Protein AF-0000000079111497 (afdb_homodimer)

Sequence (1004 aa):
MAMSVNAKVVIVGCGISGIAAAQRLVNAGFQHVQILEATARSGGRVKTDTLGDNIIEIGANWIHGPSEENPVFCLARQYGLLEPDALTPENQAMDVEGHPPWVPNFFSSSGRKLNAEDIYPAQEMFLELMSEGSKFESQGGEPWACVGDFIRSEAEQQVAEKWKDIDAATRCLRLCVISNMLKVECCVNGAHSMDEVGLGAYGLYKTLPGLDCTFPGGYEGLIKNLMSELPSDLVTYNRPVRCVHWNNTEKEENSVMIECDDEKKIAADHVIVTVPLGYLKKHHSTLFSPPLPLHKLHSVERLGFGTNNKIYVEFDSPWWDADCEVIYLVWEDEDGMLDQVPDVQRSWIKKLFGFTVLKPSERYGHVLCGWIAGHESEYMETLSEQEVTHTMTQLIRRFTGNPTVTPRRVLHSQWFHDPWTCGSYSYPGKGCSAQDLENMMEPLPTKGSLLQPLQVLFAGEATHPCYYSTVHGALLTGWREADRLISHYSAISTSEPPKSKLMAMSVNAKVVIVGCGISGIAAAQRLVNAGFQHVQILEATARSGGRVKTDTLGDNIIEIGANWIHGPSEENPVFCLARQYGLLEPDALTPENQAMDVEGHPPWVPNFFSSSGRKLNAEDIYPAQEMFLELMSEGSKFESQGGEPWACVGDFIRSEAEQQVAEKWKDIDAATRCLRLCVISNMLKVECCVNGAHSMDEVGLGAYGLYKTLPGLDCTFPGGYEGLIKNLMSELPSDLVTYNRPVRCVHWNNTEKEENSVMIECDDEKKIAADHVIVTVPLGYLKKHHSTLFSPPLPLHKLHSVERLGFGTNNKIYVEFDSPWWDADCEVIYLVWEDEDGMLDQVPDVQRSWIKKLFGFTVLKPSERYGHVLCGWIAGHESEYMETLSEQEVTHTMTQLIRRFTGNPTVTPRRVLHSQWFHDPWTCGSYSYPGKGCSAQDLENMMEPLPTKGSLLQPLQVLFAGEATHPCYYSTVHGALLTGWREADRLISHYSAISTSEPPKSKL

Nearest PDB structures (foldseek):
  5mbx-assembly1_A  TM=9.334E-01  e=9.040E-64  Mus musculus
  5lae-assembly1_A  TM=9.359E-01  e=1.033E-61  Mus musculus
  5lgb-assembly1_A  TM=9.284E-01  e=1.999E-59  Mus musculus
  7oy0-assembly1_A-2  TM=8.925E-01  e=4.687E-55  Homo sapiens
  7oxl-assembly1_A-2  TM=9.206E-01  e=3.556E-53  Homo sapiens

Solvent-accessible surface area (backbone atoms only — not comparable to full-atom values): 51033 Å² total; per-residue (Å²): 124,72,55,78,39,87,56,33,35,37,27,40,24,39,20,52,16,28,47,35,20,50,51,50,33,47,74,55,27,38,74,40,60,38,31,33,16,53,46,89,66,71,24,60,64,42,34,54,48,68,59,85,92,25,78,41,60,65,38,55,64,62,45,72,10,32,22,90,84,25,62,54,42,50,50,31,56,74,70,64,48,56,56,71,73,64,69,34,67,69,38,22,63,35,71,47,82,87,54,75,89,63,39,69,45,41,26,26,58,86,20,40,77,53,59,64,78,70,44,45,63,33,52,51,53,51,52,49,47,53,54,56,44,31,44,22,46,82,67,40,50,56,98,36,66,14,41,35,57,41,48,53,55,52,47,54,52,45,44,63,66,75,46,63,87,52,57,67,68,59,49,42,49,27,32,10,44,43,13,31,50,44,28,45,46,12,43,75,45,13,25,49,33,42,66,47,30,8,21,34,31,52,32,47,58,62,77,54,38,11,59,62,41,61,40,82,82,32,60,41,54,56,47,52,56,58,52,68,75,42,68,84,82,32,59,42,60,62,36,40,73,42,27,40,38,49,71,90,58,88,84,60,82,88,52,28,38,36,30,30,72,86,69,50,72,46,80,23,51,25,35,38,42,28,61,40,65,31,30,45,63,75,38,42,80,58,37,29,35,64,42,59,58,60,60,38,47,45,28,55,65,38,42,35,44,16,25,50,32,42,36,36,39,28,33,89,63,74,90,66,63,90,75,43,33,29,37,40,48,31,47,80,85,37,57,78,53,54,53,72,66,94,51,45,90,85,43,29,72,72,40,37,25,32,31,37,45,49,73,56,45,90,75,51,41,42,30,35,41,26,46,23,21,10,68,30,31,52,51,55,57,75,49,52,70,66,56,50,43,50,52,50,34,53,50,50,18,40,26,59,56,37,85,77,59,60,66,72,47,68,51,66,46,67,39,47,81,33,84,73,32,36,18,62,30,33,39,54,6,50,80,37,30,75,60,37,25,51,41,47,38,53,35,30,48,55,89,88,54,93,55,76,67,54,31,37,34,42,24,19,19,64,31,27,77,33,34,40,59,35,69,49,20,10,32,50,25,8,41,50,52,28,48,51,53,53,52,54,55,53,54,53,60,68,67,54,73,80,74,72,91,117,125,73,56,78,40,87,56,33,36,37,26,39,25,39,19,53,15,28,47,35,20,51,51,51,32,47,73,53,26,39,74,39,59,38,31,34,16,54,47,89,65,71,24,60,64,42,34,53,49,66,58,85,92,26,79,42,59,66,38,56,64,62,43,72,11,32,23,92,86,23,61,55,44,50,50,33,56,73,71,64,47,58,56,71,72,64,68,34,68,70,36,23,64,35,70,47,80,87,52,76,89,61,40,70,45,40,26,28,59,85,20,39,76,52,58,63,80,71,46,45,63,34,53,50,52,51,51,50,49,52,54,55,45,32,41,21,47,81,67,41,52,59,99,35,65,16,41,36,56,42,47,52,55,52,47,54,52,46,44,63,66,74,46,62,88,50,57,67,68,59,48,43,49,27,30,10,45,43,12,32,50,42,26,46,46,12,43,75,44,14,24,50,34,41,67,47,31,8,22,34,32,52,32,46,60,60,75,52,38,12,61,62,39,60,39,84,81,33,60,43,53,56,46,52,55,59,52,68,76,43,69,85,80,33,59,41,61,63,37,42,73,43,28,40,36,50,71,89,57,88,82,60,82,87,52,27,38,37,30,28,74,87,68,48,72,46,79,22,50,25,35,38,42,28,61,39,64,33,30,45,63,74,38,42,81,58,36,28,36,62,43,60,57,60,58,37,46,44,29,55,64,37,41,34,45,18,25,48,32,42,37,37,38,28,33,90,64,72,90,67,61,92,74,43,35,30,37,40,48,33,47,81,85,35,57,78,54,54,54,72,65,94,50,44,89,84,44,27,72,72,39,37,25,34,31,38,45,49,74,55,46,91,75,51,42,43,31,34,38,27,46,24,21,9,68,31,31,51,53,54,57,74,50,51,70,65,55,49,43,50,50,50,35,53,50,51,19,39,28,61,56,38,84,76,60,61,67,72,45,69,51,66,47,66,40,46,81,34,84,72,33,35,19,63,31,34,38,54,6,48,81,38,30,74,59,37,25,52,39,48,38,52,37,30,48,55,90,86,52,91,54,75,69,54,30,37,34,41,24,18,19,65,31,28,75,32,33,41,60,36,70,50,19,10,31,50,24,8,41,50,52,29,49,52,52,51,52,55,56,53,55,53,59,68,67,54,70,79,75,72,89,117

Foldseek 3Di:
DQPADAFAEEEEAQALLSLLLQLLQVVSHDDHFAYEHQAPDHHVQFDWDDDVPAIDTFGAWWDFLLAPVFVLNVLCVVLVQFDPVQVDPVQNAAAPFPDDPFDEWEFELQQDTDDVVLAVVLVVLQVVQLVVLLCCQVVPDQPDLFSLVSSLVVVVVCCVVPVVVPDPLSSLQSLLSLLLVQLVVCLVAQHQGRQFFGSNAQNLAGGHHGDIDGGRVGPCSSVVVSVVSDDPRRYDYSWAWFAWEDDDDPPDDQWIWTATPVRDIDTGNFYEYAFALLLCLVRQVGHYVPGDDPLLNVLSVQKDFWAKKKKKFAFPDDPDDQRGFWYFYGYSVNSSSTQDDPDLVVCLCVSFGTWGFDDDCVRRPGMTMIMGIHVSNQVVLVDDLVVVQVVVLVSVCSRNVNNVTHTPDMDMHHQLPPNRHNHHWIHRTRPDHLVSLVSQQAAPPGPPRPGDPNRYGYAYLSNARHRTRHSSSRSVRSSVSSVVVSVVVVVVVVPDPPPPPD/DQDADAFAEEEEAQALLSLLLQLLQVVSHDDHFAYEAQAPDHHVQFDWDDDVPFIDTFGAWWDFLLAPVFVLNVLCVVLVQFDPVQVDPVQNAAAPFPDDPFAEWEFELQQDTDDVVLAVVLVVLQVVQLVVLLCCQVVPDQPDLFSLVSSLVVVVVCCVVPVVVPDPLSSLQSLLSLLLVQLVVCLVAQHQGRQFFGSNAQNLAGGHHGDIDGGRVGPCSSVVVSVVSDDPRRYDYSWAWFAWEDDDDPPDDQWIWTATPVRDIDTGNFYEYAFALLLCLVRQVGHYVPGDDPLLNVLSVQKDFWAKKKKKFAFPDDPDDQSGFWYFYGYSPNSSSTQDDPDLVVCLCVSFGTWGFDDDCVRRPGMTMIMGIHVSNQVVLVDDLVVVQVVVLVSVCSRNVNNVTHTPDMDMHHQLPPNRHNHHWIHRTRPDHLVSLVSQQAAPPGPPRPGDPNRYGYAYLSNARHRTRHSSSRSVRSSVSSVVVSVVVVVVVVPDPPPPPD

pLDDT: mean 94.11, std 9.96, range [21.5, 98.94]

Organism: Champsocephalus gunnari (NCBI:txid52237)

Radius of gyration: 32.91 Å; Cα contacts (8 Å, |Δi|>4): 2204; chains: 2; bounding box: 70×97×98 Å

InterPro domains:
  IPR002937 Amine oxidase [PF01593] (16-486)
  IPR036188 FAD/NAD(P)-binding domain superfamily [G3DSA:3.50.50.60] (9-484)
  IPR036188 FAD/NAD(P)-binding domain superfamily [SSF51905] (6-489)
  IPR050281 Flavin monoamine oxidase and related enzymes [PTHR10742] (7-494)

Structure (mmCIF, N/CA/C/O backbone):
data_AF-0000000079111497-model_v1
#
loop_
_entity.id
_entity.type
_entity.pdbx_description
1 polymer 'Amine oxidase domain-containing protein'
#
loop_
_atom_site.group_PDB
_atom_site.id
_atom_site.type_symbol
_atom_site.label_atom_id
_atom_site.label_alt_id
_atom_site.label_comp_id
_atom_site.label_asym_id
_atom_site.label_entity_id
_atom_site.label_seq_id
_atom_site.pdbx_PDB_ins_code
_atom_site.Cartn_x
_atom_site.Cartn_y
_atom_site.Cartn_z
_atom_site.occupancy
_atom_site.B_iso_or_equiv
_atom_site.auth_seq_id
_atom_site.auth_comp_id
_atom_site.auth_asym_id
_atom_site.auth_atom_id
_atom_site.pdbx_PDB_model_num
ATOM 1 N N . MET A 1 1 ? -16.25 -40 19.891 1 32.06 1 MET A N 1
ATOM 2 C CA . MET A 1 1 ? -17.5 -39.75 19.156 1 32.06 1 MET A CA 1
ATOM 3 C C . MET A 1 1 ? -17.422 -38.438 18.406 1 32.06 1 MET A C 1
ATOM 5 O O . MET A 1 1 ? -17.062 -37.406 18.984 1 32.06 1 MET A O 1
ATOM 9 N N . ALA A 1 2 ? -17.312 -38.531 17.219 1 48.72 2 ALA A N 1
ATOM 10 C CA . ALA A 1 2 ? -17.141 -37.312 16.438 1 48.72 2 ALA A CA 1
ATOM 11 C C . ALA A 1 2 ? -18.188 -36.281 16.828 1 48.72 2 ALA A C 1
ATOM 13 O O . ALA A 1 2 ? -19.391 -36.562 16.875 1 48.72 2 ALA A O 1
ATOM 14 N N . MET A 1 3 ? -17.844 -35.188 17.547 1 62.62 3 MET A N 1
ATOM 15 C CA . MET A 1 3 ? -18.734 -34.094 17.922 1 62.62 3 MET A CA 1
ATOM 16 C C . MET A 1 3 ? -19.656 -33.719 16.766 1 62.62 3 MET A C 1
ATOM 18 O O . MET A 1 3 ? -19.266 -33.781 15.602 1 62.62 3 MET A O 1
ATOM 22 N N . SER A 1 4 ? -20.969 -33.938 16.844 1 73.06 4 SER A N 1
ATOM 23 C CA . SER A 1 4 ? -21.984 -33.469 15.891 1 73.06 4 SER A CA 1
ATOM 24 C C . SER A 1 4 ? -22.203 -31.953 16 1 73.06 4 SER A C 1
ATOM 26 O O . SER A 1 4 ? -22.625 -31.469 17.047 1 73.06 4 SER A O 1
ATOM 28 N N . VAL A 1 5 ? -21.625 -31.219 15.008 1 84.31 5 VAL A N 1
ATOM 29 C CA . VAL A 1 5 ? -21.75 -29.766 14.992 1 84.31 5 VAL A CA 1
ATOM 30 C C . VAL A 1 5 ? -22.859 -29.344 14.023 1 84.31 5 VAL A C 1
ATOM 32 O O . VAL A 1 5 ? -22.812 -29.688 12.836 1 84.31 5 VAL A O 1
ATOM 35 N N . ASN A 1 6 ? -23.906 -28.625 14.445 1 89.94 6 ASN A N 1
ATOM 36 C CA . ASN A 1 6 ? -25.078 -28.266 13.648 1 89.94 6 ASN A CA 1
ATOM 37 C C . ASN A 1 6 ? -24.906 -26.906 12.977 1 89.94 6 ASN A C 1
ATOM 39 O O . ASN A 1 6 ? -25.828 -26.375 12.359 1 89.94 6 ASN A O 1
ATOM 43 N N . ALA A 1 7 ? -23.75 -26.484 12.898 1 93.69 7 ALA A N 1
ATOM 44 C CA . ALA A 1 7 ? -23.484 -25.219 12.219 1 93.69 7 ALA A CA 1
ATOM 45 C C . ALA A 1 7 ? -23.531 -25.391 10.703 1 93.69 7 ALA A C 1
ATOM 47 O O . ALA A 1 7 ? -23.031 -26.375 10.164 1 93.69 7 ALA A O 1
ATOM 48 N N . LYS A 1 8 ? -24.219 -24.484 10.07 1 96.88 8 LYS A N 1
ATOM 49 C CA . LYS A 1 8 ? -24.312 -24.5 8.609 1 96.88 8 LYS A CA 1
ATOM 50 C C . LYS A 1 8 ? -23.141 -23.75 7.98 1 96.88 8 LYS A C 1
ATOM 52 O O . LYS A 1 8 ? -22.969 -22.562 8.203 1 96.88 8 LYS A O 1
ATOM 57 N N . VAL A 1 9 ? -22.359 -24.469 7.211 1 98.25 9 VAL A N 1
ATOM 58 C CA . VAL A 1 9 ? -21.188 -23.891 6.566 1 98.25 9 VAL A CA 1
ATOM 59 C C . VAL A 1 9 ? -21.344 -23.969 5.051 1 98.25 9 VAL A C 1
ATOM 61 O O . VAL A 1 9 ? -21.609 -25.031 4.496 1 98.25 9 VAL A O 1
ATOM 64 N N . VAL A 1 10 ? -21.234 -22.844 4.383 1 98.62 10 VAL A N 1
ATOM 65 C CA . VAL A 1 10 ? -21.219 -22.797 2.926 1 98.62 10 VAL A CA 1
ATOM 66 C C . VAL A 1 10 ? -19.828 -22.438 2.426 1 98.62 10 VAL A C 1
ATOM 68 O O . VAL A 1 10 ? -19.188 -21.531 2.943 1 98.62 10 VAL A O 1
ATOM 71 N N . ILE A 1 11 ? -19.344 -23.219 1.507 1 98.94 11 ILE A N 1
ATOM 72 C CA . ILE A 1 11 ? -18.047 -22.984 0.877 1 98.94 11 ILE A CA 1
ATOM 73 C C . ILE A 1 11 ? -18.25 -22.5 -0.555 1 98.94 11 ILE A C 1
ATOM 75 O O . ILE A 1 11 ? -18.953 -23.141 -1.345 1 98.94 11 ILE A O 1
ATOM 79 N N . VAL A 1 12 ? -17.688 -21.359 -0.882 1 98.88 12 VAL A N 1
ATOM 80 C CA . VAL A 1 12 ? -17.781 -20.797 -2.225 1 98.88 12 VAL A CA 1
ATOM 81 C C . VAL A 1 12 ? -16.578 -21.203 -3.055 1 98.88 12 VAL A C 1
ATOM 83 O O . VAL A 1 12 ? -15.477 -20.672 -2.877 1 98.88 12 VAL A O 1
ATOM 86 N N . GLY A 1 13 ? -16.781 -22.109 -3.992 1 98.75 13 GLY A N 1
ATOM 87 C CA . GLY A 1 13 ? -15.703 -22.609 -4.84 1 98.75 13 GLY A CA 1
ATOM 88 C C . GLY A 1 13 ? -15.344 -24.062 -4.551 1 98.75 13 GLY A C 1
ATOM 89 O O . GLY A 1 13 ? -15.227 -24.453 -3.389 1 98.75 13 GLY A O 1
ATOM 90 N N . CYS A 1 14 ? -15.18 -24.766 -5.59 1 98.75 14 CYS A N 1
ATOM 91 C CA . CYS A 1 14 ? -14.859 -26.188 -5.477 1 98.75 14 CYS A CA 1
ATOM 92 C C . CYS A 1 14 ? -13.461 -26.469 -6.016 1 98.75 14 CYS A C 1
ATOM 94 O O . CYS A 1 14 ? -13.234 -27.516 -6.633 1 98.75 14 CYS A O 1
ATOM 96 N N . GLY A 1 15 ? -12.547 -25.5 -5.91 1 98.62 15 GLY A N 1
ATOM 97 C CA . GLY A 1 15 ? -11.125 -25.797 -6.055 1 98.62 15 GLY A CA 1
ATOM 98 C C . GLY A 1 15 ? -10.57 -26.625 -4.914 1 98.62 15 GLY A C 1
ATOM 99 O O . GLY A 1 15 ? -11.305 -27 -3.994 1 98.62 15 GLY A O 1
ATOM 100 N N . ILE A 1 16 ? -9.305 -26.828 -4.949 1 98.81 16 ILE A N 1
ATOM 101 C CA . ILE A 1 16 ? -8.727 -27.75 -3.977 1 98.81 16 ILE A CA 1
ATOM 102 C C . ILE A 1 16 ? -8.859 -27.172 -2.57 1 98.81 16 ILE A C 1
ATOM 104 O O . ILE A 1 16 ? -9.016 -27.922 -1.599 1 98.81 16 ILE A O 1
ATOM 108 N N . SER A 1 17 ? -8.789 -25.844 -2.391 1 98.88 17 SER A N 1
ATOM 109 C CA . SER A 1 17 ? -8.984 -25.25 -1.078 1 98.88 17 SER A CA 1
ATOM 110 C C . SER A 1 17 ? -10.383 -25.531 -0.54 1 98.88 17 SER A C 1
ATOM 112 O O . SER A 1 17 ? -10.539 -25.875 0.632 1 98.88 17 SER A O 1
ATOM 114 N N . GLY A 1 18 ? -11.383 -25.359 -1.396 1 98.88 18 GLY A N 1
ATOM 115 C CA . GLY A 1 18 ? -12.75 -25.641 -0.987 1 98.88 18 GLY A CA 1
ATOM 116 C C . GLY A 1 18 ? -12.992 -27.094 -0.67 1 98.88 18 GLY A C 1
ATOM 117 O O . GLY A 1 18 ? -13.641 -27.422 0.328 1 98.88 18 GLY A O 1
ATOM 118 N N . ILE A 1 19 ? -12.461 -27.953 -1.497 1 98.88 19 ILE A N 1
ATOM 119 C CA . ILE A 1 19 ? -12.594 -29.391 -1.308 1 98.88 19 ILE A CA 1
ATOM 120 C C . ILE A 1 19 ? -11.945 -29.812 0.011 1 98.88 19 ILE A C 1
ATOM 122 O O . ILE A 1 19 ? -12.531 -30.562 0.791 1 98.88 19 ILE A O 1
ATOM 126 N N . ALA A 1 20 ? -10.758 -29.266 0.2 1 98.81 20 ALA A N 1
ATOM 127 C CA . ALA A 1 20 ? -10.016 -29.594 1.413 1 98.81 20 ALA A CA 1
ATOM 128 C C . ALA A 1 20 ? -10.758 -29.125 2.658 1 98.81 20 ALA A C 1
ATOM 130 O O . ALA A 1 20 ? -10.797 -29.828 3.668 1 98.81 20 ALA A O 1
ATOM 131 N N . ALA A 1 21 ? -11.312 -27.922 2.627 1 98.88 21 ALA A N 1
ATOM 132 C CA . ALA A 1 21 ? -12.094 -27.422 3.748 1 98.88 21 ALA A CA 1
ATOM 133 C C . ALA A 1 21 ? -13.297 -28.312 4.027 1 98.88 21 ALA A C 1
ATOM 135 O O . ALA A 1 21 ? -13.555 -28.688 5.176 1 98.88 21 ALA A O 1
ATOM 136 N N . ALA A 1 22 ? -14.039 -28.688 2.992 1 98.81 22 ALA A N 1
ATOM 137 C CA . ALA A 1 22 ? -15.227 -29.531 3.125 1 98.81 22 ALA A CA 1
ATOM 138 C C . ALA A 1 22 ? -14.867 -30.891 3.73 1 98.81 22 ALA A C 1
ATOM 140 O O . ALA A 1 22 ? -15.531 -31.359 4.656 1 98.81 22 ALA A O 1
ATOM 141 N N . GLN A 1 23 ? -13.836 -31.484 3.174 1 98.38 23 GLN A N 1
ATOM 142 C CA . GLN A 1 23 ? -13.406 -32.812 3.654 1 98.38 23 GLN A CA 1
ATOM 143 C C . GLN A 1 23 ? -13.07 -32.75 5.141 1 98.38 23 GLN A C 1
ATOM 145 O O . GLN A 1 23 ? -13.477 -33.625 5.906 1 98.38 23 GLN A O 1
ATOM 150 N N . ARG A 1 24 ? -12.281 -31.75 5.527 1 98.12 24 ARG A N 1
ATOM 151 C CA . ARG A 1 24 ? -11.859 -31.594 6.914 1 98.12 24 ARG A CA 1
ATOM 152 C C . ARG A 1 24 ? -13.055 -31.359 7.832 1 98.12 24 ARG A C 1
ATOM 154 O O . ARG A 1 24 ? -13.125 -31.922 8.93 1 98.12 24 ARG A O 1
ATOM 161 N N . LEU A 1 25 ? -14.023 -30.578 7.441 1 98.25 25 LEU A N 1
ATOM 162 C CA . LEU A 1 25 ? -15.211 -30.266 8.234 1 98.25 25 LEU A CA 1
ATOM 163 C C . LEU A 1 25 ? -16.109 -31.484 8.375 1 98.25 25 LEU A C 1
ATOM 165 O O . LEU A 1 25 ? -16.562 -31.812 9.477 1 98.25 25 LEU A O 1
ATOM 169 N N . VAL A 1 26 ? -16.344 -32.188 7.285 1 97.31 26 VAL A N 1
ATOM 170 C CA . VAL A 1 26 ? -17.188 -33.406 7.297 1 97.31 26 VAL A CA 1
ATOM 171 C C . VAL A 1 26 ? -16.562 -34.438 8.219 1 97.31 26 VAL A C 1
ATOM 173 O O . VAL A 1 26 ? -17.266 -35.031 9.039 1 97.31 26 VAL A O 1
ATOM 176 N N . ASN A 1 27 ? -15.281 -34.625 8.07 1 96.38 27 ASN A N 1
ATOM 177 C CA . ASN A 1 27 ? -14.578 -35.594 8.906 1 96.38 27 ASN A CA 1
ATOM 178 C C . ASN A 1 27 ? -14.625 -35.188 10.383 1 96.38 27 ASN A C 1
ATOM 180 O O . ASN A 1 27 ? -14.523 -36.062 11.258 1 96.38 27 ASN A O 1
ATOM 184 N N . ALA A 1 28 ? -14.758 -33.875 10.617 1 96.56 28 ALA A N 1
ATOM 185 C CA . ALA A 1 28 ? -14.797 -33.406 11.992 1 96.56 28 ALA A CA 1
ATOM 186 C C . ALA A 1 28 ? -16.219 -33.438 12.562 1 96.56 28 ALA A C 1
ATOM 188 O O . ALA A 1 28 ? -16.438 -33.125 13.727 1 96.56 28 ALA A O 1
ATOM 189 N N . GLY A 1 29 ? -17.219 -33.781 11.734 1 95.25 29 GLY A N 1
ATOM 190 C CA . GLY A 1 29 ? -18.562 -34.031 12.25 1 95.25 29 GLY A CA 1
ATOM 191 C C . GLY A 1 29 ? -19.547 -32.938 11.883 1 95.25 29 GLY A C 1
ATOM 192 O O . GLY A 1 29 ? -20.672 -32.938 12.383 1 95.25 29 GLY A O 1
ATOM 193 N N . PHE A 1 30 ? -19.156 -32 11.07 1 96.44 30 PHE A N 1
ATOM 194 C CA . PHE A 1 30 ? -20.094 -31 10.594 1 96.44 30 PHE A CA 1
ATOM 195 C C . PHE A 1 30 ? -21.141 -31.609 9.664 1 96.44 30 PHE A C 1
ATOM 197 O O . PHE A 1 30 ? -20.781 -32.219 8.656 1 96.44 30 PHE A O 1
ATOM 204 N N . GLN A 1 31 ? -22.406 -31.391 9.938 1 94.75 31 GLN A N 1
ATOM 205 C CA . GLN A 1 31 ? -23.469 -32.094 9.25 1 94.75 31 GLN A CA 1
ATOM 206 C C . GLN A 1 31 ? -24.016 -31.281 8.086 1 94.75 31 GLN A C 1
ATOM 208 O O . GLN A 1 31 ? -24.625 -31.828 7.168 1 94.75 31 GLN A O 1
ATOM 213 N N . HIS A 1 32 ? -23.844 -30 8.188 1 96.25 32 HIS A N 1
ATOM 214 C CA . HIS A 1 32 ? -24.422 -29.109 7.18 1 96.25 32 HIS A CA 1
ATOM 215 C C . HIS A 1 32 ? -23.328 -28.328 6.461 1 96.25 32 HIS A C 1
ATOM 217 O O . HIS A 1 32 ? -23.203 -27.109 6.676 1 96.25 32 HIS A O 1
ATOM 223 N N . VAL A 1 33 ? -22.641 -29 5.582 1 98.19 33 VAL A N 1
ATOM 224 C CA . VAL A 1 33 ? -21.609 -28.391 4.762 1 98.19 33 VAL A CA 1
ATOM 225 C C . VAL A 1 33 ? -22.031 -28.422 3.291 1 98.19 33 VAL A C 1
ATOM 227 O O . VAL A 1 33 ? -22.453 -29.469 2.787 1 98.19 33 VAL A O 1
ATOM 230 N N . GLN A 1 34 ? -21.953 -27.297 2.631 1 98.25 34 GLN A N 1
ATOM 231 C CA . GLN A 1 34 ? -22.312 -27.219 1.22 1 98.25 34 GLN A CA 1
ATOM 232 C C . GLN A 1 34 ? -21.281 -26.422 0.434 1 98.25 34 GLN A C 1
ATOM 234 O O . GLN A 1 34 ? -20.797 -25.375 0.899 1 98.25 34 GLN A O 1
ATOM 239 N N . ILE A 1 35 ? -20.891 -26.938 -0.745 1 98.75 35 ILE A N 1
ATOM 240 C CA . ILE A 1 35 ? -20.016 -26.203 -1.66 1 98.75 35 ILE A CA 1
ATOM 241 C C . ILE A 1 35 ? -20.844 -25.656 -2.818 1 98.75 35 ILE A C 1
ATOM 243 O O . ILE A 1 35 ? -21.641 -26.375 -3.426 1 98.75 35 ILE A O 1
ATOM 247 N N . LEU A 1 36 ? -20.75 -24.391 -3.047 1 98.69 36 LEU A N 1
ATOM 248 C CA . LEU A 1 36 ? -21.297 -23.781 -4.246 1 98.69 36 LEU A CA 1
ATOM 249 C C . LEU A 1 36 ? -20.203 -23.516 -5.277 1 98.69 36 LEU A C 1
ATOM 251 O O . LEU A 1 36 ? -19.234 -22.812 -4.988 1 98.69 36 LEU A O 1
ATOM 255 N N . GLU A 1 37 ? -20.344 -24.094 -6.445 1 98.62 37 GLU A N 1
ATOM 256 C CA . GLU A 1 37 ? -19.359 -23.984 -7.508 1 98.62 37 GLU A CA 1
ATOM 257 C C . GLU A 1 37 ? -19.953 -23.344 -8.758 1 98.62 37 GLU A C 1
ATOM 259 O O . GLU A 1 37 ? -21 -23.766 -9.242 1 98.62 37 GLU A O 1
ATOM 264 N N . ALA A 1 38 ? -19.25 -22.281 -9.258 1 98.31 38 ALA A N 1
ATOM 265 C CA . ALA A 1 38 ? -19.75 -21.5 -10.383 1 98.31 38 ALA A CA 1
ATOM 266 C C . ALA A 1 38 ? -19.703 -22.312 -11.68 1 98.31 38 ALA A C 1
ATOM 268 O O . ALA A 1 38 ? -20.562 -22.141 -12.555 1 98.31 38 ALA A O 1
ATOM 269 N N . THR A 1 39 ? -18.734 -23.219 -11.797 1 98 39 THR A N 1
ATOM 270 C CA . THR A 1 39 ? -18.531 -23.969 -13.031 1 98 39 THR A CA 1
ATOM 271 C C . THR A 1 39 ? -19.188 -25.344 -12.93 1 98 39 THR A C 1
ATOM 273 O O . THR A 1 39 ? -19.812 -25.672 -11.914 1 98 39 THR A O 1
ATOM 276 N N . ALA A 1 40 ? -19.016 -26.188 -13.953 1 97.81 40 ALA A N 1
ATOM 277 C CA . ALA A 1 40 ? -19.609 -27.516 -14.016 1 97.81 40 ALA A CA 1
ATOM 278 C C . ALA A 1 40 ? -18.625 -28.594 -13.57 1 97.81 40 ALA A C 1
ATOM 280 O O . ALA A 1 40 ? -18.891 -29.781 -13.719 1 97.81 40 ALA A O 1
ATOM 281 N N . ARG A 1 41 ? -17.516 -28.172 -13.039 1 97 41 ARG A N 1
ATOM 282 C CA . ARG A 1 41 ? -16.5 -29.156 -12.672 1 97 41 ARG A CA 1
ATOM 283 C C . ARG A 1 41 ? -15.828 -28.781 -11.352 1 97 41 ARG A C 1
ATOM 285 O O . ARG A 1 41 ? -15.852 -27.625 -10.938 1 97 41 ARG A O 1
ATOM 292 N N . SER A 1 42 ? -15.227 -29.75 -10.68 1 97.88 42 SER A N 1
ATOM 293 C CA . SER A 1 42 ? -14.414 -29.547 -9.492 1 97.88 42 SER A CA 1
ATOM 294 C C . SER A 1 42 ? -12.938 -29.391 -9.852 1 97.88 42 SER A C 1
ATOM 296 O O . SER A 1 42 ? -12.508 -29.797 -10.938 1 97.88 42 SER A O 1
ATOM 298 N N . GLY A 1 43 ? -12.25 -28.75 -9.016 1 98.06 43 GLY A N 1
ATOM 299 C CA . GLY A 1 43 ? -10.805 -28.766 -9.148 1 98.06 43 GLY A CA 1
ATOM 300 C C . GLY A 1 43 ? -10.211 -27.375 -9.367 1 98.06 43 GLY A C 1
ATOM 301 O O . GLY A 1 43 ? -9.016 -27.172 -9.156 1 98.06 43 GLY A O 1
ATOM 302 N N . GLY A 1 44 ? -11.031 -26.375 -9.789 1 97.31 44 GLY A N 1
ATOM 303 C CA . GLY A 1 44 ? -10.523 -25.016 -10 1 97.31 44 GLY A CA 1
ATOM 304 C C . GLY A 1 44 ? -9.422 -24.953 -11.039 1 97.31 44 GLY A C 1
ATOM 305 O O . GLY A 1 44 ? -9.594 -25.422 -12.172 1 97.31 44 GLY A O 1
ATOM 306 N N . ARG A 1 45 ? -8.234 -24.5 -10.656 1 98 45 ARG A N 1
ATOM 307 C CA . ARG A 1 45 ? -7.141 -24.312 -11.602 1 98 45 ARG A CA 1
ATOM 308 C C . ARG A 1 45 ? -6.32 -25.594 -11.758 1 98 45 ARG A C 1
ATOM 310 O O . ARG A 1 45 ? -5.277 -25.594 -12.422 1 98 45 ARG A O 1
ATOM 317 N N . VAL A 1 46 ? -6.727 -26.641 -11.102 1 98.38 46 VAL A N 1
ATOM 318 C CA . VAL A 1 46 ? -6.258 -27.969 -11.453 1 98.38 46 VAL A CA 1
ATOM 319 C C . VAL A 1 46 ? -7.082 -28.516 -12.617 1 98.38 46 VAL A C 1
ATOM 321 O O . VAL A 1 46 ? -8.25 -28.875 -12.445 1 98.38 46 VAL A O 1
ATOM 324 N N . LYS A 1 47 ? -6.465 -28.562 -13.734 1 97.75 47 LYS A N 1
ATOM 325 C CA . LYS A 1 47 ? -7.164 -28.969 -14.945 1 97.75 47 LYS A CA 1
ATOM 326 C C . LYS A 1 47 ? -6.246 -29.766 -15.875 1 97.75 47 LYS A C 1
ATOM 328 O O . LYS A 1 47 ? -5.168 -29.297 -16.234 1 97.75 47 LYS A O 1
ATOM 333 N N . THR A 1 48 ? -6.629 -30.969 -16.156 1 97.69 48 THR A N 1
ATOM 334 C CA . THR A 1 48 ? -5.918 -31.859 -17.062 1 97.69 48 THR A CA 1
ATOM 335 C C . THR A 1 48 ? -6.656 -31.984 -18.391 1 97.69 48 THR A C 1
ATOM 337 O O . THR A 1 48 ? -7.887 -31.922 -18.438 1 97.69 48 THR A O 1
ATOM 340 N N . ASP A 1 49 ? -5.977 -32.062 -19.438 1 96.5 49 ASP A N 1
ATOM 341 C CA . ASP A 1 49 ? -6.527 -32.281 -20.766 1 96.5 49 ASP A CA 1
ATOM 342 C C . ASP A 1 49 ? -5.684 -33.25 -21.578 1 96.5 49 ASP A C 1
ATOM 344 O O . ASP A 1 49 ? -4.871 -34 -21.016 1 96.5 49 ASP A O 1
ATOM 348 N N . THR A 1 50 ? -5.992 -33.312 -22.891 1 95.94 50 THR A N 1
ATOM 349 C CA . THR A 1 50 ? -5.227 -34.219 -23.766 1 95.94 50 THR A CA 1
ATOM 350 C C . THR A 1 50 ? -4.77 -33.469 -25.016 1 95.94 50 THR A C 1
ATOM 352 O O . THR A 1 50 ? -5.438 -32.531 -25.484 1 95.94 50 THR A O 1
ATOM 355 N N . LEU A 1 51 ? -3.676 -33.812 -25.484 1 95.62 51 LEU A N 1
ATOM 356 C CA . LEU A 1 51 ? -3.125 -33.469 -26.781 1 95.62 51 LEU A CA 1
ATOM 357 C C . LEU A 1 51 ? -2.863 -34.719 -27.609 1 95.62 51 LEU A C 1
ATOM 359 O O . LEU A 1 51 ? -1.822 -35.375 -27.453 1 95.62 51 LEU A O 1
ATOM 363 N N . GLY A 1 52 ? -3.799 -35 -28.5 1 92.5 52 GLY A N 1
ATOM 364 C CA . GLY A 1 52 ? -3.766 -36.312 -29.078 1 92.5 52 GLY A CA 1
ATOM 365 C C . GLY A 1 52 ? -3.939 -37.406 -28.031 1 92.5 52 GLY A C 1
ATOM 366 O O . GLY A 1 52 ? -4.918 -37.406 -27.281 1 92.5 52 GLY A O 1
ATOM 367 N N . ASP A 1 53 ? -2.938 -38.281 -27.953 1 89 53 ASP A N 1
ATOM 368 C CA . ASP A 1 53 ? -3.002 -39.375 -27 1 89 53 ASP A CA 1
ATOM 369 C C . ASP A 1 53 ? -2.266 -39.031 -25.703 1 89 53 ASP A C 1
ATOM 371 O O . ASP A 1 53 ? -2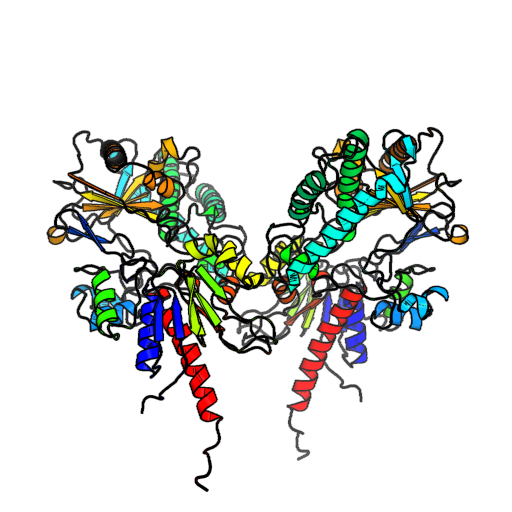.27 -39.812 -24.75 1 89 53 ASP A O 1
ATOM 375 N N . ASN A 1 54 ? -1.757 -37.844 -25.641 1 92.81 54 ASN A N 1
ATOM 376 C CA . ASN A 1 54 ? -0.945 -37.438 -24.5 1 92.81 54 ASN A CA 1
ATOM 377 C C . ASN A 1 54 ? -1.778 -36.719 -23.453 1 92.81 54 ASN A C 1
ATOM 379 O O . ASN A 1 54 ? -2.635 -35.875 -23.797 1 92.81 54 ASN A O 1
ATOM 383 N N . ILE A 1 55 ? -1.521 -37.094 -22.188 1 94.94 55 ILE A N 1
ATOM 384 C CA . ILE A 1 55 ? -2.082 -36.344 -21.078 1 94.94 55 ILE A CA 1
ATOM 385 C C . ILE A 1 55 ? -1.248 -35.094 -20.844 1 94.94 55 ILE A C 1
ATOM 387 O O . ILE A 1 55 ? -0.023 -35.156 -20.719 1 94.94 55 ILE A O 1
ATOM 391 N N . ILE A 1 56 ? -1.887 -33.906 -20.844 1 96.38 56 ILE A N 1
ATOM 392 C CA . ILE A 1 56 ? -1.19 -32.656 -20.594 1 96.38 56 ILE A CA 1
ATOM 393 C C . ILE A 1 56 ? -1.907 -31.875 -19.484 1 96.38 56 ILE A C 1
ATOM 395 O O . ILE A 1 56 ? -3.105 -32.062 -19.266 1 96.38 56 ILE A O 1
ATOM 399 N N . GLU A 1 57 ? -1.181 -31.125 -18.797 1 97.5 57 GLU A N 1
ATOM 400 C CA . GLU A 1 57 ? -1.735 -30.297 -17.734 1 97.5 57 GLU A CA 1
ATOM 401 C C . GLU A 1 57 ? -2.004 -28.875 -18.219 1 97.5 57 GLU A C 1
ATOM 403 O O . GLU A 1 57 ? -1.077 -28.172 -18.625 1 97.5 57 GLU A O 1
ATOM 408 N N . ILE A 1 58 ? -3.229 -28.453 -18.141 1 96.75 58 ILE A N 1
ATOM 409 C CA . ILE A 1 58 ? -3.605 -27.094 -18.5 1 96.75 58 ILE A CA 1
ATOM 410 C C . ILE A 1 58 ? -3.334 -26.156 -17.312 1 96.75 58 ILE A C 1
ATOM 412 O O . ILE A 1 58 ? -2.842 -25.047 -17.5 1 96.75 58 ILE A O 1
ATOM 416 N N . GLY A 1 59 ? -3.67 -26.531 -16.125 1 97.12 59 GLY A N 1
ATOM 417 C CA . GLY A 1 59 ? -3.439 -25.781 -14.898 1 97.12 59 GLY A CA 1
ATOM 418 C C . GLY A 1 59 ? -2.234 -26.266 -14.125 1 97.12 59 GLY A C 1
ATOM 419 O O . GLY A 1 59 ? -1.142 -26.406 -14.68 1 97.12 59 GLY A O 1
ATOM 420 N N . ALA A 1 60 ? -2.439 -26.609 -12.875 1 97.62 60 ALA A N 1
ATOM 421 C CA . ALA A 1 60 ? -1.377 -27.125 -12.016 1 97.62 60 ALA A CA 1
ATOM 422 C C . ALA A 1 60 ? -0.572 -28.203 -12.719 1 97.62 60 ALA A C 1
ATOM 424 O O . ALA A 1 60 ? -1.138 -29.047 -13.414 1 97.62 60 ALA A O 1
ATOM 425 N N . ASN A 1 61 ? 0.72 -28.109 -12.516 1 95.75 61 ASN A N 1
ATOM 426 C CA . ASN A 1 61 ? 1.589 -28.953 -13.328 1 95.75 61 ASN A CA 1
ATOM 427 C C . ASN A 1 61 ? 2.412 -29.906 -12.461 1 95.75 61 ASN A C 1
ATOM 429 O O . ASN A 1 61 ? 2.572 -31.078 -12.805 1 95.75 61 ASN A O 1
ATOM 433 N N . TRP A 1 62 ? 2.953 -29.422 -11.398 1 95.62 62 TRP A N 1
ATOM 434 C CA . TRP A 1 62 ? 3.918 -30.188 -10.617 1 95.62 62 TRP A CA 1
ATOM 435 C C . TRP A 1 62 ? 3.486 -30.281 -9.156 1 95.62 62 TRP A C 1
ATOM 437 O O . TRP A 1 62 ? 2.746 -29.422 -8.664 1 95.62 62 TRP A O 1
ATOM 447 N N . ILE A 1 63 ? 3.83 -31.375 -8.523 1 96.75 63 ILE A N 1
ATOM 448 C CA . ILE A 1 63 ? 3.982 -31.344 -7.074 1 96.75 63 ILE A CA 1
ATOM 449 C C . ILE A 1 63 ? 5.328 -30.719 -6.711 1 96.75 63 ILE A C 1
ATOM 451 O O . ILE A 1 63 ? 6.383 -31.297 -6.984 1 96.75 63 ILE A O 1
ATOM 455 N N . HIS A 1 64 ? 5.254 -29.562 -6.133 1 95.19 64 HIS A N 1
ATOM 456 C CA . HIS A 1 64 ? 6.48 -28.875 -5.746 1 95.19 64 HIS A CA 1
ATOM 457 C C . HIS A 1 64 ? 7.043 -29.438 -4.445 1 95.19 64 HIS A C 1
ATOM 459 O O . HIS A 1 64 ? 6.363 -29.406 -3.414 1 95.19 64 HIS A O 1
ATOM 465 N N . GLY A 1 65 ? 8.266 -29.922 -4.48 1 93.69 65 GLY A N 1
ATOM 466 C CA . GLY A 1 65 ? 8.898 -30.469 -3.293 1 93.69 65 GLY A CA 1
ATOM 467 C C . GLY A 1 65 ? 8.18 -31.672 -2.736 1 93.69 65 GLY A C 1
ATOM 468 O O . GLY A 1 65 ? 7.746 -31.672 -1.584 1 93.69 65 GLY A O 1
ATOM 469 N N . PRO A 1 66 ? 8.078 -32.688 -3.594 1 95.06 66 PRO A N 1
ATOM 470 C CA . PRO A 1 66 ? 7.387 -33.906 -3.146 1 95.06 66 PRO A CA 1
ATOM 471 C C . PRO A 1 66 ? 8.109 -34.625 -1.995 1 95.06 66 PRO A C 1
ATOM 473 O O . PRO A 1 66 ? 8.961 -35.469 -2.227 1 95.06 66 PRO A O 1
ATOM 476 N N . SER A 1 67 ? 7.723 -34.25 -0.804 1 94.94 67 SER A N 1
ATOM 477 C CA . SER A 1 67 ? 8.211 -34.781 0.459 1 94.94 67 SER A CA 1
ATOM 478 C C . SER A 1 67 ? 7.086 -34.906 1.477 1 94.94 67 SER A C 1
ATOM 480 O O . SER A 1 67 ? 5.934 -34.625 1.179 1 94.94 67 SER A O 1
ATOM 482 N N . GLU A 1 68 ? 7.453 -35.406 2.643 1 95.44 68 GLU A N 1
ATOM 483 C CA . GLU A 1 68 ? 6.457 -35.594 3.689 1 95.44 68 GLU A CA 1
ATOM 484 C C . GLU A 1 68 ? 5.871 -34.281 4.156 1 95.44 68 GLU A C 1
ATOM 486 O O . GLU A 1 68 ? 4.801 -34.25 4.77 1 95.44 68 GLU A O 1
ATOM 491 N N . GLU A 1 69 ? 6.531 -33.25 3.855 1 95.75 69 GLU A N 1
ATOM 492 C CA . GLU A 1 69 ? 6.082 -31.922 4.281 1 95.75 69 GLU A CA 1
ATOM 493 C C . GLU A 1 69 ? 5.031 -31.375 3.324 1 95.75 69 GLU A C 1
ATOM 495 O O . GLU A 1 69 ? 4.34 -30.406 3.65 1 95.75 69 GLU A O 1
ATOM 500 N N . ASN A 1 70 ? 4.891 -31.922 2.16 1 97.81 70 ASN A N 1
ATOM 501 C CA . ASN A 1 70 ? 3.898 -31.5 1.181 1 97.81 70 ASN A CA 1
ATOM 502 C C . ASN A 1 70 ? 2.645 -32.375 1.237 1 97.81 70 ASN A C 1
ATOM 504 O O . ASN A 1 70 ? 2.662 -33.531 0.81 1 97.81 70 ASN A O 1
ATOM 508 N N . PRO A 1 71 ? 1.587 -31.781 1.692 1 98.5 71 PRO A N 1
ATOM 509 C CA . PRO A 1 71 ? 0.381 -32.594 1.87 1 98.5 71 PRO A CA 1
ATOM 510 C C . PRO A 1 71 ? -0.175 -33.125 0.549 1 98.5 71 PRO A C 1
ATOM 512 O O . PRO A 1 71 ? -0.853 -34.156 0.527 1 98.5 71 PRO A O 1
ATOM 515 N N . VAL A 1 72 ? 0.065 -32.469 -0.561 1 98.62 72 VAL A N 1
ATOM 516 C CA . VAL A 1 72 ? -0.382 -32.938 -1.865 1 98.62 72 VAL A CA 1
ATOM 517 C C . VAL A 1 72 ? 0.365 -34.219 -2.232 1 98.62 72 VAL A C 1
ATOM 519 O O . VAL A 1 72 ? -0.227 -35.156 -2.768 1 98.62 72 VAL A O 1
ATOM 522 N N . PHE A 1 73 ? 1.665 -34.25 -1.943 1 98 73 PHE A N 1
ATOM 523 C CA . PHE A 1 73 ? 2.463 -35.438 -2.156 1 98 73 PHE A CA 1
ATOM 524 C C . PHE A 1 73 ? 1.938 -36.594 -1.312 1 98 73 PHE A C 1
ATOM 526 O O . PHE A 1 73 ? 1.784 -37.719 -1.808 1 98 73 PHE A O 1
ATOM 533 N N . CYS A 1 74 ? 1.589 -36.312 -0.051 1 98.19 74 CYS A N 1
ATOM 534 C CA . CYS A 1 74 ? 1.1 -37.344 0.868 1 98.19 74 CYS A CA 1
ATOM 535 C C . CYS A 1 74 ? -0.224 -37.906 0.384 1 98.19 74 CYS A C 1
ATOM 537 O O . CYS A 1 74 ? -0.405 -39.125 0.374 1 98.19 74 CYS A O 1
ATOM 539 N N . LEU A 1 75 ? -1.074 -37.094 -0.063 1 98.44 75 LEU A N 1
ATOM 540 C CA . LEU A 1 75 ? -2.367 -37.531 -0.569 1 98.44 75 LEU A CA 1
ATOM 541 C C . LEU A 1 75 ? -2.199 -38.312 -1.857 1 98.44 75 LEU A C 1
ATOM 543 O O . LEU A 1 75 ? -2.84 -39.375 -2.037 1 98.44 75 LEU A O 1
ATOM 547 N N . ALA A 1 76 ? -1.339 -37.844 -2.752 1 98.38 76 ALA A N 1
ATOM 548 C CA . ALA A 1 76 ? -1.09 -38.531 -4.02 1 98.38 76 ALA A CA 1
ATOM 549 C C . ALA A 1 76 ? -0.548 -39.938 -3.783 1 98.38 76 ALA A C 1
ATOM 551 O O . ALA A 1 76 ? -0.92 -40.875 -4.488 1 98.38 76 ALA A O 1
ATOM 552 N N . ARG A 1 77 ? 0.369 -40 -2.826 1 97.44 77 ARG A N 1
ATOM 553 C CA . ARG A 1 77 ? 0.907 -41.312 -2.459 1 97.44 77 ARG A CA 1
ATOM 554 C C . ARG A 1 77 ? -0.189 -42.219 -1.912 1 97.44 77 ARG A C 1
ATOM 556 O O . ARG A 1 77 ? -0.294 -43.375 -2.311 1 97.44 77 ARG A O 1
ATOM 563 N N . GLN A 1 78 ? -0.987 -41.688 -1.041 1 97.56 78 GLN A N 1
ATOM 564 C CA . GLN A 1 78 ? -2.08 -42.438 -0.435 1 97.56 78 GLN A CA 1
ATOM 565 C C . GLN A 1 78 ? -3.029 -43 -1.499 1 97.56 78 GLN A C 1
ATOM 567 O O . GLN A 1 78 ? -3.502 -44.125 -1.395 1 97.56 78 GLN A O 1
ATOM 572 N N . TYR A 1 79 ? -3.301 -42.219 -2.527 1 98.06 79 TYR A N 1
ATOM 573 C CA . TYR A 1 79 ? -4.27 -42.594 -3.557 1 98.06 79 TYR A CA 1
ATOM 574 C C . TYR A 1 79 ? -3.605 -43.375 -4.672 1 98.06 79 TYR A C 1
ATOM 576 O O . TYR A 1 79 ? -4.266 -43.781 -5.633 1 98.06 79 TYR A O 1
ATOM 584 N N . GLY A 1 80 ? -2.312 -43.562 -4.621 1 97.44 80 GLY A N 1
ATOM 585 C CA . GLY A 1 80 ? -1.598 -44.344 -5.621 1 97.44 80 GLY A CA 1
ATOM 586 C C . GLY A 1 80 ? -1.504 -43.625 -6.961 1 97.44 80 GLY A C 1
ATOM 587 O O . GLY A 1 80 ? -1.648 -44.25 -8.016 1 97.44 80 GLY A O 1
ATOM 588 N N . LEU A 1 81 ? -1.199 -42.375 -6.922 1 97.94 81 LEU A N 1
ATOM 589 C CA . LEU A 1 81 ? -1.288 -41.594 -8.148 1 97.94 81 LEU A CA 1
ATOM 590 C C . LEU A 1 81 ? 0.099 -41.312 -8.711 1 97.94 81 LEU A C 1
ATOM 592 O O . LEU A 1 81 ? 0.228 -40.688 -9.766 1 97.94 81 LEU A O 1
ATOM 596 N N . LEU A 1 82 ? 1.193 -41.719 -8.039 1 97 82 LEU A N 1
ATOM 597 C CA . LEU A 1 82 ? 2.547 -41.344 -8.438 1 97 82 LEU A CA 1
ATOM 598 C C . LEU A 1 82 ? 3.336 -42.562 -8.891 1 97 82 LEU A C 1
ATOM 600 O O . LEU A 1 82 ? 3.004 -43.688 -8.531 1 97 82 LEU A O 1
ATOM 604 N N . GLU A 1 83 ? 4.359 -42.312 -9.672 1 93.5 83 GLU A N 1
ATOM 605 C CA . GLU A 1 83 ? 5.277 -43.375 -10.086 1 93.5 83 GLU A CA 1
ATOM 606 C C . GLU A 1 83 ? 6.273 -43.688 -8.977 1 93.5 83 GLU A C 1
ATOM 608 O O . GLU A 1 83 ? 6.57 -42.844 -8.133 1 93.5 83 GLU A O 1
ATOM 613 N N . PRO A 1 84 ? 6.824 -44.844 -9.039 1 92.44 84 PRO A N 1
ATOM 614 C CA . PRO A 1 84 ? 7.742 -45.281 -7.988 1 92.44 84 PRO A CA 1
ATOM 615 C C . PRO A 1 84 ? 8.938 -44.344 -7.816 1 92.44 84 PRO A C 1
ATOM 617 O O . PRO A 1 84 ? 9.398 -44.125 -6.691 1 92.44 84 PRO A O 1
ATOM 620 N N . ASP A 1 85 ? 9.445 -43.781 -8.844 1 89.12 85 ASP A N 1
ATOM 621 C CA . ASP A 1 85 ? 10.625 -42.938 -8.781 1 89.12 85 ASP A CA 1
ATOM 622 C C . ASP A 1 85 ? 10.367 -41.719 -7.922 1 89.12 85 ASP A C 1
ATOM 624 O O . ASP A 1 85 ? 11.273 -41.219 -7.25 1 89.12 85 ASP A O 1
ATOM 628 N N . ALA A 1 86 ? 9.156 -41.219 -7.992 1 90.31 86 ALA A N 1
ATOM 629 C CA . ALA A 1 86 ? 8.789 -40.031 -7.234 1 90.31 86 ALA A CA 1
ATOM 630 C C . ALA A 1 86 ? 8.688 -40.344 -5.742 1 90.31 86 ALA A C 1
ATOM 632 O O . ALA A 1 86 ? 8.742 -39.438 -4.91 1 90.31 86 ALA A O 1
ATOM 633 N N . LEU A 1 87 ? 8.617 -41.594 -5.371 1 93.88 87 LEU A N 1
ATOM 634 C CA . LEU A 1 87 ? 8.336 -42 -4 1 93.88 87 LEU A CA 1
ATOM 635 C C . LEU A 1 87 ? 9.617 -42.312 -3.254 1 93.88 87 LEU A C 1
ATOM 637 O O . LEU A 1 87 ? 9.594 -42.562 -2.045 1 93.88 87 LEU A O 1
ATOM 641 N N . THR A 1 88 ? 10.742 -42.25 -3.965 1 93.75 88 THR A N 1
ATOM 642 C CA . THR A 1 88 ? 11.992 -42.656 -3.344 1 93.75 88 THR A CA 1
ATOM 643 C C . THR A 1 88 ? 12.453 -41.625 -2.303 1 93.75 88 THR A C 1
ATOM 645 O O . THR A 1 88 ? 12.25 -40.438 -2.479 1 93.75 88 THR A O 1
ATOM 648 N N . PRO A 1 89 ? 13.047 -42.125 -1.247 1 92.69 89 PRO A N 1
ATOM 649 C CA . PRO A 1 89 ? 13.594 -41.219 -0.242 1 92.69 89 PRO A CA 1
ATOM 650 C C . PRO A 1 89 ? 14.648 -40.25 -0.816 1 92.69 89 PRO A C 1
ATOM 652 O O . PRO A 1 89 ? 14.773 -39.125 -0.356 1 92.69 89 PRO A O 1
ATOM 655 N N . GLU A 1 90 ? 15.391 -40.75 -1.735 1 90.75 90 GLU A N 1
ATOM 656 C CA . GLU A 1 90 ? 16.422 -39.938 -2.369 1 90.75 90 GLU A CA 1
ATOM 657 C C . GLU A 1 90 ? 15.812 -38.719 -3.041 1 90.75 90 GLU A C 1
ATOM 659 O O . GLU A 1 90 ? 16.328 -37.594 -2.902 1 90.75 90 GLU A O 1
ATOM 664 N N . ASN A 1 91 ? 14.781 -38.938 -3.746 1 89.69 91 ASN A N 1
ATOM 665 C CA . ASN A 1 91 ? 14.102 -37.844 -4.395 1 89.69 91 ASN A CA 1
ATOM 666 C C . ASN A 1 91 ? 13.516 -36.844 -3.373 1 89.69 91 ASN A C 1
ATOM 668 O O . ASN A 1 91 ? 13.586 -35.625 -3.561 1 89.69 91 ASN A O 1
ATOM 672 N N . GLN A 1 92 ? 12.977 -37.344 -2.322 1 90.5 92 GLN A N 1
ATOM 673 C CA . GLN A 1 92 ? 12.32 -36.531 -1.297 1 90.5 92 GLN A CA 1
ATOM 674 C C . GLN A 1 92 ? 13.336 -35.656 -0.542 1 90.5 92 GLN A C 1
ATOM 676 O O . GLN A 1 92 ? 12.992 -34.594 -0.044 1 90.5 92 GLN A O 1
ATOM 681 N N . ALA A 1 93 ? 14.523 -36.094 -0.488 1 89.81 93 ALA A N 1
ATOM 682 C CA . ALA A 1 93 ? 15.539 -35.438 0.319 1 89.81 93 ALA A CA 1
ATOM 683 C C . ALA A 1 93 ? 16.281 -34.375 -0.499 1 89.81 93 ALA A C 1
ATOM 685 O O . ALA A 1 93 ? 16.969 -33.531 0.061 1 89.81 93 ALA A O 1
ATOM 686 N N . MET A 1 94 ? 16.109 -34.438 -1.768 1 86.88 94 MET A N 1
ATOM 687 C CA . MET A 1 94 ? 16.844 -33.5 -2.627 1 86.88 94 MET A CA 1
ATOM 688 C C . MET A 1 94 ? 16.328 -32.094 -2.443 1 86.88 94 MET A C 1
ATOM 690 O O . MET A 1 94 ? 15.148 -31.812 -2.658 1 86.88 94 MET A O 1
ATOM 694 N N . ASP A 1 95 ? 17.188 -31.234 -1.962 1 86.19 95 ASP A N 1
ATOM 695 C CA . ASP A 1 95 ? 16.828 -29.828 -1.833 1 86.19 95 ASP A CA 1
ATOM 696 C C . ASP A 1 95 ? 17.359 -29.016 -3.008 1 86.19 95 ASP A C 1
ATOM 698 O O . ASP A 1 95 ? 18.531 -28.656 -3.037 1 86.19 95 ASP A O 1
ATOM 702 N N . VAL A 1 96 ? 16.516 -28.766 -3.9 1 82.94 96 VAL A N 1
ATOM 703 C CA . VAL A 1 96 ? 16.938 -28.047 -5.098 1 82.94 96 VAL A CA 1
ATOM 704 C C . VAL A 1 96 ? 16.516 -26.594 -5.008 1 82.94 96 VAL A C 1
ATOM 706 O O . VAL A 1 96 ? 16.719 -25.812 -5.949 1 82.94 96 VAL A O 1
ATOM 709 N N . GLU A 1 97 ? 15.961 -26.141 -4.004 1 74.81 97 GLU A N 1
ATOM 710 C CA . GLU A 1 97 ? 15.57 -24.766 -3.715 1 74.81 97 GLU A CA 1
ATOM 711 C C . GLU A 1 97 ? 14.828 -24.141 -4.891 1 74.81 97 GLU A C 1
ATOM 713 O O . GLU A 1 97 ? 15.125 -23.031 -5.301 1 74.81 97 GLU A O 1
ATOM 718 N N . GLY A 1 98 ? 14 -24.953 -5.57 1 72.06 98 GLY A N 1
ATOM 719 C CA . GLY A 1 98 ? 13.156 -24.438 -6.637 1 72.06 98 GLY A CA 1
ATOM 720 C C . GLY A 1 98 ? 13.859 -24.391 -7.98 1 72.06 98 GLY A C 1
ATOM 721 O O . GLY A 1 98 ? 13.273 -23.953 -8.977 1 72.06 98 GLY A O 1
ATOM 722 N N . HIS A 1 99 ? 15.086 -24.812 -8.047 1 79.94 99 HIS A N 1
ATOM 723 C CA . HIS A 1 99 ? 15.844 -24.781 -9.297 1 79.94 99 HIS A CA 1
ATOM 724 C C . HIS A 1 99 ? 16.234 -26.203 -9.727 1 79.94 99 HIS A C 1
ATOM 726 O O . HIS A 1 99 ? 17.344 -26.656 -9.438 1 79.94 99 HIS A O 1
ATOM 732 N N . PRO A 1 100 ? 15.375 -26.766 -10.508 1 81.69 100 PRO A N 1
ATOM 733 C CA . PRO A 1 100 ? 15.688 -28.125 -10.938 1 81.69 100 PRO A CA 1
ATOM 734 C C . PRO A 1 100 ? 16.906 -28.203 -11.844 1 81.69 100 PRO A C 1
ATOM 736 O O . PRO A 1 100 ? 17.141 -27.297 -12.656 1 81.69 100 PRO A O 1
ATOM 739 N N . PRO A 1 101 ? 17.656 -29.203 -11.672 1 86.19 101 PRO A N 1
ATOM 740 C CA . PRO A 1 101 ? 18.859 -29.375 -12.5 1 86.19 101 PRO A CA 1
ATOM 741 C C . PRO A 1 101 ? 18.531 -29.922 -13.891 1 86.19 101 PRO A C 1
ATOM 743 O O . PRO A 1 101 ? 19.094 -30.953 -14.297 1 86.19 101 PRO A O 1
ATOM 746 N N . TRP A 1 102 ? 17.828 -29.203 -14.633 1 92.38 102 TRP A N 1
ATOM 747 C CA . TRP A 1 102 ? 17.438 -29.625 -15.977 1 92.38 102 TRP A CA 1
ATOM 748 C C . TRP A 1 102 ? 18.594 -29.484 -16.953 1 92.38 102 TRP A C 1
ATOM 750 O O . TRP A 1 102 ? 19.391 -28.547 -16.859 1 92.38 102 TRP A O 1
ATOM 760 N N . VAL A 1 103 ? 18.672 -30.438 -17.875 1 95.75 103 VAL A N 1
ATOM 761 C CA . VAL A 1 103 ? 19.656 -30.359 -18.953 1 95.75 103 VAL A CA 1
ATOM 762 C C . VAL A 1 103 ? 19.141 -29.406 -20.031 1 95.75 103 VAL A C 1
ATOM 764 O O . VAL A 1 103 ? 18.141 -29.688 -20.703 1 95.75 103 VAL A O 1
ATOM 767 N N . PRO A 1 104 ? 19.891 -28.391 -20.266 1 97.38 104 PRO A N 1
ATOM 768 C CA . PRO A 1 104 ? 19.344 -27.359 -21.141 1 97.38 104 PRO A CA 1
ATOM 769 C C . PRO A 1 104 ? 19.875 -27.469 -22.578 1 97.38 104 PRO A C 1
ATOM 771 O O . PRO A 1 104 ? 20.938 -28.047 -22.812 1 97.38 104 PRO A O 1
ATOM 774 N N . ASN A 1 105 ? 19.094 -27.062 -23.562 1 98.31 105 ASN A N 1
ATOM 775 C CA . ASN A 1 105 ? 19.516 -26.562 -24.859 1 98.31 105 ASN A CA 1
ATOM 776 C C . ASN A 1 105 ? 19.297 -25.062 -24.984 1 98.31 105 ASN A C 1
ATOM 778 O O . ASN A 1 105 ? 18.312 -24.516 -24.469 1 98.31 105 ASN A O 1
ATOM 782 N N . PHE A 1 106 ? 20.25 -24.391 -25.609 1 98.38 106 PHE A N 1
ATOM 783 C CA . PHE A 1 106 ? 20.141 -22.953 -25.844 1 98.38 106 PHE A CA 1
ATOM 784 C C . PHE A 1 106 ? 20.141 -22.656 -27.344 1 98.38 106 PHE A C 1
ATOM 786 O O . PHE A 1 106 ? 20.984 -23.172 -28.078 1 98.38 106 PHE A O 1
ATOM 793 N N . PHE A 1 107 ? 19.156 -21.859 -27.781 1 98.56 107 PHE A N 1
ATOM 794 C CA . PHE A 1 107 ? 19.109 -21.438 -29.172 1 98.56 107 PHE A CA 1
ATOM 795 C C . PHE A 1 107 ? 19.031 -19.922 -29.266 1 98.56 107 PHE A C 1
ATOM 797 O O . PHE A 1 107 ? 18.406 -19.266 -28.422 1 98.56 107 PHE A O 1
ATOM 804 N N . SER A 1 108 ? 19.625 -19.312 -30.266 1 97.88 108 SER A N 1
ATOM 805 C CA . SER A 1 108 ? 19.609 -17.875 -30.484 1 97.88 108 SER A CA 1
ATOM 806 C C . SER A 1 108 ? 18.672 -17.516 -31.641 1 97.88 108 SER A C 1
ATOM 808 O O . SER A 1 108 ? 18.391 -18.344 -32.5 1 97.88 108 SER A O 1
ATOM 810 N N . SER A 1 109 ? 18.281 -16.281 -31.641 1 97.75 109 SER A N 1
ATOM 811 C CA . SER A 1 109 ? 17.344 -15.812 -32.656 1 97.75 109 SER A CA 1
ATOM 812 C C . SER A 1 109 ? 18.016 -15.742 -34.031 1 97.75 109 SER A C 1
ATOM 814 O O . SER A 1 109 ? 17.344 -15.555 -35.062 1 97.75 109 SER A O 1
ATOM 816 N N . SER A 1 110 ? 19.25 -16 -34.125 1 96.69 110 SER A N 1
ATOM 817 C CA . SER A 1 110 ? 19.953 -16.047 -35.375 1 96.69 110 SER A CA 1
ATOM 818 C C . SER A 1 110 ? 19.938 -17.469 -35.969 1 96.69 110 SER A C 1
ATOM 820 O O . SER A 1 110 ? 20.484 -17.703 -37.031 1 96.69 110 SER A O 1
ATOM 822 N N . GLY A 1 111 ? 19.391 -18.391 -35.219 1 97.31 111 GLY A N 1
ATOM 823 C CA . GLY A 1 111 ? 19.188 -19.75 -35.75 1 97.31 111 GLY A CA 1
ATOM 824 C C . GLY A 1 111 ? 20.328 -20.688 -35.375 1 97.31 111 GLY A C 1
ATOM 825 O O . GLY A 1 111 ? 20.578 -21.656 -36.094 1 97.31 111 GLY A O 1
ATOM 826 N N . ARG A 1 112 ? 21.016 -20.391 -34.312 1 95.81 112 ARG A N 1
ATOM 827 C CA . ARG A 1 112 ? 22.141 -21.203 -33.906 1 95.81 112 ARG A CA 1
ATOM 828 C C . ARG A 1 112 ? 21.922 -21.812 -32.531 1 95.81 112 ARG A C 1
ATOM 830 O O . ARG A 1 112 ? 21.328 -21.188 -31.641 1 95.81 112 ARG A O 1
ATOM 837 N N . LYS A 1 113 ? 22.422 -23.016 -32.344 1 97.38 113 LYS A N 1
ATOM 838 C CA . LYS A 1 113 ? 22.516 -23.594 -31.016 1 97.38 113 LYS A CA 1
ATOM 839 C C . LYS A 1 113 ? 23.719 -23.016 -30.25 1 97.38 113 LYS A C 1
ATOM 841 O O . LYS A 1 113 ? 24.828 -22.953 -30.797 1 97.38 113 LYS A O 1
ATOM 846 N N . LEU A 1 114 ? 23.531 -22.578 -29.109 1 97.44 114 LEU A N 1
ATOM 847 C CA . LEU A 1 114 ? 24.562 -21.922 -28.328 1 97.44 114 LEU A CA 1
ATOM 848 C C . LEU A 1 114 ? 25.266 -22.922 -27.391 1 97.44 114 LEU A C 1
ATOM 850 O O . LEU A 1 114 ? 24.656 -23.922 -27 1 97.44 114 LEU A O 1
ATOM 854 N N . ASN A 1 115 ? 26.484 -22.625 -27.078 1 95.12 115 ASN A N 1
ATOM 855 C CA . ASN A 1 115 ? 27.234 -23.406 -26.109 1 95.12 115 ASN A CA 1
ATOM 856 C C . ASN A 1 115 ? 26.859 -23.031 -24.688 1 95.12 115 ASN A C 1
ATOM 858 O O . ASN A 1 115 ? 26.906 -21.859 -24.312 1 95.12 115 ASN A O 1
ATOM 862 N N . ALA A 1 116 ? 26.578 -24.047 -23.906 1 94.5 116 ALA A N 1
ATOM 863 C CA . ALA A 1 116 ? 26.141 -23.828 -22.531 1 94.5 116 ALA A CA 1
ATOM 864 C C . ALA A 1 116 ? 27.203 -23.047 -21.75 1 94.5 116 ALA A C 1
ATOM 866 O O . ALA A 1 116 ? 26.859 -22.25 -20.875 1 94.5 116 ALA A O 1
ATOM 867 N N . GLU A 1 117 ? 28.438 -23.266 -22.062 1 93.38 117 GLU A N 1
ATOM 868 C CA . GLU A 1 117 ? 29.547 -22.625 -21.344 1 93.38 117 GLU A CA 1
ATOM 869 C C . GLU A 1 117 ? 29.531 -21.109 -21.516 1 93.38 117 GLU A C 1
ATOM 871 O O . GLU A 1 117 ? 29.969 -20.391 -20.625 1 93.38 117 GLU A O 1
ATOM 876 N N . ASP A 1 118 ? 29 -20.703 -22.625 1 94.69 118 ASP A N 1
ATOM 877 C CA . ASP A 1 118 ? 28.922 -19.266 -22.891 1 94.69 118 ASP A CA 1
ATOM 878 C C . ASP A 1 118 ? 27.734 -18.625 -22.156 1 94.69 118 ASP A C 1
ATOM 880 O O . ASP A 1 118 ? 27.688 -17.406 -21.984 1 94.69 118 ASP A O 1
ATOM 884 N N . ILE A 1 119 ? 26.797 -19.438 -21.734 1 96.81 119 ILE A N 1
ATOM 885 C CA . ILE A 1 119 ? 25.531 -18.969 -21.172 1 96.81 119 ILE A CA 1
ATOM 886 C C . ILE A 1 119 ? 25.578 -19.031 -19.656 1 96.81 119 ILE A C 1
ATOM 888 O O . ILE A 1 119 ? 25.016 -18.172 -18.969 1 96.81 119 ILE A O 1
ATOM 892 N N . TYR A 1 120 ? 26.281 -19.906 -19.062 1 96.5 120 TYR A N 1
ATOM 893 C CA . TYR A 1 120 ? 26.25 -20.281 -17.641 1 96.5 120 TYR A CA 1
ATOM 894 C C . TYR A 1 120 ? 26.641 -19.094 -16.766 1 96.5 120 TYR A C 1
ATOM 896 O O . TYR A 1 120 ? 26.016 -18.859 -15.727 1 96.5 120 TYR A O 1
ATOM 904 N N . PRO A 1 121 ? 27.656 -18.312 -17.203 1 96.94 121 PRO A N 1
ATOM 905 C CA . PRO A 1 121 ? 28.031 -17.203 -16.328 1 96.94 121 PRO A CA 1
ATOM 906 C C . PRO A 1 121 ? 26.891 -16.219 -16.094 1 96.94 121 PRO A C 1
ATOM 908 O O . PRO A 1 121 ? 26.703 -15.719 -14.984 1 96.94 121 PRO A O 1
ATOM 911 N N . ALA A 1 122 ? 26.125 -15.945 -17.109 1 97.56 122 ALA A N 1
ATOM 912 C CA . ALA A 1 122 ? 24.984 -15.039 -16.984 1 97.56 122 ALA A CA 1
ATOM 913 C C . ALA A 1 122 ? 23.906 -15.648 -16.109 1 97.56 122 ALA A C 1
ATOM 915 O O . ALA A 1 122 ? 23.312 -14.961 -15.266 1 97.56 122 ALA A O 1
ATOM 916 N N . GLN A 1 123 ? 23.609 -16.906 -16.25 1 96.94 123 GLN A N 1
ATOM 917 C CA . GLN A 1 123 ? 22.609 -17.594 -15.438 1 96.94 123 GLN A CA 1
ATOM 918 C C . GLN A 1 123 ? 23.031 -17.625 -13.969 1 96.94 123 GLN A C 1
ATOM 920 O O . GLN A 1 123 ? 22.203 -17.438 -13.078 1 96.94 123 GLN A O 1
ATOM 925 N N . GLU A 1 124 ? 24.281 -17.938 -13.797 1 96.38 124 GLU A N 1
ATOM 926 C CA . GLU A 1 124 ? 24.812 -17.984 -12.43 1 96.38 124 GLU A CA 1
ATOM 927 C C . GLU A 1 124 ? 24.703 -16.641 -11.742 1 96.38 124 GLU A C 1
ATOM 929 O O . GLU A 1 124 ? 24.297 -16.547 -10.578 1 96.38 124 GLU A O 1
ATOM 934 N N . MET A 1 125 ? 25.109 -15.617 -12.484 1 97.31 125 MET A N 1
ATOM 935 C CA . MET A 1 125 ? 24.984 -14.273 -11.93 1 97.31 125 MET A CA 1
ATOM 936 C C . MET A 1 125 ? 23.531 -13.977 -11.57 1 97.31 125 MET A C 1
ATOM 938 O O . MET A 1 125 ? 23.25 -13.453 -10.484 1 97.31 125 MET A O 1
ATOM 942 N N . PHE A 1 126 ? 22.656 -14.258 -12.477 1 97.25 126 PHE A N 1
ATOM 943 C CA . PHE A 1 126 ? 21.234 -14.008 -12.273 1 97.25 126 PHE A CA 1
ATOM 944 C C . PHE A 1 126 ? 20.734 -14.734 -11.039 1 97.25 126 PHE A C 1
ATOM 946 O O . PHE A 1 126 ? 20.031 -14.148 -10.211 1 97.25 126 PHE A O 1
ATOM 953 N N . LEU A 1 127 ? 21.047 -16 -10.867 1 96.06 127 LEU A N 1
ATOM 954 C CA . LEU A 1 127 ? 20.594 -16.812 -9.742 1 96.06 127 LEU A CA 1
ATOM 955 C C . LEU A 1 127 ? 21.156 -16.281 -8.43 1 96.06 127 LEU A C 1
ATOM 957 O O . LEU A 1 127 ? 20.484 -16.312 -7.402 1 96.06 127 LEU A O 1
ATOM 961 N N . GLU A 1 128 ? 22.344 -15.844 -8.477 1 96.75 128 GLU A N 1
ATOM 962 C CA . GLU A 1 128 ? 22.938 -15.227 -7.301 1 96.75 128 GLU A CA 1
ATOM 963 C C . GLU A 1 128 ? 22.172 -13.977 -6.879 1 96.75 128 GLU A C 1
ATOM 965 O O . GLU A 1 128 ? 21.938 -13.766 -5.688 1 96.75 128 GLU A O 1
ATOM 970 N N . LEU A 1 129 ? 21.875 -13.188 -7.859 1 97.88 129 LEU A N 1
ATOM 971 C CA . LEU A 1 129 ? 21.141 -11.961 -7.574 1 97.88 129 LEU A CA 1
ATOM 972 C C . LEU A 1 129 ? 19.75 -12.273 -7.031 1 97.88 129 LEU A C 1
ATOM 974 O O . LEU A 1 129 ? 19.266 -11.586 -6.129 1 97.88 129 LEU A O 1
ATOM 978 N N . MET A 1 130 ? 19.109 -13.312 -7.621 1 96.69 130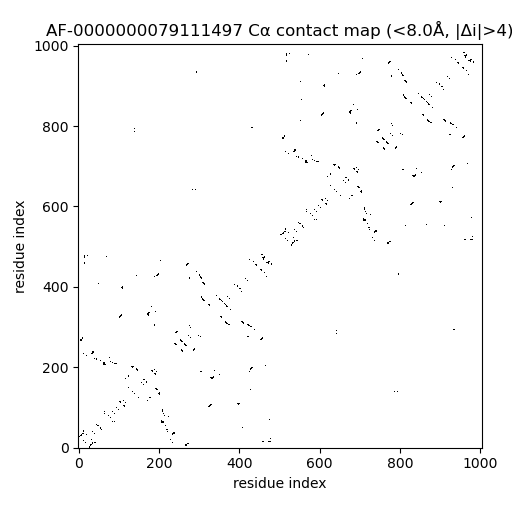 MET A N 1
ATOM 979 C CA . MET A 1 130 ? 17.812 -13.742 -7.105 1 96.69 130 MET A CA 1
ATOM 980 C C . MET A 1 130 ? 17.922 -14.172 -5.648 1 96.69 130 MET A C 1
ATOM 982 O O . MET A 1 130 ? 17.062 -13.844 -4.824 1 96.69 130 MET A O 1
ATOM 986 N N . SER A 1 131 ? 18.938 -14.922 -5.375 1 96.31 131 SER A N 1
ATOM 987 C CA . SER A 1 131 ? 19.188 -15.383 -4.016 1 96.31 131 SER A CA 1
ATOM 988 C C . SER A 1 131 ? 19.406 -14.211 -3.066 1 96.31 131 SER A C 1
ATOM 990 O O . SER A 1 131 ? 18.875 -14.188 -1.958 1 96.31 131 SER A O 1
ATOM 992 N N . GLU A 1 132 ? 20.188 -13.25 -3.5 1 97.12 132 GLU A N 1
ATOM 993 C CA . GLU A 1 132 ? 20.422 -12.047 -2.705 1 97.12 132 GLU A CA 1
ATOM 994 C C . GLU A 1 132 ? 19.125 -11.289 -2.451 1 97.12 132 GLU A C 1
ATOM 996 O O . GLU A 1 132 ? 18.875 -10.836 -1.331 1 97.12 132 GLU A O 1
ATOM 1001 N N . GLY A 1 133 ? 18.344 -11.133 -3.482 1 97.44 133 GLY A N 1
ATOM 1002 C CA . GLY A 1 133 ? 17.078 -10.43 -3.355 1 97.44 133 GLY A CA 1
ATOM 1003 C C . GLY A 1 133 ? 16.125 -11.086 -2.365 1 97.44 133 GLY A C 1
ATOM 1004 O O . GLY A 1 133 ? 15.367 -10.398 -1.687 1 97.44 133 GLY A O 1
ATOM 1005 N N . SER A 1 134 ? 16.219 -12.398 -2.227 1 96.5 134 SER A N 1
ATOM 1006 C CA . SER A 1 134 ? 15.305 -13.141 -1.354 1 96.5 134 SER A CA 1
ATOM 1007 C C . SER A 1 134 ? 15.664 -12.938 0.115 1 96.5 134 SER A C 1
ATOM 1009 O O . SER A 1 134 ? 14.859 -13.219 1.002 1 96.5 134 SER A O 1
ATOM 1011 N N . LYS A 1 135 ? 16.812 -12.406 0.393 1 96 135 LYS A N 1
ATOM 1012 C CA . LYS A 1 135 ? 17.312 -12.289 1.763 1 96 135 LYS A CA 1
ATOM 1013 C C . LYS A 1 135 ? 16.766 -11.031 2.432 1 96 135 LYS A C 1
ATOM 1015 O O . LYS A 1 135 ? 16.828 -10.891 3.656 1 96 135 LYS A O 1
ATOM 1020 N N . PHE A 1 136 ? 16.266 -10.102 1.655 1 95.75 136 PHE A N 1
ATOM 1021 C CA . PHE A 1 136 ? 15.789 -8.836 2.219 1 95.75 136 PHE A CA 1
ATOM 1022 C C . PHE A 1 136 ? 14.625 -9.07 3.174 1 95.75 136 PHE A C 1
ATOM 1024 O O . PHE A 1 136 ? 14.461 -8.344 4.152 1 95.75 136 PHE A O 1
ATOM 1031 N N . GLU A 1 137 ? 13.859 -10.094 2.928 1 93.62 137 GLU A N 1
ATOM 1032 C CA . GLU A 1 137 ? 12.719 -10.398 3.779 1 93.62 137 GLU A CA 1
ATOM 1033 C C . GLU A 1 137 ? 13.156 -10.68 5.215 1 93.62 137 GLU A C 1
ATOM 1035 O O . GLU A 1 137 ? 12.516 -10.227 6.164 1 93.62 137 GLU A O 1
ATOM 1040 N N . SER A 1 138 ? 14.195 -11.406 5.383 1 89.12 138 SER A N 1
ATOM 1041 C CA . SER A 1 138 ? 14.664 -11.797 6.707 1 89.12 138 SER A CA 1
ATOM 1042 C C . SER A 1 138 ? 15.648 -10.773 7.27 1 89.12 138 SER A C 1
ATOM 1044 O O . SER A 1 138 ? 15.648 -10.508 8.477 1 89.12 138 SER A O 1
ATOM 1046 N N . GLN A 1 139 ? 16.422 -10.188 6.41 1 88.38 139 GLN A N 1
ATOM 1047 C CA . GLN A 1 139 ? 17.484 -9.289 6.855 1 88.38 139 GLN A CA 1
ATOM 1048 C C . GLN A 1 139 ? 16.984 -7.852 6.945 1 88.38 139 GLN A C 1
ATOM 1050 O O . GLN A 1 139 ? 17.594 -7.023 7.625 1 88.38 139 GLN A O 1
ATOM 1055 N N . GLY A 1 140 ? 15.93 -7.641 6.305 1 88.38 140 GLY A N 1
ATOM 1056 C CA . GLY A 1 140 ? 15.414 -6.285 6.289 1 88.38 140 GLY A CA 1
ATOM 1057 C C . GLY A 1 140 ? 15.945 -5.449 5.141 1 88.38 140 GLY A C 1
ATOM 1058 O O . GLY A 1 140 ? 16.969 -5.793 4.547 1 88.38 140 GLY A O 1
ATOM 1059 N N . GLY A 1 141 ? 15.188 -4.375 4.816 1 90.69 141 GLY A N 1
ATOM 1060 C CA . GLY A 1 141 ? 15.602 -3.467 3.76 1 90.69 141 GLY A CA 1
ATOM 1061 C C . GLY A 1 141 ? 14.867 -3.691 2.453 1 90.69 141 GLY A C 1
ATOM 1062 O O . GLY A 1 141 ? 14.406 -4.801 2.178 1 90.69 141 GLY A O 1
ATOM 1063 N N . GLU A 1 142 ? 14.727 -2.725 1.72 1 96 142 GLU A N 1
ATOM 1064 C CA . GLU A 1 142 ? 14.141 -2.711 0.383 1 96 142 GLU A CA 1
ATOM 1065 C C . GLU A 1 142 ? 14.789 -1.638 -0.49 1 96 142 GLU A C 1
ATOM 1067 O O . GLU A 1 142 ? 14.148 -0.636 -0.823 1 96 142 GLU A O 1
ATOM 1072 N N . PRO A 1 143 ? 16.078 -1.876 -0.88 1 95.81 143 PRO A N 1
ATOM 1073 C CA . PRO A 1 143 ? 16.828 -0.853 -1.614 1 95.81 143 PRO A CA 1
ATOM 1074 C C . PRO A 1 143 ? 16.156 -0.46 -2.928 1 95.81 143 PRO A C 1
ATOM 1076 O O . PRO A 1 143 ? 16.406 0.622 -3.461 1 95.81 143 PRO A O 1
ATOM 1079 N N . TRP A 1 144 ? 15.352 -1.378 -3.482 1 97.25 144 TRP A N 1
ATOM 1080 C CA . TRP A 1 144 ? 14.523 -1.113 -4.652 1 97.25 144 TRP A CA 1
ATOM 1081 C C . TRP A 1 144 ? 13.078 -1.541 -4.406 1 97.25 144 TRP A C 1
ATOM 1083 O O . TRP A 1 144 ? 12.82 -2.43 -3.59 1 97.25 144 TRP A O 1
ATOM 1093 N N . ALA A 1 145 ? 12.18 -0.942 -5.113 1 97.19 145 ALA A N 1
ATOM 1094 C CA . ALA A 1 145 ? 10.758 -1.234 -4.914 1 97.19 145 ALA A CA 1
ATOM 1095 C C . ALA A 1 145 ? 10.398 -2.615 -5.457 1 97.19 145 ALA A C 1
ATOM 1097 O O . ALA A 1 145 ? 9.477 -3.264 -4.957 1 97.19 145 ALA A O 1
ATOM 1098 N N . CYS A 1 146 ? 11.156 -3.018 -6.488 1 98.38 146 CYS A N 1
ATOM 1099 C CA . CYS A 1 146 ? 10.773 -4.258 -7.156 1 98.38 146 CYS A CA 1
ATOM 1100 C C . CYS A 1 146 ? 12 -5.086 -7.512 1 98.38 146 CYS A C 1
ATOM 1102 O O . CYS A 1 146 ? 13.117 -4.562 -7.566 1 98.38 146 CYS A O 1
ATOM 1104 N N . VAL A 1 147 ? 11.781 -6.359 -7.758 1 98.62 147 VAL A N 1
ATOM 1105 C CA . VAL A 1 147 ? 12.844 -7.312 -8.047 1 98.62 147 VAL A CA 1
ATOM 1106 C C . VAL A 1 147 ? 13.508 -6.957 -9.383 1 98.62 147 VAL A C 1
ATOM 1108 O O . VAL A 1 147 ? 14.727 -7.055 -9.523 1 98.62 147 VAL A O 1
ATOM 1111 N N . GLY A 1 148 ? 12.727 -6.508 -10.367 1 98.56 148 GLY A N 1
ATOM 1112 C CA . GLY A 1 148 ? 13.273 -6.148 -11.664 1 98.56 148 GLY A CA 1
ATOM 1113 C C . GLY A 1 148 ? 14.328 -5.066 -11.594 1 98.56 148 GLY A C 1
ATOM 1114 O O . GLY A 1 148 ? 15.422 -5.219 -12.141 1 98.56 148 GLY A O 1
ATOM 1115 N N . ASP A 1 149 ? 14.062 -4.035 -10.867 1 98.31 149 ASP A N 1
ATOM 1116 C CA . ASP A 1 149 ? 15 -2.93 -10.719 1 98.31 149 ASP A CA 1
ATOM 1117 C C . ASP A 1 149 ? 16.25 -3.373 -9.961 1 98.31 149 ASP A C 1
ATOM 1119 O O . ASP A 1 149 ? 17.359 -2.959 -10.297 1 98.31 149 ASP A O 1
ATOM 1123 N N . PHE A 1 150 ? 16.047 -4.148 -8.984 1 98.56 150 PHE A N 1
ATOM 1124 C CA . PHE A 1 150 ? 17.172 -4.652 -8.203 1 98.56 150 PHE A CA 1
ATOM 1125 C C . PHE A 1 150 ? 18.125 -5.461 -9.086 1 98.56 150 PHE A C 1
ATOM 1127 O O . PHE A 1 150 ? 19.328 -5.227 -9.086 1 98.56 150 PHE A O 1
ATOM 1134 N N . ILE A 1 151 ? 17.547 -6.383 -9.883 1 98.38 151 ILE A N 1
ATOM 1135 C CA . ILE A 1 151 ? 18.344 -7.242 -10.75 1 98.38 151 ILE A CA 1
ATOM 1136 C C . ILE A 1 151 ? 19.094 -6.391 -11.773 1 98.38 151 ILE A C 1
ATOM 1138 O O . ILE A 1 151 ? 20.297 -6.559 -11.977 1 98.38 151 ILE A O 1
ATOM 1142 N N . ARG A 1 152 ? 18.406 -5.5 -12.422 1 97.81 152 ARG A N 1
ATOM 1143 C CA . ARG A 1 152 ? 19.031 -4.676 -13.453 1 97.81 152 ARG A CA 1
ATOM 1144 C C . ARG A 1 152 ? 20.141 -3.824 -12.867 1 97.81 152 ARG A C 1
ATOM 1146 O O . ARG A 1 152 ? 21.234 -3.734 -13.445 1 97.81 152 ARG A O 1
ATOM 1153 N N . SER A 1 153 ? 19.906 -3.232 -11.672 1 97.81 153 SER A N 1
ATOM 1154 C CA . SER A 1 153 ? 20.906 -2.385 -11.031 1 97.81 153 SER A CA 1
ATOM 1155 C C . SER A 1 153 ? 22.141 -3.188 -10.633 1 97.81 153 SER A C 1
ATOM 1157 O O . SER A 1 153 ? 23.266 -2.805 -10.953 1 97.81 153 SER A O 1
ATOM 1159 N N . GLU A 1 154 ? 21.922 -4.301 -9.977 1 98 154 GLU A N 1
ATOM 1160 C CA . GLU A 1 154 ? 23.031 -5.121 -9.5 1 98 154 GLU A CA 1
ATOM 1161 C C . GLU A 1 154 ? 23.766 -5.785 -10.656 1 98 154 GLU A C 1
ATOM 1163 O O . GLU A 1 154 ? 24.984 -5.941 -10.617 1 98 154 GLU A O 1
ATOM 1168 N N . ALA A 1 155 ? 23.031 -6.25 -11.688 1 97.62 155 ALA A N 1
ATOM 1169 C CA . ALA A 1 155 ? 23.656 -6.859 -12.859 1 97.62 155 ALA A CA 1
ATOM 1170 C C . ALA A 1 155 ? 24.578 -5.867 -13.562 1 97.62 155 ALA A C 1
ATOM 1172 O O . ALA A 1 155 ? 25.672 -6.219 -13.977 1 97.62 155 ALA A O 1
ATOM 1173 N N . GLU A 1 156 ? 24.062 -4.637 -13.734 1 96.44 156 GLU A N 1
ATOM 1174 C CA . GLU A 1 156 ? 24.891 -3.609 -14.367 1 96.44 156 GLU A CA 1
ATOM 1175 C C . GLU A 1 156 ? 26.203 -3.424 -13.633 1 96.44 156 GLU A C 1
ATOM 1177 O O . GLU A 1 156 ? 27.266 -3.318 -14.258 1 96.44 156 GLU A O 1
ATOM 1182 N N . GLN A 1 157 ? 26.141 -3.402 -12.367 1 96.56 157 GLN A N 1
ATOM 1183 C CA . GLN A 1 157 ? 27.344 -3.238 -11.555 1 96.56 157 GLN A CA 1
ATOM 1184 C C . GLN A 1 157 ? 28.266 -4.441 -11.695 1 96.56 157 GLN A C 1
ATOM 1186 O O . GLN A 1 157 ? 29.484 -4.277 -11.867 1 96.56 157 GLN A O 1
ATOM 1191 N N . GLN A 1 158 ? 27.75 -5.629 -11.625 1 96.31 158 GLN A N 1
ATOM 1192 C CA . GLN A 1 158 ? 28.547 -6.844 -11.711 1 96.31 158 GLN A CA 1
ATOM 1193 C C . GLN A 1 158 ? 29.156 -7.004 -13.102 1 96.31 158 GLN A C 1
ATOM 1195 O O . GLN A 1 158 ? 30.281 -7.484 -13.234 1 96.31 158 GLN A O 1
ATOM 1200 N N . VAL A 1 159 ? 28.406 -6.652 -14.125 1 95.31 159 VAL A N 1
ATOM 1201 C CA . VAL A 1 159 ? 28.891 -6.707 -15.492 1 95.31 159 VAL A CA 1
ATOM 1202 C C . VAL A 1 159 ? 30.109 -5.797 -15.641 1 95.31 159 VAL A C 1
ATOM 1204 O O . VAL A 1 159 ? 31.125 -6.188 -16.234 1 95.31 159 VAL A O 1
ATOM 1207 N N . ALA A 1 160 ? 30 -4.648 -15.078 1 94.56 160 ALA A N 1
ATOM 1208 C CA . ALA A 1 160 ? 31.094 -3.686 -15.156 1 94.56 160 ALA A CA 1
ATOM 1209 C C . ALA A 1 160 ? 32.312 -4.195 -14.406 1 94.56 160 ALA A C 1
ATOM 1211 O O . ALA A 1 160 ? 33.438 -3.943 -14.82 1 94.56 160 ALA A O 1
ATOM 1212 N N . GLU A 1 161 ? 32.094 -4.977 -13.398 1 95.19 161 GLU A N 1
ATOM 1213 C CA . GLU A 1 161 ? 33.188 -5.426 -12.547 1 95.19 161 GLU A CA 1
ATOM 1214 C C . GLU A 1 161 ? 33.75 -6.762 -13.031 1 95.19 161 GLU A C 1
ATOM 1216 O O . GLU A 1 161 ? 34.969 -6.926 -13.156 1 95.19 161 GLU A O 1
ATOM 1221 N N . LYS A 1 162 ? 32.906 -7.695 -13.367 1 94 162 LYS A N 1
ATOM 1222 C CA . LYS A 1 162 ? 33.312 -9.078 -13.586 1 94 162 LYS A CA 1
ATOM 1223 C C . LYS A 1 162 ? 33.531 -9.352 -15.078 1 94 162 LYS A C 1
ATOM 1225 O O . LYS A 1 162 ? 34.281 -10.266 -15.438 1 94 162 LYS A O 1
ATOM 1230 N N . TRP A 1 163 ? 32.844 -8.617 -15.953 1 94.06 163 TRP A N 1
ATOM 1231 C CA . TRP A 1 163 ? 32.906 -8.922 -17.375 1 94.06 163 TRP A CA 1
ATOM 1232 C C . TRP A 1 163 ? 33.688 -7.852 -18.125 1 94.06 163 TRP A C 1
ATOM 1234 O O . TRP A 1 163 ? 33.438 -7.621 -19.312 1 94.06 163 TRP A O 1
ATOM 1244 N N . LYS A 1 164 ? 34.5 -7.199 -17.469 1 91.62 164 LYS A N 1
ATOM 1245 C CA . LYS A 1 164 ? 35.281 -6.113 -18.078 1 91.62 164 LYS A CA 1
ATOM 1246 C C . LYS A 1 164 ? 36.219 -6.637 -19.172 1 91.62 164 LYS A C 1
ATOM 1248 O O . LYS A 1 164 ? 36.469 -5.945 -20.156 1 91.62 164 LYS A O 1
ATOM 1253 N N . ASP A 1 165 ? 36.75 -7.828 -19.047 1 93 165 ASP A N 1
ATOM 1254 C CA . ASP A 1 165 ? 37.719 -8.359 -19.984 1 93 165 ASP A CA 1
ATOM 1255 C C . ASP A 1 165 ? 37.094 -9.305 -20.984 1 93 165 ASP A C 1
ATOM 1257 O O . ASP A 1 165 ? 37.781 -9.969 -21.766 1 93 165 ASP A O 1
ATOM 1261 N N . ILE A 1 166 ? 35.75 -9.359 -20.969 1 92.88 166 ILE A N 1
ATOM 1262 C CA . ILE A 1 166 ? 35 -10.211 -21.891 1 92.88 166 ILE A CA 1
ATOM 1263 C C . ILE A 1 166 ? 34.75 -9.461 -23.203 1 92.88 166 ILE A C 1
ATOM 1265 O O . ILE A 1 166 ? 34.5 -8.258 -23.188 1 92.88 166 ILE A O 1
ATOM 1269 N N . ASP A 1 167 ? 34.906 -10.156 -24.312 1 94.19 167 ASP A N 1
ATOM 1270 C CA . ASP A 1 167 ? 34.688 -9.508 -25.609 1 94.19 167 ASP A CA 1
ATOM 1271 C C . ASP A 1 167 ? 33.25 -9.008 -25.734 1 94.19 167 ASP A C 1
ATOM 1273 O O . ASP A 1 167 ? 32.344 -9.562 -25.109 1 94.19 167 ASP A O 1
ATOM 1277 N N . ALA A 1 168 ? 33 -8.078 -26.562 1 93.69 168 ALA A N 1
ATOM 1278 C CA . ALA A 1 168 ? 31.734 -7.348 -26.672 1 93.69 168 ALA A CA 1
ATOM 1279 C C . ALA A 1 168 ? 30.594 -8.273 -27.094 1 93.69 168 ALA A C 1
ATOM 1281 O O . ALA A 1 168 ? 29.469 -8.141 -26.625 1 93.69 168 ALA A O 1
ATOM 1282 N N . ALA A 1 169 ? 30.875 -9.117 -27.984 1 94 169 ALA A N 1
ATOM 1283 C CA . ALA A 1 169 ? 29.844 -10.023 -28.5 1 94 169 ALA A CA 1
ATOM 1284 C C . ALA A 1 169 ? 29.359 -10.969 -27.406 1 94 169 ALA A C 1
ATOM 1286 O O . ALA A 1 169 ? 28.156 -11.195 -27.266 1 94 169 ALA A O 1
ATOM 1287 N N . THR A 1 170 ? 30.312 -11.492 -26.688 1 95.19 170 THR A N 1
ATOM 1288 C CA . THR A 1 170 ? 29.969 -12.398 -25.594 1 95.19 170 THR A CA 1
ATOM 1289 C C . THR A 1 170 ? 29.219 -11.656 -24.484 1 95.19 170 THR A C 1
ATOM 1291 O O . THR A 1 170 ? 28.266 -12.18 -23.906 1 95.19 170 THR A O 1
ATOM 1294 N N . ARG A 1 171 ? 29.703 -10.516 -24.234 1 95.44 171 ARG A N 1
ATOM 1295 C CA . ARG A 1 171 ? 29.047 -9.68 -23.234 1 95.44 171 ARG A CA 1
ATOM 1296 C C . ARG A 1 171 ? 27.594 -9.406 -23.625 1 95.44 171 ARG A C 1
ATOM 1298 O O . ARG A 1 171 ? 26.688 -9.539 -22.797 1 95.44 171 ARG A O 1
ATOM 1305 N N . CYS A 1 172 ? 27.406 -9.039 -24.828 1 96.06 172 CYS A N 1
ATOM 1306 C CA . CYS A 1 172 ? 26.062 -8.773 -25.328 1 96.06 172 CYS A CA 1
ATOM 1307 C C . CYS A 1 172 ? 25.172 -10.008 -25.219 1 96.06 172 CYS A C 1
ATOM 1309 O O . CYS A 1 172 ? 24.031 -9.914 -24.781 1 96.06 172 CYS A O 1
ATOM 1311 N N . LEU A 1 173 ? 25.688 -11.117 -25.609 1 96.62 173 LEU A N 1
ATOM 1312 C CA . LEU A 1 173 ? 24.953 -12.367 -25.531 1 96.62 173 LEU A CA 1
ATOM 1313 C C . LEU A 1 173 ? 24.531 -12.648 -24.094 1 96.62 173 LEU A C 1
ATOM 1315 O O . LEU A 1 173 ? 23.375 -13.016 -23.844 1 96.62 173 LEU A O 1
ATOM 1319 N N . ARG A 1 174 ? 25.438 -12.438 -23.188 1 97.19 174 ARG A N 1
ATOM 1320 C CA . ARG A 1 174 ? 25.172 -12.727 -21.781 1 97.19 174 ARG A CA 1
ATOM 1321 C C . ARG A 1 174 ? 24.109 -11.781 -21.234 1 97.19 174 ARG A C 1
ATOM 1323 O O . ARG A 1 174 ? 23.266 -12.188 -20.422 1 97.19 174 ARG A O 1
ATOM 1330 N N . LEU A 1 175 ? 24.094 -10.562 -21.703 1 97.69 175 LEU A N 1
ATOM 1331 C CA . LEU A 1 175 ? 23.047 -9.625 -21.312 1 97.69 175 LEU A CA 1
ATOM 1332 C C . LEU A 1 175 ? 21.688 -10.086 -21.859 1 97.69 175 LEU A C 1
ATOM 1334 O O . LEU A 1 175 ? 20.672 -9.961 -21.172 1 97.69 175 LEU A O 1
ATOM 1338 N N . CYS A 1 176 ? 21.688 -10.609 -23.047 1 98.06 176 CYS A N 1
ATOM 1339 C CA . CYS A 1 176 ? 20.469 -11.156 -23.625 1 98.06 176 CYS A CA 1
ATOM 1340 C C . CYS A 1 176 ? 19.969 -12.352 -22.812 1 98.06 176 CYS A C 1
ATOM 1342 O O . CYS A 1 176 ? 18.766 -12.562 -22.688 1 98.06 176 CYS A O 1
ATOM 1344 N N . VAL A 1 177 ? 20.906 -13.133 -22.266 1 98.12 177 VAL A N 1
ATOM 1345 C CA . VAL A 1 177 ? 20.547 -14.273 -21.422 1 98.12 177 VAL A CA 1
ATOM 1346 C C . VAL A 1 177 ? 19.859 -13.781 -20.156 1 98.12 177 VAL A C 1
ATOM 1348 O O . VAL A 1 177 ? 18.891 -14.375 -19.688 1 98.12 177 VAL A O 1
ATOM 1351 N N . ILE A 1 178 ? 20.312 -12.68 -19.594 1 98.12 178 ILE A N 1
ATOM 1352 C CA . ILE A 1 178 ? 19.703 -12.102 -18.406 1 98.12 178 ILE A CA 1
ATOM 1353 C C . ILE A 1 178 ? 18.266 -11.703 -18.719 1 98.12 178 ILE A C 1
ATOM 1355 O O . ILE A 1 178 ? 17.359 -11.93 -17.906 1 98.12 178 ILE A O 1
ATOM 1359 N N . SER A 1 179 ? 18.062 -11.141 -19.891 1 98.06 179 SER A N 1
ATOM 1360 C CA . SER A 1 179 ? 16.719 -10.812 -20.328 1 98.06 179 SER A CA 1
ATOM 1361 C C . SER A 1 179 ? 15.844 -12.062 -20.391 1 98.06 179 SER A C 1
ATOM 1363 O O . SER A 1 179 ? 14.68 -12.031 -19.984 1 98.06 179 SER A O 1
ATOM 1365 N N . ASN A 1 180 ? 16.406 -13.086 -20.891 1 98.12 180 ASN A N 1
ATOM 1366 C CA . ASN A 1 180 ? 15.664 -14.352 -20.953 1 98.12 180 ASN A CA 1
ATOM 1367 C C . ASN A 1 180 ? 15.32 -14.867 -19.562 1 98.12 180 ASN A C 1
ATOM 1369 O O . ASN A 1 180 ? 14.211 -15.344 -19.328 1 98.12 180 ASN A O 1
ATOM 1373 N N . MET A 1 181 ? 16.281 -14.758 -18.641 1 97.88 181 MET A N 1
ATOM 1374 C CA . MET A 1 181 ? 16.047 -15.227 -17.266 1 97.88 181 MET A CA 1
ATOM 1375 C C . MET A 1 181 ? 14.961 -14.414 -16.578 1 97.88 181 MET A C 1
ATOM 1377 O O . MET A 1 181 ? 14.203 -14.938 -15.766 1 97.88 181 MET A O 1
ATOM 1381 N N . LEU A 1 182 ? 14.883 -13.164 -16.891 1 98.5 182 LEU A N 1
ATOM 1382 C CA . LEU A 1 182 ? 13.797 -12.344 -16.375 1 98.5 182 LEU A CA 1
ATOM 1383 C C . LEU A 1 182 ? 12.445 -12.867 -16.844 1 98.5 182 LEU A C 1
ATOM 1385 O O . LEU A 1 182 ? 11.477 -12.891 -16.078 1 98.5 182 LEU A O 1
ATOM 1389 N N . LYS A 1 183 ? 12.414 -13.266 -18.094 1 98.19 183 LYS A N 1
ATOM 1390 C CA . LYS A 1 183 ? 11.18 -13.844 -18.625 1 98.19 183 LYS A CA 1
ATOM 1391 C C . LYS A 1 183 ? 10.844 -15.156 -17.922 1 98.19 183 LYS A C 1
ATOM 1393 O O . LYS A 1 183 ? 9.672 -15.43 -17.625 1 98.19 183 LYS A O 1
ATOM 1398 N N . VAL A 1 184 ? 11.844 -15.977 -17.625 1 97.44 184 VAL A N 1
ATOM 1399 C CA . VAL A 1 184 ? 11.648 -17.219 -16.859 1 97.44 184 VAL A CA 1
ATOM 1400 C C . VAL A 1 184 ? 11 -16.891 -15.516 1 97.44 184 VAL A C 1
ATOM 1402 O O . VAL A 1 184 ? 10.008 -17.516 -15.141 1 97.44 184 VAL A O 1
ATOM 1405 N N . GLU A 1 185 ? 11.523 -15.875 -14.891 1 97.25 185 GLU A N 1
ATOM 1406 C CA . GLU A 1 185 ? 11.047 -15.555 -13.555 1 97.25 185 GLU A CA 1
ATOM 1407 C C . GLU A 1 185 ? 9.641 -14.969 -13.586 1 97.25 185 GLU A C 1
ATOM 1409 O O . GLU A 1 185 ? 8.859 -15.148 -12.648 1 97.25 185 GLU A O 1
ATOM 1414 N N . CYS A 1 186 ? 9.312 -14.297 -14.656 1 98.12 186 CYS A N 1
ATOM 1415 C CA . CYS A 1 186 ? 7.918 -13.883 -14.805 1 98.12 186 CYS A CA 1
ATOM 1416 C C . CYS A 1 186 ? 6.98 -15.078 -14.781 1 98.12 186 CYS A C 1
ATOM 1418 O O . CYS A 1 186 ? 5.918 -15.031 -14.164 1 98.12 186 CYS A O 1
ATOM 1420 N N . CYS A 1 187 ? 7.398 -16.141 -15.422 1 97.31 187 CYS A N 1
ATOM 1421 C CA . CYS A 1 187 ? 6.598 -17.359 -15.438 1 97.31 187 CYS A CA 1
ATOM 1422 C C . CYS A 1 187 ? 6.566 -18.016 -14.062 1 97.31 187 CYS A C 1
ATOM 1424 O O . CYS A 1 187 ? 5.508 -18.438 -13.594 1 97.31 187 CYS A O 1
ATOM 1426 N N . VAL A 1 188 ? 7.684 -18.047 -13.43 1 96.38 188 VAL A N 1
ATOM 1427 C CA . VAL A 1 188 ? 7.801 -18.688 -12.125 1 96.38 188 VAL A CA 1
ATOM 1428 C C . VAL A 1 188 ? 6.93 -17.953 -11.109 1 96.38 188 VAL A C 1
ATOM 1430 O O . VAL A 1 188 ? 6.23 -18.578 -10.305 1 96.38 188 VAL A O 1
ATOM 1433 N N . ASN A 1 189 ? 6.852 -16.641 -11.195 1 96.88 189 ASN A N 1
ATOM 1434 C CA . ASN A 1 189 ? 6.141 -15.828 -10.219 1 96.88 189 ASN A CA 1
ATOM 1435 C C . ASN A 1 189 ? 4.715 -15.531 -10.664 1 96.88 189 ASN A C 1
ATOM 1437 O O . ASN A 1 189 ? 3.896 -15.055 -9.867 1 96.88 189 ASN A O 1
ATOM 1441 N N . GLY A 1 190 ? 4.414 -15.828 -11.883 1 96.31 190 GLY A N 1
ATOM 1442 C CA . GLY A 1 190 ? 3.113 -15.453 -12.414 1 96.31 190 GLY A CA 1
ATOM 1443 C C . GLY A 1 190 ? 2.924 -13.953 -12.523 1 96.31 190 GLY A C 1
ATOM 1444 O O . GLY A 1 190 ? 1.84 -13.438 -12.25 1 96.31 190 GLY A O 1
ATOM 1445 N N . ALA A 1 191 ? 3.988 -13.227 -12.852 1 98.19 191 ALA A N 1
ATOM 1446 C CA . ALA A 1 191 ? 3.947 -11.766 -12.93 1 98.19 191 ALA A CA 1
ATOM 1447 C C . ALA A 1 191 ? 4.004 -11.297 -14.383 1 98.19 191 ALA A C 1
ATOM 1449 O O . ALA A 1 191 ? 4.574 -11.969 -15.242 1 98.19 191 ALA A O 1
ATOM 1450 N N . HIS A 1 192 ? 3.439 -10.125 -14.672 1 97.88 192 HIS A N 1
ATOM 1451 C CA . HIS A 1 192 ? 3.564 -9.539 -16 1 97.88 192 HIS A CA 1
ATOM 1452 C C . HIS A 1 192 ? 4.996 -9.086 -16.266 1 97.88 192 HIS A C 1
ATOM 1454 O O . HIS A 1 192 ? 5.477 -9.18 -17.406 1 97.88 192 HIS A O 1
ATOM 1460 N N . SER A 1 193 ? 5.621 -8.625 -15.297 1 98.19 193 SER A N 1
ATOM 1461 C CA . SER A 1 193 ? 7.012 -8.18 -15.273 1 98.19 193 SER A CA 1
ATOM 1462 C C . SER A 1 193 ? 7.613 -8.312 -13.883 1 98.19 193 SER A C 1
ATOM 1464 O O . SER A 1 193 ? 6.891 -8.266 -12.883 1 98.19 193 SER A O 1
ATOM 1466 N N . MET A 1 194 ? 8.891 -8.508 -13.82 1 98.38 194 MET A N 1
ATOM 1467 C CA . MET A 1 194 ? 9.539 -8.578 -12.516 1 98.38 194 MET A CA 1
ATOM 1468 C C . MET A 1 194 ? 9.555 -7.203 -11.844 1 98.38 194 MET A C 1
ATOM 1470 O O . MET A 1 194 ? 9.867 -7.094 -10.656 1 98.38 194 MET A O 1
ATOM 1474 N N . ASP A 1 195 ? 9.148 -6.18 -12.625 1 98.38 195 ASP A N 1
ATOM 1475 C CA . ASP A 1 195 ? 8.992 -4.836 -12.078 1 98.38 195 ASP A CA 1
ATOM 1476 C C . ASP A 1 195 ? 7.742 -4.738 -11.203 1 98.38 195 ASP A C 1
ATOM 1478 O O . ASP A 1 195 ? 7.539 -3.742 -10.508 1 98.38 195 ASP A O 1
ATOM 1482 N N . GLU A 1 196 ? 6.965 -5.789 -11.203 1 98.12 196 GLU A N 1
ATOM 1483 C CA . GLU A 1 196 ? 5.742 -5.781 -10.406 1 98.12 196 GLU A CA 1
ATOM 1484 C C . GLU A 1 196 ? 5.914 -6.598 -9.125 1 98.12 196 GLU A C 1
ATOM 1486 O O . GLU A 1 196 ? 5.074 -6.531 -8.227 1 98.12 196 GLU A O 1
ATOM 1491 N N . VAL A 1 197 ? 6.961 -7.34 -9 1 98.62 197 VAL A N 1
ATOM 1492 C CA . VAL A 1 197 ? 7.219 -8.195 -7.848 1 98.62 197 VAL A CA 1
ATOM 1493 C C . VAL A 1 197 ? 7.969 -7.41 -6.777 1 98.62 197 VAL A C 1
ATOM 1495 O O . VAL A 1 197 ? 9.047 -6.875 -7.031 1 98.62 197 VAL A O 1
ATOM 1498 N N . GLY A 1 198 ? 7.395 -7.371 -5.637 1 98.56 198 GLY A N 1
ATOM 1499 C CA . GLY A 1 198 ? 8.016 -6.609 -4.566 1 98.56 198 GLY A CA 1
ATOM 1500 C C . GLY A 1 198 ? 9.289 -7.238 -4.047 1 98.56 198 GLY A C 1
ATOM 1501 O O . GLY A 1 198 ? 9.328 -8.438 -3.76 1 98.56 198 GLY A O 1
ATOM 1502 N N . LEU A 1 199 ? 10.32 -6.426 -3.91 1 98.56 199 LEU A N 1
ATOM 1503 C CA . LEU A 1 199 ? 11.625 -6.934 -3.521 1 98.56 199 LEU A CA 1
ATOM 1504 C C . LEU A 1 199 ? 11.641 -7.336 -2.051 1 98.56 199 LEU A C 1
ATOM 1506 O O . LEU A 1 199 ? 12.102 -8.43 -1.704 1 98.56 199 LEU A O 1
ATOM 1510 N N . GLY A 1 200 ? 11.07 -6.492 -1.22 1 97.62 200 GLY A N 1
ATOM 1511 C CA . GLY A 1 200 ? 11.141 -6.723 0.215 1 97.62 200 GLY A CA 1
ATOM 1512 C C . GLY A 1 200 ? 10.445 -7.996 0.652 1 97.62 200 GLY A C 1
ATOM 1513 O O . GLY A 1 200 ? 10.859 -8.633 1.626 1 97.62 200 GLY A O 1
ATOM 1514 N N . ALA A 1 201 ? 9.43 -8.336 -0.073 1 97.75 201 ALA A N 1
ATOM 1515 C CA . ALA A 1 201 ? 8.609 -9.484 0.314 1 97.75 201 ALA A CA 1
ATOM 1516 C C . ALA A 1 201 ? 8.938 -10.703 -0.544 1 97.75 201 ALA A C 1
ATOM 1518 O O . ALA A 1 201 ? 8.312 -11.75 -0.4 1 97.75 201 ALA A O 1
ATOM 1519 N N . TYR A 1 202 ? 9.906 -10.562 -1.447 1 98.06 202 TYR A N 1
ATOM 1520 C CA . TYR A 1 202 ? 10.195 -11.617 -2.412 1 98.06 202 TYR A CA 1
ATOM 1521 C C . TYR A 1 202 ? 10.57 -12.914 -1.706 1 98.06 202 TYR A C 1
ATOM 1523 O O . TYR A 1 202 ? 10.172 -14 -2.141 1 98.06 202 TYR A O 1
ATOM 1531 N N . GLY A 1 203 ? 11.195 -12.773 -0.57 1 97.62 203 GLY A N 1
ATOM 1532 C CA . GLY A 1 203 ? 11.719 -13.922 0.157 1 97.62 203 GLY A CA 1
ATOM 1533 C C . GLY A 1 203 ? 10.672 -14.602 1.02 1 97.62 203 GLY A C 1
ATOM 1534 O O . GLY A 1 203 ? 10.984 -15.562 1.734 1 97.62 203 GLY A O 1
ATOM 1535 N N . LEU A 1 204 ? 9.445 -14.172 0.967 1 97.88 204 LEU A N 1
ATOM 1536 C CA . LEU A 1 204 ? 8.383 -14.805 1.749 1 97.88 204 LEU A CA 1
ATOM 1537 C C . LEU A 1 204 ? 8.125 -16.219 1.261 1 97.88 204 LEU A C 1
ATOM 1539 O O . LEU A 1 204 ? 7.77 -17.109 2.051 1 97.88 204 LEU A O 1
ATOM 1543 N N . TYR A 1 205 ? 8.312 -16.406 -0.01 1 97.44 205 TYR A N 1
ATOM 1544 C CA . TYR A 1 205 ? 8.062 -17.719 -0.595 1 97.44 205 TYR A CA 1
ATOM 1545 C C . TYR A 1 205 ? 9.047 -18.75 -0.052 1 97.44 205 TYR A C 1
ATOM 1547 O O . TYR A 1 205 ? 10.25 -18.484 0.033 1 97.44 205 TYR A O 1
ATOM 1555 N N . LYS A 1 206 ? 8.508 -19.906 0.316 1 96.25 206 LYS A N 1
ATOM 1556 C CA . LYS A 1 206 ? 9.344 -21 0.786 1 96.25 206 LYS A CA 1
ATOM 1557 C C . LYS A 1 206 ? 9.188 -22.234 -0.109 1 96.25 206 LYS A C 1
ATOM 1559 O O . LYS A 1 206 ? 8.148 -22.422 -0.732 1 96.25 206 LYS A O 1
ATOM 1564 N N . THR A 1 207 ? 10.25 -22.969 -0.164 1 95.19 207 THR A N 1
ATOM 1565 C CA . THR A 1 207 ? 10.25 -24.203 -0.931 1 95.19 207 THR A CA 1
ATOM 1566 C C . THR A 1 207 ? 10.297 -25.422 -0.002 1 95.19 207 THR A C 1
ATOM 1568 O O . THR A 1 207 ? 10.648 -25.297 1.174 1 95.19 207 THR A O 1
ATOM 1571 N N . LEU A 1 208 ? 9.852 -26.5 -0.502 1 95.62 208 LEU A N 1
ATOM 1572 C CA . LEU A 1 208 ? 9.938 -27.797 0.173 1 95.62 208 LEU A CA 1
ATOM 1573 C C . LEU A 1 208 ? 10.945 -28.703 -0.523 1 95.62 208 LEU A C 1
ATOM 1575 O O . LEU A 1 208 ? 11.195 -28.562 -1.722 1 95.62 208 LEU A O 1
ATOM 1579 N N . PRO A 1 209 ? 11.523 -29.578 0.21 1 94.44 209 PRO A N 1
ATOM 1580 C CA . PRO A 1 209 ? 12.492 -30.484 -0.411 1 94.44 209 PRO A CA 1
ATOM 1581 C C . PRO A 1 209 ? 11.836 -31.5 -1.33 1 94.44 209 PRO A C 1
ATOM 1583 O O . PRO A 1 209 ? 10.688 -31.891 -1.108 1 94.44 209 PRO A O 1
ATOM 1586 N N . GLY A 1 210 ? 12.695 -31.984 -2.275 1 93.75 210 GLY A N 1
ATOM 1587 C CA . GLY A 1 210 ? 12.25 -32.969 -3.256 1 93.75 210 GLY A CA 1
ATOM 1588 C C . GLY A 1 210 ? 12.297 -32.438 -4.68 1 93.75 210 GLY A C 1
ATOM 1589 O O . GLY A 1 210 ? 12.094 -31.25 -4.922 1 93.75 210 GLY A O 1
ATOM 1590 N N . LEU A 1 211 ? 12.5 -33.344 -5.637 1 92.69 211 LEU A N 1
ATOM 1591 C CA . LEU A 1 211 ? 12.453 -33 -7.051 1 92.69 211 LEU A CA 1
ATOM 1592 C C . LEU A 1 211 ? 11.023 -33.031 -7.57 1 92.69 211 LEU A C 1
ATOM 1594 O O . LEU A 1 211 ? 10.344 -34.062 -7.484 1 92.69 211 LEU A O 1
ATOM 1598 N N . ASP A 1 212 ? 10.617 -31.906 -8.07 1 93.62 212 ASP A N 1
ATOM 1599 C CA . ASP A 1 212 ? 9.234 -31.766 -8.539 1 93.62 212 ASP A CA 1
ATOM 1600 C C . ASP A 1 212 ? 8.836 -32.969 -9.398 1 93.62 212 ASP A C 1
ATOM 1602 O O . ASP A 1 212 ? 9.641 -33.469 -10.188 1 93.62 212 ASP A O 1
ATOM 1606 N N . CYS A 1 213 ? 7.656 -33.438 -9.195 1 93.06 213 CYS A N 1
ATOM 1607 C CA . CYS A 1 213 ? 7.172 -34.562 -9.992 1 93.06 213 CYS A CA 1
ATOM 1608 C C . CYS A 1 213 ? 5.773 -34.281 -10.531 1 93.06 213 CYS A C 1
ATOM 1610 O O . CYS A 1 213 ? 5.152 -33.281 -10.164 1 93.06 213 CYS A O 1
ATOM 1612 N N . THR A 1 214 ? 5.352 -35.031 -11.492 1 94.38 214 THR A N 1
ATOM 1613 C CA . THR A 1 214 ? 4.059 -34.906 -12.148 1 94.38 214 THR A CA 1
ATOM 1614 C C . THR A 1 214 ? 3.168 -36.094 -11.867 1 94.38 214 THR A C 1
ATOM 1616 O O . THR A 1 214 ? 3.611 -37.094 -11.258 1 94.38 214 THR A O 1
ATOM 1619 N N . PHE A 1 215 ? 1.912 -36 -12.18 1 95.62 215 PHE A N 1
ATOM 1620 C CA . PHE A 1 215 ? 0.942 -37.094 -12.125 1 95.62 215 PHE A CA 1
ATOM 1621 C C . PHE A 1 215 ? 0.866 -37.812 -13.469 1 95.62 215 PHE A C 1
ATOM 1623 O O . PHE A 1 215 ? 0.324 -37.25 -14.438 1 95.62 215 PHE A O 1
ATOM 1630 N N . PRO A 1 216 ? 1.318 -39.062 -13.492 1 93.44 216 PRO A N 1
ATOM 1631 C CA . PRO A 1 216 ? 1.288 -39.75 -14.773 1 93.44 216 PRO A CA 1
ATOM 1632 C C . PRO A 1 216 ? -0.111 -39.812 -15.383 1 93.44 216 PRO A C 1
ATOM 1634 O O . PRO A 1 216 ? -0.257 -39.75 -16.609 1 93.44 216 PRO A O 1
ATOM 1637 N N . GLY A 1 217 ? -1.065 -39.969 -14.523 1 94.31 217 GLY A N 1
ATOM 1638 C CA . GLY A 1 217 ? -2.438 -40 -15 1 94.31 217 GLY A CA 1
ATOM 1639 C C . GLY A 1 217 ? -3.121 -38.656 -15.016 1 94.31 217 GLY A C 1
ATOM 1640 O O . GLY A 1 217 ? -4.32 -38.562 -15.289 1 94.31 217 GLY A O 1
ATOM 1641 N N . GLY A 1 218 ? -2.4 -37.656 -14.703 1 96.88 218 GLY A N 1
ATOM 1642 C CA . GLY A 1 218 ? -2.965 -36.312 -14.664 1 96.88 218 GLY A CA 1
ATOM 1643 C C . GLY A 1 218 ? -3.27 -35.844 -13.25 1 96.88 218 GLY A C 1
ATOM 1644 O O . GLY A 1 218 ? -3.67 -36.625 -12.398 1 96.88 218 GLY A O 1
ATOM 1645 N N . TYR A 1 219 ? -3.191 -34.562 -13.086 1 98 219 TYR A N 1
ATOM 1646 C CA . TYR A 1 219 ? -3.365 -33.938 -11.781 1 98 219 TYR A CA 1
ATOM 1647 C C . TYR A 1 219 ? -4.805 -34.094 -11.297 1 98 219 TYR A C 1
ATOM 1649 O O . TYR A 1 219 ? -5.062 -34.156 -10.094 1 98 219 TYR A O 1
ATOM 1657 N N . GLU A 1 220 ? -5.773 -34.125 -12.188 1 98.19 220 GLU A N 1
ATOM 1658 C CA . GLU A 1 220 ? -7.191 -34.188 -11.852 1 98.19 220 GLU A CA 1
ATOM 1659 C C . GLU A 1 220 ? -7.504 -35.469 -11.086 1 98.19 220 GLU A C 1
ATOM 1661 O O . GLU A 1 220 ? -8.547 -35.594 -10.445 1 98.19 220 GLU A O 1
ATOM 1666 N N . GLY A 1 221 ? -6.59 -36.469 -11.234 1 98.12 221 GLY A N 1
ATOM 1667 C CA . GLY A 1 221 ? -6.754 -37.656 -10.438 1 98.12 221 GLY A CA 1
ATOM 1668 C C . GLY A 1 221 ? -6.832 -37.375 -8.945 1 98.12 221 GLY A C 1
ATOM 1669 O O . GLY A 1 221 ? -7.578 -38.062 -8.219 1 98.12 221 GLY A O 1
ATOM 1670 N N . LEU A 1 222 ? -6.035 -36.438 -8.484 1 98.5 222 LEU A N 1
ATOM 1671 C CA . LEU A 1 222 ? -6.066 -36.031 -7.082 1 98.5 222 LEU A CA 1
ATOM 1672 C C . LEU A 1 222 ? -7.441 -35.469 -6.703 1 98.5 222 LEU A C 1
ATOM 1674 O O . LEU A 1 222 ? -7.996 -35.844 -5.668 1 98.5 222 LEU A O 1
ATOM 1678 N N . ILE A 1 223 ? -8.023 -34.625 -7.551 1 98.62 223 ILE A N 1
ATOM 1679 C CA . ILE A 1 223 ? -9.32 -34 -7.316 1 98.62 223 ILE A CA 1
ATOM 1680 C C . ILE A 1 223 ? -10.406 -35.094 -7.262 1 98.62 223 ILE A C 1
ATOM 1682 O O . ILE A 1 223 ? -11.242 -35.094 -6.359 1 98.62 223 ILE A O 1
ATOM 1686 N N . LYS A 1 224 ? -10.344 -36 -8.195 1 98.06 224 LYS A N 1
ATOM 1687 C CA . LYS A 1 224 ? -11.328 -37.062 -8.273 1 98.06 224 LYS A CA 1
ATOM 1688 C C . LYS A 1 224 ? -11.328 -37.906 -6.996 1 98.06 224 LYS A C 1
ATOM 1690 O O . LYS A 1 224 ? -12.391 -38.25 -6.469 1 98.06 224 LYS A O 1
ATOM 1695 N N . ASN A 1 225 ? -10.188 -38.25 -6.574 1 98.25 225 ASN A N 1
ATOM 1696 C CA . ASN A 1 225 ? -10.086 -39.062 -5.367 1 98.25 225 ASN A CA 1
ATOM 1697 C C . ASN A 1 225 ? -10.578 -38.281 -4.141 1 98.25 225 ASN A C 1
ATOM 1699 O O . ASN A 1 225 ? -11.305 -38.844 -3.312 1 98.25 225 ASN A O 1
ATOM 1703 N N . LEU A 1 226 ? -10.227 -37.031 -3.979 1 98.12 226 LEU A N 1
ATOM 1704 C CA . LEU A 1 226 ? -10.688 -36.219 -2.863 1 98.12 226 LEU A CA 1
ATOM 1705 C C . LEU A 1 226 ? -12.211 -36.094 -2.869 1 98.12 226 LEU A C 1
ATOM 1707 O O . LEU A 1 226 ? -12.852 -36.25 -1.827 1 98.12 226 LEU A O 1
ATOM 1711 N N . MET A 1 227 ? -12.758 -35.906 -4.039 1 97.94 227 MET A N 1
ATOM 1712 C CA . MET A 1 227 ? -14.203 -35.75 -4.18 1 97.94 227 MET A CA 1
ATOM 1713 C C . MET A 1 227 ? -14.922 -37.062 -3.809 1 97.94 227 MET A C 1
ATOM 1715 O O . MET A 1 227 ? -16.031 -37 -3.266 1 97.94 227 MET A O 1
ATOM 1719 N N . SER A 1 228 ? -14.312 -38.125 -4.078 1 97.19 228 SER A N 1
ATOM 1720 C CA . SER A 1 228 ? -14.93 -39.438 -3.807 1 97.19 228 SER A CA 1
ATOM 1721 C C . SER A 1 228 ? -15.102 -39.656 -2.309 1 97.19 228 SER A C 1
ATOM 1723 O O . SER A 1 228 ? -15.898 -40.5 -1.889 1 97.19 228 SER A O 1
ATOM 1725 N N . GLU A 1 229 ? -14.375 -38.906 -1.526 1 95.94 229 GLU A N 1
ATOM 1726 C CA . GLU A 1 229 ? -14.461 -39.031 -0.075 1 95.94 229 GLU A CA 1
ATOM 1727 C C . GLU A 1 229 ? -15.594 -38.156 0.487 1 95.94 229 GLU A C 1
ATOM 1729 O O . GLU A 1 229 ? -15.938 -38.281 1.665 1 95.94 229 GLU A O 1
ATOM 1734 N N . LEU A 1 230 ? -16.188 -37.344 -0.323 1 96.94 230 LEU A N 1
ATOM 1735 C CA . LEU A 1 230 ? -17.234 -36.438 0.115 1 96.94 230 LEU A CA 1
ATOM 1736 C C . LEU A 1 230 ? -18.609 -36.969 -0.269 1 96.94 230 LEU A C 1
ATOM 1738 O O . LEU A 1 230 ? -18.75 -37.688 -1.258 1 96.94 230 LEU A O 1
ATOM 1742 N N . PRO A 1 231 ? -19.641 -36.594 0.54 1 94.81 231 PRO A N 1
ATOM 1743 C CA . PRO A 1 231 ? -21 -36.938 0.126 1 94.81 231 PRO A CA 1
ATOM 1744 C C . PRO A 1 231 ? -21.344 -36.406 -1.261 1 94.81 231 PRO A C 1
ATOM 1746 O O . PRO A 1 231 ? -20.953 -35.312 -1.619 1 94.81 231 PRO A O 1
ATOM 1749 N N . SER A 1 232 ? -22.094 -37.125 -2.016 1 90.56 232 SER A N 1
ATOM 1750 C CA . SER A 1 232 ? -22.359 -36.844 -3.418 1 90.56 232 SER A CA 1
ATOM 1751 C C . SER A 1 232 ? -23.188 -35.562 -3.566 1 90.56 232 SER A C 1
ATOM 1753 O O . SER A 1 232 ? -23.094 -34.875 -4.59 1 90.56 232 SER A O 1
ATOM 1755 N N . ASP A 1 233 ? -23.984 -35.219 -2.596 1 93.31 233 ASP A N 1
ATOM 1756 C CA . ASP A 1 233 ? -24.875 -34.062 -2.734 1 93.31 233 ASP A CA 1
ATOM 1757 C C . ASP A 1 233 ? -24.266 -32.844 -2.074 1 93.31 233 ASP A C 1
ATOM 1759 O O . ASP A 1 233 ? -24.938 -31.812 -1.931 1 93.31 233 ASP A O 1
ATOM 1763 N N . LEU A 1 234 ? -23.031 -32.938 -1.774 1 96.56 234 LEU A N 1
ATOM 1764 C CA . LEU A 1 234 ? -22.375 -31.844 -1.033 1 96.56 234 LEU A CA 1
ATOM 1765 C C . LEU A 1 234 ? -22.109 -30.656 -1.939 1 96.56 234 LEU A C 1
ATOM 1767 O O . LEU A 1 234 ? -22.094 -29.516 -1.479 1 96.56 234 LEU A O 1
ATOM 1771 N N . VAL A 1 235 ? -21.875 -30.844 -3.242 1 98.12 235 VAL A N 1
ATOM 1772 C CA . VAL A 1 235 ? -21.484 -29.781 -4.172 1 98.12 235 VAL A CA 1
ATOM 1773 C C . VAL A 1 235 ? -22.672 -29.422 -5.07 1 98.12 235 VAL A C 1
ATOM 1775 O O . VAL A 1 235 ? -23.344 -30.312 -5.605 1 98.12 235 VAL A O 1
ATOM 1778 N N . THR A 1 236 ? -23.016 -28.203 -5.141 1 97.69 236 THR A N 1
ATOM 1779 C CA . THR A 1 236 ? -23.938 -27.688 -6.156 1 97.69 236 THR A CA 1
ATOM 1780 C C . THR A 1 236 ? -23.156 -26.969 -7.258 1 97.69 236 THR A C 1
ATOM 1782 O O . THR A 1 236 ? -22.594 -25.891 -7.031 1 97.69 236 THR A O 1
ATOM 1785 N N . TYR A 1 237 ? -23.125 -27.578 -8.43 1 97.69 237 TYR A N 1
ATOM 1786 C CA . TYR A 1 237 ? -22.422 -27.016 -9.578 1 97.69 237 TYR A CA 1
ATOM 1787 C C . TYR A 1 237 ? -23.266 -25.984 -10.305 1 97.69 237 TYR A C 1
ATOM 1789 O O . TYR A 1 237 ? -24.469 -25.875 -10.047 1 97.69 237 TYR A O 1
ATOM 1797 N N . ASN A 1 238 ? -22.609 -25.188 -11.188 1 97.75 238 ASN A N 1
ATOM 1798 C CA . ASN A 1 238 ? -23.266 -24.156 -11.984 1 97.75 238 ASN A CA 1
ATOM 1799 C C . ASN A 1 238 ? -24.062 -23.203 -11.117 1 97.75 238 ASN A C 1
ATOM 1801 O O . ASN A 1 238 ? -25.219 -22.875 -11.445 1 97.75 238 ASN A O 1
ATOM 1805 N N . ARG A 1 239 ? -23.469 -22.859 -10 1 97.31 239 ARG A N 1
ATOM 1806 C CA . ARG A 1 239 ? -24.109 -21.969 -9.047 1 97.31 239 ARG A CA 1
ATOM 1807 C C . ARG A 1 239 ? -23.156 -20.844 -8.633 1 97.31 239 ARG A C 1
ATOM 1809 O O . ARG A 1 239 ? -22.625 -20.859 -7.523 1 97.31 239 ARG A O 1
ATOM 1816 N N . PRO A 1 240 ? -23.047 -19.828 -9.516 1 97.75 240 PRO A N 1
ATOM 1817 C CA . PRO A 1 240 ? -22.203 -18.703 -9.148 1 97.75 240 PRO A CA 1
ATOM 1818 C C . PRO A 1 240 ? -22.781 -17.859 -8.008 1 97.75 240 PRO A C 1
ATOM 1820 O O . PRO A 1 240 ? -24 -17.641 -7.961 1 97.75 240 PRO A O 1
ATOM 1823 N N . VAL A 1 241 ? -21.969 -17.578 -7.062 1 98.44 241 VAL A N 1
ATOM 1824 C CA . VAL A 1 241 ? -22.359 -16.688 -5.961 1 98.44 241 VAL A CA 1
ATOM 1825 C C . VAL A 1 241 ? -22.188 -15.234 -6.383 1 98.44 241 VAL A C 1
ATOM 1827 O O . VAL A 1 241 ? -21.109 -14.836 -6.848 1 98.44 241 VAL A O 1
ATOM 1830 N N . ARG A 1 242 ? -23.188 -14.469 -6.172 1 97.5 242 ARG A N 1
ATOM 1831 C CA . ARG A 1 242 ? -23.188 -13.062 -6.559 1 97.5 242 ARG A CA 1
ATOM 1832 C C . ARG A 1 242 ? -22.734 -12.172 -5.406 1 97.5 242 ARG A C 1
ATOM 1834 O O . ARG A 1 242 ? -21.984 -11.219 -5.613 1 97.5 242 ARG A O 1
ATOM 1841 N N . CYS A 1 243 ? -23.219 -12.5 -4.238 1 97.94 243 CYS A N 1
ATOM 1842 C CA . CYS A 1 243 ? -22.922 -11.609 -3.115 1 97.94 243 CYS A CA 1
ATOM 1843 C C . CYS A 1 243 ? -23 -12.359 -1.792 1 97.94 243 CYS A C 1
ATOM 1845 O O . CYS A 1 243 ? -23.906 -13.18 -1.595 1 97.94 243 CYS A O 1
ATOM 1847 N N . VAL A 1 244 ? -22.078 -12.188 -0.984 1 97.88 244 VAL A N 1
ATOM 1848 C CA . VAL A 1 244 ? -22.094 -12.641 0.403 1 97.88 244 VAL A CA 1
ATOM 1849 C C . VAL A 1 244 ? -22.484 -11.477 1.318 1 97.88 244 VAL A C 1
ATOM 1851 O O . VAL A 1 244 ? -21.719 -10.539 1.506 1 97.88 244 VAL A O 1
ATOM 1854 N N . HIS A 1 245 ? -23.672 -11.508 1.912 1 95.88 245 HIS A N 1
ATOM 1855 C CA . HIS A 1 245 ? -24.156 -10.5 2.842 1 95.88 245 HIS A CA 1
ATOM 1856 C C . HIS A 1 245 ? -23.797 -10.852 4.281 1 95.88 245 HIS A C 1
ATOM 1858 O O . HIS A 1 245 ? -24.406 -11.734 4.883 1 95.88 245 HIS A O 1
ATOM 1864 N N . TRP A 1 246 ? -22.719 -10.195 4.766 1 93.88 246 TRP A N 1
ATOM 1865 C CA . TRP A 1 246 ? -22.297 -10.422 6.148 1 93.88 246 TRP A CA 1
ATOM 1866 C C . TRP A 1 246 ? -22.641 -9.211 7.02 1 93.88 246 TRP A C 1
ATOM 1868 O O . TRP A 1 246 ? -23.094 -8.18 6.512 1 93.88 246 TRP A O 1
ATOM 1878 N N . ASN A 1 247 ? -22.609 -9.414 8.344 1 85.62 247 ASN A N 1
ATOM 1879 C CA . ASN A 1 247 ? -23.031 -8.367 9.258 1 85.62 247 ASN A CA 1
ATOM 1880 C C . ASN A 1 247 ? -21.828 -7.648 9.875 1 85.62 247 ASN A C 1
ATOM 1882 O O . ASN A 1 247 ? -20.969 -8.281 10.5 1 85.62 247 ASN A O 1
ATOM 1886 N N . ASN A 1 248 ? -21.906 -6.312 9.648 1 75.56 248 ASN A N 1
ATOM 1887 C CA . ASN A 1 248 ? -20.859 -5.527 10.281 1 75.56 248 ASN A CA 1
ATOM 1888 C C . ASN A 1 248 ? -21.422 -4.617 11.375 1 75.56 248 ASN A C 1
ATOM 1890 O O . ASN A 1 248 ? -20.688 -3.789 11.93 1 75.56 248 ASN A O 1
ATOM 1894 N N . THR A 1 249 ? -22.75 -4.645 11.523 1 70.25 249 THR A N 1
ATOM 1895 C CA . THR A 1 249 ? -23.375 -3.84 12.57 1 70.25 249 THR A CA 1
ATOM 1896 C C . THR A 1 249 ? -24.188 -4.715 13.508 1 70.25 249 THR A C 1
ATOM 1898 O O . THR A 1 249 ? -24.609 -5.816 13.141 1 70.25 249 THR A O 1
ATOM 1901 N N . GLU A 1 250 ? -24.297 -4.359 14.773 1 62.75 250 GLU A N 1
ATOM 1902 C CA . GLU A 1 250 ? -24.922 -5.102 15.867 1 62.75 250 GLU A CA 1
ATOM 1903 C C . GLU A 1 250 ? -26.406 -5.348 15.594 1 62.75 250 GLU A C 1
ATOM 1905 O O . GLU A 1 250 ? -27.016 -6.207 16.219 1 62.75 250 GLU A O 1
ATOM 1910 N N . LYS A 1 251 ? -27.031 -4.684 14.664 1 54.75 251 LYS A N 1
ATOM 1911 C CA . LYS A 1 251 ? -28.5 -4.645 14.648 1 54.75 251 LYS A CA 1
ATOM 1912 C C . LYS A 1 251 ? -29.078 -5.941 14.086 1 54.75 251 LYS A C 1
ATOM 1914 O O . LYS A 1 251 ? -30.266 -6.227 14.273 1 54.75 251 LYS A O 1
ATOM 1919 N N . GLU A 1 252 ? -28.469 -6.543 13.148 1 56.47 252 GLU A N 1
ATOM 1920 C CA . GLU A 1 252 ? -29.219 -7.508 12.352 1 56.47 252 GLU A CA 1
ATOM 1921 C C . GLU A 1 252 ? -28.953 -8.938 12.812 1 56.47 252 GLU A C 1
ATOM 1923 O O . GLU A 1 252 ? -27.938 -9.211 13.445 1 56.47 252 GLU A O 1
ATOM 1928 N N . GLU A 1 253 ? -29.984 -9.742 12.625 1 57.66 253 GLU A N 1
ATOM 1929 C CA . GLU A 1 253 ? -30.016 -11.18 12.844 1 57.66 253 GLU A CA 1
ATOM 1930 C C . GLU A 1 253 ? -28.766 -11.852 12.289 1 57.66 253 GLU A C 1
ATOM 1932 O O . GLU A 1 253 ? -28.156 -11.352 11.336 1 57.66 253 GLU A O 1
ATOM 1937 N N . ASN A 1 254 ? -28.094 -12.914 12.992 1 61.84 254 ASN A N 1
ATOM 1938 C CA . ASN A 1 254 ? -26.812 -13.586 13.211 1 61.84 254 ASN A CA 1
ATOM 1939 C C . ASN A 1 254 ? -26.375 -14.367 11.984 1 61.84 254 ASN A C 1
ATOM 1941 O O . ASN A 1 254 ? -25.312 -15.008 12 1 61.84 254 ASN A O 1
ATOM 1945 N N . SER A 1 255 ? -27.156 -14.344 10.781 1 80.94 255 SER A N 1
ATOM 1946 C CA . SER A 1 255 ? -26.641 -15.289 9.797 1 80.94 255 SER A CA 1
ATOM 1947 C C . SER A 1 255 ? -26.094 -14.562 8.57 1 80.94 255 SER A C 1
ATOM 1949 O O . SER A 1 255 ? -26.469 -13.422 8.297 1 80.94 255 SER A O 1
ATOM 1951 N N . VAL A 1 256 ? -25.078 -15.117 7.953 1 94.25 256 VAL A N 1
ATOM 1952 C CA . VAL A 1 256 ? -24.547 -14.695 6.664 1 94.25 256 VAL A CA 1
ATOM 1953 C C . VAL A 1 256 ? -25.484 -15.141 5.547 1 94.25 256 VAL A C 1
ATOM 1955 O O . VAL A 1 256 ? -25.984 -16.281 5.559 1 94.25 256 VAL A O 1
ATOM 1958 N N . MET A 1 257 ? -25.906 -14.297 4.684 1 95.94 257 MET A N 1
ATOM 1959 C CA . MET A 1 257 ? -26.781 -14.633 3.559 1 95.94 257 MET A CA 1
ATOM 1960 C C . MET A 1 257 ? -25.984 -14.68 2.256 1 95.94 257 MET A C 1
ATOM 1962 O O . MET A 1 257 ? -25.359 -13.688 1.875 1 95.94 257 MET A O 1
ATOM 1966 N N . ILE A 1 258 ? -25.984 -15.82 1.573 1 97.69 258 ILE A N 1
ATOM 1967 C CA . ILE A 1 258 ? -25.312 -15.984 0.293 1 97.69 258 ILE A CA 1
ATOM 1968 C C . ILE A 1 258 ? -26.312 -15.844 -0.847 1 97.69 258 ILE A C 1
ATOM 1970 O O . ILE A 1 258 ? -27.266 -16.625 -0.941 1 97.69 258 ILE A O 1
ATOM 1974 N N . GLU A 1 259 ? -26.078 -14.867 -1.636 1 97.62 259 GLU A N 1
ATOM 1975 C CA . GLU A 1 259 ? -26.938 -14.625 -2.799 1 97.62 259 GLU A CA 1
ATOM 1976 C C . GLU A 1 259 ? -26.281 -15.164 -4.074 1 97.62 259 GLU A C 1
ATOM 1978 O O . GLU A 1 259 ? -25.172 -14.781 -4.41 1 97.62 259 GLU A O 1
ATOM 1983 N N . CYS A 1 260 ? -27 -16.016 -4.777 1 97.31 260 CYS A N 1
ATOM 1984 C CA . CYS A 1 260 ? -26.5 -16.578 -6.027 1 97.31 260 CYS A CA 1
ATOM 1985 C C . CYS A 1 260 ? -27 -15.773 -7.227 1 97.31 260 CYS A C 1
ATOM 1987 O O . CYS A 1 260 ? -27.859 -14.898 -7.078 1 97.31 260 CYS A O 1
ATOM 1989 N N . ASP A 1 261 ? -26.438 -15.977 -8.375 1 93.31 261 ASP A N 1
ATOM 1990 C CA . ASP A 1 261 ? -26.766 -15.234 -9.594 1 93.31 261 ASP A CA 1
ATOM 1991 C C . ASP A 1 261 ? -28.234 -15.453 -9.977 1 93.31 261 ASP A C 1
ATOM 1993 O O . ASP A 1 261 ? -28.859 -14.578 -10.586 1 93.31 261 ASP A O 1
ATOM 1997 N N . ASP A 1 262 ? -28.859 -16.641 -9.641 1 91.44 262 ASP A N 1
ATOM 1998 C CA . ASP A 1 262 ? -30.25 -16.891 -9.953 1 91.44 262 ASP A CA 1
ATOM 1999 C C . ASP A 1 262 ? -31.172 -16.312 -8.875 1 91.44 262 ASP A C 1
ATOM 2001 O O . ASP A 1 262 ? -32.344 -16.656 -8.82 1 91.44 262 ASP A O 1
ATOM 2005 N N . GLU A 1 263 ? -30.703 -15.648 -7.945 1 89.88 263 GLU A N 1
ATOM 2006 C CA . GLU A 1 263 ? -31.406 -14.891 -6.918 1 89.88 263 GLU A CA 1
ATOM 2007 C C . GLU A 1 263 ? -31.797 -15.789 -5.742 1 89.88 263 GLU A C 1
ATOM 2009 O O . GLU A 1 263 ? -32.469 -15.336 -4.809 1 89.88 263 GLU A O 1
ATOM 2014 N N . LYS A 1 264 ? -31.344 -16.938 -5.914 1 92.88 264 LYS A N 1
ATOM 2015 C CA . LYS A 1 264 ? -31.531 -17.797 -4.742 1 92.88 264 LYS A CA 1
ATOM 2016 C C . LYS A 1 264 ? -30.641 -17.344 -3.586 1 92.88 264 LYS A C 1
ATOM 2018 O O . LYS A 1 264 ? -29.5 -16.953 -3.791 1 92.88 264 LYS A O 1
ATOM 2023 N N . LYS A 1 265 ? -31.203 -17.438 -2.365 1 95 265 LYS A N 1
ATOM 2024 C CA . LYS A 1 265 ? -30.484 -17.047 -1.159 1 95 265 LYS A CA 1
ATOM 2025 C C . LYS A 1 265 ? -30.328 -18.234 -0.208 1 95 265 LYS A C 1
ATOM 2027 O O . LYS A 1 265 ? -31.25 -19.031 -0.033 1 95 265 LYS A O 1
ATOM 2032 N N . ILE A 1 266 ? -29.156 -18.359 0.289 1 95.94 266 ILE A N 1
ATOM 2033 C CA . ILE A 1 266 ? -28.828 -19.438 1.227 1 95.94 266 ILE A CA 1
ATOM 2034 C C . ILE A 1 266 ? -28.328 -18.828 2.537 1 95.94 266 ILE A C 1
ATOM 2036 O O . ILE A 1 266 ? -27.375 -18.047 2.545 1 95.94 266 ILE A O 1
ATOM 2040 N N . ALA A 1 267 ? -28.969 -19.188 3.641 1 95.06 267 ALA A N 1
ATOM 2041 C CA . ALA A 1 267 ? -28.531 -18.75 4.961 1 95.06 267 ALA A CA 1
ATOM 2042 C C . ALA A 1 267 ? -27.484 -19.703 5.531 1 95.06 267 ALA A C 1
ATOM 2044 O O . ALA A 1 267 ? -27.594 -20.922 5.383 1 95.06 267 ALA A O 1
ATOM 2045 N N . ALA A 1 268 ? -26.438 -19.141 6.129 1 96.25 268 ALA A N 1
ATOM 2046 C CA . ALA A 1 268 ? -25.391 -19.938 6.754 1 96.25 268 ALA A CA 1
ATOM 2047 C C . ALA A 1 268 ? -24.844 -19.25 7.996 1 96.25 268 ALA A C 1
ATOM 2049 O O . ALA A 1 268 ? -25.016 -18.047 8.172 1 96.25 268 ALA A O 1
ATOM 2050 N N . ASP A 1 269 ? -24.297 -20.062 8.906 1 95.56 269 ASP A N 1
ATOM 2051 C CA . ASP A 1 269 ? -23.594 -19.516 10.055 1 95.56 269 ASP A CA 1
ATOM 2052 C C . ASP A 1 269 ? -22.219 -18.984 9.648 1 95.56 269 ASP A C 1
ATOM 2054 O O . ASP A 1 269 ? -21.75 -17.984 10.195 1 95.56 269 ASP A O 1
ATOM 2058 N N . HIS A 1 270 ? -21.594 -19.734 8.742 1 97.25 270 HIS A N 1
ATOM 2059 C CA . HIS A 1 270 ? -20.266 -19.391 8.258 1 97.25 270 HIS A CA 1
ATOM 2060 C C . HIS A 1 270 ? -20.156 -19.594 6.746 1 97.25 270 HIS A C 1
ATOM 2062 O O . HIS A 1 270 ? -20.797 -20.484 6.188 1 97.25 270 HIS A O 1
ATOM 2068 N N . VAL A 1 271 ? -19.359 -18.766 6.137 1 98.62 271 VAL A N 1
ATOM 2069 C CA . VAL A 1 271 ? -19.031 -18.922 4.727 1 98.62 271 VAL A CA 1
ATOM 2070 C C . VAL A 1 271 ? -17.516 -18.938 4.539 1 98.62 271 VAL A C 1
ATOM 2072 O O . VAL A 1 271 ? -16.812 -18.109 5.117 1 98.62 271 VAL A O 1
ATOM 2075 N N . ILE A 1 272 ? -16.984 -19.922 3.828 1 98.94 272 ILE A N 1
ATOM 2076 C CA . ILE A 1 272 ? -15.586 -19.938 3.432 1 98.94 272 ILE A CA 1
ATOM 2077 C C . ILE A 1 272 ? -15.461 -19.578 1.953 1 98.94 272 ILE A C 1
ATOM 2079 O O . ILE A 1 272 ? -15.914 -20.328 1.084 1 98.94 272 ILE A O 1
ATOM 2083 N N . VAL A 1 273 ? -14.867 -18.484 1.672 1 98.94 273 VAL A N 1
ATOM 2084 C CA . VAL A 1 273 ? -14.688 -18.016 0.304 1 98.94 273 VAL A CA 1
ATOM 2085 C C . VAL A 1 273 ? -13.352 -18.484 -0.244 1 98.94 273 VAL A C 1
ATOM 2087 O O . VAL A 1 273 ? -12.289 -18.141 0.297 1 98.94 273 VAL A O 1
ATOM 2090 N N . THR A 1 274 ? -13.359 -19.25 -1.312 1 98.88 274 THR A N 1
ATOM 2091 C CA . THR A 1 274 ? -12.133 -19.812 -1.848 1 98.88 274 THR A CA 1
ATOM 2092 C C . THR A 1 274 ? -11.938 -19.422 -3.307 1 98.88 274 THR A C 1
ATOM 2094 O O . THR A 1 274 ? -11.336 -20.156 -4.086 1 98.88 274 THR A O 1
ATOM 2097 N N . VAL A 1 275 ? -12.422 -18.281 -3.766 1 98.62 275 VAL A N 1
ATOM 2098 C CA . VAL A 1 275 ? -12.289 -17.812 -5.141 1 98.62 275 VAL A CA 1
ATOM 2099 C C . VAL A 1 275 ? -10.852 -17.375 -5.406 1 98.62 275 VAL A C 1
ATOM 2101 O O . VAL A 1 275 ? -10.148 -16.969 -4.484 1 98.62 275 VAL A O 1
ATOM 2104 N N . PRO A 1 276 ? -10.414 -17.453 -6.68 1 98.5 276 PRO A N 1
ATOM 2105 C CA . PRO A 1 276 ? -9.07 -16.969 -7.012 1 98.5 276 PRO A CA 1
ATOM 2106 C C . PRO A 1 276 ? -8.914 -15.469 -6.77 1 98.5 276 PRO A C 1
ATOM 2108 O O . PRO A 1 276 ? -9.883 -14.719 -6.855 1 98.5 276 PRO A O 1
ATOM 2111 N N . LEU A 1 277 ? -7.695 -15.047 -6.523 1 98.81 277 LEU A N 1
ATOM 2112 C CA . LEU A 1 277 ? -7.402 -13.633 -6.293 1 98.81 277 LEU A CA 1
ATOM 2113 C C . LEU A 1 277 ? -7.816 -12.789 -7.496 1 98.81 277 LEU A C 1
ATOM 2115 O O . LEU A 1 277 ? -8.281 -11.664 -7.34 1 98.81 277 LEU A O 1
ATOM 2119 N N . GLY A 1 278 ? -7.562 -13.32 -8.742 1 98.62 278 GLY A N 1
ATOM 2120 C CA . GLY A 1 278 ? -7.957 -12.578 -9.93 1 98.62 278 GLY A CA 1
ATOM 2121 C C . GLY A 1 278 ? -9.438 -12.242 -9.961 1 98.62 278 GLY A C 1
ATOM 2122 O O . GLY A 1 278 ? -9.812 -11.117 -10.305 1 98.62 278 GLY A O 1
ATOM 2123 N N . TYR A 1 279 ? -10.25 -13.227 -9.602 1 98.5 279 TYR A N 1
ATOM 2124 C CA . TYR A 1 279 ? -11.695 -13 -9.523 1 98.5 279 TYR A CA 1
ATOM 2125 C C . TYR A 1 279 ? -12.031 -12 -8.414 1 98.5 279 TYR A C 1
ATOM 2127 O O . TYR A 1 279 ? -12.867 -11.117 -8.602 1 98.5 279 TYR A O 1
ATOM 2135 N N . LEU A 1 280 ? -11.43 -12.211 -7.281 1 98.44 280 LEU A N 1
ATOM 2136 C CA . LEU A 1 280 ? -11.656 -11.328 -6.141 1 98.44 280 LEU A CA 1
ATOM 2137 C C . LEU A 1 280 ? -11.328 -9.883 -6.504 1 98.44 280 LEU A C 1
ATOM 2139 O O . LEU A 1 280 ? -12.078 -8.969 -6.156 1 98.44 280 LEU A O 1
ATOM 2143 N N . LYS A 1 281 ? -10.219 -9.633 -7.148 1 98.19 281 LYS A N 1
ATOM 2144 C CA . LYS A 1 281 ? -9.797 -8.297 -7.57 1 98.19 281 LYS A CA 1
ATOM 2145 C C . LYS A 1 281 ? -10.852 -7.645 -8.461 1 98.19 281 LYS A C 1
ATOM 2147 O O . LYS A 1 281 ? -11.133 -6.449 -8.328 1 98.19 281 LYS A O 1
ATOM 2152 N N . LYS A 1 282 ? -11.398 -8.375 -9.281 1 97.44 282 LYS A N 1
ATOM 2153 C CA . LYS A 1 282 ? -12.336 -7.852 -10.273 1 97.44 282 LYS A CA 1
ATOM 2154 C C . LYS A 1 282 ? -13.711 -7.625 -9.656 1 97.44 282 LYS A C 1
ATOM 2156 O O . LYS A 1 282 ? -14.422 -6.695 -10.039 1 97.44 282 LYS A O 1
ATOM 2161 N N . HIS A 1 283 ? -14.109 -8.445 -8.609 1 97.38 283 HIS A N 1
ATOM 2162 C CA . HIS A 1 283 ? -15.516 -8.492 -8.25 1 97.38 283 HIS A CA 1
ATOM 2163 C C . HIS A 1 283 ? -15.719 -8.156 -6.773 1 97.38 283 HIS A C 1
ATOM 2165 O O . HIS A 1 283 ? -16.844 -8.195 -6.27 1 97.38 283 HIS A O 1
ATOM 2171 N N . HIS A 1 284 ? -14.695 -7.789 -6.039 1 96.12 284 HIS A N 1
ATOM 2172 C CA . HIS A 1 284 ? -14.82 -7.605 -4.594 1 96.12 284 HIS A CA 1
ATOM 2173 C C . HIS A 1 284 ? -15.906 -6.59 -4.258 1 96.12 284 HIS A C 1
ATOM 2175 O O . HIS A 1 284 ? -16.578 -6.719 -3.238 1 96.12 284 HIS A O 1
ATOM 2181 N N . SER A 1 285 ? -16.156 -5.574 -5.09 1 93.88 285 SER A N 1
ATOM 2182 C CA . SER A 1 285 ? -17.094 -4.5 -4.797 1 93.88 285 SER A CA 1
ATOM 2183 C C . SER A 1 285 ? -18.531 -5.012 -4.793 1 93.88 285 SER A C 1
ATOM 2185 O O . SER A 1 285 ? -19.391 -4.453 -4.113 1 93.88 285 SER A O 1
ATOM 2187 N N . THR A 1 286 ? -18.812 -6.094 -5.52 1 95.19 286 THR A N 1
ATOM 2188 C CA . THR A 1 286 ? -20.156 -6.641 -5.602 1 95.19 286 THR A CA 1
ATOM 2189 C C . THR A 1 286 ? -20.266 -7.949 -4.824 1 95.19 286 THR A C 1
ATOM 2191 O O . THR A 1 286 ? -21.359 -8.336 -4.387 1 95.19 286 THR A O 1
ATOM 2194 N N . LEU A 1 287 ? -19.188 -8.609 -4.594 1 97.75 287 LEU A N 1
ATOM 2195 C CA . LEU A 1 287 ? -19.172 -9.945 -4.004 1 97.75 287 LEU A CA 1
ATOM 2196 C C . LEU A 1 287 ? -19.469 -9.875 -2.508 1 97.75 287 LEU A C 1
ATOM 2198 O O . LEU A 1 287 ? -19.953 -10.852 -1.924 1 97.75 287 LEU A O 1
ATOM 2202 N N . PHE A 1 288 ? -19.203 -8.742 -1.872 1 97.12 288 PHE A N 1
ATOM 2203 C CA . PHE A 1 288 ? -19.406 -8.633 -0.43 1 97.12 288 PHE A CA 1
ATOM 2204 C C . PHE A 1 288 ? -20.281 -7.438 -0.088 1 97.12 288 PHE A C 1
ATOM 2206 O O . PHE A 1 288 ? -20.141 -6.363 -0.678 1 97.12 288 PHE A O 1
ATOM 2213 N N . SER A 1 289 ? -21.156 -7.602 0.854 1 94.69 289 SER A N 1
ATOM 2214 C CA . SER A 1 289 ? -21.969 -6.551 1.446 1 94.69 289 SER A CA 1
ATOM 2215 C C . SER A 1 289 ? -22.094 -6.723 2.957 1 94.69 289 SER A C 1
ATOM 2217 O O . SER A 1 289 ? -22.641 -7.711 3.434 1 94.69 289 SER A O 1
ATOM 2219 N N . PRO A 1 290 ? -21.609 -5.781 3.666 1 93.06 290 PRO A N 1
ATOM 2220 C CA . PRO A 1 290 ? -20.859 -4.582 3.264 1 93.06 290 PRO A CA 1
ATOM 2221 C C . PRO A 1 290 ? -19.531 -4.906 2.605 1 93.06 290 PRO A C 1
ATOM 2223 O O . PRO A 1 290 ? -19.125 -6.07 2.557 1 93.06 290 PRO A O 1
ATOM 2226 N N . PRO A 1 291 ? -18.859 -3.854 2.023 1 95.19 291 PRO A N 1
ATOM 2227 C CA . PRO A 1 291 ? -17.562 -4.082 1.375 1 95.19 291 PRO A CA 1
ATOM 2228 C C . PRO A 1 291 ? -16.484 -4.559 2.352 1 95.19 291 PRO A C 1
ATOM 2230 O O . PRO A 1 291 ? -16.656 -4.422 3.566 1 95.19 291 PRO A O 1
ATOM 2233 N N . LEU A 1 292 ? -15.445 -5.145 1.751 1 96.62 292 LEU A N 1
ATOM 2234 C CA . LEU A 1 292 ? -14.305 -5.566 2.557 1 96.62 292 LEU A CA 1
ATOM 2235 C C . LEU A 1 292 ? -13.711 -4.383 3.32 1 96.62 292 LEU A C 1
ATOM 2237 O O . LEU A 1 292 ? -13.703 -3.258 2.818 1 96.62 292 LEU A O 1
ATOM 2241 N N . PRO A 1 293 ? -13.266 -4.664 4.574 1 95.25 293 PRO A N 1
ATOM 2242 C CA . PRO A 1 293 ? -12.523 -3.605 5.266 1 95.25 293 PRO A CA 1
ATOM 2243 C C . PRO A 1 293 ? -11.367 -3.061 4.434 1 95.25 293 PRO A C 1
ATOM 2245 O O . PRO A 1 293 ? -10.742 -3.803 3.67 1 95.25 293 PRO A O 1
ATOM 2248 N N . LEU A 1 294 ? -11.031 -1.852 4.605 1 96.25 294 LEU A N 1
ATOM 2249 C CA . LEU A 1 294 ? -10.117 -1.113 3.74 1 96.25 294 LEU A CA 1
ATOM 2250 C C . LEU A 1 294 ? -8.742 -1.768 3.719 1 96.25 294 LEU A C 1
ATOM 2252 O O . LEU A 1 294 ? -8.117 -1.874 2.66 1 96.25 294 LEU A O 1
ATOM 2256 N N . HIS A 1 295 ? -8.219 -2.148 4.914 1 97.19 295 HIS A N 1
ATOM 2257 C CA . HIS A 1 295 ? -6.891 -2.758 4.949 1 97.19 295 HIS A CA 1
ATOM 2258 C C . HIS A 1 295 ? -6.859 -4.047 4.137 1 97.19 295 HIS A C 1
ATOM 2260 O O . HIS A 1 295 ? -5.875 -4.324 3.445 1 97.19 295 HIS A O 1
ATOM 2266 N N . LYS A 1 296 ? -7.891 -4.844 4.191 1 97.56 296 LYS A N 1
ATOM 2267 C CA . LYS A 1 296 ? -7.992 -6.07 3.406 1 97.56 296 LYS A CA 1
ATOM 2268 C C . LYS A 1 296 ? -8.156 -5.762 1.922 1 97.56 296 LYS A C 1
ATOM 2270 O O . LYS A 1 296 ? -7.508 -6.383 1.078 1 97.56 296 LYS A O 1
ATOM 2275 N N . LEU A 1 297 ? -9.031 -4.832 1.616 1 97.56 297 LEU A N 1
ATOM 2276 C CA . LEU A 1 297 ? -9.25 -4.406 0.237 1 97.56 297 LEU A CA 1
ATOM 2277 C C . LEU A 1 297 ? -7.934 -3.967 -0.404 1 97.56 297 LEU A C 1
ATOM 2279 O O . LEU A 1 297 ? -7.629 -4.359 -1.532 1 97.56 297 LEU A O 1
ATOM 2283 N N . HIS A 1 298 ? -7.164 -3.174 0.291 1 97.94 298 HIS A N 1
ATOM 2284 C CA . HIS A 1 298 ? -5.895 -2.688 -0.233 1 97.94 298 HIS A CA 1
ATOM 2285 C C . HIS A 1 298 ? -4.91 -3.832 -0.444 1 97.94 298 HIS A C 1
ATOM 2287 O O . HIS A 1 298 ? -4.117 -3.807 -1.387 1 97.94 298 HIS A O 1
ATOM 2293 N N . SER A 1 299 ? -4.914 -4.82 0.436 1 98.5 299 SER A N 1
ATOM 2294 C CA . SER A 1 299 ? -4.062 -5.988 0.25 1 98.5 299 SER A CA 1
ATOM 2295 C C . SER A 1 299 ? -4.465 -6.777 -0.993 1 98.5 299 SER A C 1
ATOM 2297 O O . SER A 1 299 ? -3.604 -7.254 -1.735 1 98.5 299 SER A O 1
ATOM 2299 N N . VAL A 1 300 ? -5.801 -6.926 -1.234 1 98.31 300 VAL A N 1
ATOM 2300 C CA . VAL A 1 300 ? -6.301 -7.566 -2.445 1 98.31 300 VAL A CA 1
ATOM 2301 C C . VAL A 1 300 ? -5.754 -6.844 -3.676 1 98.31 300 VAL A C 1
ATOM 2303 O O . VAL A 1 300 ? -5.336 -7.484 -4.641 1 98.31 300 VAL A O 1
ATOM 2306 N N . GLU A 1 301 ? -5.633 -5.57 -3.555 1 97.12 301 GLU A N 1
ATOM 2307 C CA . GLU A 1 301 ? -5.195 -4.762 -4.691 1 97.12 301 GLU A CA 1
ATOM 2308 C C . GLU A 1 301 ? -3.682 -4.828 -4.867 1 97.12 301 GLU A C 1
ATOM 2310 O O . GLU A 1 301 ? -3.182 -4.836 -5.992 1 97.12 301 GLU A O 1
ATOM 2315 N N . ARG A 1 302 ? -2.947 -4.895 -3.793 1 97.69 302 ARG A N 1
ATOM 2316 C CA . ARG A 1 302 ? -1.49 -4.836 -3.848 1 97.69 302 ARG A CA 1
ATOM 2317 C C . ARG A 1 302 ? -0.904 -6.176 -4.285 1 97.69 302 ARG A C 1
ATOM 2319 O O . ARG A 1 302 ? 0.124 -6.215 -4.965 1 97.69 302 ARG A O 1
ATOM 2326 N N . LEU A 1 303 ? -1.548 -7.246 -3.902 1 98.62 303 LEU A N 1
ATOM 2327 C CA . LEU A 1 303 ? -1.065 -8.555 -4.32 1 98.62 303 LEU A CA 1
ATOM 2328 C C . LEU A 1 303 ? -1.175 -8.719 -5.832 1 98.62 303 LEU A C 1
ATOM 2330 O O . LEU A 1 303 ? -2.137 -8.25 -6.441 1 98.62 303 LEU A O 1
ATOM 2334 N N . GLY A 1 304 ? -0.152 -9.383 -6.402 1 98.62 304 GLY A N 1
ATOM 2335 C CA . GLY A 1 304 ? -0.164 -9.609 -7.84 1 98.62 304 GLY A CA 1
ATOM 2336 C C . GLY A 1 304 ? -0.83 -10.914 -8.227 1 98.62 304 GLY A C 1
ATOM 2337 O O . GLY A 1 304 ? -0.816 -11.883 -7.461 1 98.62 304 GLY A O 1
ATOM 2338 N N . PHE A 1 305 ? -1.367 -10.875 -9.367 1 98.56 305 PHE A N 1
ATOM 2339 C CA . PHE A 1 305 ? -2.016 -12.031 -9.977 1 98.56 305 PHE A CA 1
ATOM 2340 C C . PHE A 1 305 ? -1.895 -11.992 -11.492 1 98.56 305 PHE A C 1
ATOM 2342 O O . PHE A 1 305 ? -2.871 -11.703 -12.188 1 98.56 305 PHE A O 1
ATOM 2349 N N . GLY A 1 306 ? -0.752 -12.352 -12.008 1 97.88 306 GLY A N 1
ATOM 2350 C CA . GLY A 1 306 ? -0.521 -12.273 -13.445 1 97.88 306 GLY A CA 1
ATOM 2351 C C . GLY A 1 306 ? -1.036 -13.484 -14.195 1 97.88 306 GLY A C 1
ATOM 2352 O O . GLY A 1 306 ? -1.744 -14.32 -13.633 1 97.88 306 GLY A O 1
ATOM 2353 N N . THR A 1 307 ? -0.746 -13.469 -15.445 1 98.44 307 THR A N 1
ATOM 2354 C CA . THR A 1 307 ? -1.209 -14.539 -16.328 1 98.44 307 THR A CA 1
ATOM 2355 C C . THR A 1 307 ? -0.03 -15.328 -16.875 1 98.44 307 THR A C 1
ATOM 2357 O O . THR A 1 307 ? 0.885 -14.75 -17.469 1 98.44 307 THR A O 1
ATOM 2360 N N . ASN A 1 308 ? 0 -16.516 -16.594 1 98.12 308 ASN A N 1
ATOM 2361 C CA . ASN A 1 308 ? 0.955 -17.484 -17.125 1 98.12 308 ASN A CA 1
ATOM 2362 C C . ASN A 1 308 ? 0.251 -18.594 -17.891 1 98.12 308 ASN A C 1
ATOM 2364 O O . ASN A 1 308 ? -0.497 -19.375 -17.297 1 98.12 308 ASN A O 1
ATOM 2368 N N . ASN A 1 309 ? 0.497 -18.656 -19.172 1 98.44 309 ASN A N 1
ATOM 2369 C CA . ASN A 1 309 ? -0.126 -19.672 -20 1 98.44 309 ASN A CA 1
ATOM 2370 C C . ASN A 1 309 ? 0.907 -20.656 -20.562 1 98.44 309 ASN A C 1
ATOM 2372 O O . ASN A 1 309 ? 2.1 -20.359 -20.594 1 98.44 309 ASN A O 1
ATOM 2376 N N . LYS A 1 310 ? 0.409 -21.797 -20.922 1 98.38 310 LYS A N 1
ATOM 2377 C CA . LYS A 1 310 ? 1.195 -22.844 -21.547 1 98.38 310 LYS A CA 1
ATOM 2378 C C . LYS A 1 310 ? 0.876 -22.969 -23.031 1 98.38 310 LYS A C 1
ATOM 2380 O O . LYS A 1 310 ? -0.251 -22.688 -23.453 1 98.38 310 LYS A O 1
ATOM 2385 N N . ILE A 1 311 ? 1.849 -23.312 -23.812 1 98.56 311 ILE A N 1
ATOM 2386 C CA . ILE A 1 311 ? 1.691 -23.688 -25.203 1 98.56 311 ILE A CA 1
ATOM 2387 C C . ILE A 1 311 ? 2.299 -25.062 -25.453 1 98.56 311 ILE A C 1
ATOM 2389 O O . ILE A 1 311 ? 3.521 -25.203 -25.484 1 98.56 311 ILE A O 1
ATOM 2393 N N . TYR A 1 312 ? 1.504 -26.031 -25.688 1 98.44 312 TYR A N 1
ATOM 2394 C CA . TYR A 1 312 ? 1.987 -27.359 -26 1 98.44 312 TYR A CA 1
ATOM 2395 C C . TYR A 1 312 ? 2.203 -27.531 -27.5 1 98.44 312 TYR A C 1
ATOM 2397 O O . TYR A 1 312 ? 1.346 -27.141 -28.297 1 98.44 312 TYR A O 1
ATOM 2405 N N . VAL A 1 313 ? 3.334 -28.062 -27.812 1 98.38 313 VAL A N 1
ATOM 2406 C CA . VAL A 1 313 ? 3.693 -28.266 -29.219 1 98.38 313 VAL A CA 1
ATOM 2407 C C . VAL A 1 313 ? 4.199 -29.688 -29.422 1 98.38 313 VAL A C 1
ATOM 2409 O O . VAL A 1 313 ? 5.16 -30.109 -28.781 1 98.38 313 VAL A O 1
ATOM 2412 N N . GLU A 1 314 ? 3.602 -30.391 -30.312 1 98.06 314 GLU A N 1
ATOM 2413 C CA . GLU A 1 314 ? 3.975 -31.766 -30.609 1 98.06 314 GLU A CA 1
ATOM 2414 C C . GLU A 1 314 ? 4.691 -31.859 -31.953 1 98.06 314 GLU A C 1
ATOM 2416 O O . GLU A 1 314 ? 4.301 -31.203 -32.938 1 98.06 314 GLU A O 1
ATOM 2421 N N . PHE A 1 315 ? 5.691 -32.688 -31.984 1 97.62 315 PHE A N 1
ATOM 2422 C CA . PHE A 1 315 ? 6.457 -32.906 -33.219 1 97.62 315 PHE A CA 1
ATOM 2423 C C . PHE A 1 315 ? 6.52 -34.406 -33.562 1 97.62 315 PHE A C 1
ATOM 2425 O O . PHE A 1 315 ? 6.387 -35.25 -32.656 1 97.62 315 PHE A O 1
ATOM 2432 N N . ASP A 1 316 ? 6.793 -34.625 -34.812 1 95.88 316 ASP A N 1
ATOM 2433 C CA . ASP A 1 316 ? 7 -36 -35.25 1 95.88 316 ASP A CA 1
ATOM 2434 C C . ASP A 1 316 ? 8.383 -36.5 -34.844 1 95.88 316 ASP A C 1
ATOM 2436 O O . ASP A 1 316 ? 8.562 -37.688 -34.594 1 95.88 316 ASP A O 1
ATOM 2440 N N . SER A 1 317 ? 9.32 -35.656 -34.844 1 95.88 317 SER A N 1
ATOM 2441 C CA . SER A 1 317 ? 10.688 -35.938 -34.438 1 95.88 317 SER A CA 1
ATOM 2442 C C . SER A 1 317 ? 11.281 -34.781 -33.625 1 95.88 317 SER A C 1
ATOM 2444 O O . SER A 1 317 ? 10.977 -33.594 -33.906 1 95.88 317 SER A O 1
ATOM 2446 N N . PRO A 1 318 ? 12.133 -35.156 -32.719 1 96.44 318 PRO A N 1
ATOM 2447 C CA . PRO A 1 318 ? 12.727 -34.062 -31.906 1 96.44 318 PRO A CA 1
ATOM 2448 C C . PRO A 1 318 ? 13.836 -33.344 -32.656 1 96.44 318 PRO A C 1
ATOM 2450 O O . PRO A 1 318 ? 14.578 -33.938 -33.438 1 96.44 318 PRO A O 1
ATOM 2453 N N . TRP A 1 319 ? 13.945 -32.094 -32.5 1 96.75 319 TRP A N 1
ATOM 2454 C CA . TRP A 1 319 ? 15.055 -31.281 -33 1 96.75 319 TRP A CA 1
ATOM 2455 C C . TRP A 1 319 ? 15.984 -30.859 -31.875 1 96.75 319 TRP A C 1
ATOM 2457 O O . TRP A 1 319 ? 16.953 -30.125 -32.094 1 96.75 319 TRP A O 1
ATOM 2467 N N . TRP A 1 320 ? 15.703 -31.234 -30.672 1 97.44 320 TRP A N 1
ATOM 2468 C CA . TRP A 1 320 ? 16.531 -31 -29.484 1 97.44 320 TRP A CA 1
ATOM 2469 C C . TRP A 1 320 ? 17.281 -32.25 -29.094 1 97.44 320 TRP A C 1
ATOM 2471 O O . TRP A 1 320 ? 17 -33.344 -29.609 1 97.44 320 TRP A O 1
ATOM 2481 N N . ASP A 1 321 ? 18.266 -32.094 -28.172 1 96.94 321 ASP A N 1
ATOM 2482 C CA . ASP A 1 321 ? 19.094 -33.219 -27.734 1 96.94 321 ASP A CA 1
ATOM 2483 C C . ASP A 1 321 ? 18.266 -34.219 -26.922 1 96.94 321 ASP A C 1
ATOM 2485 O O . ASP A 1 321 ? 17.312 -33.844 -26.234 1 96.94 321 ASP A O 1
ATOM 2489 N N . ALA A 1 322 ? 18.625 -35.438 -26.938 1 95 322 ALA A N 1
ATOM 2490 C CA . ALA A 1 322 ? 17.875 -36.531 -26.312 1 95 322 ALA A CA 1
ATOM 2491 C C . ALA A 1 322 ? 17.734 -36.344 -24.812 1 95 322 ALA A C 1
ATOM 2493 O O . ALA A 1 322 ? 16.703 -36.688 -24.219 1 95 322 ALA A O 1
ATOM 2494 N N . ASP A 1 323 ? 18.719 -35.781 -24.203 1 95.25 323 ASP A N 1
ATOM 2495 C CA . ASP A 1 323 ? 18.703 -35.625 -22.75 1 95.25 323 ASP A CA 1
ATOM 2496 C C . ASP A 1 323 ? 18.172 -34.25 -22.344 1 95.25 323 ASP A C 1
ATOM 2498 O O . ASP A 1 323 ? 18.125 -33.906 -21.156 1 95.25 323 ASP A O 1
ATOM 2502 N N . CYS A 1 324 ? 17.781 -33.469 -23.344 1 97.25 324 CYS A N 1
ATOM 2503 C CA . CYS A 1 324 ? 17.312 -32.125 -23.094 1 97.25 324 CYS A CA 1
ATOM 2504 C C . CYS A 1 324 ? 16.047 -32.094 -22.266 1 97.25 324 CYS A C 1
ATOM 2506 O O . CYS A 1 324 ? 15.117 -32.875 -22.531 1 97.25 324 CYS A O 1
ATOM 2508 N N . GLU A 1 325 ? 16 -31.25 -21.234 1 96.62 325 GLU A N 1
ATOM 2509 C CA . GLU A 1 325 ? 14.82 -31.141 -20.391 1 96.62 325 GLU A CA 1
ATOM 2510 C C . GLU A 1 325 ? 14.211 -29.734 -20.453 1 96.62 325 GLU A C 1
ATOM 2512 O O . GLU A 1 325 ? 13.055 -29.547 -20.094 1 96.62 325 GLU A O 1
ATOM 2517 N N . VAL A 1 326 ? 15.016 -28.781 -20.844 1 97.5 326 VAL A N 1
ATOM 2518 C CA . VAL A 1 326 ? 14.547 -27.406 -20.953 1 97.5 326 VAL A CA 1
ATOM 2519 C C . VAL A 1 326 ? 15.25 -26.719 -22.125 1 97.5 326 VAL A C 1
ATOM 2521 O O . VAL A 1 326 ? 16.422 -26.984 -22.391 1 97.5 326 VAL A O 1
ATOM 2524 N N . ILE A 1 327 ? 14.555 -25.922 -22.922 1 98.56 327 ILE A N 1
ATOM 2525 C CA . ILE A 1 327 ? 15.078 -25.156 -24.047 1 98.56 327 ILE A CA 1
ATOM 2526 C C . ILE A 1 327 ? 14.914 -23.656 -23.781 1 98.56 327 ILE A C 1
ATOM 2528 O O . ILE A 1 327 ? 13.812 -23.188 -23.469 1 98.56 327 ILE A O 1
ATOM 2532 N N . TYR A 1 328 ? 15.992 -22.938 -23.844 1 98.5 328 TYR A N 1
ATOM 2533 C CA . TYR A 1 328 ? 15.961 -21.484 -23.719 1 98.5 328 TYR A CA 1
ATOM 2534 C C . TYR A 1 328 ? 16.125 -20.812 -25.094 1 98.5 328 TYR A C 1
ATOM 2536 O O . TYR A 1 328 ? 16.984 -21.203 -25.875 1 98.5 328 TYR A O 1
ATOM 2544 N N . LEU A 1 329 ? 15.266 -19.875 -25.391 1 98.5 329 LEU A N 1
ATOM 2545 C CA . LEU A 1 329 ? 15.344 -19.094 -26.625 1 98.5 329 LEU A CA 1
ATOM 2546 C C . LEU A 1 329 ? 15.891 -17.688 -26.344 1 98.5 329 LEU A C 1
ATOM 2548 O O . LEU A 1 329 ? 15.195 -16.859 -25.75 1 98.5 329 LEU A O 1
ATOM 2552 N N . VAL A 1 330 ? 17.078 -17.406 -26.812 1 98.38 330 VAL A N 1
ATOM 2553 C CA . VAL A 1 330 ? 17.75 -16.156 -26.5 1 98.38 330 VAL A CA 1
ATOM 2554 C C . VAL A 1 330 ? 17.625 -15.203 -27.688 1 98.38 330 VAL A C 1
ATOM 2556 O O . VAL A 1 330 ? 18.188 -15.477 -28.766 1 98.38 330 VAL A O 1
ATOM 2559 N N . TRP A 1 331 ? 16.891 -14.141 -27.516 1 97.81 331 TRP A N 1
ATOM 2560 C CA . TRP A 1 331 ? 16.844 -13.094 -28.531 1 97.81 331 TRP A CA 1
ATOM 2561 C C . TRP A 1 331 ? 18.094 -12.234 -28.516 1 97.81 331 TRP A C 1
ATOM 2563 O O . TRP A 1 331 ? 18.391 -11.586 -27.5 1 97.81 331 TRP A O 1
ATOM 2573 N N . GLU A 1 332 ? 18.781 -12.117 -29.594 1 96.12 332 GLU A N 1
ATOM 2574 C CA . GLU A 1 332 ? 20.094 -11.484 -29.625 1 96.12 332 GLU A CA 1
ATOM 2575 C C . GLU A 1 332 ? 19.969 -9.961 -29.656 1 96.12 332 GLU A C 1
ATOM 2577 O O . GLU A 1 332 ? 20.969 -9.25 -29.484 1 96.12 332 GLU A O 1
ATOM 2582 N N . ASP A 1 333 ? 18.812 -9.445 -29.75 1 94.75 333 ASP A N 1
ATOM 2583 C CA . ASP A 1 333 ? 18.625 -8 -29.781 1 94.75 333 ASP A CA 1
ATOM 2584 C C . ASP A 1 333 ? 18.078 -7.496 -28.438 1 94.75 333 ASP A C 1
ATOM 2586 O O . ASP A 1 333 ? 17.578 -6.375 -28.359 1 94.75 333 ASP A O 1
ATOM 2590 N N . GLU A 1 334 ? 18.109 -8.281 -27.406 1 94.62 334 GLU A N 1
ATOM 2591 C CA . GLU A 1 334 ? 17.562 -7.91 -26.109 1 94.62 334 GLU A CA 1
ATOM 2592 C C . GLU A 1 334 ? 18.656 -7.781 -25.062 1 94.62 334 GLU A C 1
ATOM 2594 O O . GLU A 1 334 ? 18.609 -8.422 -24.016 1 94.62 334 GLU A O 1
ATOM 2599 N N . ASP A 1 335 ? 19.609 -6.852 -25.297 1 91.62 335 ASP A N 1
ATOM 2600 C CA . ASP A 1 335 ? 20.719 -6.68 -24.359 1 91.62 335 ASP A CA 1
ATOM 2601 C C . ASP A 1 335 ? 20.391 -5.602 -23.328 1 91.62 335 ASP A C 1
ATOM 2603 O O . ASP A 1 335 ? 21.266 -5.211 -22.531 1 91.62 335 ASP A O 1
ATOM 2607 N N . GLY A 1 336 ? 19.141 -5.133 -23.234 1 91.62 336 GLY A N 1
ATOM 2608 C CA . GLY A 1 336 ? 18.703 -4.105 -22.297 1 91.62 336 GLY A CA 1
ATOM 2609 C C . GLY A 1 336 ? 18.172 -4.672 -21 1 91.62 336 GLY A C 1
ATOM 2610 O O . GLY A 1 336 ? 17.719 -3.92 -20.125 1 91.62 336 GLY A O 1
ATOM 2611 N N . MET A 1 337 ? 18.125 -5.953 -20.859 1 90.62 337 MET A N 1
ATOM 2612 C CA . MET A 1 337 ? 17.656 -6.668 -19.672 1 90.62 337 MET A CA 1
ATOM 2613 C C . MET A 1 337 ? 16.203 -6.324 -19.359 1 90.62 337 MET A C 1
ATOM 2615 O O . MET A 1 337 ? 15.875 -6.031 -18.203 1 90.62 337 MET A O 1
ATOM 2619 N N . LEU A 1 338 ? 15.391 -6.297 -20.406 1 84.75 338 LEU A N 1
ATOM 2620 C CA . LEU A 1 338 ? 13.961 -6.039 -20.266 1 84.75 338 LEU A CA 1
ATOM 2621 C C . LEU A 1 338 ? 13.156 -7.32 -20.469 1 84.75 338 LEU A C 1
ATOM 2623 O O . LEU A 1 338 ? 13.586 -8.227 -21.172 1 84.75 338 LEU A O 1
ATOM 2627 N N . ASP A 1 339 ? 12.031 -7.371 -19.703 1 89.94 339 ASP A N 1
ATOM 2628 C CA . ASP A 1 339 ? 11.203 -8.57 -19.781 1 89.94 339 ASP A CA 1
ATOM 2629 C C . ASP A 1 339 ? 9.812 -8.25 -20.328 1 89.94 339 ASP A C 1
ATOM 2631 O O . ASP A 1 339 ? 8.859 -8.992 -20.094 1 89.94 339 ASP A O 1
ATOM 2635 N N . GLN A 1 340 ? 9.672 -7.031 -20.859 1 85.56 340 GLN A N 1
ATOM 2636 C CA . GLN A 1 340 ? 8.43 -6.625 -21.5 1 85.56 340 GLN A CA 1
ATOM 2637 C C . GLN A 1 340 ? 8.703 -6.027 -22.891 1 85.56 340 GLN A C 1
ATOM 2639 O O . GLN A 1 340 ? 9.805 -5.543 -23.156 1 85.56 340 GLN A O 1
ATOM 2644 N N . VAL A 1 341 ? 7.711 -6.219 -23.688 1 84.62 341 VAL A N 1
ATOM 2645 C CA . VAL A 1 341 ? 7.832 -5.652 -25.031 1 84.62 341 VAL A CA 1
ATOM 2646 C C . VAL A 1 341 ? 6.973 -4.395 -25.141 1 84.62 341 VAL A C 1
ATOM 2648 O O . VAL A 1 341 ? 5.871 -4.34 -24.578 1 84.62 341 VAL A O 1
ATOM 2651 N N . PRO A 1 342 ? 7.418 -3.41 -25.844 1 83.25 342 PRO A N 1
ATOM 2652 C CA . PRO A 1 342 ? 6.637 -2.18 -26 1 83.25 342 PRO A CA 1
ATOM 2653 C C . PRO A 1 342 ? 5.398 -2.373 -26.859 1 83.25 342 PRO A C 1
ATOM 2655 O O . PRO A 1 342 ? 4.344 -1.793 -26.594 1 83.25 342 PRO A O 1
ATOM 2658 N N . ASP A 1 343 ? 5.523 -3.197 -27.844 1 92.62 343 ASP A N 1
ATOM 2659 C CA . ASP A 1 343 ? 4.414 -3.504 -28.75 1 92.62 343 ASP A CA 1
ATOM 2660 C C . ASP A 1 343 ? 3.984 -4.961 -28.609 1 92.62 343 ASP A C 1
ATOM 2662 O O . ASP A 1 343 ? 4.477 -5.832 -29.328 1 92.62 343 ASP A O 1
ATOM 2666 N N . VAL A 1 344 ? 3.01 -5.211 -27.844 1 94.69 344 VAL A N 1
ATOM 2667 C CA . VAL A 1 344 ? 2.572 -6.555 -27.469 1 94.69 344 VAL A CA 1
ATOM 2668 C C . VAL A 1 344 ? 2.01 -7.266 -28.703 1 94.69 344 VAL A C 1
ATOM 2670 O O . VAL A 1 344 ? 2.334 -8.43 -28.969 1 94.69 344 VAL A O 1
ATOM 2673 N N . GLN A 1 345 ? 1.257 -6.656 -29.531 1 94 345 GLN A N 1
ATOM 2674 C CA . GLN A 1 345 ? 0.609 -7.289 -30.688 1 94 345 GLN A CA 1
ATOM 2675 C C . GLN A 1 345 ? 1.64 -7.812 -31.672 1 94 345 GLN A C 1
ATOM 2677 O O . GLN A 1 345 ? 1.494 -8.914 -32.219 1 94 345 GLN A O 1
ATOM 2682 N N . ARG A 1 346 ? 2.689 -7.012 -31.828 1 93.19 346 ARG A N 1
ATOM 2683 C CA . ARG A 1 346 ? 3.674 -7.352 -32.844 1 93.19 346 ARG A CA 1
ATOM 2684 C C . ARG A 1 346 ? 4.715 -8.32 -32.312 1 93.19 346 ARG A C 1
ATOM 2686 O O . ARG A 1 346 ? 5.301 -9.102 -33.062 1 93.19 346 ARG A O 1
ATOM 2693 N N . SER A 1 347 ? 4.844 -8.328 -30.953 1 96.06 347 SER A N 1
ATOM 2694 C CA . SER A 1 347 ? 6.043 -8.992 -30.469 1 96.06 347 SER A CA 1
ATOM 2695 C C . SER A 1 347 ? 5.727 -9.898 -29.281 1 96.06 347 SER A C 1
ATOM 2697 O O . SER A 1 347 ? 6.625 -10.25 -28.5 1 96.06 347 SER A O 1
ATOM 2699 N N . TRP A 1 348 ? 4.461 -10.297 -29.109 1 97.62 348 TRP A N 1
ATOM 2700 C CA . TRP A 1 348 ? 4.059 -11.055 -27.922 1 97.62 348 TRP A CA 1
ATOM 2701 C C . TRP A 1 348 ? 4.887 -12.32 -27.781 1 97.62 348 TRP A C 1
ATOM 2703 O O . TRP A 1 348 ? 5.203 -12.742 -26.656 1 97.62 348 TRP A O 1
ATOM 2713 N N . ILE A 1 349 ? 5.328 -12.914 -28.875 1 97.69 349 ILE A N 1
ATOM 2714 C CA . ILE A 1 349 ? 5.969 -14.227 -28.859 1 97.69 349 ILE A CA 1
ATOM 2715 C C . ILE A 1 349 ? 7.355 -14.117 -28.234 1 97.69 349 ILE A C 1
ATOM 2717 O O . ILE A 1 349 ? 7.914 -15.117 -27.766 1 97.69 349 ILE A O 1
ATOM 2721 N N . LYS A 1 350 ? 7.891 -12.891 -28.156 1 97.56 350 LYS A N 1
ATOM 2722 C CA . LYS A 1 350 ? 9.211 -12.68 -27.562 1 97.56 350 LYS A CA 1
ATOM 2723 C C . LYS A 1 350 ? 9.195 -12.93 -26.062 1 97.56 350 LYS A C 1
ATOM 2725 O O . LYS A 1 350 ? 10.242 -13.109 -25.438 1 97.56 350 LYS A O 1
ATOM 2730 N N . LYS A 1 351 ? 8 -12.953 -25.469 1 98.38 351 LYS A N 1
ATOM 2731 C CA . LYS A 1 351 ? 7.887 -13.164 -24.016 1 98.38 351 LYS A CA 1
ATOM 2732 C C . LYS A 1 351 ? 8.008 -14.641 -23.672 1 98.38 351 LYS A C 1
ATOM 2734 O O . LYS A 1 351 ? 8.195 -15 -22.5 1 98.38 351 LYS A O 1
ATOM 2739 N N . LEU A 1 352 ? 7.832 -15.508 -24.656 1 98.31 352 LEU A N 1
ATOM 2740 C CA . LEU A 1 352 ? 8.078 -16.938 -24.453 1 98.31 352 LEU A CA 1
ATOM 2741 C C . LEU A 1 352 ? 9.547 -17.188 -24.125 1 98.31 352 LEU A C 1
ATOM 2743 O O . LEU A 1 352 ? 10.422 -16.922 -24.953 1 98.31 352 LEU A O 1
ATOM 2747 N N . PHE A 1 353 ? 9.812 -17.656 -22.891 1 97.5 353 PHE A N 1
ATOM 2748 C CA . PHE A 1 353 ? 11.227 -17.828 -22.562 1 97.5 353 PHE A CA 1
ATOM 2749 C C . PHE A 1 353 ? 11.805 -19.047 -23.25 1 97.5 353 PHE A C 1
ATOM 2751 O O . PHE A 1 353 ? 13 -19.109 -23.531 1 97.5 353 PHE A O 1
ATOM 2758 N N . GLY A 1 354 ? 11 -20.047 -23.453 1 98.44 354 GLY A N 1
ATOM 2759 C CA . GLY A 1 354 ? 11.406 -21.328 -24.016 1 98.44 354 GLY A CA 1
ATOM 2760 C C . GLY A 1 354 ? 10.43 -22.453 -23.703 1 98.44 354 GLY A C 1
ATOM 2761 O O . GLY A 1 354 ? 9.219 -22.234 -23.656 1 98.44 354 GLY A O 1
ATOM 2762 N N . PHE A 1 355 ? 11.023 -23.672 -23.625 1 98.56 355 PHE A N 1
ATOM 2763 C CA . PHE A 1 355 ? 10.18 -24.844 -23.5 1 98.56 355 PHE A CA 1
ATOM 2764 C C . PHE A 1 355 ? 10.742 -25.797 -22.438 1 98.56 355 PHE A C 1
ATOM 2766 O 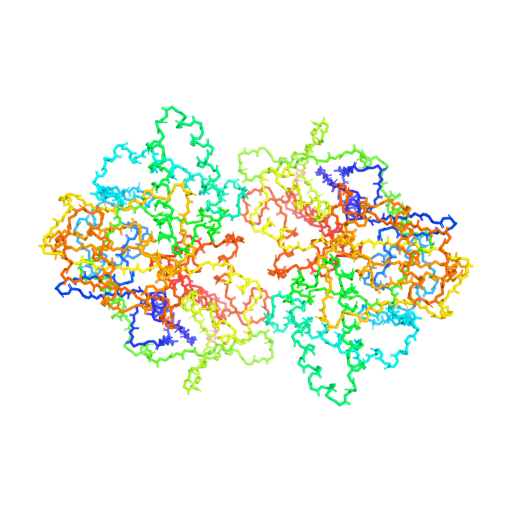O . PHE A 1 355 ? 11.953 -25.906 -22.281 1 98.56 355 PHE A O 1
ATOM 2773 N N . THR A 1 356 ? 9.836 -26.422 -21.719 1 97.75 356 THR A N 1
ATOM 2774 C CA . THR A 1 356 ? 10.203 -27.672 -21.047 1 97.75 356 THR A CA 1
ATOM 2775 C C . THR A 1 356 ? 9.844 -28.875 -21.906 1 97.75 356 THR A C 1
ATOM 2777 O O . THR A 1 356 ? 8.883 -28.828 -22.672 1 97.75 356 THR A O 1
ATOM 2780 N N . VAL A 1 357 ? 10.656 -29.875 -21.781 1 97.56 357 VAL A N 1
ATOM 2781 C CA . VAL A 1 357 ? 10.422 -31.078 -22.562 1 97.56 357 VAL A CA 1
ATOM 2782 C C . VAL A 1 357 ? 9.617 -32.094 -21.734 1 97.56 357 VAL A C 1
ATOM 2784 O O . VAL A 1 357 ? 9.969 -32.375 -20.594 1 97.56 357 VAL A O 1
ATOM 2787 N N . LEU A 1 358 ? 8.469 -32.5 -22.312 1 95.56 358 LEU A N 1
ATOM 2788 C CA . LEU A 1 358 ? 7.73 -33.562 -21.609 1 95.56 358 LEU A CA 1
ATOM 2789 C C . LEU A 1 358 ? 8.477 -34.875 -21.688 1 95.56 358 LEU A C 1
ATOM 2791 O O . LEU A 1 358 ? 8.812 -35.344 -22.781 1 95.56 358 LEU A O 1
ATOM 2795 N N . LYS A 1 359 ? 8.688 -35.406 -20.578 1 91.44 359 LYS A N 1
ATOM 2796 C CA . LYS A 1 359 ? 9.414 -36.688 -20.469 1 91.44 359 LYS A CA 1
ATOM 2797 C C . LYS A 1 359 ? 8.641 -37.688 -19.625 1 91.44 359 LYS A C 1
ATOM 2799 O O . LYS A 1 359 ? 7.879 -37.312 -18.734 1 91.44 359 LYS A O 1
ATOM 2804 N N . PRO A 1 360 ? 8.836 -39 -19.844 1 90.81 360 PRO A N 1
ATOM 2805 C CA . PRO A 1 360 ? 9.727 -39.594 -20.844 1 90.81 360 PRO A CA 1
ATOM 2806 C C . PRO A 1 360 ? 9.109 -39.625 -22.25 1 90.81 360 PRO A C 1
ATOM 2808 O O . PRO A 1 360 ? 7.883 -39.688 -22.375 1 90.81 360 PRO A O 1
ATOM 2811 N N . SER A 1 361 ? 9.992 -39.625 -23.203 1 91.38 361 SER A N 1
ATOM 2812 C CA . SER A 1 361 ? 9.531 -39.594 -24.578 1 91.38 361 SER A CA 1
ATOM 2813 C C . SER A 1 361 ? 8.703 -40.844 -24.922 1 91.38 361 SER A C 1
ATOM 2815 O O . SER A 1 361 ? 7.797 -40.75 -25.766 1 91.38 361 SER A O 1
ATOM 2817 N N . GLU A 1 362 ? 8.977 -41.906 -24.266 1 89.69 362 GLU A N 1
ATOM 2818 C CA . GLU A 1 362 ? 8.227 -43.125 -24.5 1 89.69 362 GLU A CA 1
ATOM 2819 C C . GLU A 1 362 ? 6.75 -42.969 -24.172 1 89.69 362 GLU A C 1
ATOM 2821 O O . GLU A 1 362 ? 5.883 -43.562 -24.812 1 89.69 362 GLU A O 1
ATOM 2826 N N . ARG A 1 363 ? 6.523 -42.125 -23.25 1 89.38 363 ARG A N 1
ATOM 2827 C CA . ARG A 1 363 ? 5.156 -41.906 -22.797 1 89.38 363 ARG A CA 1
ATOM 2828 C C . ARG A 1 363 ? 4.516 -40.75 -23.547 1 89.38 363 ARG A C 1
ATOM 2830 O O . ARG A 1 363 ? 3.363 -40.844 -23.969 1 89.38 363 ARG A O 1
ATOM 2837 N N . TYR A 1 364 ? 5.281 -39.688 -23.781 1 93.06 364 TYR A N 1
ATOM 2838 C CA . TYR A 1 364 ? 4.668 -38.438 -24.219 1 93.06 364 TYR A CA 1
ATOM 2839 C C . TYR A 1 364 ? 4.988 -38.156 -25.688 1 93.06 364 TYR A C 1
ATOM 2841 O O . TYR A 1 364 ? 4.387 -37.281 -26.297 1 93.06 364 TYR A O 1
ATOM 2849 N N . GLY A 1 365 ? 5.875 -38.969 -26.219 1 94 365 GLY A N 1
ATOM 2850 C CA . GLY A 1 365 ? 6.371 -38.594 -27.531 1 94 365 GLY A CA 1
ATOM 2851 C C . GLY A 1 365 ? 7.254 -37.375 -27.516 1 94 365 GLY A C 1
ATOM 2852 O O . GLY A 1 365 ? 8.07 -37.188 -26.609 1 94 365 GLY A O 1
ATOM 2853 N N . HIS A 1 366 ? 7.188 -36.625 -28.625 1 96.88 366 HIS A N 1
ATOM 2854 C CA . HIS A 1 366 ? 8.008 -35.406 -28.75 1 96.88 366 HIS A CA 1
ATOM 2855 C C . HIS A 1 366 ? 7.172 -34.156 -28.547 1 96.88 366 HIS A C 1
ATOM 2857 O O . HIS A 1 366 ? 6.801 -33.5 -29.531 1 96.88 366 HIS A O 1
ATOM 2863 N N . VAL A 1 367 ? 6.926 -33.875 -27.281 1 97.75 367 VAL A N 1
ATOM 2864 C CA . VAL A 1 367 ? 6.051 -32.75 -26.922 1 97.75 367 VAL A CA 1
ATOM 2865 C C . VAL A 1 367 ? 6.82 -31.75 -26.094 1 97.75 367 VAL A C 1
ATOM 2867 O O . VAL A 1 367 ? 7.539 -32.125 -25.156 1 97.75 367 VAL A O 1
ATOM 2870 N N . LEU A 1 368 ? 6.711 -30.5 -26.484 1 98.25 368 LEU A N 1
ATOM 2871 C CA . LEU A 1 368 ? 7.25 -29.375 -25.719 1 98.25 368 LEU A CA 1
ATOM 2872 C C . LEU A 1 368 ? 6.133 -28.594 -25.031 1 98.25 368 LEU A C 1
ATOM 2874 O O . LEU A 1 368 ? 5.02 -28.516 -25.562 1 98.25 368 LEU A O 1
ATOM 2878 N N . CYS A 1 369 ? 6.43 -28.141 -23.875 1 98.38 369 CYS A N 1
ATOM 2879 C CA . CYS A 1 369 ? 5.543 -27.203 -23.188 1 98.38 369 CYS A CA 1
ATOM 2880 C C . CYS A 1 369 ? 6.18 -25.812 -23.078 1 98.38 369 CYS A C 1
ATOM 2882 O O . CYS A 1 369 ? 7.125 -25.609 -22.312 1 98.38 369 CYS A O 1
ATOM 2884 N N . GLY A 1 370 ? 5.652 -24.859 -23.844 1 98.62 370 GLY A N 1
ATOM 2885 C CA . GLY A 1 370 ? 6.086 -23.484 -23.75 1 98.62 370 GLY A CA 1
ATOM 2886 C C . GLY A 1 370 ? 5.422 -22.734 -22.609 1 98.62 370 GLY A C 1
ATOM 2887 O O . GLY A 1 370 ? 4.27 -23 -22.266 1 98.62 370 GLY A O 1
ATOM 2888 N N . TRP A 1 371 ? 6.145 -21.797 -22.047 1 98.06 371 TRP A N 1
ATOM 2889 C CA . TRP A 1 371 ? 5.652 -20.969 -20.953 1 98.06 371 TRP A CA 1
ATOM 2890 C C . TRP A 1 371 ? 5.711 -19.484 -21.312 1 98.06 371 TRP A C 1
ATOM 2892 O O . TRP A 1 371 ? 6.766 -18.984 -21.688 1 98.06 371 TRP A O 1
ATOM 2902 N N . ILE A 1 372 ? 4.594 -18.812 -21.172 1 98.44 372 ILE A N 1
ATOM 2903 C CA . ILE A 1 372 ? 4.531 -17.391 -21.531 1 98.44 372 ILE A CA 1
ATOM 2904 C C . ILE A 1 372 ? 3.699 -16.641 -20.5 1 98.44 372 ILE A C 1
ATOM 2906 O O . ILE A 1 372 ? 2.562 -17.016 -20.203 1 98.44 372 ILE A O 1
ATOM 2910 N N . ALA A 1 373 ? 4.273 -15.625 -19.922 1 98.06 373 ALA A N 1
ATOM 2911 C CA . ALA A 1 373 ? 3.615 -14.82 -18.891 1 98.06 373 ALA A CA 1
ATOM 2912 C C . ALA A 1 373 ? 3.361 -13.398 -19.391 1 98.06 373 ALA A C 1
ATOM 2914 O O . ALA A 1 373 ? 3.85 -13.008 -20.453 1 98.06 373 ALA A O 1
ATOM 2915 N N . GLY A 1 374 ? 2.553 -12.656 -18.703 1 97.62 374 GLY A N 1
ATOM 2916 C CA . GLY A 1 374 ? 2.441 -11.219 -18.906 1 97.62 374 GLY A CA 1
ATOM 2917 C C . GLY A 1 374 ? 1.286 -10.828 -19.812 1 97.62 374 GLY A C 1
ATOM 2918 O O . GLY A 1 374 ? 0.407 -11.648 -20.094 1 97.62 374 GLY A O 1
ATOM 2919 N N . HIS A 1 375 ? 1.351 -9.523 -20.141 1 97.94 375 HIS A N 1
ATOM 2920 C CA . HIS A 1 375 ? 0.351 -9.016 -21.078 1 97.94 375 HIS A CA 1
ATOM 2921 C C . HIS A 1 375 ? 0.442 -9.727 -22.422 1 97.94 375 HIS A C 1
ATOM 2923 O O . HIS A 1 375 ? -0.565 -9.883 -23.125 1 97.94 375 HIS A O 1
ATOM 2929 N N . GLU A 1 376 ? 1.628 -10.164 -22.734 1 98.12 376 GLU A N 1
ATOM 2930 C CA . GLU A 1 376 ? 1.849 -10.961 -23.938 1 98.12 376 GLU A CA 1
ATOM 2931 C C . GLU A 1 376 ? 1.044 -12.258 -23.891 1 98.12 376 GLU A C 1
ATOM 2933 O O . GLU A 1 376 ? 0.431 -12.648 -24.891 1 98.12 376 GLU A O 1
ATOM 2938 N N . SER A 1 377 ? 1.067 -12.867 -22.75 1 98.12 377 SER A N 1
ATOM 2939 C CA . SER A 1 377 ? 0.278 -14.078 -22.531 1 98.12 377 SER A CA 1
ATOM 2940 C C . SER A 1 377 ? -1.214 -13.797 -22.672 1 98.12 377 SER A C 1
ATOM 2942 O O . SER A 1 377 ? -1.945 -14.586 -23.266 1 98.12 377 SER A O 1
ATOM 2944 N N . GLU A 1 378 ? -1.672 -12.703 -22.078 1 98.44 378 GLU A N 1
ATOM 2945 C CA . GLU A 1 378 ? -3.072 -12.305 -22.188 1 98.44 378 GLU A CA 1
ATOM 2946 C C . GLU A 1 378 ? -3.475 -12.07 -23.641 1 98.44 378 GLU A C 1
ATOM 2948 O O . GLU A 1 378 ? -4.562 -12.469 -24.062 1 98.44 378 GLU A O 1
ATOM 2953 N N . TYR A 1 379 ? -2.627 -11.43 -24.375 1 98.38 379 TYR A N 1
ATOM 2954 C CA . TYR A 1 379 ? -2.898 -11.164 -25.781 1 98.38 379 TYR A CA 1
ATOM 2955 C C . TYR A 1 379 ? -2.994 -12.469 -26.562 1 98.38 379 TYR A C 1
ATOM 2957 O O . TYR A 1 379 ? -3.869 -12.625 -27.422 1 98.38 379 TYR A O 1
ATOM 2965 N N . MET A 1 380 ? -2.076 -13.398 -26.344 1 98.44 380 MET A N 1
ATOM 2966 C CA . MET A 1 380 ? -2.086 -14.688 -27.031 1 98.44 380 MET A CA 1
ATOM 2967 C C . MET A 1 380 ? -3.459 -15.344 -26.938 1 98.44 380 MET A C 1
ATOM 2969 O O . MET A 1 380 ? -3.906 -15.992 -27.875 1 98.44 380 MET A O 1
ATOM 2973 N N . GLU A 1 381 ? -4.121 -15.164 -25.797 1 98.38 381 GLU A N 1
ATOM 2974 C CA . GLU A 1 381 ? -5.43 -15.773 -25.578 1 98.38 381 GLU A CA 1
ATOM 2975 C C . GLU A 1 381 ? -6.457 -15.25 -26.578 1 98.38 381 GLU A C 1
ATOM 2977 O O . GLU A 1 381 ? -7.5 -15.867 -26.781 1 98.38 381 GLU A O 1
ATOM 2982 N N . THR A 1 382 ? -6.191 -14.094 -27.109 1 98.25 382 THR A N 1
ATOM 2983 C CA . THR A 1 382 ? -7.141 -13.492 -28.047 1 98.25 382 THR A CA 1
ATOM 2984 C C . THR A 1 382 ? -6.918 -14.023 -29.453 1 98.25 382 THR A C 1
ATOM 2986 O O . THR A 1 382 ? -7.746 -13.812 -30.344 1 98.25 382 THR A O 1
ATOM 2989 N N . LEU A 1 383 ? -5.863 -14.727 -29.688 1 98.19 383 LEU A N 1
ATOM 2990 C CA . LEU A 1 383 ? -5.52 -15.242 -31.016 1 98.19 383 LEU A CA 1
ATOM 2991 C C . LEU A 1 383 ? -6.145 -16.609 -31.234 1 98.19 383 LEU A C 1
ATOM 2993 O O . LEU A 1 383 ? -6.375 -17.359 -30.281 1 98.19 383 LEU A O 1
ATOM 2997 N N . SER A 1 384 ? -6.367 -16.938 -32.531 1 97.06 384 SER A N 1
ATOM 2998 C CA . SER A 1 384 ? -6.852 -18.266 -32.875 1 97.06 384 SER A CA 1
ATOM 2999 C C . SER A 1 384 ? -5.75 -19.312 -32.75 1 97.06 384 SER A C 1
ATOM 3001 O O . SER A 1 384 ? -4.562 -18.984 -32.719 1 97.06 384 SER A O 1
ATOM 3003 N N . GLU A 1 385 ? -6.164 -20.578 -32.625 1 95.5 385 GLU A N 1
ATOM 3004 C CA . GLU A 1 385 ? -5.195 -21.672 -32.562 1 95.5 385 GLU A CA 1
ATOM 3005 C C . GLU A 1 385 ? -4.305 -21.656 -33.812 1 95.5 385 GLU A C 1
ATOM 3007 O O . GLU A 1 385 ? -3.111 -21.953 -33.719 1 95.5 385 GLU A O 1
ATOM 3012 N N . GLN A 1 386 ? -4.871 -21.297 -34.969 1 97.19 386 GLN A N 1
ATOM 3013 C CA . GLN A 1 386 ? -4.121 -21.234 -36.219 1 97.19 386 GLN A CA 1
ATOM 3014 C C . GLN A 1 386 ? -3.051 -20.156 -36.188 1 97.19 386 GLN A C 1
ATOM 3016 O O . GLN A 1 386 ? -1.923 -20.359 -36.625 1 97.19 386 GLN A O 1
ATOM 3021 N N . GLU A 1 387 ? -3.463 -19.016 -35.656 1 98 387 GLU A N 1
ATOM 3022 C CA . GLU A 1 387 ? -2.516 -17.906 -35.531 1 98 387 GLU A CA 1
ATOM 3023 C C . GLU A 1 387 ? -1.365 -18.266 -34.594 1 98 387 GLU A C 1
ATOM 3025 O O . GLU A 1 387 ? -0.204 -17.969 -34.875 1 98 387 GLU A O 1
ATOM 3030 N N . VAL A 1 388 ? -1.701 -18.875 -33.469 1 98.38 388 VAL A N 1
ATOM 3031 C CA . VAL A 1 388 ? -0.674 -19.281 -32.531 1 98.38 388 VAL A CA 1
ATOM 3032 C C . VAL A 1 388 ? 0.228 -20.344 -33.156 1 98.38 388 VAL A C 1
ATOM 3034 O O . VAL A 1 388 ? 1.453 -20.281 -33 1 98.38 388 VAL A O 1
ATOM 3037 N N . THR A 1 389 ? -0.36 -21.281 -33.844 1 98.19 389 THR A N 1
ATOM 3038 C CA . THR A 1 389 ? 0.403 -22.328 -34.5 1 98.19 389 THR A CA 1
ATOM 3039 C C . THR A 1 389 ? 1.366 -21.734 -35.531 1 98.19 389 THR A C 1
ATOM 3041 O O . THR A 1 389 ? 2.531 -22.141 -35.594 1 98.19 389 THR A O 1
ATOM 3044 N N . HIS A 1 390 ? 0.871 -20.812 -36.312 1 98.06 390 HIS A N 1
ATOM 3045 C CA . HIS A 1 390 ? 1.702 -20.172 -37.312 1 98.06 390 HIS A CA 1
ATOM 3046 C C . HIS A 1 390 ? 2.877 -19.438 -36.688 1 98.06 390 HIS A C 1
ATOM 3048 O O . HIS A 1 390 ? 4.02 -19.578 -37.125 1 98.06 390 HIS A O 1
ATOM 3054 N N . THR A 1 391 ? 2.559 -18.656 -35.656 1 98.19 391 THR A N 1
ATOM 3055 C CA . THR A 1 391 ? 3.596 -17.891 -34.969 1 98.19 391 THR A CA 1
ATOM 3056 C C . THR A 1 391 ? 4.617 -18.828 -34.312 1 98.19 391 THR A C 1
ATOM 3058 O O . THR A 1 391 ? 5.82 -18.578 -34.375 1 98.19 391 THR A O 1
ATOM 3061 N N . MET A 1 392 ? 4.141 -19.906 -33.719 1 98 392 MET A N 1
ATOM 3062 C CA . MET A 1 392 ? 5.012 -20.891 -33.094 1 98 392 MET A CA 1
ATOM 3063 C C . MET A 1 392 ? 5.91 -21.547 -34.125 1 98 392 MET A C 1
ATOM 3065 O O . MET A 1 392 ? 7.098 -21.781 -33.875 1 98 392 MET A O 1
ATOM 3069 N N . THR A 1 393 ? 5.375 -21.828 -35.25 1 98.38 393 THR A N 1
ATOM 3070 C CA . THR A 1 393 ? 6.137 -22.438 -36.312 1 98.38 393 THR A CA 1
ATOM 3071 C C . THR A 1 393 ? 7.266 -21.516 -36.781 1 98.38 393 THR A C 1
ATOM 3073 O O . THR A 1 393 ? 8.414 -21.953 -36.906 1 98.38 393 THR A O 1
ATOM 3076 N N . GLN A 1 394 ? 6.895 -20.297 -37 1 98.12 394 GLN A N 1
ATOM 3077 C CA . GLN A 1 394 ? 7.891 -19.328 -37.438 1 98.12 394 GLN A CA 1
ATOM 3078 C C . GLN A 1 394 ? 8.984 -19.156 -36.375 1 98.12 394 GLN A C 1
ATOM 3080 O O . GLN A 1 394 ? 10.164 -19.047 -36.719 1 98.12 394 GLN A O 1
ATOM 3085 N N . LEU A 1 395 ? 8.586 -19.109 -35.125 1 98.12 395 LEU A N 1
ATOM 3086 C CA . LEU A 1 395 ? 9.539 -18.969 -34.031 1 98.12 395 LEU A CA 1
ATOM 3087 C C . LEU A 1 395 ? 10.531 -20.125 -34.031 1 98.12 395 LEU A C 1
ATOM 3089 O O . LEU A 1 395 ? 11.742 -19.906 -33.969 1 98.12 395 LEU A O 1
ATOM 3093 N N . ILE A 1 396 ? 10.008 -21.328 -34.094 1 98.06 396 ILE A N 1
ATOM 3094 C CA . ILE A 1 396 ? 10.844 -22.516 -33.969 1 98.06 396 ILE A CA 1
ATOM 3095 C C . ILE A 1 396 ? 11.781 -22.594 -35.188 1 98.06 396 ILE A C 1
ATOM 3097 O O . ILE A 1 396 ? 12.969 -22.906 -35.031 1 98.06 396 ILE A O 1
ATOM 3101 N N . ARG A 1 397 ? 11.289 -22.297 -36.375 1 98.38 397 ARG A N 1
ATOM 3102 C CA . ARG A 1 397 ? 12.133 -22.297 -37.562 1 98.38 397 ARG A CA 1
ATOM 3103 C C . ARG A 1 397 ? 13.25 -21.266 -37.469 1 98.38 397 ARG A C 1
ATOM 3105 O O . ARG A 1 397 ? 14.391 -21.531 -37.812 1 98.38 397 ARG A O 1
ATOM 3112 N N . ARG A 1 398 ? 12.93 -20.156 -36.938 1 98.25 398 ARG A N 1
ATOM 3113 C CA . ARG A 1 398 ? 13.914 -19.094 -36.75 1 98.25 398 ARG A CA 1
ATOM 3114 C C . ARG A 1 398 ? 15.023 -19.516 -35.812 1 98.25 398 ARG A C 1
ATOM 3116 O O . ARG A 1 398 ? 16.203 -19.359 -36.094 1 98.25 398 ARG A O 1
ATOM 3123 N N . PHE A 1 399 ? 14.656 -20.094 -34.719 1 98.44 399 PHE A N 1
ATOM 3124 C CA . PHE A 1 399 ? 15.625 -20.375 -33.656 1 98.44 399 PHE A CA 1
ATOM 3125 C C . PHE A 1 399 ? 16.391 -21.656 -33.969 1 98.44 399 PHE A C 1
ATOM 3127 O O . PHE A 1 399 ? 17.5 -21.844 -33.469 1 98.44 399 PHE A O 1
ATOM 3134 N N . THR A 1 400 ? 15.852 -22.562 -34.75 1 97.38 400 THR A N 1
ATOM 3135 C CA . THR A 1 400 ? 16.547 -23.797 -35.125 1 97.38 400 THR A CA 1
ATOM 3136 C C . THR A 1 400 ? 17.344 -23.594 -36.406 1 97.38 400 THR A C 1
ATOM 3138 O O . THR A 1 400 ? 18.203 -24.422 -36.75 1 97.38 400 THR A O 1
ATOM 3141 N N . GLY A 1 401 ? 17 -22.578 -37.125 1 97.25 401 GLY A N 1
ATOM 3142 C CA . GLY A 1 401 ? 17.594 -22.391 -38.438 1 97.25 401 GLY A CA 1
ATOM 3143 C C . GLY A 1 401 ? 17.156 -23.438 -39.438 1 97.25 401 GLY A C 1
ATOM 3144 O O . GLY A 1 401 ? 17.797 -23.609 -40.5 1 97.25 401 GLY A O 1
ATOM 3145 N N . ASN A 1 402 ? 16.219 -24.172 -39.125 1 96.62 402 ASN A N 1
ATOM 3146 C CA . ASN A 1 402 ? 15.688 -25.234 -39.969 1 96.62 402 ASN A CA 1
ATOM 3147 C C . ASN A 1 402 ? 14.273 -24.906 -40.469 1 96.62 402 ASN A C 1
ATOM 3149 O O . ASN A 1 402 ? 13.305 -25.109 -39.75 1 96.62 402 ASN A O 1
ATOM 3153 N N . PRO A 1 403 ? 14.102 -24.531 -41.688 1 95.56 403 PRO A N 1
ATOM 3154 C CA . PRO A 1 403 ? 12.805 -24.094 -42.188 1 95.56 403 PRO A CA 1
ATOM 3155 C C . PRO A 1 403 ? 11.812 -25.234 -42.375 1 95.56 403 PRO A C 1
ATOM 3157 O O . PRO A 1 403 ? 10.625 -25 -42.594 1 95.56 403 PRO A O 1
ATOM 3160 N N . THR A 1 404 ? 12.227 -26.438 -42.125 1 95.69 404 THR A N 1
ATOM 3161 C CA . THR A 1 404 ? 11.359 -27.578 -42.406 1 95.69 404 THR A CA 1
ATOM 3162 C C . THR A 1 404 ? 10.664 -28.062 -41.156 1 95.69 404 THR A C 1
ATOM 3164 O O . THR A 1 404 ? 9.727 -28.859 -41.219 1 95.69 404 THR A O 1
ATOM 3167 N N . VAL A 1 405 ? 11.133 -27.625 -40.031 1 96.31 405 VAL A N 1
ATOM 3168 C CA . VAL A 1 405 ? 10.531 -28.062 -38.781 1 96.31 405 VAL A CA 1
ATOM 3169 C C . VAL A 1 405 ? 9.078 -27.609 -38.719 1 96.31 405 VAL A C 1
ATOM 3171 O O . VAL A 1 405 ? 8.789 -26.406 -38.875 1 96.31 405 VAL A O 1
ATOM 3174 N N . THR A 1 406 ? 8.156 -28.516 -38.438 1 95.81 406 THR A N 1
ATOM 3175 C CA . THR A 1 406 ? 6.727 -28.203 -38.406 1 95.81 406 THR A CA 1
ATOM 3176 C C . THR A 1 406 ? 6.066 -28.922 -37.219 1 95.81 406 THR A C 1
ATOM 3178 O O . THR A 1 406 ? 6.18 -30.141 -37.062 1 95.81 406 THR A O 1
ATOM 3181 N N . PRO A 1 407 ? 5.359 -28.172 -36.469 1 96.88 407 PRO A N 1
ATOM 3182 C CA . PRO A 1 407 ? 4.609 -28.828 -35.375 1 96.88 407 PRO A CA 1
ATOM 3183 C C . PRO A 1 407 ? 3.449 -29.672 -35.906 1 96.88 407 PRO A C 1
ATOM 3185 O O . PRO A 1 407 ? 2.775 -29.281 -36.844 1 96.88 407 PRO A O 1
ATOM 3188 N N . ARG A 1 408 ? 3.27 -30.75 -35.25 1 96.56 408 ARG A N 1
ATOM 3189 C CA . ARG A 1 408 ? 2.145 -31.625 -35.594 1 96.56 408 ARG A CA 1
ATOM 3190 C C . ARG A 1 408 ? 0.85 -31.094 -34.969 1 96.56 408 ARG A C 1
ATOM 3192 O O . ARG A 1 408 ? -0.194 -31.094 -35.625 1 96.56 408 ARG A O 1
ATOM 3199 N N . ARG A 1 409 ? 0.891 -30.734 -33.719 1 96.62 409 ARG A N 1
ATOM 3200 C CA . ARG A 1 409 ? -0.237 -30.203 -32.969 1 96.62 409 ARG A CA 1
ATOM 3201 C C . ARG A 1 409 ? 0.217 -29.094 -32.031 1 96.62 409 ARG A C 1
ATOM 3203 O O . ARG A 1 409 ? 1.322 -29.156 -31.469 1 96.62 409 ARG A O 1
ATOM 3210 N N . VAL A 1 410 ? -0.647 -28.078 -31.891 1 97.44 410 VAL A N 1
ATOM 3211 C CA . VAL A 1 410 ? -0.403 -27 -30.953 1 97.44 410 VAL A CA 1
ATOM 3212 C C . VAL A 1 410 ? -1.662 -26.734 -30.125 1 97.44 410 VAL A C 1
ATOM 3214 O O . VAL A 1 410 ? -2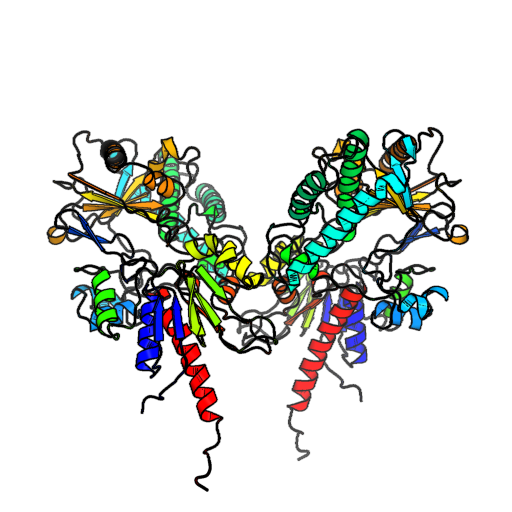.773 -26.766 -30.656 1 97.44 410 VAL A O 1
ATOM 3217 N N . LEU A 1 411 ? -1.495 -26.625 -28.844 1 97.38 411 LEU A N 1
ATOM 3218 C CA . LEU A 1 411 ? -2.578 -26.297 -27.938 1 97.38 411 LEU A CA 1
ATOM 3219 C C . LEU A 1 411 ? -2.104 -25.312 -26.859 1 97.38 411 LEU A C 1
ATOM 3221 O O . LEU A 1 411 ? -1.014 -25.469 -26.312 1 97.38 411 LEU A O 1
ATOM 3225 N N . HIS A 1 412 ? -2.844 -24.219 -26.688 1 97.75 412 HIS A N 1
ATOM 3226 C CA . HIS A 1 412 ? -2.434 -23.281 -25.656 1 97.75 412 HIS A CA 1
ATOM 3227 C C . HIS A 1 412 ? -3.543 -23.062 -24.641 1 97.75 412 HIS A C 1
ATOM 3229 O O . HIS A 1 412 ? -4.727 -23.188 -24.953 1 97.75 412 HIS A O 1
ATOM 3235 N N . SER A 1 413 ? -3.207 -22.812 -23.375 1 97.44 413 SER A N 1
ATOM 3236 C CA . SER A 1 413 ? -4.156 -22.578 -22.281 1 97.44 413 SER A CA 1
ATOM 3237 C C . SER A 1 413 ? -4.652 -21.125 -22.297 1 97.44 413 SER A C 1
ATOM 3239 O O . SER A 1 413 ? -4.082 -20.281 -22.984 1 97.44 413 SER A O 1
ATOM 3241 N N . GLN A 1 414 ? -5.805 -20.844 -21.672 1 97.19 414 GLN A N 1
ATOM 3242 C CA . GLN A 1 414 ? -6.43 -19.547 -21.516 1 97.19 414 GLN A CA 1
ATOM 3243 C C . GLN A 1 414 ? -6.918 -19.328 -20.094 1 97.19 414 GLN A C 1
ATOM 3245 O O . GLN A 1 414 ? -7.992 -19.797 -19.719 1 97.19 414 GLN A O 1
ATOM 3250 N N . TRP A 1 415 ? -6.195 -18.5 -19.375 1 97.31 415 TRP A N 1
ATOM 3251 C CA . TRP A 1 415 ? -6.547 -18.328 -17.969 1 97.31 415 TRP A CA 1
ATOM 3252 C C . TRP A 1 415 ? -7.055 -16.922 -17.703 1 97.31 415 TRP A C 1
ATOM 3254 O O . TRP A 1 415 ? -7.871 -16.703 -16.797 1 97.31 415 TRP A O 1
ATOM 3264 N N . PHE A 1 416 ? -6.633 -15.914 -18.422 1 98.12 416 PHE A N 1
ATOM 3265 C CA . PHE A 1 416 ? -7.02 -14.531 -18.172 1 98.12 416 PHE A CA 1
ATOM 3266 C C . PHE A 1 416 ? -8.484 -14.305 -18.547 1 98.12 416 PHE A C 1
ATOM 3268 O O . PHE A 1 416 ? -9.219 -13.648 -17.812 1 98.12 416 PHE A O 1
ATOM 3275 N N . HIS A 1 417 ? -8.883 -14.859 -19.625 1 97.56 417 HIS A N 1
ATOM 3276 C CA . HIS A 1 417 ? -10.234 -14.609 -20.109 1 97.56 417 HIS A CA 1
ATOM 3277 C C . HIS A 1 417 ? -11.234 -15.594 -19.5 1 97.56 417 HIS A C 1
ATOM 3279 O O . HIS A 1 417 ? -12.43 -15.523 -19.781 1 97.56 417 HIS A O 1
ATOM 3285 N N . ASP A 1 418 ? -10.719 -16.625 -18.734 1 97 418 ASP A N 1
ATOM 3286 C CA . ASP A 1 418 ? -11.641 -17.375 -17.891 1 97 418 ASP A CA 1
ATOM 3287 C C . ASP A 1 418 ? -12.305 -16.484 -16.859 1 97 418 ASP A C 1
ATOM 3289 O O . ASP A 1 418 ? -11.625 -15.906 -16 1 97 418 ASP A O 1
ATOM 3293 N N . PRO A 1 419 ? -13.594 -16.328 -16.922 1 97.06 419 PRO A N 1
ATOM 3294 C CA . PRO A 1 419 ? -14.25 -15.328 -16.094 1 97.06 419 PRO A CA 1
ATOM 3295 C C . PRO A 1 419 ? -14.211 -15.672 -14.602 1 97.06 419 PRO A C 1
ATOM 3297 O O . PRO A 1 419 ? -14.508 -14.82 -13.758 1 97.06 419 PRO A O 1
ATOM 3300 N N . TRP A 1 420 ? -13.836 -16.891 -14.219 1 97.56 420 TRP A N 1
ATOM 3301 C CA . TRP A 1 420 ? -13.883 -17.312 -12.82 1 97.56 420 TRP A CA 1
ATOM 3302 C C . TRP A 1 420 ? -12.477 -17.359 -12.227 1 97.56 420 TRP A C 1
ATOM 3304 O O . TRP A 1 420 ? -12.312 -17.625 -11.031 1 97.56 420 TRP A O 1
ATOM 3314 N N . THR A 1 421 ? -11.438 -17.125 -13.031 1 97.56 421 THR A N 1
ATOM 3315 C CA . THR A 1 421 ? -10.062 -17.094 -12.531 1 97.56 421 THR A CA 1
ATOM 3316 C C . THR A 1 421 ? -9.445 -15.719 -12.734 1 97.56 421 THR A C 1
ATOM 3318 O O . THR A 1 421 ? -8.914 -15.125 -11.797 1 97.56 421 THR A O 1
ATOM 3321 N N . CYS A 1 422 ? -9.43 -15.148 -13.977 1 98.06 422 CYS A N 1
ATOM 3322 C CA . CYS A 1 422 ? -8.93 -13.836 -14.367 1 98.06 422 CYS A CA 1
ATOM 3323 C C . CYS A 1 422 ? -7.422 -13.75 -14.172 1 98.06 422 CYS A C 1
ATOM 3325 O O . CYS A 1 422 ? -6.91 -12.719 -13.719 1 98.06 422 CYS A O 1
ATOM 3327 N N . GLY A 1 423 ? -6.746 -14.844 -14.484 1 98.19 423 GLY A N 1
ATOM 3328 C CA . GLY A 1 423 ? -5.301 -14.922 -14.344 1 98.19 423 GLY A CA 1
ATOM 3329 C C . GLY A 1 423 ? -4.812 -16.281 -13.906 1 98.19 423 GLY A C 1
ATOM 3330 O O . GLY A 1 423 ? -5.441 -17.297 -14.211 1 98.19 423 GLY A O 1
ATOM 3331 N N . SER A 1 424 ? -3.59 -16.328 -13.188 1 97.88 424 SER A N 1
ATOM 3332 C CA . SER A 1 424 ? -3.037 -17.656 -12.945 1 97.88 424 SER A CA 1
ATOM 3333 C C . SER A 1 424 ? -2.709 -17.844 -11.469 1 97.88 424 SER A C 1
ATOM 3335 O O . SER A 1 424 ? -3.387 -18.609 -10.773 1 97.88 424 SER A O 1
ATOM 3337 N N . TYR A 1 425 ? -1.774 -17.109 -10.875 1 97.19 425 TYR A N 1
ATOM 3338 C CA . TYR A 1 425 ? -1.47 -17.312 -9.469 1 97.19 425 TYR A CA 1
ATOM 3339 C C . TYR A 1 425 ? -0.793 -16.094 -8.867 1 97.19 425 TYR A C 1
ATOM 3341 O O . TYR A 1 425 ? -0.38 -15.188 -9.594 1 97.19 425 TYR A O 1
ATOM 3349 N N . SER A 1 426 ? -0.763 -16.109 -7.562 1 98.5 426 SER A N 1
ATOM 3350 C CA . SER A 1 426 ? -0.497 -14.898 -6.797 1 98.5 426 SER A CA 1
ATOM 3351 C C . SER A 1 426 ? 0.995 -14.734 -6.531 1 98.5 426 SER A C 1
ATOM 3353 O O . SER A 1 426 ? 1.75 -15.703 -6.559 1 98.5 426 SER A O 1
ATOM 3355 N N . TYR A 1 427 ? 1.428 -13.516 -6.316 1 98.5 427 TYR A N 1
ATOM 3356 C CA . TYR A 1 427 ? 2.746 -13.117 -5.832 1 98.5 427 TYR A CA 1
ATOM 3357 C C . TYR A 1 427 ? 2.67 -11.805 -5.062 1 98.5 427 TYR A C 1
ATOM 3359 O O . TYR A 1 427 ? 1.729 -11.023 -5.238 1 98.5 427 TYR A O 1
ATOM 3367 N N . PRO A 1 428 ? 3.611 -11.602 -4.156 1 98.56 428 PRO A N 1
ATOM 3368 C CA . PRO A 1 428 ? 3.631 -10.297 -3.492 1 98.56 428 PRO A CA 1
ATOM 3369 C C . PRO A 1 428 ? 4.062 -9.164 -4.426 1 98.56 428 PRO A C 1
ATOM 3371 O O . PRO A 1 428 ? 5.191 -9.164 -4.922 1 98.56 428 PRO A O 1
ATOM 3374 N N . GLY A 1 429 ? 3.182 -8.25 -4.68 1 98.5 429 GLY A N 1
ATOM 3375 C CA . GLY A 1 429 ? 3.506 -7.113 -5.523 1 98.5 429 GLY A CA 1
ATOM 3376 C C . GLY A 1 429 ? 4.301 -6.039 -4.797 1 98.5 429 GLY A C 1
ATOM 3377 O O . GLY A 1 429 ? 4.746 -6.25 -3.668 1 98.5 429 GLY A O 1
ATOM 3378 N N . LYS A 1 430 ? 4.582 -4.914 -5.473 1 97.75 430 LYS A N 1
ATOM 3379 C CA . LYS A 1 430 ? 5.238 -3.768 -4.852 1 97.75 430 LYS A CA 1
ATOM 3380 C C . LYS A 1 430 ? 4.457 -3.275 -3.639 1 97.75 430 LYS A C 1
ATOM 3382 O O . LYS A 1 430 ? 3.227 -3.184 -3.68 1 97.75 430 LYS A O 1
ATOM 3387 N N . GLY A 1 431 ? 5.172 -3.043 -2.582 1 97.12 431 GLY A N 1
ATOM 3388 C CA . GLY A 1 431 ? 4.535 -2.498 -1.395 1 97.12 431 GLY A CA 1
ATOM 3389 C C . GLY A 1 431 ? 3.914 -3.564 -0.51 1 97.12 431 GLY A C 1
ATOM 3390 O O . GLY A 1 431 ? 3.307 -3.25 0.516 1 97.12 431 GLY A O 1
ATOM 3391 N N . CYS A 1 432 ? 4.062 -4.809 -0.865 1 97.88 432 CYS A N 1
ATOM 3392 C CA . CYS A 1 432 ? 3.521 -5.891 -0.047 1 97.88 432 CYS A CA 1
ATOM 3393 C C . CYS A 1 432 ? 4.504 -6.289 1.048 1 97.88 432 CYS A C 1
ATOM 3395 O O . CYS A 1 432 ? 5.715 -6.137 0.885 1 97.88 432 CYS A O 1
ATOM 3397 N N . SER A 1 433 ? 4.035 -6.719 2.117 1 97.31 433 SER A N 1
ATOM 3398 C CA . SER A 1 433 ? 4.742 -7.363 3.219 1 97.31 433 SER A CA 1
ATOM 3399 C C . SER A 1 433 ? 3.982 -8.586 3.727 1 97.31 433 SER A C 1
ATOM 3401 O O . SER A 1 433 ? 2.916 -8.922 3.205 1 97.31 433 SER A O 1
ATOM 3403 N N . ALA A 1 434 ? 4.547 -9.281 4.703 1 97.12 434 ALA A N 1
ATOM 3404 C CA . ALA A 1 434 ? 3.861 -10.406 5.324 1 97.12 434 ALA A CA 1
ATOM 3405 C C . ALA A 1 434 ? 2.488 -10 5.844 1 97.12 434 ALA A C 1
ATOM 3407 O O . ALA A 1 434 ? 1.558 -10.812 5.863 1 97.12 434 ALA A O 1
ATOM 3408 N N . GLN A 1 435 ? 2.326 -8.75 6.207 1 97.19 435 GLN A N 1
ATOM 3409 C CA . GLN A 1 435 ? 1.079 -8.234 6.754 1 97.19 435 GLN A CA 1
ATOM 3410 C C . GLN A 1 435 ? -0.05 -8.312 5.73 1 97.19 435 GLN A C 1
ATOM 3412 O O . GLN A 1 435 ? -1.209 -8.531 6.094 1 97.19 435 GLN A O 1
ATOM 3417 N N . ASP A 1 436 ? 0.247 -8.141 4.457 1 98.31 436 ASP A N 1
ATOM 3418 C CA . ASP A 1 436 ? -0.775 -8.234 3.422 1 98.31 436 ASP A CA 1
ATOM 3419 C C . ASP A 1 436 ? -1.376 -9.633 3.367 1 98.31 436 ASP A C 1
ATOM 3421 O O . ASP A 1 436 ? -2.58 -9.789 3.162 1 98.31 436 ASP A O 1
ATOM 3425 N N . LEU A 1 437 ? -0.524 -10.609 3.553 1 98.06 437 LEU A N 1
ATOM 3426 C CA . LEU A 1 437 ? -1.03 -11.984 3.574 1 98.06 437 LEU A CA 1
ATOM 3427 C C . LEU A 1 437 ? -1.846 -12.242 4.836 1 98.06 437 LEU A C 1
ATOM 3429 O O . LEU A 1 437 ? -2.844 -12.961 4.801 1 98.06 437 LEU A O 1
ATOM 3433 N N . GLU A 1 438 ? -1.44 -11.641 5.922 1 97.5 438 GLU A N 1
ATOM 3434 C CA . GLU A 1 438 ? -2.234 -11.719 7.145 1 97.5 438 GLU A CA 1
ATOM 3435 C C . GLU A 1 438 ? -3.619 -11.109 6.941 1 97.5 438 GLU A C 1
ATOM 3437 O O . GLU A 1 438 ? -4.621 -11.656 7.406 1 97.5 438 GLU A O 1
ATOM 3442 N N . ASN A 1 439 ? -3.623 -9.961 6.27 1 98.19 439 ASN A N 1
ATOM 3443 C CA . ASN A 1 439 ? -4.895 -9.305 5.961 1 98.19 439 ASN A CA 1
ATOM 3444 C C . ASN A 1 439 ? -5.781 -10.195 5.094 1 98.19 439 ASN A C 1
ATOM 3446 O O . ASN A 1 439 ? -7 -10.219 5.266 1 98.19 439 ASN A O 1
ATOM 3450 N N . MET A 1 440 ? -5.172 -10.945 4.188 1 98.44 440 MET A N 1
ATOM 3451 C CA . MET A 1 440 ? -5.914 -11.797 3.262 1 98.44 440 MET A CA 1
ATOM 3452 C C . MET A 1 440 ? -6.586 -12.953 4 1 98.44 440 MET A C 1
ATOM 3454 O O . MET A 1 440 ? -7.691 -13.359 3.646 1 98.44 440 MET A O 1
ATOM 3458 N N . MET A 1 441 ? -5.934 -13.508 5.027 1 98 441 MET A N 1
ATOM 3459 C CA . MET A 1 441 ? -6.48 -14.695 5.684 1 98 441 MET A CA 1
ATOM 3460 C C . MET A 1 441 ? -7.398 -14.305 6.832 1 98 441 MET A C 1
ATOM 3462 O O . MET A 1 441 ? -8.109 -15.148 7.379 1 98 441 MET A O 1
ATOM 3466 N N . GLU A 1 442 ? -7.445 -13.016 7.238 1 97.69 442 GLU A N 1
ATOM 3467 C CA . GLU A 1 442 ? -8.25 -12.555 8.359 1 97.69 442 GLU A CA 1
ATOM 3468 C C . GLU A 1 442 ? -9.742 -12.734 8.086 1 97.69 442 GLU A C 1
ATOM 3470 O O . GLU A 1 442 ? -10.25 -12.258 7.07 1 97.69 442 GLU A O 1
ATOM 3475 N N . PRO A 1 443 ? -10.469 -13.406 8.953 1 97.62 443 PRO A N 1
ATOM 3476 C CA . PRO A 1 443 ? -11.914 -13.562 8.758 1 97.62 443 PRO A CA 1
ATOM 3477 C C . PRO A 1 443 ? -12.695 -12.289 9.055 1 97.62 443 PRO A C 1
ATOM 3479 O O . PRO A 1 443 ? -12.125 -11.312 9.547 1 97.62 443 PRO A O 1
ATOM 3482 N N . LEU A 1 444 ? -13.906 -12.273 8.656 1 96.19 444 LEU A N 1
ATOM 3483 C CA . LEU A 1 444 ? -14.812 -11.164 8.938 1 96.19 444 LEU A CA 1
ATOM 3484 C C . LEU A 1 444 ? -15.898 -11.594 9.914 1 96.19 444 LEU A C 1
ATOM 3486 O O . LEU A 1 444 ? -16.375 -12.734 9.867 1 96.19 444 LEU A O 1
ATOM 3490 N N . PRO A 1 445 ? -16.406 -10.734 10.68 1 93.81 445 PRO A N 1
ATOM 3491 C CA . PRO A 1 445 ? -15.836 -9.414 10.938 1 93.81 445 PRO A CA 1
ATOM 3492 C C . PRO A 1 445 ? -14.445 -9.477 11.555 1 93.81 445 PRO A C 1
ATOM 3494 O O . PRO A 1 445 ? -14.008 -10.531 12.008 1 93.81 445 PRO A O 1
ATOM 3497 N N . THR A 1 446 ? -13.742 -8.336 11.414 1 89.5 446 THR A N 1
ATOM 3498 C CA . THR A 1 446 ? -12.367 -8.273 11.906 1 89.5 446 THR A CA 1
ATOM 3499 C C . THR A 1 446 ? -12.32 -8.484 13.414 1 89.5 446 THR A C 1
ATOM 3501 O O . THR A 1 446 ? -13.336 -8.352 14.102 1 89.5 446 THR A O 1
ATOM 3504 N N . LYS A 1 447 ? -11.125 -8.781 13.891 1 78.38 447 LYS A N 1
ATOM 3505 C CA . LYS A 1 447 ? -10.922 -9.062 15.312 1 78.38 447 LYS A CA 1
ATOM 3506 C C . LYS A 1 447 ? -11.297 -7.852 16.172 1 78.38 447 LYS A C 1
ATOM 3508 O O . LYS A 1 447 ? -11.031 -6.711 15.789 1 78.38 447 LYS A O 1
ATOM 3513 N N . GLY A 1 448 ? -11.898 -8.109 17.281 1 70.38 448 GLY A N 1
ATOM 3514 C CA . GLY A 1 448 ? -12.25 -7.059 18.219 1 70.38 448 GLY A CA 1
ATOM 3515 C C . GLY A 1 448 ? -13.68 -6.59 18.078 1 70.38 448 GLY A C 1
ATOM 3516 O O . GLY A 1 448 ? -14.18 -5.848 18.938 1 70.38 448 GLY A O 1
ATOM 3517 N N . SER A 1 449 ? -14.273 -7.098 17.016 1 72.88 449 SER A N 1
ATOM 3518 C CA . SER A 1 449 ? -15.68 -6.754 16.828 1 72.88 449 SER A CA 1
ATOM 3519 C C . SER A 1 449 ? -16.562 -7.445 17.859 1 72.88 449 SER A C 1
ATOM 3521 O O . SER A 1 449 ? -16.281 -8.562 18.281 1 72.88 449 SER A O 1
ATOM 3523 N N . LEU A 1 450 ? -17.516 -6.805 18.328 1 75.12 450 LEU A N 1
ATOM 3524 C CA . LEU A 1 450 ? -18.484 -7.371 19.266 1 75.12 450 LEU A CA 1
ATOM 3525 C C . LEU A 1 450 ? -19.5 -8.258 18.547 1 75.12 450 LEU A C 1
ATOM 3527 O O . LEU A 1 450 ? -20.297 -8.938 19.188 1 75.12 450 LEU A O 1
ATOM 3531 N N . LEU A 1 451 ? -19.25 -8.445 17.312 1 80.5 451 LEU A N 1
ATOM 3532 C CA . LEU A 1 451 ? -20.156 -9.219 16.469 1 80.5 451 LEU A CA 1
ATOM 3533 C C . LEU A 1 451 ? -19.766 -10.688 16.453 1 80.5 451 LEU A C 1
ATOM 3535 O O . LEU A 1 451 ? -18.688 -11.055 16.938 1 80.5 451 LEU A O 1
ATOM 3539 N N . GLN A 1 452 ? -20.75 -11.523 15.953 1 85.12 452 GLN A N 1
ATOM 3540 C CA . GLN A 1 452 ? -20.438 -12.945 15.781 1 85.12 452 GLN A CA 1
ATOM 3541 C C . GLN A 1 452 ? -19.156 -13.133 14.969 1 85.12 452 GLN A C 1
ATOM 3543 O O . GLN A 1 452 ? -19.047 -12.625 13.852 1 85.12 452 GLN A O 1
ATOM 3548 N N . PRO A 1 453 ? -18.297 -13.859 15.508 1 91 453 PRO A N 1
ATOM 3549 C CA . PRO A 1 453 ? -17.031 -14.023 14.812 1 91 453 PRO A CA 1
ATOM 3550 C C . PRO A 1 453 ? -17.109 -15.016 13.656 1 91 453 PRO A C 1
ATOM 3552 O O . PRO A 1 453 ? -18.047 -15.812 13.586 1 91 453 PRO A O 1
ATOM 3555 N N . LEU A 1 454 ? -16.266 -15 12.781 1 95.69 454 LEU A N 1
ATOM 3556 C CA . LEU A 1 454 ? -16.016 -15.977 11.734 1 95.69 454 LEU A CA 1
ATOM 3557 C C . LEU A 1 454 ? -17.234 -16.109 10.812 1 95.69 454 LEU A C 1
ATOM 3559 O O . LEU A 1 454 ? -17.641 -17.219 10.477 1 95.69 454 LEU A O 1
ATOM 3563 N N . GLN A 1 455 ? -17.828 -15.031 10.516 1 96.12 455 GLN A N 1
ATOM 3564 C CA . GLN A 1 455 ? -18.906 -15.055 9.539 1 96.12 455 GLN A CA 1
ATOM 3565 C C . GLN A 1 455 ? -18.406 -15.406 8.148 1 96.12 455 GLN A C 1
ATOM 3567 O O . GLN A 1 455 ? -18.969 -16.281 7.48 1 96.12 455 GLN A O 1
ATOM 3572 N N . VAL A 1 456 ? -17.344 -14.727 7.758 1 98.06 456 VAL A N 1
ATOM 3573 C CA . VAL A 1 456 ? -16.734 -14.961 6.453 1 98.06 456 VAL A CA 1
ATOM 3574 C C . VAL A 1 456 ? -15.266 -15.336 6.625 1 98.06 456 VAL A C 1
ATOM 3576 O O . VAL A 1 456 ? -14.5 -14.594 7.254 1 98.06 456 VAL A O 1
ATOM 3579 N N . LEU A 1 457 ? -14.93 -16.5 6.141 1 98.75 457 LEU A N 1
ATOM 3580 C CA . LEU A 1 457 ? -13.547 -16.969 6.152 1 98.75 457 LEU A CA 1
ATOM 3581 C C . LEU A 1 457 ? -12.977 -17 4.738 1 98.75 457 LEU A C 1
ATOM 3583 O O . LEU A 1 457 ? -13.734 -17.062 3.762 1 98.75 457 LEU A O 1
ATOM 3587 N N . PHE A 1 458 ? -11.641 -16.984 4.625 1 98.88 458 PHE A N 1
ATOM 3588 C CA . PHE A 1 458 ? -10.984 -16.875 3.326 1 98.88 458 PHE A CA 1
ATOM 3589 C C . PHE A 1 458 ? -9.922 -17.953 3.17 1 98.88 458 PHE A C 1
ATOM 3591 O O . PHE A 1 458 ? -9.016 -18.062 3.998 1 98.88 458 PHE A O 1
ATOM 3598 N N . ALA A 1 459 ? -10.031 -18.688 2.104 1 98.88 459 ALA A N 1
ATOM 3599 C CA . ALA A 1 459 ? -9.039 -19.703 1.748 1 98.88 459 ALA A CA 1
ATOM 3600 C C . ALA A 1 459 ? -8.68 -19.609 0.267 1 98.88 459 ALA A C 1
ATOM 3602 O O . ALA A 1 459 ? -9.477 -19.141 -0.546 1 98.88 459 ALA A O 1
ATOM 3603 N N . GLY A 1 460 ? -7.566 -20.047 -0.15 1 98.75 460 GLY A N 1
ATOM 3604 C CA . GLY A 1 460 ? -6.922 -20 -1.452 1 98.75 460 GLY A CA 1
ATOM 3605 C C . GLY A 1 460 ? -5.43 -19.734 -1.37 1 98.75 460 GLY A C 1
ATOM 3606 O O . GLY A 1 460 ? -4.957 -19.094 -0.428 1 98.75 460 GLY A O 1
ATOM 3607 N N . GLU A 1 461 ? -4.754 -20.188 -2.359 1 98.62 461 GLU A N 1
ATOM 3608 C CA . GLU A 1 461 ? -3.299 -20.078 -2.285 1 98.62 461 GLU A CA 1
ATOM 3609 C C . GLU A 1 461 ? -2.869 -18.641 -2 1 98.62 461 GLU A C 1
ATOM 3611 O O . GLU A 1 461 ? -1.874 -18.406 -1.311 1 98.62 461 GLU A O 1
ATOM 3616 N N . ALA A 1 462 ? -3.65 -17.609 -2.393 1 98.62 462 ALA A N 1
ATOM 3617 C CA . ALA A 1 462 ? -3.324 -16.188 -2.223 1 98.62 462 ALA A CA 1
ATOM 3618 C C . ALA A 1 462 ? -3.342 -15.797 -0.75 1 98.62 462 ALA A C 1
ATOM 3620 O O . ALA A 1 462 ? -2.869 -14.719 -0.384 1 98.62 462 ALA A O 1
ATOM 3621 N N . THR A 1 463 ? -3.955 -16.672 0.102 1 98.75 463 THR A N 1
ATOM 3622 C CA . THR A 1 463 ? -4.062 -16.344 1.52 1 98.75 463 THR A CA 1
ATOM 3623 C C . THR A 1 463 ? -2.98 -17.062 2.322 1 98.75 463 THR A C 1
ATOM 3625 O O . THR A 1 463 ? -2.898 -16.906 3.543 1 98.75 463 THR A O 1
ATOM 3628 N N . HIS A 1 464 ? -2.188 -17.922 1.683 1 98.81 464 HIS A N 1
ATOM 3629 C CA . HIS A 1 464 ? -1.123 -18.594 2.406 1 98.81 464 HIS A CA 1
ATOM 3630 C C . HIS A 1 464 ? 0.086 -17.688 2.6 1 98.81 464 HIS A C 1
ATOM 3632 O O . HIS A 1 464 ? 0.473 -16.969 1.685 1 98.81 464 HIS A O 1
ATOM 3638 N N . PRO A 1 465 ? 0.755 -17.75 3.691 1 97.94 465 PRO A N 1
ATOM 3639 C CA . PRO A 1 465 ? 1.822 -16.797 3.992 1 97.94 465 PRO A CA 1
ATOM 3640 C C . PRO A 1 465 ? 3.098 -17.062 3.197 1 97.94 465 PRO A C 1
ATOM 3642 O O . PRO A 1 465 ? 3.898 -16.141 2.98 1 97.94 465 PRO A O 1
ATOM 3645 N N . CYS A 1 466 ? 3.324 -18.344 2.783 1 97.88 466 CYS A N 1
ATOM 3646 C CA . CYS A 1 466 ? 4.617 -18.562 2.146 1 97.88 466 CYS A CA 1
ATOM 3647 C C . CYS A 1 466 ? 4.504 -19.594 1.022 1 97.88 466 CYS A C 1
ATOM 3649 O O . CYS A 1 466 ? 5.484 -19.859 0.326 1 97.88 466 CYS A O 1
ATOM 3651 N N . TYR A 1 467 ? 3.365 -20.25 0.847 1 98.25 467 TYR A N 1
ATOM 3652 C CA . TYR A 1 467 ? 3.186 -21.203 -0.235 1 98.25 467 TYR A CA 1
ATOM 3653 C C . TYR A 1 467 ? 2.127 -20.734 -1.221 1 98.25 467 TYR A C 1
ATOM 3655 O O . TYR A 1 467 ? 1.377 -21.531 -1.777 1 98.25 467 TYR A O 1
ATOM 3663 N N . TYR A 1 468 ? 1.984 -19.422 -1.277 1 98.25 468 TYR A N 1
ATOM 3664 C CA . TYR A 1 468 ? 1.152 -18.906 -2.361 1 98.25 468 TYR A CA 1
ATOM 3665 C C . TYR A 1 468 ? 1.647 -19.422 -3.713 1 98.25 468 TYR A C 1
ATOM 3667 O O . TYR A 1 468 ? 2.801 -19.828 -3.842 1 98.25 468 TYR A O 1
ATOM 3675 N N . SER A 1 469 ? 0.743 -19.5 -4.738 1 97.62 469 SER A N 1
ATOM 3676 C CA . SER A 1 469 ? 1.032 -19.906 -6.109 1 97.62 469 SER A CA 1
ATOM 3677 C C . SER A 1 469 ? 1.123 -21.422 -6.23 1 97.62 469 SER A C 1
ATOM 3679 O O . SER A 1 469 ? 1.439 -21.938 -7.297 1 97.62 469 SER A O 1
ATOM 3681 N N . THR A 1 470 ? 0.813 -22.203 -5.105 1 98.12 470 THR A N 1
ATOM 3682 C CA . THR A 1 470 ? 0.979 -23.656 -5.172 1 98.12 470 THR A CA 1
ATOM 3683 C C . THR A 1 470 ? -0.325 -24.359 -4.816 1 98.12 470 THR A C 1
ATOM 3685 O O . THR A 1 470 ? -1.188 -23.797 -4.148 1 98.12 470 THR A O 1
ATOM 3688 N N . VAL A 1 471 ? -0.419 -25.609 -5.25 1 98.69 471 VAL A N 1
ATOM 3689 C CA . VAL A 1 471 ? -1.577 -26.422 -4.918 1 98.69 471 VAL A CA 1
ATOM 3690 C C . VAL A 1 471 ? -1.552 -26.781 -3.434 1 98.69 471 VAL A C 1
ATOM 3692 O O . VAL A 1 471 ? -2.586 -26.75 -2.764 1 98.69 471 VAL A O 1
ATOM 3695 N N . HIS A 1 472 ? -0.35 -27.156 -2.9 1 98.75 472 HIS A N 1
ATOM 3696 C CA . HIS A 1 472 ? -0.291 -27.484 -1.481 1 98.75 472 HIS A CA 1
ATOM 3697 C C . HIS A 1 472 ? -0.598 -26.266 -0.619 1 98.75 472 HIS A C 1
ATOM 3699 O O . HIS A 1 472 ? -1.188 -26.391 0.457 1 98.75 472 HIS A O 1
ATOM 3705 N N . GLY A 1 473 ? -0.187 -25.078 -1.062 1 98.75 473 GLY A N 1
ATOM 3706 C CA . GLY A 1 473 ? -0.615 -23.875 -0.363 1 98.75 473 GLY A CA 1
ATOM 3707 C C . GLY A 1 473 ? -2.123 -23.719 -0.305 1 98.75 473 GLY A C 1
ATOM 3708 O O . GLY A 1 473 ? -2.682 -23.422 0.751 1 98.75 473 GLY A O 1
ATOM 3709 N N . ALA A 1 474 ? -2.754 -23.906 -1.44 1 98.88 474 ALA A N 1
ATOM 3710 C CA . ALA A 1 474 ? -4.211 -23.844 -1.501 1 98.88 474 ALA A CA 1
ATOM 3711 C C . ALA A 1 474 ? -4.852 -24.859 -0.565 1 98.88 474 ALA A C 1
ATOM 3713 O O . ALA A 1 474 ? -5.766 -24.531 0.193 1 98.88 474 ALA A O 1
ATOM 3714 N N . LEU A 1 475 ? -4.363 -26.078 -0.622 1 98.88 475 LEU A N 1
ATOM 3715 C CA . LEU A 1 475 ? -4.883 -27.156 0.224 1 98.88 475 LEU A CA 1
ATOM 3716 C C . LEU A 1 475 ? -4.754 -26.797 1.699 1 98.88 475 LEU A C 1
ATOM 3718 O O . LEU A 1 475 ? -5.715 -26.922 2.461 1 98.88 475 LEU A O 1
ATOM 3722 N N . LEU A 1 476 ? -3.623 -26.297 2.07 1 98.88 476 LEU A N 1
ATOM 3723 C CA . LEU A 1 476 ? -3.324 -25.953 3.455 1 98.88 476 LEU A CA 1
ATOM 3724 C C . LEU A 1 476 ? -4.25 -24.844 3.949 1 98.88 476 LEU A C 1
ATOM 3726 O O . LEU A 1 476 ? -4.637 -24.828 5.117 1 98.88 476 LEU A O 1
ATOM 3730 N N . THR A 1 477 ? -4.57 -23.906 3.125 1 98.88 477 THR A N 1
ATOM 3731 C CA . THR A 1 477 ? -5.461 -22.828 3.52 1 98.88 477 THR A CA 1
ATOM 3732 C C . THR A 1 477 ? -6.875 -23.344 3.754 1 98.88 477 THR A C 1
ATOM 3734 O O . THR A 1 477 ? -7.59 -22.844 4.625 1 98.88 477 THR A O 1
ATOM 3737 N N . GLY A 1 478 ? -7.328 -24.328 2.922 1 98.94 478 GLY A N 1
ATOM 3738 C CA . GLY A 1 478 ? -8.594 -24.984 3.199 1 98.94 478 GLY A CA 1
ATOM 3739 C C . GLY A 1 478 ? -8.641 -25.641 4.57 1 98.94 478 GLY A C 1
ATOM 3740 O O . GLY A 1 478 ? -9.609 -25.453 5.316 1 98.94 478 GLY A O 1
ATOM 3741 N N . TRP A 1 479 ? -7.59 -26.344 4.895 1 98.88 479 TRP A N 1
ATOM 3742 C CA . TRP A 1 479 ? -7.48 -26.969 6.207 1 98.88 479 TRP A CA 1
ATOM 3743 C C . TRP A 1 479 ? -7.473 -25.922 7.312 1 98.88 479 TRP A C 1
ATOM 3745 O O . TRP A 1 479 ? -8.109 -26.109 8.352 1 98.88 479 TRP A O 1
ATOM 3755 N N . ARG A 1 480 ? -6.75 -24.812 7.098 1 98.81 480 ARG A N 1
ATOM 3756 C CA . ARG A 1 480 ? -6.629 -23.75 8.086 1 98.81 480 ARG A CA 1
ATOM 3757 C C . ARG A 1 480 ? -8 -23.219 8.477 1 98.81 480 ARG A C 1
ATOM 3759 O O . ARG A 1 480 ? -8.312 -23.094 9.664 1 98.81 480 ARG A O 1
ATOM 3766 N N . GLU A 1 481 ? -8.828 -22.891 7.48 1 98.81 481 GLU A N 1
ATOM 3767 C CA . GLU A 1 481 ? -10.125 -22.297 7.77 1 98.81 481 GLU A CA 1
ATOM 3768 C C . GLU A 1 481 ? -11.078 -23.312 8.391 1 98.81 481 GLU A C 1
ATOM 3770 O O . GLU A 1 481 ? -11.883 -22.953 9.258 1 98.81 481 GLU A O 1
ATOM 3775 N N . ALA A 1 482 ? -11.016 -24.594 7.926 1 98.81 482 ALA A N 1
ATOM 3776 C CA . ALA A 1 482 ? -11.789 -25.656 8.578 1 98.81 482 ALA A CA 1
ATOM 3777 C C . ALA A 1 482 ? -11.398 -25.797 10.047 1 98.81 482 ALA A C 1
ATOM 3779 O O . ALA A 1 482 ? -12.258 -25.875 10.922 1 98.81 482 ALA A O 1
ATOM 3780 N N . ASP A 1 483 ? -10.109 -25.828 10.297 1 98.62 483 ASP A N 1
ATOM 3781 C CA . ASP A 1 483 ? -9.609 -25.969 11.656 1 98.62 483 ASP A CA 1
ATOM 3782 C C . ASP A 1 483 ? -10.039 -24.797 12.531 1 98.62 483 ASP A C 1
ATOM 3784 O O . ASP A 1 483 ? -10.297 -24.953 13.727 1 98.62 483 ASP A O 1
ATOM 3788 N N . ARG A 1 484 ? -10.047 -23.594 11.953 1 97.75 484 ARG A N 1
ATOM 3789 C CA . ARG A 1 484 ? -10.523 -22.422 12.68 1 97.75 484 ARG A CA 1
ATOM 3790 C C . ARG A 1 484 ? -11.953 -22.625 13.172 1 97.75 484 ARG A C 1
ATOM 3792 O O . ARG A 1 484 ? -12.266 -22.312 14.32 1 97.75 484 ARG A O 1
ATOM 3799 N N . LEU A 1 485 ? -12.844 -23.141 12.344 1 97.81 485 LEU A N 1
ATOM 3800 C CA . LEU A 1 485 ? -14.234 -23.406 12.711 1 97.81 485 LEU A CA 1
ATOM 3801 C C . LEU A 1 485 ? -14.328 -24.531 13.727 1 97.81 485 LEU A C 1
ATOM 3803 O O . LEU A 1 485 ? -15.102 -24.453 14.68 1 97.81 485 LEU A O 1
ATOM 3807 N N . ILE A 1 486 ? -13.57 -25.594 13.523 1 97.75 486 ILE A N 1
ATOM 3808 C CA . ILE A 1 486 ? -13.57 -26.719 14.438 1 97.75 486 ILE A CA 1
ATOM 3809 C C . ILE A 1 486 ? -13.18 -26.266 15.844 1 97.75 486 ILE A C 1
ATOM 3811 O O . ILE A 1 486 ? -13.844 -26.609 16.828 1 97.75 486 ILE A O 1
ATOM 3815 N N . SER A 1 487 ? -12.109 -25.438 15.891 1 96.62 487 SER A N 1
ATOM 3816 C CA . SER A 1 487 ? -11.656 -24.906 17.172 1 96.62 487 SER A CA 1
ATOM 3817 C C . SER A 1 487 ? -12.727 -24.031 17.812 1 96.62 487 SER A C 1
ATOM 3819 O O . SER A 1 487 ? -12.922 -24.062 19.031 1 96.62 487 SER A O 1
ATOM 3821 N N . HIS A 1 488 ? -13.352 -23.234 16.984 1 94.19 488 HIS A N 1
ATOM 3822 C CA . HIS A 1 488 ? -14.398 -22.344 17.453 1 94.19 488 HIS A CA 1
ATOM 3823 C C . HIS A 1 488 ? -15.531 -23.125 18.109 1 94.19 488 HIS A C 1
ATOM 3825 O O . HIS A 1 488 ? -16 -22.75 19.188 1 94.19 488 HIS A O 1
ATOM 3831 N N . TYR A 1 489 ? -15.961 -24.203 17.578 1 93.75 489 TYR A N 1
ATOM 3832 C CA . TYR A 1 489 ? -17.109 -24.953 18.094 1 93.75 489 TYR A CA 1
ATOM 3833 C C . TYR A 1 489 ? -16.672 -25.969 19.156 1 93.75 489 TYR A C 1
ATOM 3835 O O . TYR A 1 489 ? -17.5 -26.453 19.922 1 93.75 489 TYR A O 1
ATOM 3843 N N . SER A 1 490 ? -15.398 -26.312 19.203 1 89.62 490 SER A N 1
ATOM 3844 C CA . SER A 1 490 ? -14.891 -27.141 20.297 1 89.62 490 SER A CA 1
ATOM 3845 C C . SER A 1 490 ? -14.805 -26.344 21.594 1 89.62 490 SER A C 1
ATOM 3847 O O . SER A 1 490 ? -15.016 -26.891 22.688 1 89.62 490 SER A O 1
ATOM 3849 N N . ALA A 1 491 ? -14.438 -25.078 21.531 1 78.06 491 ALA A N 1
ATOM 3850 C CA . ALA A 1 491 ? -14.344 -24.188 22.703 1 78.06 491 ALA A CA 1
ATOM 3851 C C . ALA A 1 491 ? -15.719 -23.906 23.281 1 78.06 491 ALA A C 1
ATOM 3853 O O . ALA A 1 491 ? -15.867 -23.781 24.5 1 78.06 491 ALA A O 1
ATOM 3854 N N . ILE A 1 492 ? -16.688 -23.766 22.453 1 71.5 492 ILE A N 1
ATOM 3855 C CA . ILE A 1 492 ? -18.047 -23.484 22.891 1 71.5 492 ILE A CA 1
ATOM 3856 C C . ILE A 1 492 ? -18.625 -24.719 23.609 1 71.5 492 ILE A C 1
ATOM 3858 O O . ILE A 1 492 ? -19.312 -24.578 24.625 1 71.5 492 ILE A O 1
ATOM 3862 N N . SER A 1 493 ? -18.359 -25.922 23.078 1 66.19 493 SER A N 1
ATOM 3863 C CA . SER A 1 493 ? -18.875 -27.141 23.672 1 66.19 493 SER A CA 1
ATOM 3864 C C . SER A 1 493 ? -18.281 -27.359 25.062 1 66.19 493 SER A C 1
ATOM 3866 O O . SER A 1 493 ? -18.984 -27.844 25.969 1 66.19 493 SER A O 1
ATOM 3868 N N . THR A 1 494 ? -17.094 -26.938 25.281 1 60.56 494 THR A N 1
ATOM 3869 C CA . THR A 1 494 ? -16.484 -27.125 26.594 1 60.56 494 THR A CA 1
ATOM 3870 C C . THR A 1 494 ? -17.031 -26.094 27.578 1 60.56 494 THR A C 1
ATOM 3872 O O . THR A 1 494 ? -17.031 -26.328 28.797 1 60.56 494 THR A O 1
ATOM 3875 N N . SER A 1 495 ? -17.469 -24.984 27.172 1 54.72 495 SER A N 1
ATOM 3876 C CA . SER A 1 495 ? -17.969 -23.953 28.094 1 54.72 495 SER A CA 1
ATOM 3877 C C . SER A 1 495 ? -19.422 -24.203 28.469 1 54.72 495 SER A C 1
ATOM 3879 O O . SER A 1 495 ? -19.953 -23.547 29.359 1 54.72 495 SER A O 1
ATOM 3881 N N . GLU A 1 496 ? -20.203 -25.062 27.875 1 53.59 496 GLU A N 1
ATOM 3882 C CA . GLU A 1 496 ? -21.547 -25.359 28.328 1 53.59 496 GLU A CA 1
ATOM 3883 C C . GLU A 1 496 ? -21.547 -26.312 29.531 1 53.59 496 GLU A C 1
ATOM 3885 O O . GLU A 1 496 ? -20.906 -27.359 29.469 1 53.59 496 GLU A O 1
ATOM 3890 N N . PRO A 1 497 ? -21.922 -25.812 30.75 1 50.41 497 PRO A N 1
ATOM 3891 C CA . PRO A 1 497 ? -22.031 -26.656 31.938 1 50.41 497 PRO A CA 1
ATOM 3892 C C . PRO A 1 497 ? -22.875 -27.906 31.703 1 50.41 497 PRO A C 1
ATOM 3894 O O . PRO A 1 497 ? -23.781 -27.891 30.844 1 50.41 497 PRO A O 1
ATOM 3897 N N . PRO A 1 498 ? -22.406 -29.094 32.25 1 37.5 498 PRO A N 1
ATOM 3898 C CA . PRO A 1 498 ? -23.297 -30.25 32.156 1 37.5 498 PRO A CA 1
ATOM 3899 C C . PRO A 1 498 ? -24.703 -29.953 32.719 1 37.5 498 PRO A C 1
ATOM 3901 O O . PRO A 1 498 ? -24.828 -29.344 33.781 1 37.5 498 PRO A O 1
ATOM 3904 N N . LYS A 1 499 ? -25.547 -29.797 31.844 1 43.53 499 LYS A N 1
ATOM 3905 C CA . LYS A 1 499 ? -26.906 -29.734 32.344 1 43.53 499 LYS A CA 1
ATOM 3906 C C . LYS A 1 499 ? -27.156 -30.812 33.406 1 43.53 499 LYS A C 1
ATOM 3908 O O . LYS A 1 499 ? -26.891 -31.984 33.156 1 43.53 499 LYS A O 1
ATOM 3913 N N . SER A 1 500 ? -27.266 -30.438 34.688 1 33.94 500 SER A N 1
ATOM 3914 C CA . SER A 1 500 ? -27.672 -31.312 35.781 1 33.94 500 SER A CA 1
ATOM 3915 C C . SER A 1 500 ? -28.922 -32.094 35.438 1 33.94 500 SER A C 1
ATOM 3917 O O . SER A 1 500 ? -29.906 -31.531 34.938 1 33.94 500 SER A O 1
ATOM 3919 N N . LYS A 1 501 ? -28.734 -33.406 35.125 1 36.12 501 LYS A N 1
ATOM 3920 C CA . LYS A 1 501 ? -29.875 -34.312 35.281 1 36.12 501 LYS A CA 1
ATOM 3921 C C . LYS A 1 501 ? -30.562 -34.094 36.625 1 36.12 501 LYS A C 1
ATOM 3923 O O . LYS A 1 501 ? -30.109 -34.594 37.656 1 36.12 501 LYS A O 1
ATOM 3928 N N . LEU A 1 502 ? -31.047 -32.781 36.844 1 21.5 502 LEU A N 1
ATOM 3929 C CA . LEU A 1 502 ? -32.094 -32.781 37.875 1 21.5 502 LEU A CA 1
ATOM 3930 C C . LEU A 1 502 ? -33.406 -33.312 37.312 1 21.5 502 LEU A C 1
ATOM 3932 O O . LEU A 1 502 ? -33.781 -32.969 36.188 1 21.5 502 LEU A O 1
ATOM 3936 N N . MET B 1 1 ? 3.998 6.793 46.875 1 32.25 1 MET B N 1
ATOM 3937 C CA . MET B 1 1 ? 5.422 7.027 46.656 1 32.25 1 MET B CA 1
ATOM 3938 C C . MET B 1 1 ? 5.781 6.812 45.188 1 32.25 1 MET B C 1
ATOM 3940 O O . MET B 1 1 ? 5.43 5.789 44.594 1 32.25 1 MET B O 1
ATOM 3944 N N . ALA B 1 2 ? 6.023 7.801 44.562 1 48.66 2 ALA B N 1
ATOM 3945 C CA . ALA B 1 2 ? 6.281 7.676 43.125 1 48.66 2 ALA B CA 1
ATOM 3946 C C . ALA B 1 2 ? 7.316 6.59 42.844 1 48.66 2 ALA B C 1
ATOM 3948 O O . ALA B 1 2 ? 8.383 6.57 43.469 1 48.66 2 ALA B O 1
ATOM 3949 N N . MET B 1 3 ? 6.922 5.41 42.312 1 62.88 3 MET B N 1
ATOM 3950 C CA . MET B 1 3 ? 7.809 4.309 41.938 1 62.88 3 MET B CA 1
ATOM 3951 C C . MET B 1 3 ? 9.078 4.832 41.281 1 62.88 3 MET B C 1
ATOM 3953 O O . MET B 1 3 ? 9.039 5.832 40.562 1 62.88 3 MET B O 1
ATOM 3957 N N . SER B 1 4 ? 10.266 4.703 41.875 1 72.81 4 SER B N 1
ATOM 3958 C CA . SER B 1 4 ? 11.562 5.004 41.25 1 72.81 4 SER B CA 1
ATOM 3959 C C . SER B 1 4 ? 11.953 3.955 40.219 1 72.81 4 SER B C 1
ATOM 3961 O O . SER B 1 4 ? 12.125 2.781 40.562 1 72.81 4 SER B O 1
ATOM 3963 N N . VAL B 1 5 ? 11.82 4.336 38.938 1 83.94 5 VAL B N 1
ATOM 3964 C CA . VAL B 1 5 ? 12.148 3.43 37.844 1 83.94 5 VAL B CA 1
ATOM 3965 C C . VAL B 1 5 ? 13.539 3.76 37.281 1 83.94 5 VAL B C 1
ATOM 3967 O O . VAL B 1 5 ? 13.797 4.887 36.875 1 83.94 5 VAL B O 1
ATOM 3970 N N . ASN B 1 6 ? 14.5 2.832 37.281 1 89.38 6 ASN B N 1
ATOM 3971 C CA . ASN B 1 6 ? 15.891 3.047 36.875 1 89.38 6 ASN B CA 1
ATOM 3972 C C . ASN B 1 6 ? 16.109 2.742 35.406 1 89.38 6 ASN B C 1
ATOM 3974 O O . ASN B 1 6 ? 17.25 2.725 34.938 1 89.38 6 ASN B O 1
ATOM 3978 N N . ALA B 1 7 ? 15.109 2.768 34.688 1 93.5 7 ALA B N 1
ATOM 3979 C CA . ALA B 1 7 ? 15.234 2.551 33.25 1 93.5 7 ALA B CA 1
ATOM 3980 C C . ALA B 1 7 ? 15.711 3.818 32.562 1 93.5 7 ALA B C 1
ATOM 3982 O O . ALA B 1 7 ? 15.25 4.918 32.875 1 93.5 7 ALA B O 1
ATOM 3983 N N . LYS B 1 8 ? 16.672 3.658 31.703 1 96.81 8 LYS B N 1
ATOM 3984 C CA . LYS B 1 8 ? 17.188 4.785 30.922 1 96.81 8 LYS B CA 1
ATOM 3985 C C . LYS B 1 8 ? 16.375 4.984 29.656 1 96.81 8 LYS B C 1
ATOM 3987 O O . LYS B 1 8 ? 16.312 4.102 28.797 1 96.81 8 LYS B O 1
ATOM 3992 N N . VAL B 1 9 ? 15.758 6.129 29.547 1 98.19 9 VAL B N 1
ATOM 3993 C CA . VAL B 1 9 ? 14.922 6.441 28.391 1 98.19 9 VAL B CA 1
ATOM 3994 C C . VAL B 1 9 ? 15.5 7.637 27.641 1 98.19 9 VAL B C 1
ATOM 3996 O O . VAL B 1 9 ? 15.75 8.688 28.234 1 98.19 9 VAL B O 1
ATOM 3999 N N . VAL B 1 10 ? 15.75 7.48 26.359 1 98.62 10 VAL B N 1
ATOM 4000 C CA . VAL B 1 10 ? 16.188 8.578 25.516 1 98.62 10 VAL B CA 1
ATOM 4001 C C . VAL B 1 10 ? 15.055 8.961 24.547 1 98.62 10 VAL B C 1
ATOM 4003 O O . VAL B 1 10 ? 14.43 8.086 23.938 1 98.62 10 VAL B O 1
ATOM 4006 N N . ILE B 1 11 ? 14.766 10.211 24.484 1 98.94 11 ILE B N 1
ATOM 4007 C CA . ILE B 1 11 ? 13.758 10.742 23.578 1 98.94 11 ILE B CA 1
ATOM 4008 C C . ILE B 1 11 ? 14.445 11.523 22.453 1 98.94 11 ILE B C 1
ATOM 4010 O O . ILE B 1 11 ? 15.234 12.43 22.719 1 98.94 11 ILE B O 1
ATOM 4014 N N . VAL B 1 12 ? 14.148 11.164 21.219 1 98.88 12 VAL B N 1
ATOM 4015 C CA . VAL B 1 12 ? 14.719 11.844 20.062 1 98.88 12 VAL B CA 1
ATOM 4016 C C . VAL B 1 12 ? 13.758 12.914 19.562 1 98.88 12 VAL B C 1
ATOM 4018 O O . VAL B 1 12 ? 12.758 12.609 18.922 1 98.88 12 VAL B O 1
ATOM 4021 N N . GLY B 1 13 ? 14.094 14.172 19.797 1 98.75 13 GLY B N 1
ATOM 4022 C CA . GLY B 1 13 ? 13.258 15.289 19.391 1 98.75 13 GLY B CA 1
ATOM 4023 C C . GLY B 1 13 ? 12.617 16 20.562 1 98.75 13 GLY B C 1
ATOM 4024 O O . GLY B 1 13 ? 12.117 15.367 21.5 1 98.75 13 GLY B O 1
ATOM 4025 N N . CYS B 1 14 ? 12.672 17.281 20.484 1 98.75 14 CYS B N 1
ATOM 4026 C CA . CYS B 1 14 ? 12.125 18.109 21.562 1 98.75 14 CYS B CA 1
ATOM 4027 C C . CYS B 1 14 ? 10.922 18.906 21.062 1 98.75 14 CYS B C 1
ATOM 4029 O O . CYS B 1 14 ? 10.734 20.062 21.469 1 98.75 14 CYS B O 1
ATOM 4031 N N . GLY B 1 15 ? 10.156 18.359 20.109 1 98.62 15 GLY B N 1
ATOM 4032 C CA . GLY B 1 15 ? 8.82 18.859 19.844 1 98.62 15 GLY B CA 1
ATOM 4033 C C . GLY B 1 15 ? 7.84 18.562 20.969 1 98.62 15 GLY B C 1
ATOM 4034 O O . GLY B 1 15 ? 8.211 17.969 21.984 1 98.62 15 GLY B O 1
ATOM 4035 N N . ILE B 1 16 ? 6.629 18.891 20.734 1 98.81 16 ILE B N 1
ATOM 4036 C CA . ILE B 1 16 ? 5.668 18.797 21.828 1 98.81 16 ILE B CA 1
ATOM 4037 C C . ILE B 1 16 ? 5.465 17.328 22.203 1 98.81 16 ILE B C 1
ATOM 4039 O O . ILE B 1 16 ? 5.219 17.016 23.375 1 98.81 16 ILE B O 1
ATOM 4043 N N . SER B 1 17 ? 5.547 16.375 21.25 1 98.81 17 SER B N 1
ATOM 4044 C CA . SER B 1 17 ? 5.438 14.961 21.578 1 98.81 17 SER B CA 1
ATOM 4045 C C . SER B 1 17 ? 6.559 14.516 22.516 1 98.81 17 SER B C 1
ATOM 4047 O O . SER B 1 17 ? 6.312 13.805 23.484 1 98.81 17 SER B O 1
ATOM 4049 N N . GLY B 1 18 ? 7.785 14.93 22.188 1 98.88 18 GLY B N 1
ATOM 4050 C CA . GLY B 1 18 ? 8.914 14.594 23.031 1 98.88 18 GLY B CA 1
ATOM 4051 C C . GLY B 1 18 ? 8.836 15.211 24.422 1 98.88 18 GLY B C 1
ATOM 4052 O O . GLY B 1 18 ? 9.102 14.547 25.422 1 98.88 18 GLY B O 1
ATOM 4053 N N . ILE B 1 19 ? 8.445 16.453 24.453 1 98.88 19 ILE B N 1
ATOM 4054 C CA . ILE B 1 19 ? 8.312 17.172 25.719 1 98.88 19 ILE B CA 1
ATOM 4055 C C . ILE B 1 19 ? 7.25 16.5 26.594 1 98.88 19 ILE B C 1
ATOM 4057 O O . ILE B 1 19 ? 7.465 16.281 27.781 1 98.88 19 ILE B O 1
ATOM 4061 N N . ALA B 1 20 ? 6.152 16.188 25.938 1 98.81 20 ALA B N 1
ATOM 4062 C CA . ALA B 1 20 ? 5.043 15.562 26.641 1 98.81 20 ALA B CA 1
ATOM 4063 C C . ALA B 1 20 ? 5.457 14.203 27.203 1 98.81 20 ALA B C 1
ATOM 4065 O O . ALA B 1 20 ? 5.094 13.844 28.328 1 98.81 20 ALA B O 1
ATOM 4066 N N . ALA B 1 21 ? 6.16 13.406 26.406 1 98.88 21 ALA B N 1
ATOM 4067 C CA . ALA B 1 21 ? 6.648 12.109 26.875 1 98.88 21 ALA B CA 1
ATOM 4068 C C . ALA B 1 21 ? 7.574 12.273 28.078 1 98.88 21 ALA B C 1
ATOM 4070 O O . ALA B 1 21 ? 7.426 11.57 29.078 1 98.88 21 ALA B O 1
ATOM 4071 N N . ALA B 1 22 ? 8.516 13.195 28.016 1 98.75 22 ALA B N 1
ATOM 4072 C CA . ALA B 1 22 ? 9.477 13.445 29.094 1 98.75 22 ALA B CA 1
ATOM 4073 C C . ALA B 1 22 ? 8.758 13.859 30.375 1 98.75 22 ALA B C 1
ATOM 4075 O O . ALA B 1 22 ? 9.047 13.336 31.453 1 98.75 22 ALA B O 1
ATOM 4076 N N . GLN B 1 23 ? 7.859 14.812 30.234 1 98.31 23 GLN B N 1
ATOM 4077 C CA . GLN B 1 23 ? 7.125 15.305 31.391 1 98.31 23 GLN B CA 1
ATOM 4078 C C . GLN B 1 23 ? 6.375 14.172 32.094 1 98.31 23 GLN B C 1
ATOM 4080 O O . GLN B 1 23 ? 6.41 14.062 33.312 1 98.31 23 GLN B O 1
ATOM 4085 N N . ARG B 1 24 ? 5.668 13.367 31.281 1 98.06 24 ARG B N 1
ATOM 4086 C CA . ARG B 1 24 ? 4.879 12.258 31.828 1 98.06 24 ARG B CA 1
ATOM 4087 C C . ARG B 1 24 ? 5.773 11.234 32.5 1 98.06 24 ARG B C 1
ATOM 4089 O O . ARG B 1 24 ? 5.438 10.727 33.562 1 98.06 24 ARG B O 1
ATOM 4096 N N . LEU B 1 25 ? 6.926 10.922 31.953 1 98.19 25 LEU B N 1
ATOM 4097 C CA . LEU B 1 25 ? 7.859 9.945 32.5 1 98.19 25 LEU B CA 1
ATOM 4098 C C . LEU B 1 25 ? 8.484 10.461 33.812 1 98.19 25 LEU B C 1
ATOM 4100 O O . LEU B 1 25 ? 8.547 9.734 34.812 1 98.19 25 LEU B O 1
ATOM 4104 N N . VAL B 1 26 ? 8.93 11.703 33.812 1 97.31 26 VAL B N 1
ATOM 4105 C CA . VAL B 1 26 ? 9.539 12.312 35 1 97.31 26 VAL B CA 1
ATOM 4106 C C . VAL B 1 26 ? 8.539 12.328 36.156 1 97.31 26 VAL B C 1
ATOM 4108 O O . VAL B 1 26 ? 8.875 11.969 37.281 1 97.31 26 VAL B O 1
ATOM 4111 N N . ASN B 1 27 ? 7.332 12.727 35.812 1 96.31 27 ASN B N 1
ATOM 4112 C CA . ASN B 1 27 ? 6.285 12.773 36.812 1 96.31 27 ASN B CA 1
ATOM 4113 C C . ASN B 1 27 ? 5.957 11.383 37.375 1 96.31 27 ASN B C 1
ATOM 4115 O O . ASN B 1 27 ? 5.488 11.25 38.5 1 96.31 27 ASN B O 1
ATOM 4119 N N . ALA B 1 28 ? 6.215 10.383 36.531 1 96.5 28 ALA B N 1
ATOM 4120 C CA . ALA B 1 28 ? 5.922 9.008 36.938 1 96.5 28 ALA B CA 1
ATOM 4121 C C . ALA B 1 28 ? 7.086 8.398 37.688 1 96.5 28 ALA B C 1
ATOM 4123 O O . ALA B 1 28 ? 7.008 7.254 38.156 1 96.5 28 ALA B O 1
ATOM 4124 N N . GLY B 1 29 ? 8.227 9.102 37.812 1 95.25 29 GLY B N 1
ATOM 4125 C CA . GLY B 1 29 ? 9.312 8.664 38.656 1 95.25 29 GLY B CA 1
ATOM 4126 C C . GLY B 1 29 ? 10.508 8.125 37.906 1 95.25 29 GLY B C 1
ATOM 4127 O O . GLY B 1 29 ? 11.43 7.574 38.5 1 95.25 29 GLY B O 1
ATOM 4128 N N . PHE B 1 30 ? 10.508 8.234 36.594 1 96.44 30 PHE B N 1
ATOM 4129 C CA . PHE B 1 30 ? 11.688 7.844 35.844 1 96.44 30 PHE B CA 1
ATOM 4130 C C . PHE B 1 30 ? 12.852 8.789 36.094 1 96.44 30 PHE B C 1
ATOM 4132 O O . PHE B 1 30 ? 12.727 10 35.906 1 96.44 30 PHE B O 1
ATOM 4139 N N . GLN B 1 31 ? 14 8.266 36.438 1 94.62 31 GLN B N 1
ATOM 4140 C CA . GLN B 1 31 ? 15.102 9.086 36.938 1 94.62 31 GLN B CA 1
ATOM 4141 C C . GLN B 1 31 ? 16.078 9.406 35.812 1 94.62 31 GLN B C 1
ATOM 4143 O O . GLN B 1 31 ? 16.844 10.367 35.875 1 94.62 31 GLN B O 1
ATOM 4148 N N . HIS B 1 32 ? 16.062 8.562 34.812 1 96.19 32 HIS B N 1
ATOM 4149 C CA . HIS B 1 32 ? 17.031 8.711 33.719 1 96.19 32 HIS B CA 1
ATOM 4150 C C . HIS B 1 32 ? 16.328 8.938 32.406 1 96.19 32 HIS B C 1
ATOM 4152 O O . HIS B 1 32 ? 16.328 8.047 31.531 1 96.19 32 HIS B O 1
ATOM 4158 N N . VAL B 1 33 ? 15.844 10.125 32.219 1 98.19 33 VAL B N 1
ATOM 4159 C CA . VAL B 1 33 ? 15.195 10.531 30.984 1 98.19 33 VAL B CA 1
ATOM 4160 C C . VAL B 1 33 ? 16.016 11.641 30.312 1 98.19 33 VAL B C 1
ATOM 4162 O O . VAL B 1 33 ? 16.406 12.609 30.953 1 98.19 33 VAL B O 1
ATOM 4165 N N . GLN B 1 34 ? 16.297 11.469 29.047 1 98.25 34 GLN B N 1
ATOM 4166 C CA . GLN B 1 34 ? 17.062 12.461 28.297 1 98.25 34 GLN B CA 1
ATOM 4167 C C . GLN B 1 34 ? 16.422 12.727 26.938 1 98.25 34 GLN B C 1
ATOM 4169 O O . GLN B 1 34 ? 15.984 11.797 26.25 1 98.25 34 GLN B O 1
ATOM 4174 N N . ILE B 1 35 ? 16.328 14.023 26.562 1 98.75 35 ILE B N 1
ATOM 4175 C CA . ILE B 1 35 ? 15.891 14.406 25.219 1 98.75 35 ILE B CA 1
ATOM 4176 C C . ILE B 1 35 ? 17.094 14.844 24.391 1 98.75 35 ILE B C 1
ATOM 4178 O O . ILE B 1 35 ? 17.906 15.641 24.844 1 98.75 35 ILE B O 1
ATOM 4182 N N . LEU B 1 36 ? 17.25 14.266 23.266 1 98.69 36 LEU B N 1
ATOM 4183 C CA . LEU B 1 36 ? 18.203 14.734 22.266 1 98.69 36 LEU B CA 1
ATOM 4184 C C . LEU B 1 36 ? 17.516 15.531 21.172 1 98.69 36 LEU B C 1
ATOM 4186 O O . LEU B 1 36 ? 16.609 15.023 20.516 1 98.69 36 LEU B O 1
ATOM 4190 N N . GLU B 1 37 ? 17.906 16.766 21 1 98.62 37 GLU B N 1
ATOM 4191 C CA . GLU B 1 37 ? 17.297 17.672 20.031 1 98.62 37 GLU B CA 1
ATOM 4192 C C . GLU B 1 37 ? 18.312 18.156 19 1 98.62 37 GLU B C 1
ATOM 4194 O O . GLU B 1 37 ? 19.391 18.641 19.375 1 98.62 37 GLU B O 1
ATOM 4199 N N . ALA B 1 38 ? 17.953 18 17.703 1 98.31 38 ALA B N 1
ATOM 4200 C CA . ALA B 1 38 ? 18.875 18.328 16.625 1 98.31 38 ALA B CA 1
ATOM 4201 C C . ALA B 1 38 ? 19.094 19.828 16.516 1 98.31 38 ALA B C 1
ATOM 4203 O O . ALA B 1 38 ? 20.172 20.281 16.125 1 98.31 38 ALA B O 1
ATOM 4204 N N . THR B 1 39 ? 18.062 20.609 16.844 1 97.94 39 THR B N 1
ATOM 4205 C CA . THR B 1 39 ? 18.125 22.062 16.688 1 97.94 39 THR B CA 1
ATOM 4206 C C . THR B 1 39 ? 18.516 22.734 18 1 97.94 39 THR B C 1
ATOM 4208 O O . THR B 1 39 ? 18.781 22.062 19 1 97.94 39 THR B O 1
ATOM 4211 N N . ALA B 1 40 ? 18.531 24.062 18.016 1 97.75 40 ALA B N 1
ATOM 4212 C CA . ALA B 1 40 ? 18.922 24.844 19.188 1 97.75 40 ALA B CA 1
ATOM 4213 C C . ALA B 1 40 ? 17.703 25.297 19.984 1 97.75 40 ALA B C 1
ATOM 4215 O O . ALA B 1 40 ? 17.812 26.109 20.906 1 97.75 40 ALA B O 1
ATOM 4216 N N . ARG B 1 41 ? 16.562 24.797 19.625 1 96.94 41 ARG B N 1
ATOM 4217 C CA . ARG B 1 41 ? 15.344 25.266 20.297 1 96.94 41 ARG B CA 1
ATOM 4218 C C . ARG B 1 41 ? 14.383 24.109 20.547 1 96.94 41 ARG B C 1
ATOM 4220 O O . ARG B 1 41 ? 14.453 23.078 19.891 1 96.94 41 ARG B O 1
ATOM 4227 N N . SER B 1 42 ? 13.484 24.281 21.5 1 97.88 42 SER B N 1
ATOM 4228 C CA . SER B 1 42 ? 12.391 23.344 21.766 1 97.88 42 SER B CA 1
ATOM 4229 C C . SER B 1 42 ? 11.133 23.734 21.016 1 97.88 42 SER B C 1
ATOM 4231 O O . SER B 1 42 ? 10.977 24.891 20.609 1 97.88 42 SER B O 1
ATOM 4233 N N . GLY B 1 43 ? 10.336 22.797 20.781 1 98.06 43 GLY B N 1
ATOM 4234 C CA . GLY B 1 43 ? 9.008 23.125 20.297 1 98.06 43 GLY B CA 1
ATOM 4235 C C . GLY B 1 43 ? 8.711 22.531 18.938 1 98.06 43 GLY B C 1
ATOM 4236 O O . GLY B 1 43 ? 7.551 22.406 18.531 1 98.06 43 GLY B O 1
ATOM 4237 N N . GLY B 1 44 ? 9.75 22.109 18.156 1 97.25 44 GLY B N 1
ATOM 4238 C CA . GLY B 1 44 ? 9.523 21.516 16.844 1 97.25 44 GLY B CA 1
ATOM 4239 C C . GLY B 1 44 ? 8.805 22.438 15.883 1 97.25 44 GLY B C 1
ATOM 4240 O O . GLY B 1 44 ? 9.234 23.578 15.656 1 97.25 44 GLY B O 1
ATOM 4241 N N . ARG B 1 45 ? 7.629 22.047 15.406 1 97.94 45 ARG B N 1
ATOM 4242 C CA . ARG B 1 45 ? 6.898 22.812 14.406 1 97.94 45 ARG B CA 1
ATOM 4243 C C . ARG B 1 45 ? 5.988 23.844 15.07 1 97.94 45 ARG B C 1
ATOM 4245 O O . ARG B 1 45 ? 5.195 24.5 14.391 1 97.94 45 ARG B O 1
ATOM 4252 N N . VAL B 1 46 ? 6.031 23.922 16.359 1 98.38 46 VAL B N 1
ATOM 4253 C CA . VAL B 1 46 ? 5.496 25.078 17.062 1 98.38 46 VAL B CA 1
ATOM 4254 C C . VAL B 1 46 ? 6.535 26.203 17.078 1 98.38 46 VAL B C 1
ATOM 4256 O O . VAL B 1 46 ? 7.535 26.125 17.797 1 98.38 46 VAL B O 1
ATOM 4259 N N . LYS B 1 47 ? 6.273 27.188 16.312 1 97.75 47 LYS B N 1
ATOM 4260 C CA . LYS B 1 47 ? 7.23 28.281 16.141 1 97.75 47 LYS B CA 1
ATOM 4261 C C . LYS B 1 47 ? 6.516 29.609 15.977 1 97.75 47 LYS B C 1
ATOM 4263 O O . LYS B 1 47 ? 5.672 29.766 15.086 1 97.75 47 LYS B O 1
ATOM 4268 N N . THR B 1 48 ? 6.789 30.531 16.859 1 97.62 48 THR B N 1
ATOM 4269 C CA . THR B 1 48 ? 6.25 31.891 16.828 1 97.62 48 THR B CA 1
ATOM 4270 C C . THR B 1 48 ? 7.32 32.875 16.406 1 97.62 48 THR B C 1
ATOM 4272 O O . THR B 1 48 ? 8.5 32.688 16.688 1 97.62 48 THR B O 1
ATOM 4275 N N . ASP B 1 49 ? 6.965 33.844 15.68 1 96.5 49 ASP B N 1
ATOM 4276 C CA . ASP B 1 49 ? 7.848 34.938 15.25 1 96.5 49 ASP B CA 1
ATOM 4277 C C . ASP B 1 49 ? 7.141 36.281 15.305 1 96.5 49 ASP B C 1
ATOM 4279 O O . ASP B 1 49 ? 6.094 36.406 15.945 1 96.5 49 ASP B O 1
ATOM 4283 N N . THR B 1 50 ? 7.809 37.281 14.711 1 95.88 50 THR B N 1
ATOM 4284 C CA . THR B 1 50 ? 7.211 38.625 14.68 1 95.88 50 THR B CA 1
ATOM 4285 C C . THR B 1 50 ? 7.25 39.188 13.273 1 95.88 50 THR B C 1
ATOM 4287 O O . THR B 1 50 ? 8.148 38.875 12.492 1 95.88 50 THR B O 1
ATOM 4290 N N . LEU B 1 51 ? 6.301 39.906 12.953 1 95.62 51 LEU B N 1
ATOM 4291 C CA . LEU B 1 51 ? 6.215 40.812 11.797 1 95.62 51 LEU B CA 1
ATOM 4292 C C . LEU B 1 51 ? 6.02 42.25 12.234 1 95.62 51 LEU B C 1
ATOM 4294 O O . LEU B 1 51 ? 4.898 42.688 12.508 1 95.62 51 LEU B O 1
ATOM 4298 N N . GLY B 1 52 ? 7.129 42.969 12.211 1 92.38 52 GLY B N 1
ATOM 4299 C CA . GLY B 1 52 ? 7.07 44.25 12.922 1 92.38 52 GLY B CA 1
ATOM 4300 C C . GLY B 1 52 ? 6.766 44.094 14.398 1 92.38 52 GLY B C 1
ATOM 4301 O O . GLY B 1 52 ? 7.465 43.344 15.109 1 92.38 52 GLY B O 1
ATOM 4302 N N . ASP B 1 53 ? 5.676 44.688 14.82 1 88.88 53 ASP B N 1
ATOM 4303 C CA . ASP B 1 53 ? 5.293 44.625 16.219 1 88.88 53 ASP B CA 1
ATOM 4304 C C . ASP B 1 53 ? 4.27 43.531 16.469 1 88.88 53 ASP B C 1
ATOM 4306 O O . ASP B 1 53 ? 3.887 43.25 17.609 1 88.88 53 ASP B O 1
ATOM 4310 N N . ASN B 1 54 ? 3.955 42.812 15.422 1 92.81 54 ASN B N 1
ATOM 4311 C CA . ASN B 1 54 ? 2.912 41.781 15.516 1 92.81 54 ASN B CA 1
ATOM 4312 C C . ASN B 1 54 ? 3.502 40.406 15.781 1 92.81 54 ASN B C 1
ATOM 4314 O O . ASN B 1 54 ? 4.539 40.062 15.227 1 92.81 54 ASN B O 1
ATOM 4318 N N . ILE B 1 55 ? 2.822 39.719 16.703 1 94.88 55 ILE B N 1
ATOM 4319 C CA . ILE B 1 55 ? 3.141 38.312 16.906 1 94.88 55 ILE B CA 1
ATOM 4320 C C . ILE B 1 55 ? 2.467 37.469 15.828 1 94.88 55 ILE B C 1
ATOM 4322 O O . ILE B 1 55 ? 1.264 37.594 15.594 1 94.88 55 ILE B O 1
ATOM 4326 N N . ILE B 1 56 ? 3.248 36.656 15.109 1 96.31 56 ILE B N 1
ATOM 4327 C CA . ILE B 1 56 ? 2.699 35.781 14.078 1 96.31 56 ILE B CA 1
ATOM 4328 C C . ILE B 1 56 ? 3.166 34.344 14.312 1 96.31 56 ILE B C 1
ATOM 4330 O O . ILE B 1 56 ? 4.207 34.125 14.938 1 96.31 56 ILE B O 1
ATOM 4334 N N . GLU B 1 57 ? 2.389 33.438 13.898 1 97.5 57 GLU B N 1
ATOM 4335 C CA . GLU B 1 57 ? 2.723 32.031 14.016 1 97.5 57 GLU B CA 1
ATOM 4336 C C . GLU B 1 57 ? 3.326 31.5 12.719 1 97.5 57 GLU B C 1
ATOM 4338 O O . GLU B 1 57 ? 2.672 31.5 11.672 1 97.5 57 GLU B O 1
ATOM 4343 N N . ILE B 1 58 ? 4.523 31 12.797 1 96.75 58 ILE B N 1
ATOM 4344 C CA . ILE B 1 58 ? 5.184 30.375 11.656 1 96.75 58 ILE B CA 1
ATOM 4345 C C . IL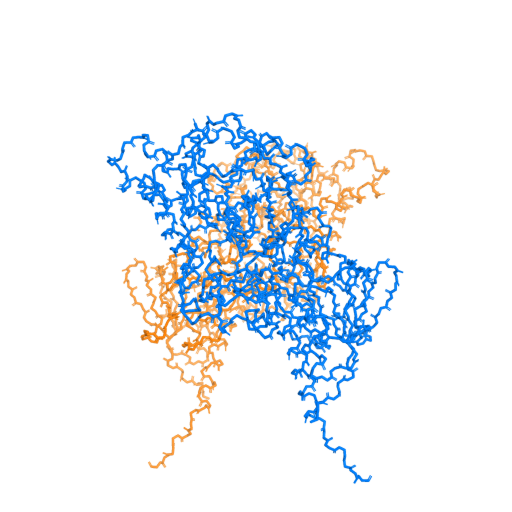E B 1 58 ? 4.719 28.922 11.516 1 96.75 58 ILE B C 1
ATOM 4347 O O . ILE B 1 58 ? 4.48 28.453 10.406 1 96.75 58 ILE B O 1
ATOM 4351 N N . GLY B 1 59 ? 4.629 28.188 12.57 1 97.12 59 GLY B N 1
ATOM 4352 C CA . GLY B 1 59 ? 4.16 26.812 12.617 1 97.12 59 GLY B CA 1
ATOM 4353 C C . GLY B 1 59 ? 2.723 26.688 13.078 1 97.12 59 GLY B C 1
ATOM 4354 O O . GLY B 1 59 ? 1.833 27.359 12.555 1 97.12 59 GLY B O 1
ATOM 4355 N N . ALA B 1 60 ? 2.498 25.906 14.102 1 97.56 60 ALA B N 1
ATOM 4356 C CA . ALA B 1 60 ? 1.166 25.703 14.664 1 97.56 60 ALA B CA 1
ATOM 4357 C C . ALA B 1 60 ? 0.453 27.031 14.875 1 97.56 60 ALA B C 1
ATOM 4359 O O . ALA B 1 60 ? 1.067 28.016 15.312 1 97.56 60 ALA B O 1
ATOM 4360 N N . ASN B 1 61 ? -0.81 27 14.539 1 95.75 61 ASN B N 1
ATOM 4361 C CA . ASN B 1 61 ? -1.518 28.281 14.484 1 95.75 61 ASN B CA 1
ATOM 4362 C C . ASN B 1 61 ? -2.686 28.312 15.461 1 95.75 61 ASN B C 1
ATOM 4364 O O . ASN B 1 61 ? -2.902 29.328 16.141 1 95.75 61 ASN B O 1
ATOM 4368 N N . TRP B 1 62 ? -3.443 27.266 15.523 1 95.69 62 TRP B N 1
ATOM 4369 C CA . TRP B 1 62 ? -4.691 27.281 16.281 1 95.69 62 TRP B CA 1
ATOM 4370 C C . TRP B 1 62 ? -4.723 26.141 17.297 1 95.69 62 TRP B C 1
ATOM 4372 O O . TRP B 1 62 ? -4.047 25.125 17.125 1 95.69 62 TRP B O 1
ATOM 4382 N N . ILE B 1 63 ? -5.395 26.375 18.406 1 96.81 63 ILE B N 1
ATOM 4383 C CA . ILE B 1 63 ? -5.957 25.25 19.141 1 96.81 63 ILE B CA 1
ATOM 4384 C C . ILE B 1 63 ? -7.242 24.781 18.469 1 96.81 63 ILE B C 1
ATOM 4386 O O . ILE B 1 63 ? -8.242 25.5 18.438 1 96.81 63 ILE B O 1
ATOM 4390 N N . HIS B 1 64 ? -7.176 23.609 17.922 1 95.31 64 HIS B N 1
ATOM 4391 C CA . HIS B 1 64 ? -8.344 23.062 17.234 1 95.31 64 HIS B CA 1
ATOM 4392 C C . HIS B 1 64 ? -9.336 22.484 18.25 1 95.31 64 HIS B C 1
ATOM 4394 O O . HIS B 1 64 ? -9 21.562 19 1 95.31 64 HIS B O 1
ATOM 4400 N N . GLY B 1 65 ? -10.562 22.984 18.234 1 93.81 65 GLY B N 1
ATOM 4401 C CA . GLY B 1 65 ? -11.594 22.5 19.141 1 93.81 65 GLY B CA 1
ATOM 4402 C C . GLY B 1 65 ? -11.25 22.703 20.609 1 93.81 65 GLY B C 1
ATOM 4403 O O . GLY B 1 65 ? -11.172 21.75 21.375 1 93.81 65 GLY B O 1
ATOM 4404 N N . PRO B 1 66 ? -11.055 23.984 20.938 1 95.12 66 PRO B N 1
ATOM 4405 C CA . PRO B 1 66 ? -10.711 24.297 22.328 1 95.12 66 PRO B CA 1
ATOM 4406 C C . PRO B 1 66 ? -11.828 23.938 23.312 1 95.12 66 PRO B C 1
ATOM 4408 O O . PRO B 1 66 ? -12.68 24.781 23.609 1 95.12 66 PRO B O 1
ATOM 4411 N N . SER B 1 67 ? -11.758 22.719 23.797 1 95.06 67 SER B N 1
ATOM 4412 C CA . SER B 1 67 ? -12.672 22.156 24.781 1 95.06 67 SER B CA 1
ATOM 4413 C C . SER B 1 67 ? -11.922 21.281 25.797 1 95.06 67 SER B C 1
ATOM 4415 O O . SER B 1 67 ? -10.695 21.156 25.719 1 95.06 67 SER B O 1
ATOM 4417 N N . GLU B 1 68 ? -12.68 20.734 26.719 1 95.5 68 GLU B N 1
ATOM 4418 C CA . GLU B 1 68 ? -12.07 19.906 27.75 1 95.5 68 GLU B CA 1
ATOM 4419 C C . GLU B 1 68 ? -11.461 18.641 27.156 1 95.5 68 GLU B C 1
ATOM 4421 O O . GLU B 1 68 ? -10.633 17.984 27.797 1 95.5 68 GLU B O 1
ATOM 4426 N N . GLU B 1 69 ? -11.844 18.344 25.984 1 95.81 69 GLU B N 1
ATOM 4427 C CA . GLU B 1 69 ? -11.352 17.125 25.328 1 95.81 69 GLU B CA 1
ATOM 4428 C C . GLU B 1 69 ? -10 17.375 24.672 1 95.81 69 GLU B C 1
ATOM 4430 O O . GLU B 1 69 ? -9.305 16.422 24.312 1 95.81 69 GLU B O 1
ATOM 4435 N N . ASN B 1 70 ? -9.602 18.594 24.516 1 97.88 70 ASN B N 1
ATOM 4436 C CA . ASN B 1 70 ? -8.312 18.953 23.922 1 97.88 70 ASN B CA 1
ATOM 4437 C C . ASN B 1 70 ? -7.273 19.25 25 1 97.88 70 ASN B C 1
ATOM 4439 O O . ASN B 1 70 ? -7.328 20.297 25.641 1 97.88 70 ASN B O 1
ATOM 4443 N N . PRO B 1 71 ? -6.324 18.391 25.094 1 98.5 71 PRO B N 1
ATOM 4444 C CA . PRO B 1 71 ? -5.352 18.578 26.172 1 98.5 71 PRO B CA 1
ATOM 4445 C C . PRO B 1 71 ? -4.516 19.844 26.016 1 98.5 71 PRO B C 1
ATOM 4447 O O . PRO B 1 71 ? -4.02 20.391 27 1 98.5 71 PRO B O 1
ATOM 4450 N N . VAL B 1 72 ? -4.336 20.328 24.812 1 98.62 72 VAL B N 1
ATOM 4451 C CA . VAL B 1 72 ? -3.602 21.562 24.594 1 98.62 72 VAL B CA 1
ATOM 4452 C C . VAL B 1 72 ? -4.387 22.75 25.156 1 98.62 72 VAL B C 1
ATOM 4454 O O . VAL B 1 72 ? -3.807 23.656 25.75 1 98.62 72 VAL B O 1
ATOM 4457 N N . PHE B 1 73 ? -5.691 22.719 24.953 1 98.06 73 PHE B N 1
ATOM 4458 C CA . PHE B 1 73 ? -6.559 23.734 25.531 1 98.06 73 PHE B CA 1
ATOM 4459 C C . PHE B 1 73 ? -6.48 23.719 27.047 1 98.06 73 PHE B C 1
ATOM 4461 O O . PHE B 1 73 ? -6.352 24.766 27.688 1 98.06 73 PHE B O 1
ATOM 4468 N N . CYS B 1 74 ? -6.473 22.531 27.641 1 98.19 74 CYS B N 1
ATOM 4469 C CA . CYS B 1 74 ? -6.426 22.375 29.094 1 98.19 74 CYS B CA 1
ATOM 4470 C C . CYS B 1 74 ? -5.121 22.922 29.656 1 98.19 74 CYS B C 1
ATOM 4472 O O . CYS B 1 74 ? -5.121 23.641 30.641 1 98.19 74 CYS B O 1
ATOM 4474 N N . LEU B 1 75 ? -4.066 22.625 29 1 98.44 75 LEU B N 1
ATOM 4475 C CA . LEU B 1 75 ? -2.76 23.094 29.438 1 98.44 75 LEU B CA 1
ATOM 4476 C C . LEU B 1 75 ? -2.658 24.609 29.281 1 98.44 75 LEU B C 1
ATOM 4478 O O . LEU B 1 75 ? -2.143 25.297 30.172 1 98.44 75 LEU B O 1
ATOM 4482 N N . ALA B 1 76 ? -3.145 25.141 28.172 1 98.38 76 ALA B N 1
ATOM 4483 C CA . ALA B 1 76 ? -3.107 26.578 27.906 1 98.38 76 ALA B CA 1
ATOM 4484 C C . ALA B 1 76 ? -3.891 27.344 28.969 1 98.38 76 ALA B C 1
ATOM 4486 O O . ALA B 1 76 ? -3.467 28.406 29.406 1 98.38 76 ALA B O 1
ATOM 4487 N N . ARG B 1 77 ? -5.035 26.766 29.297 1 97.44 77 ARG B N 1
ATOM 4488 C CA . ARG B 1 77 ? -5.84 27.359 30.359 1 97.44 77 ARG B CA 1
ATOM 4489 C C . ARG B 1 77 ? -5.094 27.344 31.688 1 97.44 77 ARG B C 1
ATOM 4491 O O . ARG B 1 77 ? -5.051 28.344 32.406 1 97.44 77 ARG B O 1
ATOM 4498 N N . GLN B 1 78 ? -4.523 26.234 31.984 1 97.5 78 GLN B N 1
ATOM 4499 C CA . GLN B 1 78 ? -3.775 26.062 33.219 1 97.5 78 GLN B CA 1
ATOM 4500 C C . GLN B 1 78 ? -2.645 27.078 33.344 1 97.5 78 GLN B C 1
ATOM 4502 O O . GLN B 1 78 ? -2.385 27.625 34.406 1 97.5 78 GLN B O 1
ATOM 4507 N N . TYR B 1 79 ? -1.979 27.375 32.25 1 98.06 79 TYR B N 1
ATOM 4508 C CA . TYR B 1 79 ? -0.817 28.266 32.219 1 98.06 79 TYR B CA 1
ATOM 4509 C C . TYR B 1 79 ? -1.236 29.719 32.031 1 98.06 79 TYR B C 1
ATOM 4511 O O . TYR B 1 79 ? -0.391 30.609 32 1 98.06 79 TYR B O 1
ATOM 4519 N N . GLY B 1 80 ? -2.504 29.969 31.828 1 97.44 80 GLY B N 1
ATOM 4520 C CA . GLY B 1 80 ? -3 31.328 31.656 1 97.44 80 GLY B CA 1
ATOM 4521 C C . GLY B 1 80 ? -2.596 31.938 30.328 1 97.44 80 GLY B C 1
ATOM 4522 O O . GLY B 1 80 ? -2.244 33.125 30.266 1 97.44 80 GLY B O 1
ATOM 4523 N N . LEU B 1 81 ? -2.719 31.188 29.281 1 97.94 81 LEU B N 1
ATOM 4524 C CA . LEU B 1 81 ? -2.16 31.641 28.016 1 97.94 81 LEU B CA 1
ATOM 4525 C C . LEU B 1 81 ? -3.266 32.094 27.062 1 97.94 81 LEU B C 1
ATOM 4527 O O . LEU B 1 81 ? -2.986 32.562 25.953 1 97.94 81 LEU B O 1
ATOM 4531 N N . LEU B 1 82 ? -4.551 31.984 27.438 1 97 82 LEU B N 1
ATOM 4532 C CA . LEU B 1 82 ? -5.66 32.25 26.531 1 97 82 LEU B CA 1
ATOM 4533 C C . LEU B 1 82 ? -6.449 33.469 26.984 1 97 82 LEU B C 1
ATOM 4535 O O . LEU B 1 82 ? -6.41 33.844 28.156 1 97 82 LEU B O 1
ATOM 4539 N N . GLU B 1 83 ? -7.148 34.062 26.062 1 93.5 83 GLU B N 1
ATOM 4540 C CA . GLU B 1 83 ? -8.055 35.188 26.375 1 93.5 83 GLU B CA 1
ATOM 4541 C C . GLU B 1 83 ? -9.367 34.656 26.953 1 93.5 83 GLU B C 1
ATOM 4543 O O . GLU B 1 83 ? -9.766 33.531 26.672 1 93.5 83 GLU B O 1
ATOM 4548 N N . PRO B 1 84 ? -10.031 35.5 27.641 1 92.5 84 PRO B N 1
ATOM 4549 C CA . PRO B 1 84 ? -11.266 35.094 28.297 1 92.5 84 PRO B CA 1
ATOM 4550 C C . PRO B 1 84 ? -12.312 34.562 27.328 1 92.5 84 PRO B C 1
ATOM 4552 O O . PRO B 1 84 ? -13.047 33.625 27.656 1 92.5 84 PRO B O 1
ATOM 4555 N N . ASP B 1 85 ? -12.406 35.094 26.172 1 89.19 85 ASP B N 1
ATOM 4556 C CA . ASP B 1 85 ? -13.414 34.688 25.203 1 89.19 85 ASP B CA 1
ATOM 4557 C C . ASP B 1 85 ? -13.234 33.219 24.797 1 89.19 85 ASP B C 1
ATOM 4559 O O . ASP B 1 85 ? -14.211 32.5 24.531 1 89.19 85 ASP B O 1
ATOM 4563 N N . ALA B 1 86 ? -12.008 32.781 24.734 1 90.44 86 ALA B N 1
ATOM 4564 C CA . ALA B 1 86 ? -11.711 31.406 24.359 1 90.44 86 ALA B CA 1
ATOM 4565 C C . ALA B 1 86 ? -12.094 30.438 25.469 1 90.44 86 ALA B C 1
ATOM 4567 O O . ALA B 1 86 ? -12.266 29.234 25.219 1 90.44 86 ALA B O 1
ATOM 4568 N N . LEU B 1 87 ? -12.312 30.906 26.656 1 93.94 87 LEU B N 1
ATOM 4569 C CA . LEU B 1 87 ? -12.5 30.062 27.828 1 93.94 87 LEU B CA 1
ATOM 4570 C C . LEU B 1 87 ? -13.984 29.875 28.125 1 93.94 87 LEU B C 1
ATOM 4572 O O . LEU B 1 87 ? -14.352 29.094 29 1 93.94 87 LEU B O 1
ATOM 4576 N N . THR B 1 88 ? -14.836 30.531 27.328 1 93.88 88 THR B N 1
ATOM 4577 C CA . THR B 1 88 ? -16.266 30.5 27.641 1 93.88 88 THR B CA 1
ATOM 4578 C C . THR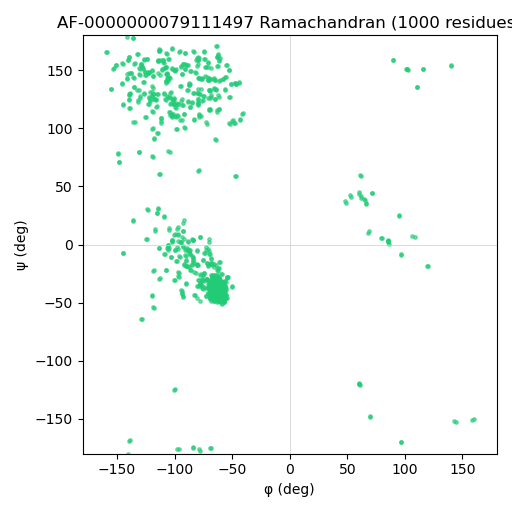 B 1 88 ? -16.844 29.125 27.297 1 93.88 88 THR B C 1
ATOM 4580 O O . THR B 1 88 ? -16.422 28.484 26.328 1 93.88 88 THR B O 1
ATOM 4583 N N . PRO B 1 89 ? -17.797 28.688 28.109 1 92.75 89 PRO B N 1
ATOM 4584 C CA . PRO B 1 89 ? -18.469 27.438 27.797 1 92.75 89 PRO B CA 1
ATOM 4585 C C . PRO B 1 89 ? -19.156 27.453 26.438 1 92.75 89 PRO B C 1
ATOM 4587 O O . PRO B 1 89 ? -19.25 26.406 25.781 1 92.75 89 PRO B O 1
ATOM 4590 N N . GLU B 1 90 ? -19.672 28.578 26.094 1 91 90 GLU B N 1
ATOM 4591 C CA . GLU B 1 90 ? -20.328 28.719 24.797 1 91 90 GLU B CA 1
ATOM 4592 C C . GLU B 1 90 ? -19.391 28.391 23.656 1 91 90 GLU B C 1
ATOM 4594 O O . GLU B 1 90 ? -19.75 27.672 22.719 1 91 90 GLU B O 1
ATOM 4599 N N . ASN B 1 91 ? -18.234 28.922 23.734 1 89.88 91 ASN B N 1
ATOM 4600 C CA . ASN B 1 91 ? -17.25 28.625 22.703 1 89.88 91 ASN B CA 1
ATOM 4601 C C . ASN B 1 91 ? -16.859 27.156 22.703 1 89.88 91 ASN B C 1
ATOM 4603 O O . ASN B 1 91 ? -16.688 26.562 21.641 1 89.88 91 ASN B O 1
ATOM 4607 N N . GLN B 1 92 ? -16.719 26.562 23.812 1 90.62 92 GLN B N 1
ATOM 4608 C CA . GLN B 1 92 ? -16.281 25.172 23.969 1 90.62 92 GLN B CA 1
ATOM 4609 C C . GLN B 1 92 ? -17.344 24.203 23.422 1 90.62 92 GLN B C 1
ATOM 4611 O O . GLN B 1 92 ? -17 23.109 22.969 1 90.62 92 GLN B O 1
ATOM 4616 N N . ALA B 1 93 ? -18.531 24.609 23.453 1 89.94 93 ALA B N 1
ATOM 4617 C CA . ALA B 1 93 ? -19.641 23.719 23.094 1 89.94 93 ALA B CA 1
ATOM 4618 C C . ALA B 1 93 ? -19.953 23.812 21.594 1 89.94 93 ALA B C 1
ATOM 4620 O O . ALA B 1 93 ? -20.641 22.953 21.047 1 89.94 93 ALA B O 1
ATOM 4621 N N . MET B 1 94 ? -19.422 24.797 20.984 1 87.19 94 MET B N 1
ATOM 4622 C CA . MET B 1 94 ? -19.734 25 19.562 1 87.19 94 MET B CA 1
ATOM 4623 C C . MET B 1 94 ? -19.094 23.906 18.719 1 87.19 94 MET B C 1
ATOM 4625 O O . MET B 1 94 ? -17.875 23.719 18.734 1 87.19 94 MET B O 1
ATOM 4629 N N . ASP B 1 95 ? -19.922 23.141 18.078 1 86.5 95 ASP B N 1
ATOM 4630 C CA . ASP B 1 95 ? -19.422 22.125 17.156 1 86.5 95 ASP B CA 1
ATOM 4631 C C . ASP B 1 95 ? -19.469 22.594 15.711 1 86.5 95 ASP B C 1
ATOM 4633 O O . ASP B 1 95 ? -20.516 22.547 15.07 1 86.5 95 ASP B O 1
ATOM 4637 N N . VAL B 1 96 ? -18.375 23.016 15.258 1 83.5 96 VAL B N 1
ATOM 4638 C CA . VAL B 1 96 ? -18.328 23.562 13.906 1 83.5 96 VAL B CA 1
ATOM 4639 C C . VAL B 1 96 ? -17.734 22.531 12.945 1 83.5 96 VAL B C 1
ATOM 4641 O O . VAL B 1 96 ? -17.531 22.828 11.766 1 83.5 96 VAL B O 1
ATOM 4644 N N . GLU B 1 97 ? -17.438 21.391 13.32 1 76.06 97 GLU B N 1
ATOM 4645 C CA . GLU B 1 97 ? -16.953 20.266 12.531 1 76.06 97 GLU B CA 1
ATOM 4646 C C . GLU B 1 97 ? -15.797 20.688 11.617 1 76.06 97 GLU B C 1
ATOM 4648 O O . GLU B 1 97 ? -15.797 20.359 10.43 1 76.06 97 GLU B O 1
ATOM 4653 N N . GLY B 1 98 ? -14.961 21.594 12.117 1 73.12 98 GLY B N 1
ATOM 4654 C CA . GLY B 1 98 ? -13.766 21.984 11.383 1 73.12 98 GLY B CA 1
ATOM 4655 C C . GLY B 1 98 ? -14.023 23.078 10.375 1 73.12 98 GLY B C 1
ATOM 4656 O O . GLY B 1 98 ? -13.109 23.516 9.664 1 73.12 98 GLY B O 1
ATOM 4657 N N . HIS B 1 99 ? -15.219 23.578 10.297 1 80.25 99 HIS B N 1
ATOM 4658 C CA . HIS B 1 99 ? -15.562 24.641 9.352 1 80.25 99 HIS B CA 1
ATOM 4659 C C . HIS B 1 99 ? -16.016 25.906 10.086 1 80.25 99 HIS B C 1
ATOM 4661 O O . HIS B 1 99 ? -17.203 26.125 10.266 1 80.25 99 HIS B O 1
ATOM 4667 N N . PRO B 1 100 ? -15.055 26.734 10.344 1 82.25 100 PRO B N 1
ATOM 4668 C CA . PRO B 1 100 ? -15.422 27.969 11.062 1 82.25 100 PRO B CA 1
ATOM 4669 C C . PRO B 1 100 ? -16.328 28.875 10.25 1 82.25 100 PRO B C 1
ATOM 4671 O O . PRO B 1 100 ? -16.172 28.984 9.031 1 82.25 100 PRO B O 1
ATOM 4674 N N . PRO B 1 101 ? -17.219 29.484 10.898 1 86.38 101 PRO B N 1
ATOM 4675 C CA . PRO B 1 101 ? -18.141 30.406 10.219 1 86.38 101 PRO B CA 1
ATOM 4676 C C . PRO B 1 101 ? -17.516 31.766 9.953 1 86.38 101 PRO B C 1
ATOM 4678 O O . PRO B 1 101 ? -18.078 32.812 10.352 1 86.38 101 PRO B O 1
ATOM 4681 N N . TRP B 1 102 ? -16.531 31.797 9.188 1 92.38 102 TRP B N 1
ATOM 4682 C CA . TRP B 1 102 ? -15.82 33.031 8.875 1 92.38 102 TRP B CA 1
ATOM 4683 C C . TRP B 1 102 ? -16.609 33.875 7.883 1 92.38 102 TRP B C 1
ATOM 4685 O O . TRP B 1 102 ? -17.266 33.344 6.977 1 92.38 102 TRP B O 1
ATOM 4695 N N . VAL B 1 103 ? -16.562 35.219 8.086 1 95.81 103 VAL B N 1
ATOM 4696 C CA . VAL B 1 103 ? -17.156 36.125 7.129 1 95.81 103 VAL B CA 1
ATOM 4697 C C . VAL B 1 103 ? -16.219 36.312 5.938 1 95.81 103 VAL B C 1
ATOM 4699 O O . VAL B 1 103 ? -15.117 36.844 6.078 1 95.81 103 VAL B O 1
ATOM 4702 N N . PRO B 1 104 ? -16.719 35.969 4.801 1 97.38 104 PRO B N 1
ATOM 4703 C CA . PRO B 1 104 ? -15.789 35.938 3.664 1 97.38 104 PRO B CA 1
ATOM 4704 C C . PRO B 1 104 ? -15.883 37.188 2.787 1 97.38 104 PRO B C 1
ATOM 4706 O O . PRO B 1 104 ? -16.906 37.875 2.797 1 97.38 104 PRO B O 1
ATOM 4709 N N . ASN B 1 105 ? -14.805 37.594 2.15 1 98.38 105 ASN B N 1
ATOM 4710 C CA . ASN B 1 105 ? -14.75 38.344 0.907 1 98.38 105 ASN B CA 1
ATOM 4711 C C . ASN B 1 105 ? -14.289 37.5 -0.263 1 98.38 105 ASN B C 1
ATOM 4713 O O . ASN B 1 105 ? -13.445 36.625 -0.097 1 98.38 105 ASN B O 1
ATOM 4717 N N . PHE B 1 106 ? -14.914 37.688 -1.407 1 98.38 106 PHE B N 1
ATOM 4718 C CA . PHE B 1 106 ? -14.531 36.969 -2.621 1 98.38 106 PHE B CA 1
ATOM 4719 C C . PHE B 1 106 ? -14.062 37.938 -3.693 1 98.38 106 PHE B C 1
ATOM 4721 O O . PHE B 1 106 ? -14.711 38.969 -3.951 1 98.38 106 PHE B O 1
ATOM 4728 N N . PHE B 1 107 ? -12.875 37.656 -4.262 1 98.56 107 PHE B N 1
ATOM 4729 C CA . PHE B 1 107 ? -12.352 38.469 -5.359 1 98.56 107 PHE B CA 1
ATOM 4730 C C . PHE B 1 107 ? -12.031 37.594 -6.566 1 98.56 107 PHE B C 1
ATOM 4732 O O . PHE B 1 107 ? -11.609 36.438 -6.414 1 98.56 107 PHE B O 1
ATOM 4739 N N . SER B 1 108 ? -12.219 38.094 -7.773 1 97.88 108 SER B N 1
ATOM 4740 C CA . SER B 1 108 ? -11.922 37.375 -9.008 1 97.88 108 SER B CA 1
ATOM 4741 C C . SER B 1 108 ? -10.648 37.906 -9.656 1 97.88 108 SER B C 1
ATOM 4743 O O . SER B 1 108 ? -10.25 39.031 -9.414 1 97.88 108 SER B O 1
ATOM 4745 N N . SER B 1 109 ? -10.094 37.094 -10.5 1 97.75 109 SER B N 1
ATOM 4746 C CA . SER B 1 109 ? -8.852 37.438 -11.164 1 97.75 109 SER B CA 1
ATOM 4747 C C . SER B 1 109 ? -9.062 38.562 -12.18 1 97.75 109 SER B C 1
ATOM 4749 O O . SER B 1 109 ? -8.102 39.156 -12.688 1 97.75 109 SER B O 1
ATOM 4751 N N . SER B 1 110 ? -10.25 38.969 -12.391 1 96.75 110 SER B N 1
ATOM 4752 C CA . SER B 1 110 ? -10.547 40.094 -13.266 1 96.75 110 SER B CA 1
ATOM 4753 C C . SER B 1 110 ? -10.562 41.406 -12.492 1 96.75 110 SER B C 1
ATOM 4755 O O . SER B 1 110 ? -10.797 42.469 -13.078 1 96.75 110 SER B O 1
ATOM 4757 N N . GLY B 1 111 ? -10.398 41.312 -11.195 1 97.31 111 GLY B N 1
ATOM 4758 C CA . GLY B 1 111 ? -10.258 42.531 -10.383 1 97.31 111 GLY B CA 1
ATOM 4759 C C . GLY B 1 111 ? -11.57 43 -9.789 1 97.31 111 GLY B C 1
ATOM 4760 O O . GLY B 1 111 ? -11.742 44.188 -9.508 1 97.31 111 GLY B O 1
ATOM 4761 N N . ARG B 1 112 ? -12.492 42.094 -9.609 1 95.81 112 ARG B N 1
ATOM 4762 C CA . ARG B 1 112 ? -13.812 42.438 -9.078 1 95.81 112 ARG B CA 1
ATOM 4763 C C . ARG B 1 112 ? -14.086 41.719 -7.766 1 95.81 112 ARG B C 1
ATOM 4765 O O . ARG B 1 112 ? -13.695 40.562 -7.594 1 95.81 112 ARG B O 1
ATOM 4772 N N . LYS B 1 113 ? -14.781 42.375 -6.898 1 97.38 113 LYS B N 1
ATOM 4773 C CA . LYS B 1 113 ? -15.352 41.719 -5.73 1 97.38 113 LYS B CA 1
ATOM 4774 C C . LYS B 1 113 ? -16.625 40.969 -6.102 1 97.38 113 LYS B C 1
ATOM 4776 O O . LYS B 1 113 ? -17.5 41.5 -6.777 1 97.38 113 LYS B O 1
ATOM 4781 N N . LEU B 1 114 ? -16.719 39.75 -5.73 1 97.44 114 LEU B N 1
ATOM 4782 C CA . LEU B 1 114 ? -17.828 38.906 -6.098 1 97.44 114 LEU B CA 1
ATOM 4783 C C . LEU B 1 114 ? -18.906 38.906 -5.008 1 97.44 114 LEU B C 1
ATOM 4785 O O . LEU B 1 114 ? -18.594 39.125 -3.834 1 97.44 114 LEU B O 1
ATOM 4789 N N . ASN B 1 115 ? -20.125 38.656 -5.414 1 95.19 115 ASN B N 1
ATOM 4790 C CA . ASN B 1 115 ? -21.219 38.5 -4.469 1 95.19 115 ASN B CA 1
ATOM 4791 C C . ASN B 1 115 ? -21.234 37.094 -3.852 1 95.19 115 ASN B C 1
ATOM 4793 O O . ASN B 1 115 ? -21.203 36.094 -4.57 1 95.19 115 ASN B O 1
ATOM 4797 N N . ALA B 1 116 ? -21.328 37.094 -2.559 1 94.44 116 ALA B N 1
ATOM 4798 C CA . ALA B 1 116 ? -21.281 35.812 -1.827 1 94.44 116 ALA B CA 1
ATOM 4799 C C . ALA B 1 116 ? -22.391 34.875 -2.291 1 94.44 116 ALA B C 1
ATOM 4801 O O . ALA B 1 116 ? -22.219 33.656 -2.324 1 94.44 116 ALA B O 1
ATOM 4802 N N . GLU B 1 117 ? -23.516 35.438 -2.676 1 93.31 117 GLU B N 1
ATOM 4803 C CA . GLU B 1 117 ? -24.672 34.656 -3.08 1 93.31 117 GLU B CA 1
ATOM 4804 C C . GLU B 1 117 ? -24.391 33.844 -4.336 1 93.31 117 GLU B C 1
ATOM 4806 O O . GLU B 1 117 ? -24.969 32.781 -4.535 1 93.31 117 GLU B O 1
ATOM 4811 N N . ASP B 1 118 ? -23.5 34.375 -5.133 1 94.56 118 ASP B N 1
ATOM 4812 C CA . ASP B 1 118 ? -23.156 33.688 -6.371 1 94.56 118 ASP B CA 1
ATOM 4813 C C . ASP B 1 118 ? -22.156 32.562 -6.105 1 94.56 118 ASP B C 1
ATOM 4815 O O . ASP B 1 118 ? -21.984 31.672 -6.938 1 94.56 118 ASP B O 1
ATOM 4819 N N . ILE B 1 119 ? -21.516 32.594 -4.969 1 96.75 119 ILE B N 1
ATOM 4820 C CA . ILE B 1 119 ? -20.406 31.688 -4.656 1 96.75 119 ILE B CA 1
ATOM 4821 C C . ILE B 1 119 ? -20.906 30.547 -3.764 1 96.75 119 ILE B C 1
ATOM 4823 O O . ILE B 1 119 ? -20.453 29.406 -3.883 1 96.75 119 ILE B O 1
ATOM 4827 N N . TYR B 1 120 ? -21.875 30.734 -2.955 1 96.44 120 TYR B N 1
ATOM 4828 C CA . TYR B 1 120 ? -22.312 29.875 -1.866 1 96.44 120 TYR B CA 1
ATOM 4829 C C . TYR B 1 120 ? -22.766 28.516 -2.396 1 96.44 120 TYR B C 1
ATOM 4831 O O . TYR B 1 120 ? -22.453 27.469 -1.816 1 96.44 120 TYR B O 1
ATOM 4839 N N . PRO B 1 121 ? -23.484 28.516 -3.549 1 96.88 121 PRO B N 1
ATOM 4840 C CA . PRO B 1 121 ? -23.938 27.203 -4.027 1 96.88 121 PRO B CA 1
ATOM 4841 C C . PRO B 1 121 ? -22.781 26.266 -4.32 1 96.88 121 PRO B C 1
ATOM 4843 O O . PRO B 1 121 ? -22.859 25.062 -4.031 1 96.88 121 PRO B O 1
ATOM 4846 N N . ALA B 1 122 ? -21.719 26.766 -4.883 1 97.56 122 ALA B N 1
ATOM 4847 C CA . ALA B 1 122 ? -20.547 25.938 -5.18 1 97.56 122 ALA B CA 1
ATOM 4848 C C . ALA B 1 122 ? -19.859 25.484 -3.895 1 97.56 122 ALA B C 1
ATOM 4850 O O . ALA B 1 122 ? -19.453 24.328 -3.785 1 97.56 122 ALA B O 1
ATOM 4851 N N . GLN B 1 123 ? -19.734 26.328 -2.916 1 97 123 GLN B N 1
ATOM 4852 C CA . GLN B 1 123 ? -19.125 25.969 -1.637 1 97 123 GLN B CA 1
ATOM 4853 C C . GLN B 1 123 ? -19.953 24.922 -0.904 1 97 123 GLN B C 1
ATOM 4855 O O . GLN B 1 123 ? -19.406 24 -0.302 1 97 123 GLN B O 1
ATOM 4860 N N . GLU B 1 124 ? -21.234 25.156 -0.938 1 96.38 124 GLU B N 1
ATOM 4861 C CA . GLU B 1 124 ? -22.141 24.219 -0.284 1 96.38 124 GLU B CA 1
ATOM 4862 C C . GLU B 1 124 ? -22.047 22.828 -0.915 1 96.38 124 GLU B C 1
ATOM 4864 O O . GLU B 1 124 ? -22 21.828 -0.207 1 96.38 124 GLU B O 1
ATOM 4869 N N . MET B 1 125 ? -22.078 22.844 -2.234 1 97.31 125 MET B N 1
ATOM 4870 C CA . MET B 1 125 ? -21.922 21.562 -2.924 1 97.31 125 MET B CA 1
ATOM 4871 C C . MET B 1 125 ? -20.609 20.891 -2.527 1 97.31 125 MET B C 1
ATOM 4873 O O . MET B 1 125 ? -20.578 19.688 -2.246 1 97.31 125 MET B O 1
ATOM 4877 N N . PHE B 1 126 ? -19.562 21.641 -2.57 1 97.31 126 PHE B N 1
ATOM 4878 C CA . PHE B 1 126 ? -18.25 21.125 -2.236 1 97.31 126 PHE B CA 1
ATOM 4879 C C . PHE B 1 126 ? -18.234 20.531 -0.828 1 97.31 126 PHE B C 1
ATOM 4881 O O . PHE B 1 126 ? -17.734 19.438 -0.612 1 97.31 126 PHE B O 1
ATOM 4888 N N . LEU B 1 127 ? -18.766 21.234 0.155 1 96.12 127 LEU B N 1
ATOM 4889 C CA . LEU B 1 127 ? -18.781 20.797 1.547 1 96.12 127 LEU B CA 1
ATOM 4890 C C . LEU B 1 127 ? -19.625 19.531 1.705 1 96.12 127 LEU B C 1
ATOM 4892 O O . LEU B 1 127 ? -19.281 18.656 2.506 1 96.12 127 LEU B O 1
ATOM 4896 N N . GLU B 1 128 ? -20.656 19.469 0.989 1 96.75 128 GLU B N 1
ATOM 4897 C CA . GLU B 1 128 ? -21.484 18.266 0.996 1 96.75 128 GLU B CA 1
ATOM 4898 C C . GLU B 1 128 ? -20.688 17.062 0.491 1 96.75 128 GLU B C 1
ATOM 4900 O O . GLU B 1 128 ? -20.781 15.969 1.059 1 96.75 128 GLU B O 1
ATOM 4905 N N . LEU B 1 129 ? -20.016 17.281 -0.582 1 97.88 129 LEU B N 1
ATOM 4906 C CA . LEU B 1 129 ? -19.219 16.203 -1.158 1 97.88 129 LEU B CA 1
ATOM 4907 C C . LEU B 1 129 ? -18.109 15.773 -0.204 1 97.88 129 LEU B C 1
ATOM 4909 O O . LEU B 1 129 ? -17.812 14.586 -0.088 1 97.88 129 LEU B O 1
ATOM 4913 N N . MET B 1 130 ? -17.484 16.781 0.459 1 96.69 130 MET B N 1
ATOM 4914 C CA . MET B 1 130 ? -16.469 16.453 1.465 1 96.69 130 MET B CA 1
ATOM 4915 C C . MET B 1 130 ? -17.062 15.602 2.584 1 96.69 130 MET B C 1
ATOM 4917 O O . MET B 1 130 ? -16.453 14.641 3.035 1 96.69 130 MET B O 1
ATOM 4921 N N . SER B 1 131 ? -18.219 16 3.014 1 96.31 131 SER B N 1
ATOM 4922 C CA . SER B 1 131 ? -18.922 15.266 4.059 1 96.31 131 SER B CA 1
ATOM 4923 C C . SER B 1 131 ? -19.234 13.844 3.611 1 96.31 131 SER B C 1
ATOM 4925 O O . SER B 1 131 ? -19.047 12.891 4.371 1 96.31 131 SER B O 1
ATOM 4927 N N . GLU B 1 132 ? -19.703 13.703 2.395 1 97.06 132 GLU B N 1
ATOM 4928 C CA . GLU B 1 132 ? -19.984 12.383 1.838 1 97.06 132 GLU B CA 1
ATOM 4929 C C . GLU B 1 132 ? -18.734 11.531 1.771 1 97.06 132 GLU B C 1
ATOM 4931 O O . GLU B 1 132 ? -18.75 10.352 2.121 1 97.06 132 GLU B O 1
ATOM 4936 N N . GLY B 1 133 ? -17.672 12.125 1.304 1 97.44 133 GLY B N 1
ATOM 4937 C CA . GLY B 1 133 ? -16.406 11.406 1.202 1 97.44 133 GLY B CA 1
ATOM 4938 C C . GLY B 1 133 ? -15.891 10.906 2.539 1 97.44 133 GLY B C 1
ATOM 4939 O O . GLY B 1 133 ? -15.266 9.844 2.611 1 97.44 133 GLY B O 1
ATOM 4940 N N . SER B 1 134 ? -16.203 11.617 3.615 1 96.5 134 SER B N 1
ATOM 4941 C CA . SER B 1 134 ? -15.711 11.266 4.945 1 96.5 134 SER B CA 1
ATOM 4942 C C . SER B 1 134 ? -16.453 10.055 5.504 1 96.5 134 SER B C 1
ATOM 4944 O O . SER B 1 134 ? -15.984 9.422 6.457 1 96.5 134 SER B O 1
ATOM 4946 N N . LYS B 1 135 ? -17.531 9.68 4.91 1 96 135 LYS B N 1
ATOM 4947 C CA . LYS B 1 135 ? -18.391 8.617 5.438 1 96 135 LYS B CA 1
ATOM 4948 C C . LYS B 1 135 ? -17.891 7.246 4.996 1 96 135 LYS B C 1
ATOM 4950 O O . LYS B 1 135 ? -18.281 6.223 5.559 1 96 135 LYS B O 1
ATOM 4955 N N . PHE B 1 136 ? -17.047 7.195 3.992 1 95.69 136 PHE B N 1
ATOM 4956 C CA . PHE B 1 136 ? -16.578 5.918 3.467 1 95.69 136 PHE B CA 1
ATOM 4957 C C . PHE B 1 136 ? -15.805 5.148 4.523 1 95.69 136 PHE B C 1
ATOM 4959 O O . PHE B 1 136 ? -15.828 3.918 4.555 1 95.69 136 PHE B O 1
ATOM 4966 N N . GLU B 1 137 ? -15.148 5.855 5.398 1 93.5 137 GLU B N 1
ATOM 4967 C CA . GLU B 1 137 ? -14.367 5.215 6.449 1 93.5 137 GLU B CA 1
ATOM 4968 C C . GLU B 1 137 ? -15.242 4.344 7.34 1 93.5 137 GLU B C 1
ATOM 4970 O O . GLU B 1 137 ? -14.852 3.232 7.711 1 93.5 137 GLU B O 1
ATOM 4975 N N . SER B 1 138 ? -16.375 4.812 7.691 1 89.12 138 SER B N 1
ATOM 4976 C CA . SER B 1 138 ? -17.266 4.094 8.602 1 89.12 138 SER B CA 1
ATOM 4977 C C . SER B 1 138 ? -18.219 3.176 7.84 1 89.12 138 SER B C 1
ATOM 4979 O O . SER B 1 138 ? -18.531 2.078 8.305 1 89.12 138 SER B O 1
ATOM 4981 N N . GLN B 1 139 ? -18.594 3.6 6.672 1 88.44 139 GLN B N 1
ATOM 4982 C CA . GLN B 1 139 ? -19.609 2.863 5.918 1 88.44 139 GLN B CA 1
ATOM 4983 C C . GLN B 1 139 ? -18.969 1.835 4.992 1 88.44 139 GLN B C 1
ATOM 4985 O O . GLN B 1 139 ? -19.625 0.893 4.547 1 88.44 139 GLN B O 1
ATOM 4990 N N . GLY B 1 140 ? -17.75 2.041 4.781 1 88.44 140 GLY B N 1
ATOM 4991 C CA . GLY B 1 140 ? -17.062 1.145 3.869 1 88.44 140 GLY B CA 1
ATOM 4992 C C . GLY B 1 140 ? -17.109 1.604 2.426 1 88.44 140 GLY B C 1
ATOM 4993 O O . GLY B 1 140 ? -17.953 2.43 2.062 1 88.44 140 GLY B O 1
ATOM 4994 N N . GLY B 1 141 ? -16.141 1.084 1.624 1 90.62 141 GLY B N 1
ATOM 4995 C CA . GLY B 1 141 ? -16.109 1.411 0.208 1 90.62 141 GLY B CA 1
ATOM 4996 C C . GLY B 1 141 ? -15.047 2.447 -0.134 1 90.62 141 GLY B C 1
ATOM 4997 O O . GLY B 1 141 ? -14.688 3.273 0.707 1 90.62 141 GLY B O 1
ATOM 4998 N N . GLU B 1 142 ? -14.562 2.391 -1.252 1 96 142 GLU B N 1
ATOM 4999 C CA . GLU B 1 142 ? -13.609 3.324 -1.838 1 96 142 GLU B CA 1
ATOM 5000 C C . GLU B 1 142 ? -13.805 3.439 -3.348 1 96 142 GLU B C 1
ATOM 5002 O O . GLU B 1 142 ? -12.961 2.982 -4.125 1 96 142 GLU B O 1
ATOM 5007 N N . PRO B 1 143 ? -14.938 4.086 -3.758 1 95.75 143 PRO B N 1
ATOM 5008 C CA . PRO B 1 143 ? -15.281 4.137 -5.18 1 95.75 143 PRO B CA 1
ATOM 5009 C C . PRO B 1 143 ? -14.203 4.812 -6.023 1 95.75 143 PRO B C 1
ATOM 5011 O O . PRO B 1 143 ? -14.133 4.602 -7.238 1 95.75 143 PRO B O 1
ATOM 5014 N N . TRP B 1 144 ? -13.414 5.688 -5.387 1 97.31 144 TRP B N 1
ATOM 5015 C CA . TRP B 1 144 ? -12.25 6.312 -6.004 1 97.31 144 TRP B CA 1
ATOM 5016 C C . TRP B 1 144 ? -11.023 6.172 -5.109 1 97.31 144 TRP B C 1
ATOM 5018 O O . TRP B 1 144 ? -11.141 6.051 -3.891 1 97.31 144 TRP B O 1
ATOM 5028 N N . ALA B 1 145 ? -9.875 6.227 -5.703 1 97.19 145 ALA B N 1
ATOM 5029 C CA . ALA B 1 145 ? -8.641 6.043 -4.949 1 97.19 145 ALA B CA 1
ATOM 5030 C C . ALA B 1 145 ? -8.344 7.258 -4.078 1 97.19 145 ALA B C 1
ATOM 5032 O O . ALA B 1 145 ? -7.711 7.137 -3.025 1 97.19 145 ALA B O 1
ATOM 5033 N N . CYS B 1 146 ? -8.805 8.422 -4.57 1 98.38 146 CYS B N 1
ATOM 5034 C CA . CYS B 1 146 ? -8.422 9.641 -3.873 1 98.38 146 CYS B CA 1
ATOM 5035 C C . CYS B 1 146 ? -9.602 10.609 -3.789 1 98.38 146 CYS B C 1
ATOM 5037 O O . CYS B 1 146 ? -10.562 10.484 -4.547 1 98.38 146 CYS B O 1
ATOM 5039 N N . VAL B 1 147 ? -9.508 11.547 -2.877 1 98.62 147 VAL B N 1
ATOM 5040 C CA . VAL B 1 147 ? -10.57 12.516 -2.611 1 98.62 147 VAL B CA 1
ATOM 5041 C C . VAL B 1 147 ? -10.75 13.422 -3.824 1 98.62 147 VAL B C 1
ATOM 5043 O O . VAL B 1 147 ? -11.883 13.773 -4.18 1 98.62 147 VAL B O 1
ATOM 5046 N N . GLY B 1 148 ? -9.664 13.797 -4.496 1 98.56 148 GLY B N 1
ATOM 5047 C CA . GLY B 1 148 ? -9.742 14.656 -5.664 1 98.56 148 GLY B CA 1
ATOM 5048 C C . GLY B 1 148 ? -10.609 14.094 -6.77 1 98.56 148 GLY B C 1
ATOM 5049 O O . GLY B 1 148 ? -11.5 14.773 -7.281 1 98.56 148 GLY B O 1
ATOM 5050 N N . ASP B 1 149 ? -10.422 12.859 -7.082 1 98.38 149 ASP B N 1
ATOM 5051 C CA . ASP B 1 149 ? -11.195 12.195 -8.125 1 98.38 149 ASP B CA 1
ATOM 5052 C C . ASP B 1 149 ? -12.664 12.07 -7.727 1 98.38 149 ASP B C 1
ATOM 5054 O O . ASP B 1 149 ? -13.555 12.234 -8.555 1 98.38 149 ASP B O 1
ATOM 5058 N N . PHE B 1 150 ? -12.867 11.75 -6.52 1 98.56 150 PHE B N 1
ATOM 5059 C CA . PHE B 1 150 ? -14.227 11.625 -6.02 1 98.56 150 PHE B CA 1
ATOM 5060 C C . PHE B 1 150 ? -14.984 12.938 -6.164 1 98.56 150 PHE B C 1
ATOM 5062 O O . PHE B 1 150 ? -16.094 12.969 -6.699 1 98.56 150 PHE B O 1
ATOM 5069 N N . ILE B 1 151 ? -14.336 14.039 -5.727 1 98.38 151 ILE B N 1
ATOM 5070 C CA . ILE B 1 151 ? -14.961 15.359 -5.777 1 98.38 151 ILE B CA 1
ATOM 5071 C C . ILE B 1 151 ? -15.242 15.734 -7.23 1 98.38 151 ILE B C 1
ATOM 5073 O O . ILE B 1 151 ? -16.344 16.172 -7.559 1 98.38 151 ILE B O 1
ATOM 5077 N N . ARG B 1 152 ? -14.289 15.594 -8.086 1 97.88 152 ARG B N 1
ATOM 5078 C CA . ARG B 1 152 ? -14.453 15.977 -9.484 1 97.88 152 ARG B CA 1
ATOM 5079 C C . ARG B 1 152 ? -15.562 15.164 -10.148 1 97.88 152 ARG B C 1
ATOM 5081 O O . ARG B 1 152 ? -16.406 15.719 -10.859 1 97.88 152 ARG B O 1
ATOM 5088 N N . SER B 1 153 ? -15.594 13.836 -9.859 1 97.81 153 SER B N 1
ATOM 5089 C CA . SER B 1 153 ? -16.609 12.961 -10.453 1 97.81 153 SER B CA 1
ATOM 5090 C C . SER B 1 153 ? -18 13.328 -9.969 1 97.81 153 SER B C 1
ATOM 5092 O O . SER B 1 153 ? -18.922 13.508 -10.773 1 97.81 153 SER B O 1
ATOM 5094 N N . GLU B 1 154 ? -18.156 13.477 -8.672 1 98 154 GLU B N 1
ATOM 5095 C CA . GLU B 1 154 ? -19.453 13.773 -8.094 1 98 154 GLU B CA 1
ATOM 5096 C C . GLU B 1 154 ? -19.906 15.188 -8.445 1 98 154 GLU B C 1
ATOM 5098 O O . GLU B 1 154 ? -21.094 15.43 -8.656 1 98 154 GLU B O 1
ATOM 5103 N N . ALA B 1 155 ? -18.969 16.156 -8.453 1 97.62 155 ALA B N 1
ATOM 5104 C CA . ALA B 1 155 ? -19.312 17.531 -8.82 1 97.62 155 ALA B CA 1
ATOM 5105 C C . ALA B 1 155 ? -19.828 17.609 -10.258 1 97.62 155 ALA B C 1
ATOM 5107 O O . ALA B 1 155 ? -20.797 18.312 -10.539 1 97.62 155 ALA B O 1
ATOM 5108 N N . GLU B 1 156 ? -19.125 16.906 -11.148 1 96.44 156 GLU B N 1
ATOM 5109 C CA . GLU B 1 156 ? -19.562 16.875 -12.539 1 96.44 156 GLU B CA 1
ATOM 5110 C C . GLU B 1 156 ? -21 16.391 -12.656 1 96.44 156 GLU B C 1
ATOM 5112 O O . GLU B 1 156 ? -21.797 16.953 -13.398 1 96.44 156 GLU B O 1
ATOM 5117 N N . GLN B 1 157 ? -21.297 15.383 -11.938 1 96.56 157 GLN B N 1
ATOM 5118 C CA . GLN B 1 157 ? -22.656 14.828 -11.961 1 96.56 157 GLN B CA 1
ATOM 5119 C C . GLN B 1 157 ? -23.656 15.812 -11.383 1 96.56 157 GLN B C 1
ATOM 5121 O O . GLN B 1 157 ? -24.734 16.016 -11.961 1 96.56 157 GLN B O 1
ATOM 5126 N N . GLN B 1 158 ? -23.359 16.422 -10.281 1 96.25 158 GLN B N 1
ATOM 5127 C CA . GLN B 1 158 ? -24.266 17.344 -9.617 1 96.25 158 GLN B CA 1
ATOM 5128 C C . GLN B 1 158 ? -24.453 18.609 -10.453 1 96.25 158 GLN B C 1
ATOM 5130 O O . GLN B 1 158 ? -25.547 19.172 -10.492 1 96.25 158 GLN B O 1
ATOM 5135 N N . VAL B 1 159 ? -23.391 19.078 -11.086 1 95.25 159 VAL B N 1
ATOM 5136 C CA . VAL B 1 159 ? -23.469 20.234 -11.953 1 95.25 159 VAL B CA 1
ATOM 5137 C C . VAL B 1 159 ? -24.438 19.969 -13.102 1 95.25 159 VAL B C 1
ATOM 5139 O O . VAL B 1 159 ? -25.266 20.812 -13.422 1 95.25 159 VAL B O 1
ATOM 5142 N N . ALA B 1 160 ? -24.328 18.812 -13.625 1 94.56 160 ALA B N 1
ATOM 5143 C CA . ALA B 1 160 ? -25.188 18.438 -14.734 1 94.56 160 ALA B CA 1
ATOM 5144 C C . ALA B 1 160 ? -26.656 18.344 -14.281 1 94.56 160 ALA B C 1
ATOM 5146 O O . ALA B 1 160 ? -27.562 18.672 -15.039 1 94.56 160 ALA B O 1
ATOM 5147 N N . GLU B 1 161 ? -26.844 18.016 -13.047 1 95.19 161 GLU B N 1
ATOM 5148 C CA . GLU B 1 161 ? -28.188 17.781 -12.539 1 95.19 161 GLU B CA 1
ATOM 5149 C C . GLU B 1 161 ? -28.781 19.062 -11.938 1 95.19 161 GLU B C 1
ATOM 5151 O O . GLU B 1 161 ? -29.922 19.438 -12.234 1 95.19 161 GLU B O 1
ATOM 5156 N N . LYS B 1 162 ? -28.016 19.766 -11.148 1 94 162 LYS B N 1
ATOM 5157 C CA . LYS B 1 162 ? -28.531 20.859 -10.312 1 94 162 LYS B CA 1
ATOM 5158 C C . LYS B 1 162 ? -28.344 22.203 -11 1 94 162 LYS B C 1
ATOM 5160 O O . LYS B 1 162 ? -29.078 23.156 -10.719 1 94 162 LYS B O 1
ATOM 5165 N N . TRP B 1 163 ? -27.328 22.344 -11.867 1 94 163 TRP B N 1
ATOM 5166 C CA . TRP B 1 163 ? -27.031 23.641 -12.445 1 94 163 TRP B CA 1
ATOM 5167 C C . TRP B 1 163 ? -27.391 23.672 -13.93 1 94 163 TRP B C 1
ATOM 5169 O O . TRP B 1 163 ? -26.781 24.422 -14.703 1 94 163 TRP B O 1
ATOM 5179 N N . LYS B 1 164 ? -28.266 22.875 -14.312 1 91.56 164 LYS B N 1
ATOM 5180 C CA . LYS B 1 164 ? -28.656 22.781 -15.711 1 91.56 164 LYS B CA 1
ATOM 5181 C C . LYS B 1 164 ? -29.297 24.078 -16.188 1 91.56 164 LYS B C 1
ATOM 5183 O O . LYS B 1 164 ? -29.141 24.469 -17.359 1 91.56 164 LYS B O 1
ATOM 5188 N N . ASP B 1 165 ? -30 24.797 -15.359 1 92.88 165 ASP B N 1
ATOM 5189 C CA . ASP B 1 165 ? -30.75 26 -15.758 1 92.88 165 ASP B CA 1
ATOM 5190 C C . ASP B 1 165 ? -29.984 27.266 -15.398 1 92.88 165 ASP B C 1
ATOM 5192 O O . ASP B 1 165 ? -30.5 28.375 -15.531 1 92.88 165 ASP B O 1
ATOM 5196 N N . ILE B 1 166 ? -28.734 27.094 -14.953 1 92.81 166 ILE B N 1
ATOM 5197 C CA . ILE B 1 166 ? -27.891 28.234 -14.594 1 92.81 166 ILE B CA 1
ATOM 5198 C C . ILE B 1 166 ? -27.156 28.734 -15.836 1 92.81 166 ILE B C 1
ATOM 5200 O O . ILE B 1 166 ? -26.75 27.953 -16.688 1 92.81 166 ILE B O 1
ATOM 5204 N N . ASP B 1 167 ? -27.078 30.062 -15.969 1 94.12 167 ASP B N 1
ATOM 5205 C CA . ASP B 1 167 ? -26.406 30.625 -17.141 1 94.12 167 ASP B CA 1
ATOM 5206 C C . ASP B 1 167 ? -24.938 30.203 -17.172 1 94.12 167 ASP B C 1
ATOM 5208 O O . ASP B 1 167 ? -24.328 29.938 -16.125 1 94.12 167 ASP B O 1
ATOM 5212 N N . ALA B 1 168 ? -24.297 30.234 -18.281 1 93.62 168 ALA B N 1
ATOM 5213 C CA . ALA B 1 168 ? -22.969 29.672 -18.547 1 93.62 168 ALA B CA 1
ATOM 5214 C C . ALA B 1 168 ? -21.906 30.406 -17.734 1 93.62 168 ALA B C 1
ATOM 5216 O O . ALA B 1 168 ? -20.953 29.797 -17.25 1 93.62 168 ALA B O 1
ATOM 5217 N N . ALA B 1 169 ? -22.031 31.656 -17.656 1 93.88 169 ALA B N 1
ATOM 5218 C CA . ALA B 1 169 ? -21.047 32.469 -16.953 1 93.88 169 ALA B CA 1
ATOM 5219 C C . ALA B 1 169 ? -21.031 32.125 -15.461 1 93.88 169 ALA B C 1
ATOM 5221 O O . ALA B 1 169 ? -19.969 31.984 -14.859 1 93.88 169 ALA B O 1
ATOM 5222 N N . THR B 1 170 ? -22.219 32.031 -14.93 1 95.19 170 THR B N 1
ATOM 5223 C CA . THR B 1 170 ? -22.344 31.703 -13.516 1 95.19 170 THR B CA 1
ATOM 5224 C C . THR B 1 170 ? -21.859 30.281 -13.25 1 95.19 170 THR B C 1
ATOM 5226 O O . THR B 1 170 ? -21.203 30.016 -12.242 1 95.19 170 THR B O 1
ATOM 5229 N N . ARG B 1 171 ? -22.234 29.453 -14.125 1 95.44 171 ARG B N 1
ATOM 5230 C CA . ARG B 1 171 ? -21.781 28.078 -14.016 1 95.44 171 ARG B CA 1
ATOM 5231 C C . ARG B 1 171 ? -20.266 27.984 -14.023 1 95.44 171 ARG B C 1
ATOM 5233 O O . ARG B 1 171 ? -19.672 27.297 -13.195 1 95.44 171 ARG B O 1
ATOM 5240 N N . CYS B 1 172 ? -19.672 28.672 -14.938 1 96 172 CYS B N 1
ATOM 5241 C CA . CYS B 1 172 ? -18.219 28.703 -15.039 1 96 172 CYS B CA 1
ATOM 5242 C C . CYS B 1 172 ? -17.594 29.234 -13.758 1 96 172 CYS B C 1
ATOM 5244 O O . CYS B 1 172 ? -16.625 28.672 -13.25 1 96 172 CYS B O 1
ATOM 5246 N N . LEU B 1 173 ? -18.125 30.297 -13.266 1 96.62 173 LEU B N 1
ATOM 5247 C CA . LEU B 1 173 ? -17.625 30.891 -12.031 1 96.62 173 LEU B CA 1
ATOM 5248 C C . LEU B 1 173 ? -17.688 29.906 -10.875 1 96.62 173 LEU B C 1
ATOM 5250 O O . LEU B 1 173 ? -16.734 29.766 -10.109 1 96.62 173 LEU B O 1
ATOM 5254 N N . ARG B 1 174 ? -18.781 29.219 -10.805 1 97.19 174 ARG B N 1
ATOM 5255 C CA . ARG B 1 174 ? -18.984 28.266 -9.711 1 97.19 174 ARG B CA 1
ATOM 5256 C C . ARG B 1 174 ? -18 27.094 -9.82 1 97.19 174 ARG B C 1
ATOM 5258 O O . ARG B 1 174 ? -17.516 26.594 -8.805 1 97.19 174 ARG B O 1
ATOM 5265 N N . LEU B 1 175 ? -17.672 26.703 -11.039 1 97.75 175 LEU B N 1
ATOM 5266 C CA . LEU B 1 175 ? -16.656 25.688 -11.234 1 97.75 175 LEU B CA 1
ATOM 5267 C C . LEU B 1 175 ? -15.289 26.188 -10.789 1 97.75 175 LEU B C 1
ATOM 5269 O O . LEU B 1 175 ? -14.516 25.422 -10.195 1 97.75 175 LEU B O 1
ATOM 5273 N N . CYS B 1 176 ? -15.016 27.422 -11.047 1 98.06 176 CYS B N 1
ATOM 5274 C CA . CYS B 1 176 ? -13.773 28.031 -10.586 1 98.06 176 CYS B CA 1
ATOM 5275 C C . CYS B 1 176 ? -13.711 28.062 -9.062 1 98.06 176 CYS B C 1
ATOM 5277 O O . CYS B 1 176 ? -12.641 27.922 -8.477 1 98.06 176 CYS B O 1
ATOM 5279 N N . VAL B 1 177 ? -14.859 28.266 -8.43 1 98.19 177 VAL B N 1
ATOM 5280 C CA . VAL B 1 177 ? -14.938 28.266 -6.969 1 98.19 177 VAL B CA 1
ATOM 5281 C C . VAL B 1 177 ? -14.594 26.875 -6.438 1 98.19 177 VAL B C 1
ATOM 5283 O O . VAL B 1 177 ? -13.906 26.734 -5.422 1 98.19 177 VAL B O 1
ATOM 5286 N N . ILE B 1 178 ? -15.031 25.828 -7.105 1 98.19 178 ILE B N 1
ATOM 5287 C CA . ILE B 1 178 ? -14.711 24.453 -6.703 1 98.19 178 ILE B CA 1
ATOM 5288 C C . ILE B 1 178 ? -13.195 24.25 -6.77 1 98.19 178 ILE B C 1
ATOM 5290 O O . ILE B 1 178 ? -12.609 23.625 -5.879 1 98.19 178 ILE B O 1
ATOM 5294 N N . SER B 1 179 ? -12.594 24.781 -7.812 1 98.12 179 SER B N 1
ATOM 5295 C CA . SER B 1 179 ? -11.141 24.719 -7.914 1 98.12 179 SER B CA 1
ATOM 5296 C C . SER B 1 179 ? -10.477 25.422 -6.727 1 98.12 179 SER B C 1
ATOM 5298 O O . SER B 1 179 ? -9.492 24.906 -6.18 1 98.12 179 SER B O 1
ATOM 5300 N N . ASN B 1 180 ? -11 26.516 -6.371 1 98.19 180 ASN B N 1
ATOM 5301 C CA . ASN B 1 180 ? -10.469 27.234 -5.219 1 98.19 180 ASN B CA 1
ATOM 5302 C C . ASN B 1 180 ? -10.633 26.422 -3.934 1 98.19 180 ASN B C 1
ATOM 5304 O O . ASN B 1 180 ? -9.719 26.391 -3.102 1 98.19 180 ASN B O 1
ATOM 5308 N N . MET B 1 181 ? -11.789 25.781 -3.773 1 97.88 181 MET B N 1
ATOM 5309 C CA . MET B 1 181 ? -12.055 24.969 -2.582 1 97.88 181 MET B CA 1
ATOM 5310 C C . MET B 1 181 ? -11.102 23.781 -2.51 1 97.88 181 MET B C 1
ATOM 5312 O O . MET B 1 181 ? -10.703 23.359 -1.42 1 97.88 181 MET B O 1
ATOM 5316 N N . LEU B 1 182 ? -10.75 23.25 -3.631 1 98.56 182 LEU B N 1
ATOM 5317 C CA . LEU B 1 182 ? -9.758 22.188 -3.656 1 98.56 182 LEU B CA 1
ATOM 5318 C C . LEU B 1 182 ? -8.422 22.672 -3.121 1 98.56 182 LEU B C 1
ATOM 5320 O O . LEU B 1 182 ? -7.734 21.953 -2.389 1 98.56 182 LEU B O 1
ATOM 5324 N N . LYS B 1 183 ? -8.078 23.891 -3.502 1 98.25 183 LYS B N 1
ATOM 5325 C CA . LYS B 1 183 ? -6.844 24.469 -2.992 1 98.25 183 LYS B CA 1
ATOM 5326 C C . LYS B 1 183 ? -6.918 24.688 -1.484 1 98.25 183 LYS B C 1
ATOM 5328 O O . LYS B 1 183 ? -5.938 24.453 -0.771 1 98.25 183 LYS B O 1
ATOM 5333 N N . VAL B 1 184 ? -8.078 25.109 -0.963 1 97.44 184 VAL B N 1
ATOM 5334 C CA . VAL B 1 184 ? -8.289 25.25 0.472 1 97.44 184 VAL B CA 1
ATOM 5335 C C . VAL B 1 184 ? -8.023 23.922 1.173 1 97.44 184 VAL B C 1
ATOM 5337 O O . VAL B 1 184 ? -7.289 23.859 2.164 1 97.44 184 VAL B O 1
ATOM 5340 N N . GLU B 1 185 ? -8.547 22.875 0.577 1 97.31 185 GLU B N 1
ATOM 5341 C CA . GLU B 1 185 ? -8.453 21.578 1.216 1 97.31 185 GLU B CA 1
ATOM 5342 C C . GLU B 1 185 ? -7.023 21.047 1.158 1 97.31 185 GLU B C 1
ATOM 5344 O O . GLU B 1 185 ? -6.59 20.312 2.055 1 97.31 185 GLU B O 1
ATOM 5349 N N . CYS B 1 186 ? -6.301 21.406 0.132 1 98.19 186 CYS B N 1
ATOM 5350 C CA . CYS B 1 186 ? -4.883 21.062 0.131 1 98.19 186 CYS B CA 1
ATOM 5351 C C . CYS B 1 186 ? -4.18 21.641 1.351 1 98.19 186 CYS B C 1
ATOM 5353 O O . CYS B 1 186 ? -3.346 20.984 1.968 1 98.19 186 CYS B O 1
ATOM 5355 N N . CYS B 1 187 ? -4.543 22.859 1.696 1 97.38 187 CYS B N 1
ATOM 5356 C CA . CYS B 1 187 ? -3.955 23.516 2.865 1 97.38 187 CYS B CA 1
ATOM 5357 C C . CYS B 1 187 ? -4.422 22.844 4.152 1 97.38 187 CYS B C 1
ATOM 5359 O O . CYS B 1 187 ? -3.619 22.594 5.055 1 97.38 187 CYS B O 1
ATOM 5361 N N . VAL B 1 188 ? -5.66 22.516 4.199 1 96.44 188 VAL B N 1
ATOM 5362 C CA . VAL B 1 188 ? -6.246 21.922 5.395 1 96.44 188 VAL B CA 1
ATOM 5363 C C . VAL B 1 188 ? -5.613 20.562 5.652 1 96.44 188 VAL B C 1
ATOM 5365 O O . VAL B 1 188 ? -5.285 20.219 6.793 1 96.44 188 VAL B O 1
ATOM 5368 N N . ASN B 1 189 ? -5.32 19.812 4.609 1 96.88 189 ASN B N 1
ATOM 5369 C CA . ASN B 1 189 ? -4.824 18.453 4.738 1 96.88 189 ASN B CA 1
ATOM 5370 C C . ASN B 1 189 ? -3.299 18.406 4.668 1 96.88 189 ASN B C 1
ATOM 5372 O O . ASN B 1 189 ? -2.691 17.375 4.977 1 96.88 189 ASN B O 1
ATOM 5376 N N . GLY B 1 190 ? -2.699 19.484 4.312 1 96.44 190 GLY B N 1
ATOM 5377 C CA . GLY B 1 190 ? -1.26 19.484 4.102 1 96.44 190 GLY B CA 1
ATOM 5378 C C . GLY B 1 190 ? -0.834 18.625 2.928 1 96.44 190 GLY B C 1
ATOM 5379 O O . GLY B 1 190 ? 0.182 17.922 2.996 1 96.44 190 GLY B O 1
ATOM 5380 N N . ALA B 1 191 ? -1.64 18.578 1.868 1 98.25 191 ALA B N 1
ATOM 5381 C CA . ALA B 1 191 ? -1.372 17.734 0.707 1 98.25 191 ALA B CA 1
ATOM 5382 C C . ALA B 1 191 ? -0.93 18.578 -0.49 1 98.25 191 ALA B C 1
ATOM 5384 O O . ALA B 1 191 ? -1.318 19.734 -0.619 1 98.25 191 ALA B O 1
ATOM 5385 N N . HIS B 1 192 ? -0.143 18 -1.387 1 97.94 192 HIS B N 1
ATOM 5386 C CA . HIS B 1 192 ? 0.215 18.688 -2.625 1 97.94 192 HIS B CA 1
ATOM 5387 C C . HIS B 1 192 ? -0.994 18.828 -3.545 1 97.94 192 HIS B C 1
ATOM 5389 O O . HIS B 1 192 ? -1.122 19.828 -4.258 1 97.94 192 HIS B O 1
ATOM 5395 N N . SER B 1 193 ? -1.815 17.875 -3.531 1 98.19 193 SER B N 1
ATOM 5396 C CA . SER B 1 193 ? -3.068 17.797 -4.273 1 98.19 193 SER B CA 1
ATOM 5397 C C . SER B 1 193 ? -4.066 16.875 -3.566 1 98.19 193 SER B C 1
ATOM 5399 O O . SER B 1 193 ? -3.67 15.969 -2.836 1 98.19 193 SER B O 1
ATOM 5401 N N . MET B 1 194 ? -5.316 17.141 -3.752 1 98.38 194 MET B N 1
ATOM 5402 C CA . MET B 1 194 ? -6.324 16.25 -3.162 1 98.38 194 MET B CA 1
ATOM 5403 C C . MET B 1 194 ? -6.336 14.898 -3.857 1 98.38 194 MET B C 1
ATOM 5405 O O . MET B 1 194 ? -6.957 13.953 -3.371 1 98.38 194 MET B O 1
ATOM 5409 N N . ASP B 1 195 ? -5.57 14.82 -4.969 1 98.38 195 ASP B N 1
ATOM 5410 C CA . ASP B 1 195 ? -5.391 13.547 -5.656 1 98.38 195 ASP B CA 1
ATOM 5411 C C . ASP B 1 195 ? -4.453 12.633 -4.879 1 98.38 195 ASP B C 1
ATOM 5413 O O . ASP B 1 195 ? -4.324 11.445 -5.199 1 98.38 195 ASP B O 1
ATOM 5417 N N . GLU B 1 196 ? -3.867 13.164 -3.838 1 98.12 196 GLU B N 1
ATOM 5418 C CA . GLU B 1 196 ? -2.943 12.359 -3.041 1 98.12 196 GLU B CA 1
ATOM 5419 C C . GLU B 1 196 ? -3.596 11.898 -1.742 1 98.12 196 GLU B C 1
ATOM 5421 O O . GLU B 1 196 ? -3.055 11.039 -1.045 1 98.12 196 GLU B O 1
ATOM 5426 N N . VAL B 1 197 ? -4.734 12.414 -1.399 1 98.69 197 VAL B N 1
ATOM 5427 C CA . VAL B 1 197 ? -5.434 12.078 -0.163 1 98.69 197 VAL B CA 1
ATOM 5428 C C . VAL B 1 197 ? -6.344 10.875 -0.391 1 98.69 197 VAL B C 1
ATOM 5430 O O . VAL B 1 197 ? -7.215 10.906 -1.261 1 98.69 197 VAL B O 1
ATOM 5433 N N . GLY B 1 198 ? -6.133 9.883 0.386 1 98.56 198 GLY B N 1
ATOM 5434 C CA . GLY B 1 198 ? -6.922 8.672 0.217 1 98.56 198 GLY B CA 1
ATOM 5435 C C . GLY B 1 198 ? -8.375 8.852 0.624 1 98.56 198 GLY B C 1
ATOM 5436 O O . GLY B 1 198 ? -8.664 9.367 1.703 1 98.56 198 GLY B O 1
ATOM 5437 N N . LEU B 1 199 ? -9.266 8.398 -0.231 1 98.56 199 LEU B N 1
ATOM 5438 C CA . LEU B 1 199 ? -10.688 8.594 0 1 98.56 199 LEU B CA 1
ATOM 5439 C C . LEU B 1 199 ? -11.188 7.703 1.13 1 98.56 199 LEU B C 1
ATOM 5441 O O . LEU B 1 199 ? -11.898 8.164 2.027 1 98.56 199 LEU B O 1
ATOM 5445 N N . GLY B 1 200 ? -10.766 6.457 1.108 1 97.56 200 GLY B N 1
ATOM 5446 C CA . GLY B 1 200 ? -11.281 5.488 2.062 1 97.56 200 GLY B CA 1
ATOM 5447 C C . GLY B 1 200 ? -10.945 5.832 3.502 1 97.56 200 GLY B C 1
ATOM 5448 O O . GLY B 1 200 ? -11.711 5.527 4.414 1 97.56 200 GLY B O 1
ATOM 5449 N N . ALA B 1 201 ? -9.812 6.453 3.652 1 97.75 201 ALA B N 1
ATOM 5450 C CA . ALA B 1 201 ? -9.328 6.742 5 1 97.75 201 ALA B CA 1
ATOM 5451 C C . ALA B 1 201 ? -9.555 8.203 5.367 1 97.75 201 ALA B C 1
ATOM 5453 O O . ALA B 1 201 ? -9.156 8.656 6.441 1 97.75 201 ALA B O 1
ATOM 5454 N N . TYR B 1 202 ? -10.203 8.961 4.48 1 98.06 202 TYR B N 1
ATOM 5455 C CA . TYR B 1 202 ? -10.352 10.398 4.668 1 98.06 202 TYR B CA 1
ATOM 5456 C C . TYR B 1 202 ? -11.094 10.711 5.961 1 98.06 202 TYR B C 1
ATOM 5458 O O . TYR B 1 202 ? -10.75 11.656 6.668 1 98.06 202 TYR B O 1
ATOM 5466 N N . GLY B 1 203 ? -11.992 9.828 6.312 1 97.62 203 GLY B N 1
ATOM 5467 C CA . GLY B 1 203 ? -12.867 10.047 7.453 1 97.62 203 GLY B CA 1
ATOM 5468 C C . GLY B 1 203 ? -12.234 9.656 8.773 1 97.62 203 GLY B C 1
ATOM 5469 O O . GLY B 1 203 ? -12.875 9.75 9.828 1 97.62 203 GLY B O 1
ATOM 5470 N N . LEU B 1 204 ? -10.984 9.258 8.758 1 97.88 204 LEU B N 1
ATOM 5471 C CA . LEU B 1 204 ? -10.312 8.883 9.992 1 97.88 204 LEU B CA 1
ATOM 5472 C C . LEU B 1 204 ? -10.125 10.094 10.898 1 97.88 204 LEU B C 1
ATOM 5474 O O . LEU B 1 204 ? -10.141 9.969 12.125 1 97.88 204 LEU B O 1
ATOM 5478 N N . TYR B 1 205 ? -9.961 11.227 10.273 1 97.44 205 TYR B N 1
ATOM 5479 C CA . TYR B 1 205 ? -9.742 12.445 11.031 1 97.44 205 TYR B CA 1
ATOM 5480 C C . TYR B 1 205 ? -10.977 12.812 11.852 1 97.44 205 TYR B C 1
ATOM 5482 O O . TYR B 1 205 ? -12.102 12.766 11.344 1 97.44 205 TYR B O 1
ATOM 5490 N N . LYS B 1 206 ? -10.742 13.156 13.102 1 96.31 206 LYS B N 1
ATOM 5491 C CA . LYS B 1 206 ? -11.828 13.586 13.977 1 96.31 206 LYS B CA 1
ATOM 5492 C C . LYS B 1 206 ? -11.602 15.016 14.469 1 96.31 206 LYS B C 1
ATOM 5494 O O . LYS B 1 206 ? -10.461 15.461 14.586 1 96.31 206 LYS B O 1
ATOM 5499 N N . THR B 1 207 ? -12.695 15.672 14.688 1 95.31 207 THR B N 1
ATOM 5500 C CA . THR B 1 207 ? -12.656 17.031 15.219 1 95.31 207 THR B CA 1
ATOM 5501 C C . THR B 1 207 ? -13.148 17.062 16.656 1 95.31 207 THR B C 1
ATOM 5503 O O . THR B 1 207 ? -13.805 16.125 17.109 1 95.31 207 THR B O 1
ATOM 5506 N N . LEU B 1 208 ? -12.727 18.047 17.359 1 95.75 208 LEU B N 1
ATOM 5507 C CA . LEU B 1 208 ? -13.195 18.328 18.719 1 95.75 208 LEU B CA 1
ATOM 5508 C C . LEU B 1 208 ? -14.078 19.578 18.734 1 95.75 208 LEU B C 1
ATOM 5510 O O . LEU B 1 208 ? -13.945 20.453 17.875 1 95.75 208 LEU B O 1
ATOM 5514 N N . PRO B 1 209 ? -14.961 19.625 19.656 1 94.56 209 PRO B N 1
ATOM 5515 C CA . PRO B 1 209 ? -15.828 20.797 19.719 1 94.56 209 PRO B CA 1
ATOM 5516 C C . PRO B 1 209 ? -15.086 22.062 20.188 1 94.56 209 PRO B C 1
ATOM 5518 O O . PRO B 1 209 ? -14.125 21.953 20.953 1 94.56 209 PRO B O 1
ATOM 5521 N N . GLY B 1 210 ? -15.703 23.203 19.781 1 93.88 210 GLY B N 1
ATOM 5522 C CA . GLY B 1 210 ? -15.133 24.5 20.109 1 93.88 210 GLY B CA 1
ATOM 5523 C C . GLY B 1 210 ? -14.695 25.297 18.891 1 93.88 210 GLY B C 1
ATOM 5524 O O . GLY B 1 210 ? -14.258 24.719 17.891 1 93.88 210 GLY B O 1
ATOM 5525 N N . LEU B 1 211 ? -14.727 26.609 18.984 1 92.81 211 LEU B N 1
ATOM 5526 C CA . LEU B 1 211 ? -14.211 27.484 17.938 1 92.81 211 LEU B CA 1
ATOM 5527 C C . LEU B 1 211 ? -12.711 27.688 18.094 1 92.81 211 LEU B C 1
ATOM 5529 O O . LEU B 1 211 ? -12.25 28.172 19.141 1 92.81 211 LEU B O 1
ATOM 5533 N N . ASP B 1 212 ? -12.016 27.344 17.062 1 93.75 212 ASP B N 1
ATOM 5534 C CA . ASP B 1 212 ? -10.555 27.422 17.109 1 93.75 212 ASP B CA 1
ATOM 5535 C C . ASP B 1 212 ? -10.102 28.766 17.672 1 93.75 212 ASP B C 1
ATOM 5537 O O . ASP B 1 212 ? -10.703 29.797 17.391 1 93.75 212 ASP B O 1
ATOM 5541 N N . CYS B 1 213 ? -9.109 28.719 18.484 1 93.19 213 CYS B N 1
ATOM 5542 C CA . CYS B 1 213 ? -8.578 29.953 19.047 1 93.19 213 CYS B CA 1
ATOM 5543 C C . CYS B 1 213 ? -7.059 30 18.938 1 93.19 213 CYS B C 1
ATOM 5545 O O . CYS B 1 213 ? -6.43 29.016 18.562 1 93.19 213 CYS B O 1
ATOM 5547 N N . THR B 1 214 ? -6.492 31.156 19.109 1 94.38 214 THR B N 1
ATOM 5548 C CA . THR B 1 214 ? -5.055 31.391 19.016 1 94.38 214 THR B CA 1
ATOM 5549 C C . THR B 1 214 ? -4.473 31.781 20.359 1 94.38 214 THR B C 1
ATOM 5551 O O . THR B 1 214 ? -5.211 31.984 21.328 1 94.38 214 THR B O 1
ATOM 5554 N N . PHE B 1 215 ? -3.174 31.781 20.469 1 95.62 215 PHE B N 1
ATOM 5555 C CA . PHE B 1 215 ? -2.432 32.281 21.625 1 95.62 215 PHE B CA 1
ATOM 5556 C C . PHE B 1 215 ? -2.068 33.75 21.453 1 95.62 215 PHE B C 1
ATOM 5558 O O . PHE B 1 215 ? -1.198 34.062 20.656 1 95.62 215 PHE B O 1
ATOM 5565 N N . PRO B 1 216 ? -2.682 34.594 22.281 1 93.31 216 PRO B N 1
ATOM 5566 C CA . PRO B 1 216 ? -2.377 36 22.109 1 93.31 216 PRO B CA 1
ATOM 5567 C C . PRO B 1 216 ? -0.885 36.312 22.219 1 93.31 216 PRO B C 1
ATOM 5569 O O . PRO B 1 216 ? -0.382 37.188 21.547 1 93.31 216 PRO B O 1
ATOM 5572 N N . GLY B 1 217 ? -0.247 35.594 23.094 1 94.31 217 GLY B N 1
ATOM 5573 C CA . GLY B 1 217 ? 1.183 35.812 23.266 1 94.31 217 GLY B CA 1
ATOM 5574 C C . GLY B 1 217 ? 2.025 34.875 22.422 1 94.31 217 GLY B C 1
ATOM 5575 O O . GLY B 1 217 ? 3.252 34.844 22.531 1 94.31 217 GLY B O 1
ATOM 5576 N N . GLY B 1 218 ? 1.395 34.125 21.594 1 96.81 218 GLY B N 1
ATOM 5577 C CA . GLY B 1 218 ? 2.105 33.188 20.734 1 96.81 218 GLY B CA 1
ATOM 5578 C C . GLY B 1 218 ? 2.051 31.75 21.25 1 96.81 218 GLY B C 1
ATOM 5579 O O . GLY B 1 218 ? 2.062 31.516 22.469 1 96.81 218 GLY B O 1
ATOM 5580 N N . TYR B 1 219 ? 2.115 30.844 20.359 1 98 219 TYR B N 1
ATOM 5581 C CA . TYR B 1 219 ? 1.988 29.422 20.656 1 98 219 TYR B CA 1
ATOM 5582 C C . TYR B 1 219 ? 3.189 28.922 21.453 1 98 219 TYR B C 1
ATOM 5584 O O . TYR B 1 219 ? 3.068 28 22.25 1 98 219 TYR B O 1
ATOM 5592 N N . GLU B 1 220 ? 4.359 29.5 21.266 1 98.19 220 GLU B N 1
ATOM 5593 C CA . GLU B 1 220 ? 5.59 29.078 21.938 1 98.19 220 GLU B CA 1
ATOM 5594 C C . GLU B 1 220 ? 5.469 29.234 23.453 1 98.19 220 GLU B C 1
ATOM 5596 O O . GLU B 1 220 ? 6.25 28.656 24.203 1 98.19 220 GLU B O 1
ATOM 5601 N N . GLY B 1 221 ? 4.504 30.094 23.859 1 98.12 221 GLY B N 1
ATOM 5602 C CA . GLY B 1 221 ? 4.246 30.188 25.297 1 98.12 221 GLY B CA 1
ATOM 5603 C C . GLY B 1 221 ? 3.924 28.844 25.938 1 98.12 221 GLY B C 1
ATOM 5604 O O . GLY B 1 221 ? 4.316 28.594 27.078 1 98.12 221 GLY B O 1
ATOM 5605 N N . LEU B 1 222 ? 3.184 28.016 25.203 1 98.5 222 LEU B N 1
ATOM 5606 C CA . LEU B 1 222 ? 2.863 26.672 25.703 1 98.5 222 LEU B CA 1
ATOM 5607 C C . LEU B 1 222 ? 4.129 25.844 25.891 1 98.5 222 LEU B C 1
ATOM 5609 O O . LEU B 1 222 ? 4.297 25.188 26.906 1 98.5 222 LEU B O 1
ATOM 5613 N N . ILE B 1 223 ? 5.055 25.906 24.922 1 98.62 223 ILE B N 1
ATOM 5614 C CA . ILE B 1 223 ? 6.309 25.156 24.969 1 98.62 223 ILE B CA 1
ATOM 5615 C C . ILE B 1 223 ? 7.156 25.609 26.141 1 98.62 223 ILE B C 1
ATOM 5617 O O . ILE B 1 223 ? 7.688 24.797 26.891 1 98.62 223 ILE B O 1
ATOM 5621 N N . LYS B 1 224 ? 7.234 26.906 26.297 1 98.06 224 LYS B N 1
ATOM 5622 C CA . LYS B 1 224 ? 8.031 27.469 27.375 1 98.06 224 LYS B CA 1
ATOM 5623 C C . LYS B 1 224 ? 7.539 27 28.75 1 98.06 224 LYS B C 1
ATOM 5625 O O . LYS B 1 224 ? 8.336 26.656 29.625 1 98.06 224 LYS B O 1
ATOM 5630 N N . ASN B 1 225 ? 6.285 27.047 28.922 1 98.25 225 ASN B N 1
ATOM 5631 C CA . ASN B 1 225 ? 5.715 26.625 30.188 1 98.25 225 ASN B CA 1
ATOM 5632 C C . ASN B 1 225 ? 5.938 25.141 30.438 1 98.25 225 ASN B C 1
ATOM 5634 O O . ASN B 1 225 ? 6.293 24.734 31.547 1 98.25 225 ASN B O 1
ATOM 5638 N N . LEU B 1 226 ? 5.742 24.297 29.453 1 98.06 226 LEU B N 1
ATOM 5639 C CA . LEU B 1 226 ? 5.973 22.859 29.578 1 98.06 226 LEU B CA 1
ATOM 5640 C C . LEU B 1 226 ? 7.43 22.578 29.922 1 98.06 226 LEU B C 1
ATOM 5642 O O . LEU B 1 226 ? 7.707 21.766 30.812 1 98.06 226 LEU B O 1
ATOM 5646 N N . MET B 1 227 ? 8.312 23.281 29.281 1 97.88 227 MET B N 1
ATOM 5647 C CA . MET B 1 227 ? 9.742 23.094 29.516 1 97.88 227 MET B CA 1
ATOM 5648 C C . MET B 1 227 ? 10.125 23.484 30.922 1 97.88 227 MET B C 1
ATOM 5650 O O . MET B 1 227 ? 11.016 22.891 31.531 1 97.88 227 MET B O 1
ATOM 5654 N N . SER B 1 228 ? 9.469 24.453 31.453 1 97.19 228 SER B N 1
ATOM 5655 C CA . SER B 1 228 ? 9.789 24.953 32.781 1 97.19 228 SER B CA 1
ATOM 5656 C C . SER B 1 228 ? 9.469 23.906 33.844 1 97.19 228 SER B C 1
ATOM 5658 O O . SER B 1 228 ? 9.984 23.984 34.969 1 97.19 228 SER B O 1
ATOM 5660 N N . GLU B 1 229 ? 8.664 22.938 33.469 1 95.88 229 GLU B N 1
ATOM 5661 C CA . GLU B 1 229 ? 8.305 21.891 34.406 1 95.88 229 GLU B CA 1
ATOM 5662 C C . GLU B 1 229 ? 9.336 20.766 34.406 1 95.88 229 GLU B C 1
ATOM 5664 O O . GLU B 1 229 ? 9.297 19.875 35.25 1 95.88 229 GLU B O 1
ATOM 5669 N N . LEU B 1 230 ? 10.266 20.797 33.5 1 96.88 230 LEU B N 1
ATOM 5670 C CA . LEU B 1 230 ? 11.258 19.734 33.344 1 96.88 230 LEU B CA 1
ATOM 5671 C C . LEU B 1 230 ? 12.594 20.156 33.938 1 96.88 230 LEU B C 1
ATOM 5673 O O . LEU B 1 230 ? 12.914 21.344 33.969 1 96.88 230 LEU B O 1
ATOM 5677 N N . PRO B 1 231 ? 13.375 19.172 34.406 1 94.69 231 PRO B N 1
ATOM 5678 C CA . PRO B 1 231 ? 14.727 19.5 34.844 1 94.69 231 PRO B CA 1
ATOM 5679 C C . PRO B 1 231 ? 15.547 20.203 33.75 1 94.69 231 PRO B C 1
ATOM 5681 O O . PRO B 1 231 ? 15.438 19.859 32.594 1 94.69 231 PRO B O 1
ATOM 5684 N N . SER B 1 232 ? 16.375 21.109 34.094 1 90.44 232 SER B N 1
ATOM 5685 C CA . SER B 1 232 ? 17.078 21.969 33.156 1 90.44 232 SER B CA 1
ATOM 5686 C C . SER B 1 232 ? 18.078 21.188 32.312 1 90.44 232 SER B C 1
ATOM 5688 O O . SER B 1 232 ? 18.406 21.562 31.203 1 90.44 232 SER B O 1
ATOM 5690 N N . ASP B 1 233 ? 18.609 20.109 32.844 1 93.19 233 ASP B N 1
ATOM 5691 C CA . ASP B 1 233 ? 19.641 19.375 32.125 1 93.19 233 ASP B CA 1
ATOM 5692 C C . ASP B 1 233 ? 19.062 18.188 31.375 1 93.19 233 ASP B C 1
ATOM 5694 O O . ASP B 1 233 ? 19.812 17.344 30.859 1 93.19 233 ASP B O 1
ATOM 5698 N N . LEU B 1 234 ? 17.781 18.203 31.25 1 96.5 234 LEU B N 1
ATOM 5699 C CA . LEU B 1 234 ? 17.109 17.047 30.641 1 96.5 234 LEU B CA 1
ATOM 5700 C C . LEU B 1 234 ? 17.297 17.062 29.125 1 96.5 234 LEU B C 1
ATOM 5702 O O . LEU B 1 234 ? 17.312 16 28.5 1 96.5 234 LEU B O 1
ATOM 5706 N N . VAL B 1 235 ? 17.438 18.219 28.484 1 98.12 235 VAL B N 1
ATOM 5707 C CA . VAL B 1 235 ? 17.484 18.344 27.031 1 98.12 235 VAL B CA 1
ATOM 5708 C C . VAL B 1 235 ? 18.922 18.641 26.594 1 98.12 235 VAL B C 1
ATOM 5710 O O . VAL B 1 235 ? 19.578 19.5 27.172 1 98.12 235 VAL B O 1
ATOM 5713 N N . THR B 1 236 ? 19.453 17.906 25.703 1 97.69 236 THR B N 1
ATOM 5714 C CA . THR B 1 236 ? 20.688 18.234 25 1 97.69 236 THR B CA 1
ATOM 5715 C C . THR B 1 236 ? 20.375 18.75 23.594 1 97.69 236 THR B C 1
ATOM 5717 O O . THR B 1 236 ? 19.938 18 22.734 1 97.69 236 THR B O 1
ATOM 5720 N N . TYR B 1 237 ? 20.625 20.047 23.391 1 97.62 237 TYR B N 1
ATOM 5721 C CA . TYR B 1 237 ? 20.359 20.688 22.125 1 97.62 237 TYR B CA 1
ATOM 5722 C C . TYR B 1 237 ? 21.531 20.484 21.156 1 97.62 237 TYR B C 1
ATOM 5724 O O . TYR B 1 237 ? 22.609 20.047 21.562 1 97.62 237 TYR B O 1
ATOM 5732 N N . ASN B 1 238 ? 21.266 20.797 19.859 1 97.69 238 ASN B N 1
ATOM 5733 C CA . ASN B 1 238 ? 22.266 20.688 18.797 1 97.69 238 ASN B CA 1
ATOM 5734 C C . ASN B 1 238 ? 22.922 19.297 18.781 1 97.69 238 ASN B C 1
ATOM 5736 O O . ASN B 1 238 ? 24.141 19.188 18.688 1 97.69 238 ASN B O 1
ATOM 5740 N N . ARG B 1 239 ? 22.062 18.312 18.953 1 97.38 239 ARG B N 1
ATOM 5741 C CA . ARG B 1 239 ? 22.516 16.938 18.984 1 97.38 239 ARG B CA 1
ATOM 5742 C C . ARG B 1 239 ? 21.672 16.062 18.062 1 97.38 239 ARG B C 1
ATOM 5744 O O . ARG B 1 239 ? 20.828 15.289 18.547 1 97.38 239 ARG B O 1
ATOM 5751 N N . PRO B 1 240 ? 21.984 16.125 16.766 1 97.75 240 PRO B N 1
ATOM 5752 C CA . PRO B 1 240 ? 21.234 15.258 15.844 1 97.75 240 PRO B CA 1
ATOM 5753 C C . PRO B 1 240 ? 21.562 13.781 16.016 1 97.75 240 PRO B C 1
ATOM 5755 O O . PRO B 1 240 ? 22.734 13.43 16.219 1 97.75 240 PRO B O 1
ATOM 5758 N N . VAL B 1 241 ? 20.562 12.992 16.078 1 98.44 241 VAL B N 1
ATOM 5759 C CA . VAL B 1 241 ? 20.734 11.547 16.125 1 98.44 241 VAL B CA 1
ATOM 5760 C C . VAL B 1 241 ? 20.906 10.992 14.703 1 98.44 241 VAL B C 1
ATOM 5762 O O . VAL B 1 241 ? 20.078 11.266 13.828 1 98.44 241 VAL B O 1
ATOM 5765 N N . ARG B 1 242 ? 21.906 10.211 14.531 1 97.5 242 ARG B N 1
ATOM 5766 C CA . ARG B 1 242 ? 22.219 9.648 13.227 1 97.5 242 ARG B CA 1
ATOM 5767 C C . ARG B 1 242 ? 21.578 8.281 13.047 1 97.5 242 ARG B C 1
ATOM 5769 O O . ARG B 1 242 ? 21.078 7.961 11.969 1 97.5 242 ARG B O 1
ATOM 5776 N N . CYS B 1 243 ? 21.656 7.504 14.094 1 97.94 243 CYS B N 1
ATOM 5777 C CA . CYS B 1 243 ? 21.172 6.133 13.945 1 97.94 243 CYS B CA 1
ATOM 5778 C C . CYS B 1 243 ? 20.75 5.555 15.297 1 97.94 243 CYS B C 1
ATOM 5780 O O . CYS B 1 243 ? 21.438 5.773 16.297 1 97.94 243 CYS B O 1
ATOM 5782 N N . VAL B 1 244 ? 19.672 4.953 15.344 1 97.88 244 VAL B N 1
ATOM 5783 C CA . VAL B 1 244 ? 19.219 4.156 16.484 1 97.88 244 VAL B CA 1
ATOM 5784 C C . VAL B 1 244 ? 19.484 2.676 16.203 1 97.88 244 VAL B C 1
ATOM 5786 O O . VAL B 1 244 ? 18.828 2.066 15.359 1 97.88 244 VAL B O 1
ATOM 5789 N N . HIS B 1 245 ? 20.422 2.062 16.922 1 95.88 245 HIS B N 1
ATOM 5790 C CA . HIS B 1 245 ? 20.75 0.647 16.797 1 95.88 245 HIS B CA 1
ATOM 5791 C C . HIS B 1 245 ? 19.938 -0.197 17.766 1 95.88 245 HIS B C 1
ATOM 5793 O O . HIS B 1 245 ? 20.219 -0.208 18.969 1 95.88 245 HIS B O 1
ATOM 5799 N N . TRP B 1 246 ? 18.875 -0.83 17.219 1 93.88 246 TRP B N 1
ATOM 5800 C CA . TRP B 1 246 ? 18.062 -1.704 18.047 1 93.88 246 TRP B CA 1
ATOM 5801 C C . TRP B 1 246 ? 18.297 -3.168 17.703 1 93.88 246 TRP B C 1
ATOM 5803 O O . TRP B 1 246 ? 19.016 -3.477 16.75 1 93.88 246 TRP B O 1
ATOM 5813 N N . ASN B 1 247 ? 17.844 -4.055 18.594 1 85.69 247 ASN B N 1
ATOM 5814 C CA . ASN B 1 247 ? 18.109 -5.477 18.422 1 85.69 247 ASN B CA 1
ATOM 5815 C C . ASN B 1 247 ? 16.906 -6.219 17.859 1 85.69 247 ASN B C 1
ATOM 5817 O O . ASN B 1 247 ? 15.82 -6.184 18.453 1 85.69 247 ASN B O 1
ATOM 5821 N N . ASN B 1 248 ? 17.25 -6.883 16.719 1 75.56 248 ASN B N 1
ATOM 5822 C CA . ASN B 1 248 ? 16.188 -7.707 16.156 1 75.56 248 ASN B CA 1
ATOM 5823 C C . ASN B 1 248 ? 16.531 -9.195 16.234 1 75.56 248 ASN B C 1
ATOM 5825 O O . ASN B 1 248 ? 15.805 -10.023 15.688 1 75.56 248 ASN B O 1
ATOM 5829 N N . THR B 1 249 ? 17.734 -9.469 16.734 1 70.38 249 THR B N 1
ATOM 5830 C CA . THR B 1 249 ? 18.141 -10.867 16.875 1 70.38 249 THR B CA 1
ATOM 5831 C C . THR B 1 249 ? 18.516 -11.164 18.328 1 70.38 249 THR B C 1
ATOM 5833 O O . THR B 1 249 ? 18.859 -10.258 19.078 1 70.38 249 THR B O 1
ATOM 5836 N N . GLU B 1 250 ? 18.312 -12.359 18.797 1 62.94 250 GLU B N 1
ATOM 5837 C CA . GLU B 1 250 ? 18.469 -12.828 20.172 1 62.94 250 GLU B CA 1
ATOM 5838 C C . GLU B 1 250 ? 19.922 -12.68 20.641 1 62.94 250 GLU B C 1
ATOM 5840 O O . GLU B 1 250 ? 20.188 -12.727 21.844 1 62.94 250 GLU B O 1
ATOM 5845 N N . LYS B 1 251 ? 20.875 -12.469 19.797 1 54.91 251 LYS B N 1
ATOM 5846 C CA . LYS B 1 251 ? 22.266 -12.68 20.172 1 54.91 251 LYS B CA 1
ATOM 5847 C C . LYS B 1 251 ? 22.781 -11.531 21.047 1 54.91 251 LYS B C 1
ATOM 5849 O O . LYS B 1 251 ? 23.797 -11.672 21.719 1 54.91 251 LYS B O 1
ATOM 5854 N N . GLU B 1 252 ? 22.375 -10.352 20.812 1 56.47 252 GLU B N 1
ATOM 5855 C CA . GLU B 1 252 ? 23.172 -9.242 21.328 1 56.47 252 GLU B CA 1
ATOM 5856 C C . GLU B 1 252 ? 22.578 -8.695 22.625 1 56.47 252 GLU B C 1
ATOM 5858 O O . GLU B 1 252 ? 21.391 -8.891 22.891 1 56.47 252 GLU B O 1
ATOM 5863 N N . GLU B 1 253 ? 23.5 -8.172 23.406 1 57.88 253 GLU B N 1
ATOM 5864 C CA . GLU B 1 253 ? 23.25 -7.453 24.656 1 57.88 253 GLU B CA 1
ATOM 5865 C C . GLU B 1 253 ? 22.094 -6.461 24.5 1 57.88 253 GLU B C 1
ATOM 5867 O O . GLU B 1 253 ? 21.859 -5.953 23.406 1 57.88 253 GLU B O 1
ATOM 5872 N N . ASN B 1 254 ? 21.109 -6.273 25.531 1 62.06 254 ASN B N 1
ATOM 5873 C CA . ASN B 1 254 ? 19.734 -5.844 25.781 1 62.06 254 ASN B CA 1
ATOM 5874 C C . ASN B 1 254 ? 19.578 -4.34 25.578 1 62.06 254 ASN B C 1
ATOM 5876 O O . ASN B 1 254 ? 18.5 -3.797 25.781 1 62.06 254 ASN B O 1
ATOM 5880 N N . SER B 1 255 ? 20.703 -3.566 25.094 1 81.25 255 SER B N 1
ATOM 5881 C CA . SER B 1 255 ? 20.406 -2.139 25.125 1 81.25 255 SER B CA 1
ATOM 5882 C C . SER B 1 255 ? 20.328 -1.56 23.703 1 81.25 255 SER B C 1
ATOM 5884 O O . SER B 1 255 ? 20.938 -2.104 22.781 1 81.25 255 SER B O 1
ATOM 5886 N N . VAL B 1 256 ? 19.469 -0.595 23.5 1 94.31 256 VAL B N 1
ATOM 5887 C CA . VAL B 1 256 ? 19.406 0.218 22.297 1 94.31 256 VAL B CA 1
ATOM 5888 C C . VAL B 1 256 ? 20.547 1.224 22.297 1 94.31 256 VAL B C 1
ATOM 5890 O O . VAL B 1 256 ? 20.859 1.836 23.312 1 94.31 256 VAL B O 1
ATOM 5893 N N . MET B 1 257 ? 21.328 1.312 21.281 1 95.94 257 MET B N 1
ATOM 5894 C CA . MET B 1 257 ? 22.422 2.266 21.156 1 95.94 257 MET B CA 1
ATOM 5895 C C . MET B 1 257 ? 22.047 3.416 20.234 1 95.94 257 MET B C 1
ATOM 5897 O O . MET B 1 257 ? 21.719 3.195 19.062 1 95.94 257 MET B O 1
ATOM 5901 N N . ILE B 1 258 ? 22.094 4.645 20.734 1 97.69 258 ILE B N 1
ATOM 5902 C CA . ILE B 1 258 ? 21.797 5.84 19.938 1 97.69 258 ILE B CA 1
ATOM 5903 C C . ILE B 1 258 ? 23.109 6.488 19.484 1 97.69 258 ILE B C 1
ATOM 5905 O O . ILE B 1 258 ? 23.922 6.902 20.312 1 97.69 258 ILE B O 1
ATOM 5909 N N . GLU B 1 259 ? 23.25 6.531 18.234 1 97.62 259 GLU B N 1
ATOM 5910 C CA . GLU B 1 259 ? 24.438 7.156 17.641 1 97.62 259 GLU B CA 1
ATOM 5911 C C . GLU B 1 259 ? 24.109 8.57 17.156 1 97.62 259 GLU B C 1
ATOM 5913 O O . GLU B 1 259 ? 23.203 8.758 16.344 1 97.62 259 GLU B O 1
ATOM 5918 N N . CYS B 1 260 ? 24.875 9.523 17.609 1 97.31 260 CYS B N 1
ATOM 5919 C CA . CYS B 1 260 ? 24.703 10.914 17.203 1 97.31 260 CYS B CA 1
ATOM 5920 C C . CYS B 1 260 ? 25.641 11.273 16.062 1 97.31 260 CYS B C 1
ATOM 5922 O O . CYS B 1 260 ? 26.531 10.508 15.727 1 97.31 260 CYS B O 1
ATOM 5924 N N . ASP B 1 261 ? 25.406 12.375 15.406 1 93.06 261 ASP B N 1
ATOM 5925 C CA . ASP B 1 261 ? 26.188 12.812 14.25 1 93.06 261 ASP B CA 1
ATOM 5926 C C . ASP B 1 261 ? 27.656 13.031 14.633 1 93.06 261 ASP B C 1
ATOM 5928 O O . ASP B 1 261 ? 28.547 12.883 13.789 1 93.06 261 ASP B O 1
ATOM 5932 N N . ASP B 1 262 ? 27.969 13.406 15.914 1 91.25 262 ASP B N 1
ATOM 5933 C CA . ASP B 1 262 ? 29.344 13.609 16.359 1 91.25 262 ASP B CA 1
ATOM 5934 C C . ASP B 1 262 ? 29.984 12.289 16.781 1 91.25 262 ASP B C 1
ATOM 5936 O O . ASP B 1 262 ? 31.047 12.281 17.406 1 91.25 262 ASP B O 1
ATOM 5940 N N . GLU B 1 263 ? 29.359 11.219 16.641 1 89.69 263 GLU B N 1
ATOM 5941 C CA . GLU B 1 263 ? 29.844 9.859 16.844 1 89.69 263 GLU B CA 1
ATOM 5942 C C . GLU B 1 263 ? 29.734 9.445 18.312 1 89.69 263 GLU B C 1
ATOM 5944 O O . GLU B 1 263 ? 30.156 8.344 18.688 1 89.69 263 GLU B O 1
ATOM 5949 N N . LYS B 1 264 ? 29.188 10.359 18.969 1 92.94 264 LYS B N 1
ATOM 5950 C CA . LYS B 1 264 ? 28.906 9.945 20.344 1 92.94 264 LYS B CA 1
ATOM 5951 C C . LYS B 1 264 ? 27.781 8.906 20.375 1 92.94 264 LYS B C 1
ATOM 5953 O O . LYS B 1 264 ? 26.812 9 19.625 1 92.94 264 LYS B O 1
ATOM 5958 N N . LYS B 1 265 ? 27.953 7.938 21.312 1 94.94 265 LYS B N 1
ATOM 5959 C CA . LYS B 1 265 ? 26.953 6.875 21.469 1 94.94 265 LYS B CA 1
ATOM 5960 C C . LYS B 1 265 ? 26.359 6.891 22.875 1 94.94 265 LYS B C 1
ATOM 5962 O O . LYS B 1 265 ? 27.078 7.109 23.859 1 94.94 265 LYS B O 1
ATOM 5967 N N . ILE B 1 266 ? 25.094 6.746 22.922 1 95.94 266 ILE B N 1
ATOM 5968 C CA . ILE B 1 266 ? 24.344 6.723 24.172 1 95.94 266 ILE B CA 1
ATOM 5969 C C . ILE B 1 266 ? 23.578 5.41 24.297 1 95.94 266 ILE B C 1
ATOM 5971 O O . ILE B 1 266 ? 22.797 5.059 23.406 1 95.94 266 ILE B O 1
ATOM 5975 N N . ALA B 1 267 ? 23.812 4.676 25.375 1 95 267 ALA B N 1
ATOM 5976 C CA . ALA B 1 267 ? 23.078 3.449 25.641 1 95 267 ALA B CA 1
ATOM 5977 C C . ALA B 1 267 ? 21.781 3.742 26.406 1 95 267 ALA B C 1
ATOM 5979 O O . ALA B 1 267 ? 21.766 4.586 27.297 1 95 267 ALA B O 1
ATOM 5980 N N . ALA B 1 268 ? 20.703 3.08 26 1 96.19 268 ALA B N 1
ATOM 5981 C CA . ALA B 1 268 ? 19.422 3.242 26.672 1 96.19 268 ALA B CA 1
ATOM 5982 C C . ALA B 1 268 ? 18.641 1.934 26.656 1 96.19 268 ALA B C 1
ATOM 5984 O O . ALA B 1 268 ? 18.922 1.03 25.875 1 96.19 268 ALA B O 1
ATOM 5985 N N . ASP B 1 269 ? 17.734 1.821 27.641 1 95.56 269 ASP B N 1
ATOM 5986 C CA . ASP B 1 269 ? 16.812 0.689 27.641 1 95.56 269 ASP B CA 1
ATOM 5987 C C . ASP B 1 269 ? 15.703 0.877 26.609 1 95.56 269 ASP B C 1
ATOM 5989 O O . ASP B 1 269 ? 15.242 -0.091 26 1 95.56 269 ASP B O 1
ATOM 5993 N N . HIS B 1 270 ? 15.281 2.137 26.5 1 97.25 270 HIS B N 1
ATOM 5994 C CA . HIS B 1 270 ? 14.211 2.498 25.578 1 97.25 270 HIS B CA 1
ATOM 5995 C C . HIS B 1 270 ? 14.531 3.803 24.859 1 97.25 270 HIS B C 1
ATOM 5997 O O . HIS B 1 270 ? 15.164 4.695 25.422 1 97.25 270 HIS B O 1
ATOM 6003 N N . VAL B 1 271 ? 14.07 3.879 23.641 1 98.62 271 VAL B N 1
ATOM 6004 C CA . VAL B 1 271 ? 14.148 5.121 22.875 1 98.62 271 VAL B CA 1
ATOM 6005 C C . VAL B 1 271 ? 12.766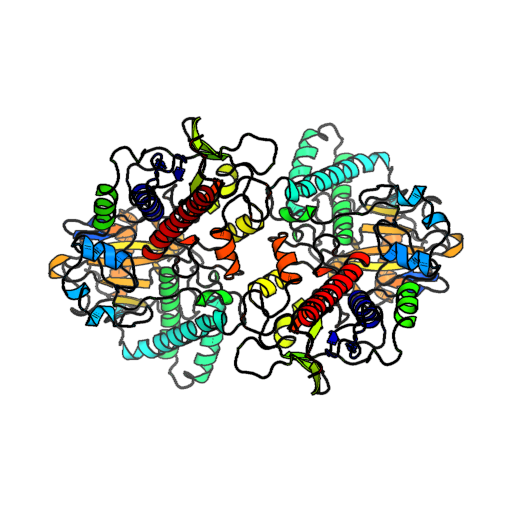 5.496 22.344 1 98.62 271 VAL B C 1
ATOM 6007 O O . VAL B 1 271 ? 12.047 4.641 21.828 1 98.62 271 VAL B O 1
ATOM 6010 N N . ILE B 1 272 ? 12.344 6.723 22.547 1 98.88 272 ILE B N 1
ATOM 6011 C CA . ILE B 1 272 ? 11.125 7.254 21.938 1 98.88 272 ILE B CA 1
ATOM 6012 C C . ILE B 1 272 ? 11.492 8.195 20.797 1 98.88 272 ILE B C 1
ATOM 6014 O O . ILE B 1 272 ? 12.062 9.266 21.016 1 98.88 272 ILE B O 1
ATOM 6018 N N . VAL B 1 273 ? 11.156 7.828 19.609 1 98.94 273 VAL B N 1
ATOM 6019 C CA . VAL B 1 273 ? 11.461 8.617 18.422 1 98.94 273 VAL B CA 1
ATOM 6020 C C . VAL B 1 273 ? 10.289 9.531 18.094 1 98.94 273 VAL B C 1
ATOM 6022 O O . VAL B 1 273 ? 9.18 9.062 17.828 1 98.94 273 VAL B O 1
ATOM 6025 N N . THR B 1 274 ? 10.508 10.828 18.078 1 98.88 274 THR B N 1
ATOM 6026 C CA . THR B 1 274 ? 9.422 11.773 17.859 1 98.88 274 THR B CA 1
ATOM 6027 C C . THR B 1 274 ? 9.727 12.688 16.672 1 98.88 274 THR B C 1
ATOM 6029 O O . THR B 1 274 ? 9.297 13.844 16.656 1 98.88 274 THR B O 1
ATOM 6032 N N . VAL B 1 275 ? 10.453 12.266 15.68 1 98.62 275 VAL B N 1
ATOM 6033 C CA . VAL B 1 275 ? 10.805 13.062 14.508 1 98.62 275 VAL B CA 1
ATOM 6034 C C . VAL B 1 275 ? 9.594 13.211 13.594 1 98.62 275 VAL B C 1
ATOM 6036 O O . VAL B 1 275 ? 8.703 12.352 13.594 1 98.62 275 VAL B O 1
ATOM 6039 N N . PRO B 1 276 ? 9.539 14.312 12.82 1 98.44 276 PRO B N 1
ATOM 6040 C CA . PRO B 1 276 ? 8.445 14.469 11.859 1 98.44 276 PRO B CA 1
ATOM 6041 C C . PRO B 1 276 ? 8.438 13.375 10.789 1 98.44 276 PRO B C 1
ATOM 6043 O O . PRO B 1 276 ? 9.492 12.844 10.445 1 98.44 276 PRO B O 1
ATOM 6046 N N . LEU B 1 277 ? 7.273 13.102 10.242 1 98.81 277 LEU B N 1
ATOM 6047 C CA . LEU B 1 277 ? 7.133 12.102 9.195 1 98.81 277 LEU B CA 1
ATOM 6048 C C . LEU B 1 277 ? 7.992 12.453 7.984 1 98.81 277 LEU B C 1
ATOM 6050 O O . LEU B 1 277 ? 8.547 11.57 7.332 1 98.81 277 LEU B O 1
ATOM 6054 N N . GLY B 1 278 ? 8.047 13.781 7.625 1 98.62 278 GLY B N 1
ATOM 6055 C CA . GLY B 1 278 ? 8.875 14.195 6.504 1 98.62 278 GLY B CA 1
ATOM 6056 C C . GLY B 1 278 ? 10.328 13.789 6.656 1 98.62 278 GLY B C 1
ATOM 6057 O O . GLY B 1 278 ? 10.953 13.312 5.703 1 98.62 278 GLY B O 1
ATOM 6058 N N . TYR B 1 279 ? 10.859 13.992 7.863 1 98.5 279 TYR B N 1
ATOM 6059 C CA . TYR B 1 279 ? 12.227 13.578 8.148 1 98.5 279 TYR B CA 1
ATOM 6060 C C . TYR B 1 279 ? 12.367 12.062 8.094 1 98.5 279 TYR B C 1
ATOM 6062 O O . TYR B 1 279 ? 13.336 11.539 7.551 1 98.5 279 TYR B O 1
ATOM 6070 N N . LEU B 1 280 ? 11.43 11.398 8.727 1 98.44 280 LEU B N 1
ATOM 6071 C CA . LEU B 1 280 ? 11.438 9.938 8.742 1 98.44 280 LEU B CA 1
ATOM 6072 C C . LEU B 1 280 ? 11.453 9.375 7.324 1 98.44 280 LEU B C 1
ATOM 6074 O O . LEU B 1 280 ? 12.188 8.43 7.031 1 98.44 280 LEU B O 1
ATOM 6078 N N . LYS B 1 281 ? 10.625 9.883 6.434 1 98.19 281 LYS B N 1
ATOM 6079 C CA . LYS B 1 281 ? 10.547 9.453 5.043 1 98.19 281 LYS B CA 1
ATOM 6080 C C . LYS B 1 281 ? 11.898 9.578 4.348 1 98.19 281 LYS B C 1
ATOM 6082 O O . LYS B 1 281 ? 12.297 8.703 3.578 1 98.19 281 LYS B O 1
ATOM 6087 N N . LYS B 1 282 ? 12.547 10.594 4.617 1 97.38 282 LYS B N 1
ATOM 6088 C CA . LYS B 1 282 ? 13.797 10.898 3.932 1 97.38 282 LYS B CA 1
ATOM 6089 C C . LYS B 1 282 ? 14.953 10.078 4.504 1 97.38 282 LYS B C 1
ATOM 6091 O O . LYS B 1 282 ? 15.875 9.695 3.777 1 97.38 282 LYS B O 1
ATOM 6096 N N . HIS B 1 283 ? 14.898 9.719 5.844 1 97.38 283 HIS B N 1
ATOM 6097 C CA . HIS B 1 283 ? 16.125 9.266 6.5 1 97.38 283 HIS B CA 1
ATOM 6098 C C . HIS B 1 283 ? 15.93 7.883 7.121 1 97.38 283 HIS B C 1
ATOM 6100 O O . HIS B 1 283 ? 16.844 7.352 7.754 1 97.38 283 HIS B O 1
ATOM 6106 N N . HIS B 1 284 ? 14.812 7.23 6.953 1 96.19 284 HIS B N 1
ATOM 6107 C CA . HIS B 1 284 ? 14.531 5.98 7.656 1 96.19 284 HIS B CA 1
ATOM 6108 C C . HIS B 1 284 ? 15.609 4.938 7.375 1 96.19 284 HIS B C 1
ATOM 6110 O O . HIS B 1 284 ? 15.938 4.129 8.242 1 96.19 284 HIS B O 1
ATOM 6116 N N . SER B 1 285 ? 16.219 4.918 6.184 1 93.88 285 SER B N 1
ATOM 6117 C CA . SER B 1 285 ? 17.188 3.895 5.793 1 93.88 285 SER B CA 1
ATOM 6118 C C . SER B 1 285 ? 18.469 3.998 6.609 1 93.88 285 SER B C 1
ATOM 6120 O O . SER B 1 285 ? 19.172 3.002 6.809 1 93.88 285 SER B O 1
ATOM 6122 N N . THR B 1 286 ? 18.797 5.188 7.121 1 95.25 286 THR B N 1
ATOM 6123 C CA . THR B 1 286 ? 20.016 5.391 7.891 1 95.25 286 THR B CA 1
ATOM 6124 C C . THR B 1 286 ? 19.688 5.578 9.375 1 95.25 286 THR B C 1
ATOM 6126 O O . THR B 1 286 ? 20.547 5.32 10.234 1 95.25 286 THR B O 1
ATOM 6129 N N . LEU B 1 287 ? 18.5 5.965 9.695 1 97.69 287 LEU B N 1
ATOM 6130 C CA . LEU B 1 287 ? 18.125 6.332 11.062 1 97.69 287 LEU B CA 1
ATOM 6131 C C . LEU B 1 287 ? 17.984 5.09 11.938 1 97.69 287 LEU B C 1
ATOM 6133 O O . LEU B 1 287 ? 18.125 5.164 13.156 1 97.69 287 LEU B O 1
ATOM 6137 N N . PHE B 1 288 ? 17.719 3.932 11.336 1 97.19 288 PHE B N 1
ATOM 6138 C CA . PHE B 1 288 ? 17.5 2.725 12.117 1 97.19 288 PHE B CA 1
ATOM 6139 C C . PHE B 1 288 ? 18.391 1.594 11.641 1 97.19 288 PHE B C 1
ATOM 6141 O O . PHE B 1 288 ? 18.578 1.408 10.438 1 97.19 288 PHE B O 1
ATOM 6148 N N . SER B 1 289 ? 18.922 0.839 12.562 1 94.69 289 SER B N 1
ATOM 6149 C CA . SER B 1 289 ? 19.672 -0.388 12.32 1 94.69 289 SER B CA 1
ATOM 6150 C C . SER B 1 289 ? 19.312 -1.467 13.336 1 94.69 289 SER B C 1
ATOM 6152 O O . SER B 1 289 ? 19.562 -1.31 14.531 1 94.69 289 SER B O 1
ATOM 6154 N N . PRO B 1 290 ? 18.781 -2.525 12.852 1 93.12 290 PRO B N 1
ATOM 6155 C CA . PRO B 1 290 ? 18.375 -2.846 11.484 1 93.12 290 PRO B CA 1
ATOM 6156 C C . PRO B 1 290 ? 17.25 -1.94 10.977 1 93.12 290 PRO B C 1
ATOM 6158 O O . PRO B 1 290 ? 16.719 -1.127 11.734 1 93.12 290 PRO B O 1
ATOM 6161 N N . PRO B 1 291 ? 16.938 -2.035 9.633 1 95.19 291 PRO B N 1
ATOM 6162 C CA . PRO B 1 291 ? 15.875 -1.203 9.07 1 95.19 291 PRO B CA 1
ATOM 6163 C C . PRO B 1 291 ? 14.508 -1.508 9.672 1 95.19 291 PRO B C 1
ATOM 6165 O O . PRO B 1 291 ? 14.32 -2.555 10.297 1 95.19 291 PRO B O 1
ATOM 6168 N N . LEU B 1 292 ? 13.617 -0.535 9.477 1 96.62 292 LEU B N 1
ATOM 6169 C CA . LEU B 1 292 ? 12.234 -0.733 9.922 1 96.62 292 LEU B CA 1
ATOM 6170 C C . LEU B 1 292 ? 11.625 -1.965 9.258 1 96.62 292 LEU B C 1
ATOM 6172 O O . LEU B 1 292 ? 11.922 -2.266 8.102 1 96.62 292 LEU B O 1
ATOM 6176 N N . PRO B 1 293 ? 10.797 -2.695 10.062 1 95.25 293 PRO B N 1
ATOM 6177 C CA . PRO B 1 293 ? 10.047 -3.773 9.414 1 95.25 293 PRO B CA 1
ATOM 6178 C C . PRO B 1 293 ? 9.273 -3.299 8.188 1 95.25 293 PRO B C 1
ATOM 6180 O O . PRO B 1 293 ? 8.805 -2.158 8.148 1 95.25 293 PRO B O 1
ATOM 6183 N N . LEU B 1 294 ? 9.078 -4.133 7.246 1 96.31 294 LEU B N 1
ATOM 6184 C CA . LEU B 1 294 ? 8.578 -3.783 5.922 1 96.31 294 LEU B CA 1
ATOM 6185 C C . LEU B 1 294 ? 7.188 -3.162 6.012 1 96.31 294 LEU B C 1
ATOM 6187 O O . LEU B 1 294 ? 6.895 -2.186 5.32 1 96.31 294 LEU B O 1
ATOM 6191 N N . HIS B 1 295 ? 6.289 -3.777 6.828 1 97.19 295 HIS B N 1
ATOM 6192 C CA . HIS B 1 295 ? 4.938 -3.236 6.934 1 97.19 295 HIS B CA 1
ATOM 6193 C C . HIS B 1 295 ? 4.957 -1.808 7.469 1 97.19 295 HIS B C 1
ATOM 6195 O O . HIS B 1 295 ? 4.188 -0.96 7.012 1 97.19 295 HIS B O 1
ATOM 6201 N N . LYS B 1 296 ? 5.801 -1.509 8.414 1 97.56 296 LYS B N 1
ATOM 6202 C CA . LYS B 1 296 ? 5.953 -0.161 8.953 1 97.56 296 LYS B CA 1
ATOM 6203 C C . LYS B 1 296 ? 6.586 0.775 7.93 1 97.56 296 LYS B C 1
ATOM 6205 O O . LYS B 1 296 ? 6.129 1.907 7.75 1 97.56 296 LYS B O 1
ATOM 6210 N N . LEU B 1 297 ? 7.633 0.309 7.293 1 97.56 297 LEU B N 1
ATOM 6211 C CA . LEU B 1 297 ? 8.297 1.084 6.25 1 97.56 297 LEU B CA 1
ATOM 6212 C C . LEU B 1 297 ? 7.309 1.5 5.168 1 97.56 297 LEU B C 1
ATOM 6214 O O . LEU B 1 297 ? 7.289 2.66 4.75 1 97.56 297 LEU B O 1
ATOM 6218 N N . HIS B 1 298 ? 6.492 0.587 4.727 1 97.94 298 HIS B N 1
ATOM 6219 C CA . HIS B 1 298 ? 5.516 0.876 3.682 1 97.94 298 HIS B CA 1
ATOM 6220 C C . HIS B 1 298 ? 4.48 1.889 4.16 1 97.94 298 HIS B C 1
ATOM 6222 O O . HIS B 1 298 ? 4.008 2.717 3.381 1 97.94 298 HIS B O 1
ATOM 6228 N N . SER B 1 299 ? 4.086 1.815 5.418 1 98.5 299 SER B N 1
ATOM 6229 C CA . SER B 1 299 ? 3.166 2.803 5.973 1 98.5 299 SER B CA 1
ATOM 6230 C C . SER B 1 299 ? 3.795 4.191 5.996 1 98.5 299 SER B C 1
ATOM 6232 O O . SER B 1 299 ? 3.127 5.188 5.703 1 98.5 299 SER B O 1
ATOM 6234 N N . VAL B 1 300 ? 5.109 4.285 6.371 1 98.31 300 VAL B N 1
ATOM 6235 C CA . VAL B 1 300 ? 5.848 5.543 6.328 1 98.31 300 VAL B CA 1
ATOM 6236 C C . VAL B 1 300 ? 5.793 6.129 4.922 1 98.31 300 VAL B C 1
ATOM 6238 O O . VAL B 1 300 ? 5.59 7.332 4.75 1 98.31 300 VAL B O 1
ATOM 6241 N N . GLU B 1 301 ? 5.82 5.27 3.963 1 97.12 301 GLU B N 1
ATOM 6242 C CA . GLU B 1 301 ? 5.855 5.715 2.572 1 97.12 301 GLU B CA 1
ATOM 6243 C C . GLU B 1 301 ? 4.465 6.109 2.084 1 97.12 301 GLU B C 1
ATOM 6245 O O . GLU B 1 301 ? 4.32 7.059 1.312 1 97.12 301 GLU B O 1
ATOM 6250 N N . ARG B 1 302 ? 3.449 5.426 2.525 1 97.69 302 ARG B N 1
ATOM 6251 C CA . ARG B 1 302 ? 2.096 5.645 2.027 1 97.69 302 ARG B CA 1
ATOM 6252 C C . ARG B 1 302 ? 1.48 6.895 2.645 1 97.69 302 ARG B C 1
ATOM 6254 O O . ARG B 1 302 ? 0.702 7.598 1.994 1 97.69 302 ARG B O 1
ATOM 6261 N N . LEU B 1 303 ? 1.822 7.168 3.877 1 98.62 303 LEU B N 1
ATOM 6262 C CA . LEU B 1 303 ? 1.303 8.367 4.516 1 98.62 303 LEU B CA 1
ATOM 6263 C C . LEU B 1 303 ? 1.827 9.625 3.822 1 98.62 303 LEU B C 1
ATOM 6265 O O . LEU B 1 303 ? 2.98 9.664 3.387 1 98.62 303 LEU B O 1
ATOM 6269 N N . GLY B 1 304 ? 0.932 10.617 3.717 1 98.62 304 GLY B N 1
ATOM 6270 C CA . GLY B 1 304 ? 1.334 11.867 3.09 1 98.62 304 GLY B CA 1
ATOM 6271 C C . GLY B 1 304 ? 1.888 12.883 4.078 1 98.62 304 GLY B C 1
ATOM 6272 O O . GLY B 1 304 ? 1.511 12.883 5.25 1 98.62 304 GLY B O 1
ATOM 6273 N N . PHE B 1 305 ? 2.732 13.656 3.566 1 98.56 305 PHE B N 1
ATOM 6274 C CA . PHE B 1 305 ? 3.352 14.742 4.316 1 98.56 305 PHE B CA 1
ATOM 6275 C C . PHE B 1 305 ? 3.695 15.906 3.393 1 98.56 305 PHE B C 1
ATOM 6277 O O . PHE B 1 305 ? 4.863 16.125 3.072 1 98.56 305 PHE B O 1
ATOM 6284 N N . GLY B 1 306 ? 2.717 16.703 3.045 1 97.81 306 GLY B N 1
ATOM 6285 C CA . GLY B 1 306 ? 2.934 17.797 2.111 1 97.81 306 GLY B CA 1
ATOM 6286 C C . GLY B 1 306 ? 3.471 19.047 2.775 1 97.81 306 GLY B C 1
ATOM 6287 O O . GLY B 1 306 ? 3.863 19.016 3.945 1 97.81 306 GLY B O 1
ATOM 6288 N N . THR B 1 307 ? 3.553 20.062 1.984 1 98.44 307 THR B N 1
ATOM 6289 C CA . THR B 1 307 ? 4.094 21.328 2.459 1 98.44 307 THR B CA 1
ATOM 6290 C C . THR B 1 307 ? 3.029 22.422 2.41 1 98.44 307 THR B C 1
ATOM 6292 O O . THR B 1 307 ? 2.424 22.656 1.363 1 98.44 307 THR B O 1
ATOM 6295 N N . ASN B 1 308 ? 2.742 22.922 3.482 1 98.12 308 ASN B N 1
ATOM 6296 C CA . ASN B 1 308 ? 1.856 24.062 3.646 1 98.12 308 ASN B CA 1
ATOM 6297 C C . ASN B 1 308 ? 2.578 25.25 4.293 1 98.12 308 ASN B C 1
ATOM 6299 O O . ASN B 1 308 ? 2.992 25.172 5.449 1 98.12 308 ASN B O 1
ATOM 6303 N N . ASN B 1 309 ? 2.725 26.312 3.543 1 98.44 309 ASN B N 1
ATOM 6304 C CA . ASN B 1 309 ? 3.408 27.5 4.051 1 98.44 309 ASN B CA 1
ATOM 6305 C C . ASN B 1 309 ? 2.451 28.672 4.199 1 98.44 309 ASN B C 1
ATOM 6307 O O . ASN B 1 309 ? 1.373 28.688 3.598 1 98.44 309 ASN B O 1
ATOM 6311 N N . LYS B 1 310 ? 2.854 29.578 5.012 1 98.38 310 LYS B N 1
ATOM 6312 C CA . LYS B 1 310 ? 2.139 30.828 5.25 1 98.38 310 LYS B CA 1
ATOM 6313 C C . LYS B 1 310 ? 2.859 32 4.602 1 98.38 310 LYS B C 1
ATOM 6315 O O . LYS B 1 310 ? 4.086 32 4.484 1 98.38 310 LYS B O 1
ATOM 632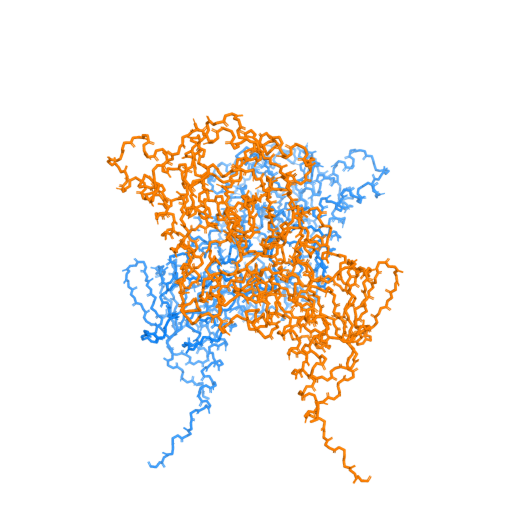0 N N . ILE B 1 311 ? 2.121 32.969 4.156 1 98.56 311 ILE B N 1
ATOM 6321 C CA . ILE B 1 311 ? 2.627 34.25 3.701 1 98.56 311 ILE B CA 1
ATOM 6322 C C . ILE B 1 311 ? 1.925 35.375 4.457 1 98.56 311 ILE B C 1
ATOM 6324 O O . ILE B 1 311 ? 0.757 35.688 4.195 1 98.56 311 ILE B O 1
ATOM 6328 N N . TYR B 1 312 ? 2.605 36.031 5.305 1 98.38 312 TYR B N 1
ATOM 6329 C CA . TYR B 1 312 ? 2.047 37.188 6.023 1 98.38 312 TYR B CA 1
ATOM 6330 C C . TYR B 1 312 ? 2.258 38.469 5.242 1 98.38 312 TYR B C 1
ATOM 6332 O O . TYR B 1 312 ? 3.355 38.719 4.746 1 98.38 312 TYR B O 1
ATOM 6340 N N . VAL B 1 313 ? 1.199 39.219 5.148 1 98.38 313 VAL B N 1
ATOM 6341 C CA . VAL B 1 313 ? 1.237 40.469 4.414 1 98.38 313 VAL B CA 1
ATOM 6342 C C . VAL B 1 313 ? 0.61 41.594 5.254 1 98.38 313 VAL B C 1
ATOM 6344 O O . VAL B 1 313 ? -0.55 41.469 5.66 1 98.38 313 VAL B O 1
ATOM 6347 N N . GLU B 1 314 ? 1.334 42.594 5.48 1 98.06 314 GLU B N 1
ATOM 6348 C CA . GLU B 1 314 ? 0.871 43.75 6.266 1 98.06 314 GLU B CA 1
ATOM 6349 C C . GLU B 1 314 ? 0.571 44.938 5.375 1 98.06 314 GLU B C 1
ATOM 6351 O O . GLU B 1 314 ? 1.313 45.219 4.43 1 98.06 314 GLU B O 1
ATOM 6356 N N . PHE B 1 315 ? -0.482 45.625 5.711 1 97.62 315 PHE B N 1
ATOM 6357 C CA . PHE B 1 315 ? -0.881 46.812 4.973 1 97.62 315 PHE B CA 1
ATOM 6358 C C . PHE B 1 315 ? -1.057 48 5.914 1 97.62 315 PHE B C 1
ATOM 6360 O O . PHE B 1 315 ? -1.314 47.844 7.105 1 97.62 315 PHE B O 1
ATOM 6367 N N . ASP B 1 316 ? -0.981 49.156 5.297 1 95.81 316 ASP B N 1
ATOM 6368 C CA . ASP B 1 316 ? -1.248 50.375 6.059 1 95.81 316 ASP B CA 1
ATOM 6369 C C . ASP B 1 316 ? -2.748 50.594 6.27 1 95.81 316 ASP B C 1
ATOM 6371 O O . ASP B 1 316 ? -3.168 51.125 7.285 1 95.81 316 ASP B O 1
ATOM 6375 N N . SER B 1 317 ? -3.508 50.188 5.324 1 95.88 317 SER B N 1
ATOM 6376 C CA . SER B 1 317 ? -4.965 50.25 5.375 1 95.88 317 SER B CA 1
ATOM 6377 C C . SER B 1 317 ? -5.59 49 4.75 1 95.88 317 SER B C 1
ATOM 6379 O O . SER B 1 317 ? -5.055 48.438 3.787 1 95.88 317 SER B O 1
ATOM 6381 N N . PRO B 1 318 ? -6.723 48.625 5.309 1 96.44 318 PRO B N 1
ATOM 6382 C CA . PRO B 1 318 ? -7.359 47.438 4.758 1 96.44 318 PRO B CA 1
ATOM 6383 C C . PRO B 1 318 ? -8.086 47.719 3.439 1 96.44 318 PRO B C 1
ATOM 6385 O O . PRO B 1 318 ? -8.648 48.781 3.254 1 96.44 318 PRO B O 1
ATOM 6388 N N . TRP B 1 319 ? -8.047 46.844 2.523 1 96.81 319 TRP B N 1
ATOM 6389 C CA . TRP B 1 319 ? -8.828 46.906 1.293 1 96.81 319 TRP B CA 1
ATOM 6390 C C . TRP B 1 319 ? -9.977 45.906 1.332 1 96.81 319 TRP B C 1
ATOM 6392 O O . TRP B 1 319 ? -10.719 45.781 0.359 1 96.81 319 TRP B O 1
ATOM 6402 N N . TRP B 1 320 ? -10.117 45.156 2.377 1 97.44 320 TRP B N 1
ATOM 6403 C CA . TRP B 1 320 ? -11.203 44.219 2.619 1 97.44 320 TRP B CA 1
ATOM 6404 C C . TRP B 1 320 ? -12.219 44.812 3.596 1 97.44 320 TRP B C 1
ATOM 6406 O O . TRP B 1 320 ? -11.961 45.812 4.23 1 97.44 320 TRP B O 1
ATOM 6416 N N . ASP B 1 321 ? -13.406 44.125 3.723 1 96.94 321 ASP B N 1
ATOM 6417 C CA . ASP B 1 321 ? -14.469 44.625 4.598 1 96.94 321 ASP B CA 1
ATOM 6418 C C . ASP B 1 321 ? -14.07 44.469 6.066 1 96.94 321 ASP B C 1
ATOM 6420 O O . ASP B 1 321 ? -13.312 43.562 6.434 1 96.94 321 ASP B O 1
ATOM 6424 N N . ALA B 1 322 ? -14.57 45.281 6.898 1 95.06 322 ALA B N 1
ATOM 6425 C CA . ALA B 1 322 ? -14.195 45.375 8.312 1 95.06 322 ALA B CA 1
ATOM 6426 C C . ALA B 1 322 ? -14.484 44.062 9.031 1 95.06 322 ALA B C 1
ATOM 6428 O O . ALA B 1 322 ? -13.734 43.688 9.938 1 95.06 322 ALA B O 1
ATOM 6429 N N . ASP B 1 323 ? -15.516 43.406 8.656 1 95.25 323 ASP B N 1
ATOM 6430 C CA . ASP B 1 323 ? -15.906 42.188 9.359 1 95.25 323 ASP B CA 1
ATOM 6431 C C . ASP B 1 323 ? -15.32 40.938 8.672 1 95.25 323 ASP B C 1
ATOM 6433 O O . ASP B 1 323 ? -15.578 39.812 9.094 1 95.25 323 ASP B O 1
ATOM 6437 N N . CYS B 1 324 ? -14.547 41.188 7.629 1 97.25 324 CYS B N 1
ATOM 6438 C CA . CYS B 1 324 ? -13.984 40.094 6.848 1 97.25 324 CYS B CA 1
ATOM 6439 C C . CYS B 1 324 ? -13.023 39.25 7.684 1 97.25 324 CYS B C 1
ATOM 6441 O O . CYS B 1 324 ? -12.18 39.812 8.398 1 97.25 324 CYS B O 1
ATOM 6443 N N . GLU B 1 325 ? -13.164 37.938 7.605 1 96.62 325 GLU B N 1
ATOM 6444 C CA . GLU B 1 325 ? -12.281 37.031 8.344 1 96.62 325 GLU B CA 1
ATOM 6445 C C . GLU B 1 325 ? -11.492 36.125 7.402 1 96.62 325 GLU B C 1
ATOM 6447 O O . GLU B 1 325 ? -10.469 35.562 7.793 1 96.62 325 GLU B O 1
ATOM 6452 N N . VAL B 1 326 ? -11.992 35.938 6.207 1 97.5 326 VAL B N 1
ATOM 6453 C CA . VAL B 1 326 ? -11.32 35.125 5.215 1 97.5 326 VAL B CA 1
ATOM 6454 C C . VAL B 1 326 ? -11.539 35.688 3.818 1 97.5 326 VAL B C 1
ATOM 6456 O O . VAL B 1 326 ? -12.617 36.219 3.525 1 97.5 326 VAL B O 1
ATOM 6459 N N . ILE B 1 327 ? -10.523 35.719 2.953 1 98.56 327 ILE B N 1
ATOM 6460 C CA . ILE B 1 327 ? -10.578 36.188 1.576 1 98.56 327 ILE B CA 1
ATOM 6461 C C . ILE B 1 327 ? -10.289 35.031 0.619 1 98.56 327 ILE B C 1
ATOM 6463 O O . ILE B 1 327 ? -9.266 34.375 0.745 1 98.56 327 ILE B O 1
ATOM 6467 N N . TYR B 1 328 ? -11.195 34.812 -0.298 1 98.5 328 TYR B N 1
ATOM 6468 C CA . TYR B 1 328 ? -10.984 33.812 -1.347 1 98.5 328 TYR B CA 1
ATOM 6469 C C . TYR B 1 328 ? -10.641 34.469 -2.67 1 98.5 328 TYR B C 1
ATOM 6471 O O . TYR B 1 328 ? -11.273 35.469 -3.062 1 98.5 328 TYR B O 1
ATOM 6479 N N . LEU B 1 329 ? -9.602 34.031 -3.33 1 98.5 329 LEU B N 1
ATOM 6480 C CA . LEU B 1 329 ? -9.203 34.5 -4.648 1 98.5 329 LEU B CA 1
ATOM 6481 C C . LEU B 1 329 ? -9.594 33.5 -5.734 1 98.5 329 LEU B C 1
ATOM 6483 O O . LEU B 1 329 ? -8.992 32.438 -5.844 1 98.5 329 LEU B O 1
ATOM 6487 N N . VAL B 1 330 ? -10.531 33.875 -6.559 1 98.38 330 VAL B N 1
ATOM 6488 C CA . VAL B 1 330 ? -11.078 32.969 -7.559 1 98.38 330 VAL B CA 1
ATOM 6489 C C . VAL B 1 330 ? -10.484 33.281 -8.93 1 98.38 330 VAL B C 1
ATOM 6491 O O . VAL B 1 330 ? -10.734 34.344 -9.484 1 98.38 330 VAL B O 1
ATOM 6494 N N . TRP B 1 331 ? -9.688 32.375 -9.438 1 97.81 331 TRP B N 1
ATOM 6495 C CA . TRP B 1 331 ? -9.18 32.5 -10.805 1 97.81 331 TRP B CA 1
ATOM 6496 C C . TRP B 1 331 ? -10.258 32.156 -11.82 1 97.81 331 TRP B C 1
ATOM 6498 O O . TRP B 1 331 ? -10.742 31.016 -11.836 1 97.81 331 TRP B O 1
ATOM 6508 N N . GLU B 1 332 ? -10.562 33 -12.719 1 96.25 332 GLU B N 1
ATOM 6509 C CA . GLU B 1 332 ? -11.711 32.844 -13.609 1 96.25 332 GLU B CA 1
ATOM 6510 C C . GLU B 1 332 ? -11.367 31.891 -14.766 1 96.25 332 GLU B C 1
ATOM 6512 O O . GLU B 1 332 ? -12.258 31.469 -15.508 1 96.25 332 GLU B O 1
ATOM 6517 N N . ASP B 1 333 ? -10.18 31.469 -14.883 1 94.88 333 ASP B N 1
ATOM 6518 C CA . ASP B 1 333 ? -9.773 30.578 -15.961 1 94.88 333 ASP B CA 1
ATOM 6519 C C . ASP B 1 333 ? -9.586 29.156 -15.438 1 94.88 333 ASP B C 1
ATOM 6521 O O . ASP B 1 333 ? -8.969 28.312 -16.109 1 94.88 333 ASP B O 1
ATOM 6525 N N . GLU B 1 334 ? -10.023 28.844 -14.258 1 94.75 334 GLU B N 1
ATOM 6526 C CA . GLU B 1 334 ? -9.836 27.531 -13.656 1 94.75 334 GLU B CA 1
ATOM 6527 C C . GLU B 1 334 ? -11.164 26.797 -13.492 1 94.75 334 GLU B C 1
ATOM 6529 O O . GLU B 1 334 ? -11.516 26.375 -12.391 1 94.75 334 GLU B O 1
ATOM 6534 N N . ASP B 1 335 ? -11.859 26.547 -14.609 1 91.75 335 ASP B N 1
ATOM 6535 C CA . ASP B 1 335 ? -13.156 25.875 -14.539 1 91.75 335 ASP B CA 1
ATOM 6536 C C . ASP B 1 335 ? -13 24.359 -14.703 1 91.75 335 ASP B C 1
ATOM 6538 O O . ASP B 1 335 ? -13.984 23.641 -14.812 1 91.75 335 ASP B O 1
ATOM 6542 N N . GLY B 1 336 ? -11.766 23.828 -14.648 1 91.69 336 GLY B N 1
ATOM 6543 C CA . GLY B 1 336 ? -11.477 22.406 -14.797 1 91.69 336 GLY B CA 1
ATOM 6544 C C . GLY B 1 336 ? -11.438 21.672 -13.469 1 91.69 336 GLY B C 1
ATOM 6545 O O . GLY B 1 336 ? -11.172 20.469 -13.43 1 91.69 336 GLY B O 1
ATOM 6546 N N . MET B 1 337 ? -11.617 22.344 -12.391 1 90.62 337 MET B N 1
ATOM 6547 C CA . MET B 1 337 ? -11.641 21.797 -11.031 1 90.62 337 MET B CA 1
ATOM 6548 C C . MET B 1 337 ? -10.312 21.125 -10.695 1 90.62 337 MET B C 1
ATOM 6550 O O . MET B 1 337 ? -10.289 20 -10.195 1 90.62 337 MET B O 1
ATOM 6554 N N . LEU B 1 338 ? -9.211 21.828 -11.047 1 85.06 338 LEU B N 1
ATOM 6555 C CA . LEU B 1 338 ? -7.867 21.344 -10.75 1 85.06 338 LEU B CA 1
ATOM 6556 C C . LEU B 1 338 ? -7.238 22.172 -9.633 1 85.06 338 LEU B C 1
ATOM 6558 O O . LEU B 1 338 ? -7.566 23.344 -9.461 1 85.06 338 LEU B O 1
ATOM 6562 N N . ASP B 1 339 ? -6.402 21.453 -8.836 1 90.19 339 ASP B N 1
ATOM 6563 C CA . ASP B 1 339 ? -5.77 22.156 -7.719 1 90.19 339 ASP B CA 1
ATOM 6564 C C . ASP B 1 339 ? -4.25 22.172 -7.875 1 90.19 339 ASP B C 1
ATOM 6566 O O . ASP B 1 339 ? -3.523 22.328 -6.891 1 90.19 339 ASP B O 1
ATOM 6570 N N . GLN B 1 340 ? -3.791 21.812 -9.078 1 85.5 340 GLN B N 1
ATOM 6571 C CA . GLN B 1 340 ? -2.371 21.891 -9.398 1 85.5 340 GLN B CA 1
ATOM 6572 C C . GLN B 1 340 ? -2.146 22.609 -10.727 1 85.5 340 GLN B C 1
ATOM 6574 O O . GLN B 1 340 ? -3.049 22.688 -11.562 1 85.5 340 GLN B O 1
ATOM 6579 N N . VAL B 1 341 ? -0.989 23.203 -10.75 1 84.19 341 VAL B N 1
ATOM 6580 C CA . VAL B 1 341 ? -0.635 23.891 -11.992 1 84.19 341 VAL B CA 1
ATOM 6581 C C . VAL B 1 341 ? 0.399 23.078 -12.758 1 84.19 341 VAL B C 1
ATOM 6583 O O . VAL B 1 341 ? 1.281 22.453 -12.164 1 84.19 341 VAL B O 1
ATOM 6586 N N . PRO B 1 342 ? 0.33 23.078 -14.055 1 83.19 342 PRO B N 1
ATOM 6587 C CA . PRO B 1 342 ? 1.298 22.312 -14.852 1 83.19 342 PRO B CA 1
ATOM 6588 C C . PRO B 1 342 ? 2.693 22.938 -14.828 1 83.19 342 PRO B C 1
ATOM 6590 O O . PRO B 1 342 ? 3.693 22.219 -14.812 1 83.19 342 PRO B O 1
ATOM 6593 N N . ASP B 1 343 ? 2.738 24.219 -14.766 1 92.62 343 ASP B N 1
ATOM 6594 C CA . ASP B 1 343 ? 4.004 24.953 -14.703 1 92.62 343 ASP B CA 1
ATOM 6595 C C . ASP B 1 343 ? 4.156 25.688 -13.375 1 92.62 343 ASP B C 1
ATOM 6597 O O . ASP B 1 343 ? 3.783 26.844 -13.25 1 92.62 343 ASP B O 1
ATOM 6601 N N . VAL B 1 344 ? 4.82 25.109 -12.461 1 94.69 344 VAL B N 1
ATOM 6602 C CA . VAL B 1 344 ? 4.93 25.594 -11.094 1 94.69 344 VAL B CA 1
ATOM 6603 C C . VAL B 1 344 ? 5.719 26.906 -11.062 1 94.69 344 VAL B C 1
ATOM 6605 O O . VAL B 1 344 ? 5.32 27.859 -10.398 1 94.69 344 VAL B O 1
ATOM 6608 N N . GLN B 1 345 ? 6.754 27.062 -11.781 1 93.94 345 GLN B N 1
ATOM 6609 C CA . GLN B 1 345 ? 7.609 28.234 -11.742 1 93.94 345 GLN B CA 1
ATOM 6610 C C . GLN B 1 345 ? 6.852 29.484 -12.203 1 93.94 345 GLN B C 1
ATOM 6612 O O . GLN B 1 345 ? 6.988 30.547 -11.609 1 93.94 345 GLN B O 1
ATOM 6617 N N . ARG B 1 346 ? 6.016 29.25 -13.211 1 93.19 346 ARG B N 1
ATOM 6618 C CA . ARG B 1 346 ? 5.34 30.406 -13.812 1 93.19 346 ARG B CA 1
ATOM 6619 C C . ARG B 1 346 ? 4.055 30.734 -13.055 1 93.19 346 ARG B C 1
ATOM 6621 O O . ARG B 1 346 ? 3.613 31.891 -13.055 1 93.19 346 ARG B O 1
ATOM 6628 N N . SER B 1 347 ? 3.547 29.703 -12.336 1 96.06 347 SER B N 1
ATOM 6629 C CA . SER B 1 347 ? 2.174 29.922 -11.891 1 96.06 347 SER B CA 1
ATOM 6630 C C . SER B 1 347 ? 1.993 29.5 -10.43 1 96.06 347 SER B C 1
ATOM 6632 O O . SER B 1 347 ? 0.871 29.25 -9.984 1 96.06 347 SER B O 1
ATOM 6634 N N . TRP B 1 348 ? 3.086 29.422 -9.656 1 97.62 348 TRP B N 1
ATOM 6635 C CA . TRP B 1 348 ? 3.014 28.922 -8.289 1 97.62 348 TRP B CA 1
ATOM 6636 C C . TRP B 1 348 ? 2.002 29.703 -7.469 1 97.62 348 TRP B C 1
ATOM 6638 O O . TRP B 1 348 ? 1.315 29.141 -6.613 1 97.62 348 TRP B O 1
ATOM 6648 N N . ILE B 1 349 ? 1.818 30.984 -7.75 1 97.69 349 ILE B N 1
ATOM 6649 C CA . ILE B 1 349 ? 1.021 31.875 -6.918 1 97.69 349 ILE B CA 1
ATOM 6650 C C . ILE B 1 349 ? -0.459 31.516 -7.055 1 97.69 349 ILE B C 1
ATOM 6652 O O . ILE B 1 349 ? -1.267 31.859 -6.188 1 97.69 349 ILE B O 1
ATOM 6656 N N . LYS B 1 350 ? -0.817 30.781 -8.117 1 97.56 350 LYS B N 1
ATOM 6657 C CA . LYS B 1 350 ? -2.207 30.391 -8.336 1 97.56 350 LYS B CA 1
ATOM 6658 C C . LYS B 1 350 ? -2.666 29.375 -7.293 1 97.56 350 LYS B C 1
ATOM 6660 O O . LYS B 1 350 ? -3.867 29.172 -7.105 1 97.56 350 LYS B O 1
ATOM 6665 N N . LYS B 1 351 ? -1.715 28.75 -6.59 1 98.38 351 LYS B N 1
ATOM 6666 C CA . LYS B 1 351 ? -2.061 27.75 -5.586 1 98.38 351 LYS B CA 1
ATOM 6667 C C . LYS B 1 351 ? -2.496 28.406 -4.281 1 98.38 351 LYS B C 1
ATOM 6669 O O . LYS B 1 351 ? -3.064 27.75 -3.406 1 98.38 351 LYS B O 1
ATOM 6674 N N . LEU B 1 352 ? -2.158 29.688 -4.113 1 98.31 352 LEU B N 1
ATOM 6675 C CA . LEU B 1 352 ? -2.664 30.438 -2.965 1 98.31 352 LEU B CA 1
ATOM 6676 C C . LEU B 1 352 ? -4.184 30.547 -3.021 1 98.31 352 LEU B C 1
ATOM 6678 O O . LEU B 1 352 ? -4.73 31.156 -3.951 1 98.31 352 LEU B O 1
ATOM 6682 N N . PHE B 1 353 ? -4.867 29.938 -2.043 1 97.5 353 PHE B N 1
ATOM 6683 C CA . PHE B 1 353 ? -6.32 29.984 -2.146 1 97.5 353 PHE B CA 1
ATOM 6684 C C . PHE B 1 353 ? -6.848 31.359 -1.743 1 97.5 353 PHE B C 1
ATOM 6686 O O . PHE B 1 353 ? -7.902 31.781 -2.211 1 97.5 353 PHE B O 1
ATOM 6693 N N . GLY B 1 354 ? -6.164 32.031 -0.853 1 98.44 354 GLY B N 1
ATOM 6694 C CA . GLY B 1 354 ? -6.562 33.312 -0.291 1 98.44 354 GLY B CA 1
ATOM 6695 C C . GLY B 1 354 ? -5.902 33.594 1.041 1 98.44 354 GLY B C 1
ATOM 6696 O O . GLY B 1 354 ? -4.734 33.25 1.252 1 98.44 354 GLY B O 1
ATOM 6697 N N . PHE B 1 355 ? -6.66 34.375 1.84 1 98.62 355 PHE B N 1
ATOM 6698 C CA . PHE B 1 355 ? -6.066 34.875 3.078 1 98.62 355 PHE B CA 1
ATOM 6699 C C . PHE B 1 355 ? -7.039 34.719 4.242 1 98.62 355 PHE B C 1
ATOM 6701 O O . PHE B 1 355 ? -8.258 34.844 4.062 1 98.62 355 PHE B O 1
ATOM 6708 N N . THR B 1 356 ? -6.492 34.406 5.398 1 97.75 356 THR B N 1
ATOM 6709 C CA . THR B 1 356 ? -7.215 34.719 6.633 1 97.75 356 THR B CA 1
ATOM 6710 C C . THR B 1 356 ? -6.793 36.062 7.188 1 97.75 356 THR B C 1
ATOM 6712 O O . THR B 1 356 ? -5.648 36.5 7.008 1 97.75 356 THR B O 1
ATOM 6715 N N . VAL B 1 357 ? -7.738 36.719 7.785 1 97.62 357 VAL B N 1
ATOM 6716 C CA . VAL B 1 357 ? -7.465 38.031 8.352 1 97.62 357 VAL B CA 1
ATOM 6717 C C . VAL B 1 357 ? -7.09 37.875 9.828 1 97.62 357 VAL B C 1
ATOM 6719 O O . VAL B 1 357 ? -7.801 37.25 10.594 1 97.62 357 VAL B O 1
ATOM 6722 N N . LEU B 1 358 ? -5.902 38.438 10.18 1 95.56 358 LEU B N 1
ATOM 6723 C CA . LEU B 1 358 ? -5.562 38.438 11.602 1 95.56 358 LEU B CA 1
ATOM 6724 C C . LEU B 1 358 ? -6.438 39.406 12.367 1 95.56 358 LEU B C 1
ATOM 6726 O O . LEU B 1 358 ? -6.496 40.594 12.023 1 95.56 358 LEU B O 1
ATOM 6730 N N . LYS B 1 359 ? -7.043 38.906 13.352 1 91.38 359 LYS B N 1
ATOM 6731 C CA . LYS B 1 359 ? -7.945 39.688 14.172 1 91.38 359 LYS B CA 1
ATOM 6732 C C . LYS B 1 359 ? -7.605 39.562 15.648 1 91.38 359 LYS B C 1
ATOM 6734 O O . LYS B 1 359 ? -7.09 38.531 16.078 1 91.38 359 LYS B O 1
ATOM 6739 N N . PRO B 1 360 ? -7.926 40.562 16.484 1 90.81 360 PRO B N 1
ATOM 6740 C CA . PRO B 1 360 ? -8.562 41.844 16.109 1 90.81 360 PRO B CA 1
ATOM 6741 C C . PRO B 1 360 ? -7.57 42.844 15.531 1 90.81 360 PRO B C 1
ATOM 6743 O O . PRO B 1 360 ? -6.387 42.812 15.867 1 90.81 360 PRO B O 1
ATOM 6746 N N . SER B 1 361 ? -8.133 43.719 14.75 1 91.38 361 SER B N 1
ATOM 6747 C CA . SER B 1 361 ? -7.285 44.688 14.078 1 91.38 361 SER B CA 1
ATOM 6748 C C . SER B 1 361 ? -6.578 45.594 15.086 1 91.38 361 SER B C 1
ATOM 6750 O O . SER B 1 361 ? -5.469 46.094 14.828 1 91.38 361 SER B O 1
ATOM 6752 N N . GLU B 1 362 ? -7.188 45.812 16.219 1 89.69 362 GLU B N 1
ATOM 6753 C CA . GLU B 1 362 ? -6.586 46.625 17.25 1 89.69 362 GLU B CA 1
ATOM 6754 C C . GLU B 1 362 ? -5.266 46.031 17.734 1 89.69 362 GLU B C 1
ATOM 6756 O O . GLU B 1 362 ? -4.348 46.781 18.094 1 89.69 362 GLU B O 1
ATOM 6761 N N . ARG B 1 363 ? -5.191 44.812 17.672 1 89.25 363 ARG B N 1
ATOM 6762 C CA . ARG B 1 363 ? -3.998 44.125 18.156 1 89.25 363 ARG B CA 1
ATOM 6763 C C . ARG B 1 363 ? -3.006 43.875 17.016 1 89.25 363 ARG B C 1
ATOM 6765 O O . ARG B 1 363 ? -1.804 44.094 17.188 1 89.25 363 ARG B O 1
ATOM 6772 N N . TYR B 1 364 ? -3.51 43.531 15.852 1 92.94 364 TYR B N 1
ATOM 6773 C CA . TYR B 1 364 ? -2.621 43 14.82 1 92.94 364 TYR B CA 1
ATOM 6774 C C . TYR B 1 364 ? -2.449 44 13.688 1 92.94 364 TYR B C 1
ATOM 6776 O O . TYR B 1 364 ? -1.57 43.844 12.836 1 92.94 364 TYR B O 1
ATOM 6784 N N . GLY B 1 365 ? -3.252 45.062 13.758 1 93.94 365 GLY B N 1
ATOM 6785 C CA . GLY B 1 365 ? -3.281 45.906 12.586 1 93.94 365 GLY B CA 1
ATOM 6786 C C . GLY B 1 365 ? -3.943 45.281 11.383 1 93.94 365 GLY B C 1
ATOM 6787 O O . GLY B 1 365 ? -4.953 44.562 11.523 1 93.94 365 GLY B O 1
ATOM 6788 N N . HIS B 1 366 ? -3.445 45.656 10.203 1 96.88 366 HIS B N 1
ATOM 6789 C CA . HIS B 1 366 ? -4.008 45.125 8.961 1 96.88 366 HIS B CA 1
ATOM 6790 C C . HIS B 1 366 ? -3.09 44.094 8.336 1 96.88 366 HIS B C 1
ATOM 6792 O O . HIS B 1 366 ? -2.355 44.375 7.395 1 96.88 366 HIS B O 1
ATOM 6798 N N . VAL B 1 367 ? -3.195 42.875 8.906 1 97.75 367 VAL B N 1
ATOM 6799 C CA . VAL B 1 367 ? -2.309 41.812 8.484 1 97.75 367 VAL B CA 1
ATOM 6800 C C . VAL B 1 367 ? -3.131 40.625 7.945 1 97.75 367 VAL B C 1
ATOM 6802 O O . VAL B 1 367 ? -4.141 40.25 8.547 1 97.75 367 VAL B O 1
ATOM 6805 N N . LEU B 1 368 ? -2.73 40.156 6.797 1 98.25 368 LEU B N 1
ATOM 6806 C CA . LEU B 1 368 ? -3.299 38.969 6.199 1 98.25 368 LEU B CA 1
ATOM 6807 C C . LEU B 1 368 ? -2.328 37.781 6.305 1 98.25 368 LEU B C 1
ATOM 6809 O O . LEU B 1 368 ? -1.111 37.969 6.266 1 98.25 368 LEU B O 1
ATOM 6813 N N . CYS B 1 369 ? -2.887 36.625 6.512 1 98.38 369 CYS B N 1
ATOM 6814 C CA . CYS B 1 369 ? -2.117 35.406 6.43 1 98.38 369 CYS B CA 1
ATOM 6815 C C . CYS B 1 369 ? -2.549 34.562 5.23 1 98.38 369 CYS B C 1
ATOM 6817 O O . CYS B 1 369 ? -3.639 34 5.227 1 98.38 369 CYS B O 1
ATOM 6819 N N . GLY B 1 370 ? -1.685 34.5 4.215 1 98.62 370 GLY B N 1
ATOM 6820 C CA . GLY B 1 370 ? -1.92 33.625 3.072 1 98.62 370 GLY B CA 1
ATOM 6821 C C . GLY B 1 370 ? -1.516 32.188 3.32 1 98.62 370 GLY B C 1
ATOM 6822 O O . GLY B 1 370 ? -0.571 31.938 4.066 1 98.62 370 GLY B O 1
ATOM 6823 N N . TRP B 1 371 ? -2.232 31.281 2.699 1 98.06 371 TRP B N 1
ATOM 6824 C CA . TRP B 1 371 ? -1.972 29.859 2.822 1 98.06 371 TRP B CA 1
ATOM 6825 C C . TRP B 1 371 ? -1.706 29.234 1.455 1 98.06 371 TRP B C 1
ATOM 6827 O O . TRP B 1 371 ? -2.518 29.359 0.536 1 98.06 371 TRP B O 1
ATOM 6837 N N . ILE B 1 372 ? -0.588 28.547 1.337 1 98.44 372 ILE B N 1
ATOM 6838 C CA . ILE B 1 372 ? -0.22 27.938 0.062 1 98.44 372 ILE B CA 1
ATOM 6839 C C . ILE B 1 372 ? 0.374 26.562 0.301 1 98.44 372 ILE B C 1
ATOM 6841 O O . ILE B 1 372 ? 1.306 26.406 1.094 1 98.44 372 ILE B O 1
ATOM 6845 N N . ALA B 1 373 ? -0.19 25.562 -0.337 1 98.06 373 ALA B N 1
ATOM 6846 C CA . ALA B 1 373 ? 0.248 24.172 -0.188 1 98.06 373 ALA B CA 1
ATOM 6847 C C . ALA B 1 373 ? 0.842 23.641 -1.489 1 98.06 373 ALA B C 1
ATOM 6849 O O . ALA B 1 373 ? 0.754 24.297 -2.531 1 98.06 373 ALA B O 1
ATOM 6850 N N . GLY B 1 374 ? 1.507 22.547 -1.442 1 97.62 374 GLY B N 1
ATOM 6851 C CA . GLY B 1 374 ? 1.879 21.797 -2.635 1 97.62 374 GLY B CA 1
ATOM 6852 C C . GLY B 1 374 ? 3.293 22.094 -3.102 1 97.62 374 GLY B C 1
ATOM 6853 O O . GLY B 1 374 ? 4.086 22.688 -2.367 1 97.62 374 GLY B O 1
ATOM 6854 N N . HIS B 1 375 ? 3.518 21.562 -4.32 1 97.94 375 HIS B N 1
ATOM 6855 C CA . HIS B 1 375 ? 4.809 21.828 -4.945 1 97.94 375 HIS B CA 1
ATOM 6856 C C . HIS B 1 375 ? 5.012 23.328 -5.176 1 97.94 375 HIS B C 1
ATOM 6858 O O . HIS B 1 375 ? 6.145 23.812 -5.152 1 97.94 375 HIS B O 1
ATOM 6864 N N . GLU B 1 376 ? 3.922 24 -5.355 1 98.12 376 GLU B N 1
ATOM 6865 C CA . GLU B 1 376 ? 3.947 25.453 -5.477 1 98.12 376 GLU B CA 1
ATOM 6866 C C . GLU B 1 376 ? 4.504 26.109 -4.215 1 98.12 376 GLU B C 1
ATOM 6868 O O . GLU B 1 376 ? 5.32 27.031 -4.293 1 98.12 376 GLU B O 1
ATOM 6873 N N . SER B 1 377 ? 4.059 25.594 -3.109 1 98.12 377 SER B N 1
ATOM 6874 C CA . SER B 1 377 ? 4.562 26.047 -1.819 1 98.12 377 SER B CA 1
ATOM 6875 C C . SER B 1 377 ? 6.055 25.766 -1.679 1 98.12 377 SER B C 1
ATOM 6877 O O . SER B 1 377 ? 6.809 26.625 -1.189 1 98.12 377 SER B O 1
ATOM 6879 N N . GLU B 1 378 ? 6.473 24.578 -2.061 1 98.44 378 GLU B N 1
ATOM 6880 C CA . GLU B 1 378 ? 7.883 24.203 -2.016 1 98.44 378 GLU B CA 1
ATOM 6881 C C . GLU B 1 378 ? 8.727 25.125 -2.896 1 98.44 378 GLU B C 1
ATOM 6883 O O . GLU B 1 378 ? 9.82 25.547 -2.508 1 98.44 378 GLU B O 1
ATOM 6888 N N . TYR B 1 379 ? 8.234 25.422 -4.055 1 98.38 379 TYR B N 1
ATOM 6889 C CA . TYR B 1 379 ? 8.945 26.312 -4.969 1 98.38 379 TYR B CA 1
ATOM 6890 C C . TYR B 1 379 ? 9.078 27.719 -4.379 1 98.38 379 TYR B C 1
ATOM 6892 O O . TYR B 1 379 ? 10.133 28.344 -4.488 1 98.38 379 TYR B O 1
ATOM 6900 N N . MET B 1 380 ? 8.008 28.234 -3.803 1 98.44 380 MET B N 1
ATOM 6901 C CA . MET B 1 380 ? 8.023 29.562 -3.189 1 98.44 380 MET B CA 1
ATOM 6902 C C . MET B 1 380 ? 9.203 29.703 -2.229 1 98.44 380 MET B C 1
ATOM 6904 O O . MET B 1 380 ? 9.805 30.766 -2.127 1 98.44 380 MET B O 1
ATOM 6908 N N . GLU B 1 381 ? 9.531 28.609 -1.538 1 98.38 381 GLU B N 1
ATOM 6909 C CA . GLU B 1 381 ? 10.617 28.641 -0.562 1 98.38 381 GLU B CA 1
ATOM 6910 C C . GLU B 1 381 ? 11.953 28.938 -1.231 1 98.38 381 GLU B C 1
ATOM 6912 O O . GLU B 1 381 ? 12.914 29.328 -0.566 1 98.38 381 GLU B O 1
ATOM 6917 N N . THR B 1 382 ? 12.023 28.672 -2.502 1 98.25 382 THR B N 1
ATOM 6918 C CA . THR B 1 382 ? 13.281 28.891 -3.211 1 98.25 382 THR B CA 1
ATOM 6919 C C . THR B 1 382 ? 13.406 30.344 -3.652 1 98.25 382 THR B C 1
ATOM 6921 O O . THR B 1 382 ? 14.484 30.781 -4.074 1 98.25 382 THR B O 1
ATOM 6924 N N . LEU B 1 383 ? 12.383 31.109 -3.557 1 98.19 383 LEU B N 1
ATOM 6925 C CA . LEU B 1 383 ? 12.367 32.5 -3.996 1 98.19 383 LEU B CA 1
ATOM 6926 C C . LEU B 1 383 ? 12.828 33.438 -2.877 1 98.19 383 LEU B C 1
ATOM 6928 O O . LEU B 1 383 ? 12.656 33.125 -1.696 1 98.19 383 LEU B O 1
ATOM 6932 N N . SER B 1 384 ? 13.359 34.594 -3.273 1 97.06 384 SER B N 1
ATOM 6933 C CA . SER B 1 384 ? 13.727 35.625 -2.299 1 97.06 384 SER B CA 1
ATOM 6934 C C . SER B 1 384 ? 12.5 36.312 -1.74 1 97.06 384 SER B C 1
ATOM 6936 O O . SER B 1 384 ? 11.422 36.281 -2.342 1 97.06 384 SER B O 1
ATOM 6938 N N . GLU B 1 385 ? 12.68 36.938 -0.579 1 95.44 385 GLU B N 1
ATOM 6939 C CA . GLU B 1 385 ? 11.594 37.719 0.004 1 95.44 385 GLU B CA 1
ATOM 6940 C C . GLU B 1 385 ? 11.117 38.781 -0.962 1 95.44 385 GLU B C 1
ATOM 6942 O O . GLU B 1 385 ? 9.922 39.094 -1.03 1 95.44 385 GLU B O 1
ATOM 6947 N N . GLN B 1 386 ? 12.039 39.375 -1.729 1 97.19 386 GLN B N 1
ATOM 6948 C CA . GLN B 1 386 ? 11.703 40.438 -2.691 1 97.19 386 GLN B CA 1
ATOM 6949 C C . GLN B 1 386 ? 10.828 39.875 -3.816 1 97.19 386 GLN B C 1
ATOM 6951 O O . GLN B 1 386 ? 9.867 40.531 -4.23 1 97.19 386 GLN B O 1
ATOM 6956 N N . GLU B 1 387 ? 11.227 38.688 -4.266 1 98 387 GLU B N 1
ATOM 6957 C CA . GLU B 1 387 ? 10.453 38.094 -5.336 1 98 387 GLU B CA 1
ATOM 6958 C C . GLU B 1 387 ? 9.047 37.719 -4.875 1 98 387 GLU B C 1
ATOM 6960 O O . GLU B 1 387 ? 8.07 37.938 -5.602 1 98 387 GLU B O 1
ATOM 6965 N N . VAL B 1 388 ? 8.945 37.188 -3.67 1 98.31 388 VAL B N 1
ATOM 6966 C CA . VAL B 1 388 ? 7.637 36.844 -3.121 1 98.31 388 VAL B CA 1
ATOM 6967 C C . VAL B 1 388 ? 6.812 38.125 -2.914 1 98.31 388 VAL B C 1
ATOM 6969 O O . VAL B 1 388 ? 5.625 38.156 -3.242 1 98.31 388 VAL B O 1
ATOM 6972 N N . THR B 1 389 ? 7.445 39.156 -2.408 1 98.19 389 THR B N 1
ATOM 6973 C CA . THR B 1 389 ? 6.766 40.438 -2.188 1 98.19 389 THR B CA 1
ATOM 6974 C C . THR B 1 389 ? 6.242 41 -3.502 1 98.19 389 THR B C 1
ATOM 6976 O O . THR B 1 389 ? 5.102 41.469 -3.572 1 98.19 389 THR B O 1
ATOM 6979 N N . HIS B 1 390 ? 7.066 40.969 -4.516 1 98.06 390 HIS B N 1
ATOM 6980 C CA . HIS B 1 390 ? 6.672 41.469 -5.828 1 98.06 390 HIS B CA 1
ATOM 6981 C C . HIS B 1 390 ? 5.477 40.688 -6.371 1 98.06 390 HIS B C 1
ATOM 6983 O O . HIS B 1 390 ? 4.504 41.312 -6.836 1 98.06 390 HIS B O 1
ATOM 6989 N N . THR B 1 391 ? 5.59 39.375 -6.305 1 98.12 391 THR B N 1
ATOM 6990 C CA . THR B 1 391 ? 4.52 38.531 -6.812 1 98.12 391 THR B CA 1
ATOM 6991 C C . THR B 1 391 ? 3.23 38.75 -6.027 1 98.12 391 THR B C 1
ATOM 6993 O O . THR B 1 391 ? 2.146 38.812 -6.609 1 98.12 391 THR B O 1
ATOM 6996 N N . MET B 1 392 ? 3.348 38.844 -4.715 1 97.94 392 MET B N 1
ATOM 6997 C CA . MET B 1 392 ? 2.195 39.094 -3.852 1 97.94 392 MET B CA 1
ATOM 6998 C C . MET B 1 392 ? 1.553 40.438 -4.18 1 97.94 392 MET B C 1
ATOM 7000 O O . MET B 1 392 ? 0.326 40.562 -4.207 1 97.94 392 MET B O 1
ATOM 7004 N N . THR B 1 393 ? 2.348 41.406 -4.438 1 98.38 393 THR B N 1
ATOM 7005 C CA . THR B 1 393 ? 1.853 42.75 -4.789 1 98.38 393 THR B CA 1
ATOM 7006 C C . THR B 1 393 ? 1.056 42.688 -6.09 1 98.38 393 THR B C 1
ATOM 7008 O O . THR B 1 393 ? -0.052 43.25 -6.164 1 98.38 393 THR B O 1
ATOM 7011 N N . GLN B 1 394 ? 1.65 42.062 -7.062 1 98.12 394 GLN B N 1
ATOM 7012 C CA . GLN B 1 394 ? 0.974 41.938 -8.352 1 98.12 394 GLN B CA 1
ATOM 7013 C C . GLN B 1 394 ? -0.342 41.188 -8.211 1 98.12 394 GLN B C 1
ATOM 7015 O O . GLN B 1 394 ? -1.343 41.531 -8.828 1 98.12 394 GLN B O 1
ATOM 7020 N N . LEU B 1 395 ? -0.318 40.125 -7.43 1 98.12 395 LEU B N 1
ATOM 7021 C CA . LEU B 1 395 ? -1.521 39.344 -7.203 1 98.12 395 LEU B CA 1
ATOM 7022 C C . LEU B 1 395 ? -2.629 40.188 -6.594 1 98.12 395 LEU B C 1
ATOM 7024 O O . LEU B 1 395 ? -3.762 40.188 -7.082 1 98.12 395 LEU B O 1
ATOM 7028 N N . ILE B 1 396 ? -2.299 40.875 -5.535 1 98.12 396 ILE B N 1
ATOM 7029 C CA . ILE B 1 396 ? -3.289 41.656 -4.793 1 98.12 396 ILE B CA 1
ATOM 7030 C C . ILE B 1 396 ? -3.836 42.781 -5.68 1 98.12 396 ILE B C 1
ATOM 7032 O O . ILE B 1 396 ? -5.047 43 -5.703 1 98.12 396 ILE B O 1
ATOM 7036 N N . ARG B 1 397 ? -2.977 43.438 -6.453 1 98.38 397 ARG B N 1
ATOM 7037 C CA . ARG B 1 397 ? -3.422 44.5 -7.371 1 98.38 397 ARG B CA 1
ATOM 7038 C C . ARG B 1 397 ? -4.363 43.938 -8.43 1 98.38 397 ARG B C 1
ATOM 7040 O O . ARG B 1 397 ? -5.371 44.562 -8.766 1 98.38 397 ARG B O 1
ATOM 7047 N N . ARG B 1 398 ? -4.051 42.781 -8.891 1 98.25 398 ARG B N 1
ATOM 7048 C CA . ARG B 1 398 ? -4.883 42.156 -9.914 1 98.25 398 ARG B CA 1
ATOM 7049 C C . ARG B 1 398 ? -6.273 41.844 -9.367 1 98.25 398 ARG B C 1
ATOM 7051 O O . ARG B 1 398 ? -7.281 42.125 -10.008 1 98.25 398 ARG B O 1
ATOM 7058 N N . PHE B 1 399 ? -6.328 41.312 -8.203 1 98.44 399 PHE B N 1
ATOM 7059 C CA . PHE B 1 399 ? -7.59 40.781 -7.672 1 98.44 399 PHE B CA 1
ATOM 7060 C C . PHE B 1 399 ? -8.414 41.938 -7.066 1 98.44 399 PHE B C 1
ATOM 7062 O O . PHE B 1 399 ? -9.641 41.812 -6.977 1 98.44 399 PHE B O 1
ATOM 7069 N N . THR B 1 400 ? -7.797 43.031 -6.656 1 97.44 400 THR B N 1
ATOM 7070 C CA . THR B 1 400 ? -8.531 44.156 -6.113 1 97.44 400 THR B CA 1
ATOM 7071 C C . THR B 1 400 ? -8.875 45.156 -7.219 1 97.44 400 THR B C 1
ATOM 7073 O O . THR B 1 400 ? -9.703 46.062 -7.02 1 97.44 400 THR B O 1
ATOM 7076 N N . GLY B 1 401 ? -8.203 45.031 -8.328 1 97.25 401 GLY B N 1
ATOM 7077 C CA . GLY B 1 401 ? -8.352 46.031 -9.383 1 97.25 401 GLY B CA 1
ATOM 7078 C C . GLY B 1 401 ? -7.785 47.375 -9.016 1 97.25 401 GLY B C 1
ATOM 7079 O O . GLY B 1 401 ? -8.117 48.375 -9.648 1 97.25 401 GLY B O 1
ATOM 7080 N N . ASN B 1 402 ? -7.094 47.438 -7.973 1 96.62 402 ASN B N 1
ATOM 7081 C CA . ASN B 1 402 ? -6.5 48.688 -7.477 1 96.62 402 ASN B CA 1
ATOM 7082 C C . ASN B 1 402 ? -4.977 48.656 -7.582 1 96.62 402 ASN B C 1
ATOM 7084 O O . ASN B 1 402 ? -4.305 48.094 -6.73 1 96.62 402 ASN B O 1
ATOM 7088 N N . PRO B 1 403 ? -4.406 49.344 -8.492 1 95.56 403 PRO B N 1
ATOM 7089 C CA . PRO B 1 403 ? -2.965 49.281 -8.742 1 95.56 403 PRO B CA 1
ATOM 7090 C C . PRO B 1 403 ? -2.146 49.969 -7.66 1 95.56 403 PRO B C 1
ATOM 7092 O O . PRO B 1 403 ? -0.921 49.844 -7.621 1 95.56 403 PRO B O 1
ATOM 7095 N N . THR B 1 404 ? -2.777 50.594 -6.727 1 95.69 404 THR B N 1
ATOM 7096 C CA . THR B 1 404 ? -2.041 51.375 -5.75 1 95.69 404 THR B CA 1
ATOM 7097 C C . THR B 1 404 ? -1.826 50.594 -4.461 1 95.69 404 THR B C 1
ATOM 7099 O O . THR B 1 404 ? -1.042 51 -3.604 1 95.69 404 THR B O 1
ATOM 7102 N N . VAL B 1 405 ? -2.535 49.531 -4.305 1 96.31 405 VAL B N 1
ATOM 7103 C CA . VAL B 1 405 ? -2.396 48.719 -3.086 1 96.31 405 VAL B CA 1
ATOM 7104 C C . VAL B 1 405 ? -0.977 48.188 -2.986 1 96.31 405 VAL B C 1
ATOM 7106 O O . VAL B 1 405 ? -0.485 47.531 -3.92 1 96.31 405 VAL B O 1
ATOM 7109 N N . THR B 1 406 ? -0.309 48.406 -1.864 1 95.75 406 THR B N 1
ATOM 7110 C CA . THR B 1 406 ? 1.064 47.969 -1.656 1 95.75 406 THR B CA 1
ATOM 7111 C C . THR B 1 406 ? 1.24 47.406 -0.253 1 95.75 406 THR B C 1
ATOM 7113 O O . THR B 1 406 ? 0.912 48.062 0.737 1 95.75 406 THR B O 1
ATOM 7116 N N . PRO B 1 407 ? 1.808 46.25 -0.197 1 96.88 407 PRO B N 1
ATOM 7117 C CA . PRO B 1 407 ? 2.109 45.719 1.13 1 96.88 407 PRO B CA 1
ATOM 7118 C C . PRO B 1 407 ? 3.23 46.469 1.837 1 96.88 407 PRO B C 1
ATOM 7120 O O . PRO B 1 407 ? 4.203 46.875 1.198 1 96.88 407 PRO B O 1
ATOM 7123 N N . ARG B 1 408 ? 3.055 46.625 3.076 1 96.5 408 ARG B N 1
ATOM 7124 C CA . ARG B 1 408 ? 4.086 47.25 3.9 1 96.5 408 ARG B CA 1
ATOM 7125 C C . ARG B 1 408 ? 5.211 46.25 4.207 1 96.5 408 ARG B C 1
ATOM 7127 O O . ARG B 1 408 ? 6.387 46.625 4.145 1 96.5 408 ARG B O 1
ATOM 7134 N N . ARG B 1 409 ? 4.848 45.062 4.637 1 96.56 409 ARG B N 1
ATOM 7135 C CA . ARG B 1 409 ? 5.773 44 4.965 1 96.56 409 ARG B CA 1
ATOM 7136 C C . ARG B 1 409 ? 5.227 42.625 4.508 1 96.56 409 ARG B C 1
ATOM 7138 O O . ARG B 1 409 ? 4.016 42.406 4.531 1 96.56 409 ARG B O 1
ATOM 7145 N N . VAL B 1 410 ? 6.156 41.812 4.039 1 97.38 410 VAL B N 1
ATOM 7146 C CA . VAL B 1 410 ? 5.805 40.438 3.662 1 97.38 410 VAL B CA 1
ATOM 7147 C C . VAL B 1 410 ? 6.793 39.469 4.289 1 97.38 410 VAL B C 1
ATOM 7149 O O . VAL B 1 410 ? 7.996 39.719 4.332 1 97.38 410 VAL B O 1
ATOM 7152 N N . LEU B 1 411 ? 6.27 38.438 4.871 1 97.38 411 LEU B N 1
ATOM 7153 C CA . LEU B 1 411 ? 7.074 37.344 5.441 1 97.38 411 LEU B CA 1
ATOM 7154 C C . LEU B 1 411 ? 6.453 36 5.141 1 97.38 411 LEU B C 1
ATOM 7156 O O . LEU B 1 411 ? 5.238 35.812 5.254 1 97.38 411 LEU B O 1
ATOM 7160 N N . HIS B 1 412 ? 7.266 35.062 4.629 1 97.69 412 HIS B N 1
ATOM 7161 C CA . HIS B 1 412 ? 6.715 33.75 4.352 1 97.69 412 HIS B CA 1
ATOM 7162 C C . HIS B 1 412 ? 7.492 32.656 5.09 1 97.69 412 HIS B C 1
ATOM 7164 O O . HIS B 1 412 ? 8.688 32.812 5.348 1 97.69 412 HIS B O 1
ATOM 7170 N N . SER B 1 413 ? 6.84 31.578 5.504 1 97.38 413 SER B N 1
ATOM 7171 C CA . SER B 1 413 ? 7.453 30.453 6.195 1 97.38 413 SER B CA 1
ATOM 7172 C C . SER B 1 413 ? 8.141 29.516 5.215 1 97.38 413 SER B C 1
ATOM 7174 O O . SER B 1 413 ? 7.934 29.609 4.004 1 97.38 413 SER B O 1
ATOM 7176 N N . GLN B 1 414 ? 9.078 28.672 5.688 1 97.12 414 GLN B N 1
ATOM 7177 C CA . GLN B 1 414 ? 9.812 27.672 4.934 1 97.12 414 GLN B CA 1
ATOM 7178 C C . GLN B 1 414 ? 9.898 26.359 5.707 1 97.12 414 GLN B C 1
ATOM 7180 O O . GLN B 1 414 ? 10.75 26.188 6.578 1 97.12 414 GLN B O 1
ATOM 7185 N N . TRP B 1 415 ? 9.117 25.406 5.262 1 97.31 415 TRP B N 1
ATOM 7186 C CA . TRP B 1 415 ? 9.07 24.156 6.027 1 97.31 415 TRP B CA 1
ATOM 7187 C C . TRP B 1 415 ? 9.672 23 5.238 1 97.31 415 TRP B C 1
ATOM 7189 O O . TRP B 1 415 ? 10.203 22.062 5.82 1 97.31 415 TRP B O 1
ATOM 7199 N N . PHE B 1 416 ? 9.633 23 3.936 1 98.12 416 PHE B N 1
ATOM 7200 C CA . PHE B 1 416 ? 10.125 21.906 3.119 1 98.12 416 PHE B CA 1
ATOM 7201 C C . PHE B 1 416 ? 11.648 21.844 3.164 1 98.12 416 PHE B C 1
ATOM 7203 O O . PHE B 1 416 ? 12.227 20.75 3.295 1 98.12 416 PHE B O 1
ATOM 7210 N N . HIS B 1 417 ? 12.266 22.969 3.105 1 97.56 417 HIS B N 1
ATOM 7211 C CA . HIS B 1 417 ? 13.727 22.984 3.039 1 97.56 417 HIS B CA 1
ATOM 7212 C C . HIS B 1 417 ? 14.336 22.984 4.434 1 97.56 417 HIS B C 1
ATOM 7214 O O . HIS B 1 417 ? 15.562 22.969 4.574 1 97.56 417 HIS B O 1
ATOM 7220 N N . ASP B 1 418 ? 13.484 23.094 5.512 1 96.94 418 ASP B N 1
ATOM 7221 C CA . ASP B 1 418 ? 13.992 22.766 6.844 1 96.94 418 ASP B CA 1
ATOM 7222 C C . ASP B 1 418 ? 14.445 21.312 6.926 1 96.94 418 ASP B C 1
ATOM 7224 O O . ASP B 1 418 ? 13.641 20.391 6.75 1 96.94 418 ASP B O 1
ATOM 7228 N N . PRO B 1 419 ? 15.703 21.094 7.156 1 97.06 419 PRO B N 1
ATOM 7229 C CA . PRO B 1 419 ? 16.234 19.734 7.035 1 97.06 419 PRO B CA 1
ATOM 7230 C C . PRO B 1 419 ? 15.711 18.797 8.117 1 97.06 419 PRO B C 1
ATOM 7232 O O . PRO B 1 419 ? 15.859 17.578 8.016 1 97.06 419 PRO B O 1
ATOM 7235 N N . TRP B 1 420 ? 15.07 19.312 9.172 1 97.56 420 TRP B N 1
ATOM 7236 C CA . TRP B 1 420 ? 14.641 18.469 10.289 1 97.56 420 TRP B CA 1
ATOM 7237 C C . TRP B 1 420 ? 13.133 18.25 10.25 1 97.56 420 TRP B C 1
ATOM 7239 O O . TRP B 1 420 ? 12.594 17.5 11.07 1 97.56 420 TRP B O 1
ATOM 7249 N N . THR B 1 421 ? 12.422 18.875 9.297 1 97.56 421 THR B N 1
ATOM 7250 C CA . THR B 1 421 ? 10.984 18.672 9.156 1 97.56 421 THR B CA 1
ATOM 7251 C C . THR B 1 421 ? 10.648 18.078 7.797 1 97.56 421 THR B C 1
ATOM 7253 O O . THR B 1 421 ? 9.969 17.047 7.719 1 97.56 421 THR B O 1
ATOM 7256 N N . CYS B 1 422 ? 11.086 18.672 6.66 1 98.06 422 CYS B N 1
ATOM 7257 C CA . CYS B 1 422 ? 10.914 18.234 5.281 1 98.06 422 CYS B CA 1
ATOM 7258 C C . CYS B 1 422 ? 9.438 18.25 4.887 1 98.06 422 CYS B C 1
ATOM 7260 O O . CYS B 1 422 ? 8.961 17.344 4.215 1 98.06 422 CYS B O 1
ATOM 7262 N N . GLY B 1 423 ? 8.734 19.281 5.348 1 98.19 423 GLY B N 1
ATOM 7263 C CA . GLY B 1 423 ? 7.316 19.438 5.059 1 98.19 423 GLY B CA 1
ATOM 7264 C C . GLY B 1 423 ? 6.527 20 6.219 1 98.19 423 GLY B C 1
ATOM 7265 O O . GLY B 1 423 ? 7.055 20.797 7 1 98.19 423 GLY B O 1
ATOM 7266 N N . SER B 1 424 ? 5.16 19.641 6.309 1 97.88 424 SER B N 1
ATOM 7267 C CA . SER B 1 424 ? 4.367 20.344 7.309 1 97.88 424 SER B CA 1
ATOM 7268 C C . SER B 1 424 ? 3.596 19.375 8.195 1 97.88 424 SER B C 1
ATOM 7270 O O . SER B 1 424 ? 3.92 19.203 9.367 1 97.88 424 SER B O 1
ATOM 7272 N N . TYR B 1 425 ? 2.652 18.594 7.672 1 97.19 425 TYR B N 1
ATOM 7273 C CA . TYR B 1 425 ? 1.919 17.672 8.539 1 97.19 425 TYR B CA 1
ATOM 7274 C C . TYR B 1 425 ? 1.282 16.547 7.727 1 97.19 425 TYR B C 1
ATOM 7276 O O . TYR B 1 425 ? 1.232 16.625 6.496 1 97.19 425 TYR B O 1
ATOM 7284 N N . SER B 1 426 ? 0.875 15.562 8.469 1 98.5 426 SER B N 1
ATOM 7285 C CA . SER B 1 426 ? 0.574 14.258 7.879 1 98.5 426 SER B CA 1
ATOM 7286 C C . SER B 1 426 ? -0.889 14.164 7.457 1 98.5 426 SER B C 1
ATOM 7288 O O . SER B 1 426 ? -1.737 14.891 7.977 1 98.5 426 SER B O 1
ATOM 7290 N N . TYR B 1 427 ? -1.179 13.32 6.504 1 98.5 427 TYR B N 1
ATOM 7291 C CA . TYR B 1 427 ? -2.508 12.891 6.082 1 98.5 427 TYR B CA 1
ATOM 7292 C C . TYR B 1 427 ? -2.473 11.477 5.516 1 98.5 427 TYR B C 1
ATOM 7294 O O . TYR B 1 427 ? -1.419 11 5.098 1 98.5 427 TYR B O 1
ATOM 7302 N N . PRO B 1 428 ? -3.607 10.781 5.594 1 98.56 428 PRO B N 1
ATOM 7303 C CA . PRO B 1 428 ? -3.633 9.469 4.949 1 98.56 428 PRO B CA 1
ATOM 7304 C C . PRO B 1 428 ? -3.6 9.555 3.424 1 98.56 428 PRO B C 1
ATOM 7306 O O . PRO B 1 428 ? -4.52 10.109 2.812 1 98.56 428 PRO B O 1
ATOM 7309 N N . GLY B 1 429 ? -2.559 9.062 2.832 1 98.5 429 GLY B N 1
ATOM 7310 C CA . GLY B 1 429 ? -2.449 9.055 1.382 1 98.5 429 GLY B CA 1
ATOM 7311 C C . GLY B 1 429 ? -3.256 7.953 0.727 1 98.5 429 GLY B C 1
ATOM 7312 O O . GLY B 1 429 ? -4.039 7.27 1.393 1 98.5 429 GLY B O 1
ATOM 7313 N N . LYS B 1 430 ? -3.172 7.832 -0.613 1 97.81 430 LYS B N 1
ATOM 7314 C CA . LYS B 1 430 ? -3.809 6.742 -1.346 1 97.81 430 LYS B CA 1
ATOM 7315 C C . LYS B 1 430 ? -3.354 5.383 -0.819 1 97.81 430 LYS B C 1
ATOM 7317 O O . LYS B 1 430 ? -2.166 5.18 -0.558 1 97.81 430 LYS B O 1
ATOM 7322 N N . GLY B 1 431 ? -4.305 4.527 -0.611 1 97.12 431 GLY B N 1
ATOM 7323 C CA . GLY B 1 431 ? -3.969 3.18 -0.178 1 97.12 431 GLY B CA 1
ATOM 7324 C C . GLY B 1 431 ? -3.795 3.061 1.324 1 97.12 431 GLY B C 1
ATOM 7325 O O . GLY B 1 431 ? -3.467 1.987 1.833 1 97.12 431 GLY B O 1
ATOM 7326 N N . CYS B 1 432 ? -4.023 4.121 2.049 1 97.88 432 CYS B N 1
ATOM 7327 C CA . CYS B 1 432 ? -3.908 4.074 3.502 1 97.88 432 CYS B CA 1
ATOM 7328 C C . CYS B 1 432 ? -5.215 3.613 4.141 1 97.88 432 CYS B C 1
ATOM 7330 O O . CYS B 1 432 ? -6.289 3.824 3.578 1 97.88 432 CYS B O 1
ATOM 7332 N N . SER B 1 433 ? -5.141 2.977 5.211 1 97.31 433 SER B N 1
ATOM 7333 C CA . SER B 1 433 ? -6.223 2.623 6.125 1 97.31 433 SER B CA 1
ATOM 7334 C C . SER B 1 433 ? -5.828 2.869 7.574 1 97.31 433 SER B C 1
ATOM 7336 O O . SER B 1 433 ? -4.715 3.322 7.852 1 97.31 433 SER B O 1
ATOM 7338 N N . ALA B 1 434 ? -6.742 2.625 8.5 1 97.12 434 ALA B N 1
ATOM 7339 C CA . ALA B 1 434 ? -6.441 2.746 9.922 1 97.12 434 ALA B CA 1
ATOM 7340 C C . ALA B 1 434 ? -5.234 1.891 10.305 1 97.12 434 ALA B C 1
ATOM 7342 O O . ALA B 1 434 ? -4.477 2.242 11.211 1 97.12 434 ALA B O 1
ATOM 7343 N N . GLN B 1 435 ? -5.012 0.82 9.586 1 97.19 435 GLN B N 1
ATOM 7344 C CA . GLN B 1 435 ? -3.918 -0.108 9.859 1 97.19 435 GLN B CA 1
ATOM 7345 C C . GLN B 1 435 ? -2.562 0.57 9.672 1 97.19 435 GLN B C 1
ATOM 7347 O O . GLN B 1 435 ? -1.605 0.256 10.383 1 97.19 435 GLN B O 1
ATOM 7352 N N . ASP B 1 436 ? -2.447 1.485 8.742 1 98.38 436 ASP B N 1
ATOM 7353 C CA . ASP B 1 436 ? -1.19 2.197 8.531 1 98.38 436 ASP B CA 1
ATOM 7354 C C . ASP B 1 436 ? -0.809 3.016 9.758 1 98.38 436 ASP B C 1
ATOM 7356 O O . ASP B 1 436 ? 0.368 3.098 10.117 1 98.38 436 ASP B O 1
ATOM 7360 N N . LEU B 1 437 ? -1.81 3.609 10.375 1 98.12 437 LEU B N 1
ATOM 7361 C CA . LEU B 1 437 ? -1.537 4.363 11.594 1 98.12 437 LEU B CA 1
ATOM 7362 C C . LEU B 1 437 ? -1.174 3.428 12.742 1 98.12 437 LEU B C 1
ATOM 7364 O O . LEU B 1 437 ? -0.325 3.758 13.57 1 98.12 437 LEU B O 1
ATOM 7368 N N . GLU B 1 438 ? -1.781 2.27 12.766 1 97.56 438 GLU B N 1
ATOM 7369 C CA . GLU B 1 438 ? -1.401 1.255 13.75 1 97.56 438 GLU B CA 1
ATOM 7370 C C . GLU B 1 438 ? 0.054 0.832 13.57 1 97.56 438 GLU B C 1
ATOM 7372 O O . GLU B 1 438 ? 0.783 0.666 14.547 1 97.56 438 GLU B O 1
ATOM 7377 N N . ASN B 1 439 ? 0.417 0.649 12.305 1 98.19 439 ASN B N 1
ATOM 7378 C CA . ASN B 1 439 ? 1.8 0.299 12 1 98.19 439 ASN B CA 1
ATOM 7379 C C . ASN B 1 439 ? 2.766 1.39 12.453 1 98.19 439 ASN B C 1
ATOM 7381 O O . ASN B 1 439 ? 3.867 1.095 12.922 1 98.19 439 ASN B O 1
ATOM 7385 N N . MET B 1 440 ? 2.348 2.645 12.352 1 98.44 440 MET B N 1
ATOM 7386 C CA . MET B 1 440 ? 3.199 3.777 12.711 1 98.44 440 MET B CA 1
ATOM 7387 C C . MET B 1 440 ? 3.451 3.816 14.211 1 98.44 440 MET B C 1
ATOM 7389 O O . MET B 1 440 ? 4.543 4.188 14.656 1 98.44 440 MET B O 1
ATOM 7393 N N . MET B 1 441 ? 2.455 3.449 15.023 1 98 441 MET B N 1
ATOM 7394 C CA . MET B 1 441 ? 2.611 3.592 16.469 1 98 441 MET B CA 1
ATOM 7395 C C . MET B 1 441 ? 3.195 2.324 17.078 1 98 441 MET B C 1
ATOM 7397 O O . MET B 1 441 ? 3.572 2.311 18.25 1 98 441 MET B O 1
ATOM 7401 N N . GLU B 1 442 ? 3.322 1.224 16.312 1 97.69 442 GLU B N 1
ATOM 7402 C CA . GLU B 1 442 ? 3.826 -0.051 16.812 1 97.69 442 GLU B CA 1
ATOM 7403 C C . GLU B 1 442 ? 5.289 0.062 17.234 1 97.69 442 GLU B C 1
ATOM 7405 O O . GLU B 1 442 ? 6.137 0.48 16.453 1 97.69 442 GLU B O 1
ATOM 7410 N N . PRO B 1 443 ? 5.617 -0.307 18.469 1 97.62 443 PRO B N 1
ATOM 7411 C CA . PRO B 1 443 ? 7.016 -0.268 18.906 1 97.62 443 PRO B CA 1
ATOM 7412 C C . PRO B 1 443 ? 7.852 -1.398 18.312 1 97.62 443 PRO B C 1
ATOM 7414 O O . PRO B 1 443 ? 7.309 -2.303 17.672 1 97.62 443 PRO B O 1
ATOM 7417 N N . LEU B 1 444 ? 9.109 -1.268 18.422 1 96.25 444 LEU B N 1
ATOM 7418 C CA . LEU B 1 444 ? 10.039 -2.305 18 1 96.25 444 LEU B CA 1
ATOM 7419 C C . LEU B 1 444 ? 10.727 -2.955 19.188 1 96.25 444 LEU B C 1
ATOM 7421 O O . LEU B 1 444 ? 11.023 -2.285 20.188 1 96.25 444 LEU B O 1
ATOM 7425 N N . PRO B 1 445 ? 11.102 -4.152 19.125 1 93.81 445 PRO B N 1
ATOM 7426 C CA . PRO B 1 445 ? 10.688 -5.086 18.062 1 93.81 445 PRO B CA 1
ATOM 7427 C C . PRO B 1 445 ? 9.18 -5.32 18.047 1 93.81 445 PRO B C 1
ATOM 7429 O O . PRO B 1 445 ? 8.484 -4.969 19.016 1 93.81 445 PRO B O 1
ATOM 7432 N N . THR B 1 446 ? 8.727 -5.82 16.891 1 89.5 446 THR B N 1
ATOM 7433 C CA . THR B 1 446 ? 7.289 -6.039 16.719 1 89.5 446 THR B CA 1
ATOM 7434 C C . THR B 1 446 ? 6.777 -7.066 17.719 1 89.5 446 THR B C 1
ATOM 7436 O O . THR B 1 446 ? 7.562 -7.828 18.297 1 89.5 446 THR B O 1
ATOM 7439 N N . LYS B 1 447 ? 5.465 -7.074 17.875 1 78.38 447 LYS B N 1
ATOM 7440 C CA . LYS B 1 447 ? 4.832 -7.973 18.828 1 78.38 447 LYS B CA 1
ATOM 7441 C C . LYS B 1 447 ? 5.109 -9.43 18.484 1 78.38 447 LYS B C 1
ATOM 7443 O O . LYS B 1 447 ? 5.137 -9.797 17.312 1 78.38 447 LYS B O 1
ATOM 7448 N N . GLY B 1 448 ? 5.312 -10.227 19.469 1 70.62 448 GLY B N 1
ATOM 7449 C CA . GLY B 1 448 ? 5.523 -11.648 19.281 1 70.62 448 GLY B CA 1
ATOM 7450 C C . GLY B 1 448 ? 6.988 -12.039 19.266 1 70.62 448 GLY B C 1
ATOM 7451 O O . GLY B 1 448 ? 7.32 -13.227 19.328 1 70.62 448 GLY B O 1
ATOM 7452 N N . SER B 1 449 ? 7.785 -10.992 19.234 1 73.12 449 SER B N 1
ATOM 7453 C CA . SER B 1 449 ? 9.219 -11.258 19.266 1 73.12 449 SER B CA 1
ATOM 7454 C C . SER B 1 449 ? 9.648 -11.758 20.641 1 73.12 449 SER B C 1
ATOM 7456 O O . SER B 1 449 ? 9.094 -11.352 21.656 1 73.12 449 SER B O 1
ATOM 7458 N N . LEU B 1 450 ? 10.508 -12.648 20.688 1 75.56 450 LEU B N 1
ATOM 7459 C CA . LEU B 1 450 ? 11.062 -13.172 21.938 1 75.56 450 LEU B CA 1
ATOM 7460 C C . LEU B 1 450 ? 12.102 -12.211 22.516 1 75.56 450 LEU B C 1
ATOM 7462 O O . LEU B 1 450 ? 12.57 -12.398 23.641 1 75.56 450 LEU B O 1
ATOM 7466 N N . LEU B 1 451 ? 12.203 -11.102 21.891 1 80.69 451 LEU B N 1
ATOM 7467 C CA . LEU B 1 451 ? 13.188 -10.102 22.281 1 80.69 451 LEU B CA 1
ATOM 7468 C C . LEU B 1 451 ? 12.609 -9.133 23.297 1 80.69 451 LEU B C 1
ATOM 7470 O O . LEU B 1 451 ? 11.398 -9.125 23.531 1 80.69 451 LEU B O 1
ATOM 7474 N N . GLN B 1 452 ? 13.547 -8.375 23.953 1 85.19 452 GLN B N 1
ATOM 7475 C CA . GLN B 1 452 ? 13.102 -7.324 24.859 1 85.19 452 GLN B CA 1
ATOM 7476 C C . GLN B 1 452 ? 12.109 -6.391 24.172 1 85.19 452 GLN B C 1
ATOM 7478 O O . GLN B 1 452 ? 12.398 -5.824 23.125 1 85.19 452 GLN B O 1
ATOM 7483 N N . PRO B 1 453 ? 11.031 -6.242 24.797 1 91.06 453 PRO B N 1
ATOM 7484 C CA . PRO B 1 453 ? 10.008 -5.414 24.141 1 91.06 453 PRO B CA 1
ATOM 7485 C C . PRO B 1 453 ? 10.273 -3.92 24.297 1 91.06 453 PRO B C 1
ATOM 7487 O O . PRO B 1 453 ? 11.062 -3.514 25.156 1 91.06 453 PRO B O 1
ATOM 7490 N N . LEU B 1 454 ? 9.742 -3.121 23.547 1 95.69 454 LEU B N 1
ATOM 7491 C CA . LEU B 1 454 ? 9.68 -1.667 23.641 1 95.69 454 LEU B CA 1
ATOM 7492 C C . LEU B 1 454 ? 11.078 -1.055 23.594 1 95.69 454 LEU B C 1
ATOM 7494 O O . LEU B 1 454 ? 11.398 -0.163 24.375 1 95.69 454 LEU B O 1
ATOM 7498 N N . GLN B 1 455 ? 11.867 -1.569 22.75 1 96.12 455 GLN B N 1
ATOM 7499 C CA . GLN B 1 455 ? 13.18 -0.966 22.547 1 96.12 455 GLN B CA 1
ATOM 7500 C C . GLN B 1 455 ? 13.055 0.406 21.891 1 96.12 455 GLN B C 1
ATOM 7502 O O . GLN B 1 455 ? 13.656 1.378 22.344 1 96.12 455 GLN B O 1
ATOM 7507 N N . VAL B 1 456 ? 12.273 0.437 20.828 1 98.06 456 VAL B N 1
ATOM 7508 C CA . VAL B 1 456 ? 12.047 1.679 20.109 1 98.06 456 VAL B CA 1
ATOM 7509 C C . VAL B 1 456 ? 10.547 1.987 20.062 1 98.06 456 VAL B C 1
ATOM 7511 O O . VAL B 1 456 ? 9.75 1.159 19.625 1 98.06 456 VAL B O 1
ATOM 7514 N N . LEU B 1 457 ? 10.203 3.123 20.594 1 98.75 457 LEU B N 1
ATOM 7515 C CA . LEU B 1 457 ? 8.828 3.605 20.547 1 98.75 457 LEU B CA 1
ATOM 7516 C C . LEU B 1 457 ? 8.695 4.809 19.625 1 98.75 457 LEU B C 1
ATOM 7518 O O . LEU B 1 457 ? 9.688 5.492 19.344 1 98.75 457 LEU B O 1
ATOM 7522 N N . PHE B 1 458 ? 7.473 5.078 19.156 1 98.88 458 PHE B N 1
ATOM 7523 C CA . PHE B 1 458 ? 7.254 6.117 18.156 1 98.88 458 PHE B CA 1
ATOM 7524 C C . PHE B 1 458 ? 6.133 7.055 18.594 1 98.88 458 PHE B C 1
ATOM 7526 O O . PHE B 1 458 ? 5.02 6.609 18.875 1 98.88 458 PHE B O 1
ATOM 7533 N N . ALA B 1 459 ? 6.438 8.312 18.578 1 98.88 459 ALA B N 1
ATOM 7534 C CA . ALA B 1 459 ? 5.457 9.352 18.875 1 98.88 459 ALA B CA 1
ATOM 7535 C C . ALA B 1 459 ? 5.562 10.5 17.875 1 98.88 459 ALA B C 1
ATOM 7537 O O . ALA B 1 459 ? 6.621 10.727 17.297 1 98.88 459 ALA B O 1
ATOM 7538 N N . GLY B 1 460 ? 4.562 11.25 17.656 1 98.75 460 GLY B N 1
ATOM 7539 C CA . GLY B 1 460 ? 4.34 12.32 16.703 1 98.75 460 GLY B CA 1
ATOM 7540 C C . GLY B 1 460 ? 2.945 12.312 16.109 1 98.75 460 GLY B C 1
ATOM 7541 O O . GLY B 1 460 ? 2.316 11.258 16 1 98.75 460 GLY B O 1
ATOM 7542 N N . GLU B 1 461 ? 2.533 13.453 15.695 1 98.69 461 GLU B N 1
ATOM 7543 C CA . GLU B 1 461 ? 1.153 13.539 15.227 1 98.69 461 GLU B CA 1
ATOM 7544 C C . GLU B 1 461 ? 0.871 12.5 14.148 1 98.69 461 GLU B C 1
ATOM 7546 O O . GLU B 1 461 ? -0.239 11.969 14.062 1 98.69 461 GLU B O 1
ATOM 7551 N N . ALA B 1 462 ? 1.873 12.055 13.359 1 98.62 462 ALA B N 1
ATOM 7552 C CA . ALA B 1 462 ? 1.72 11.094 12.266 1 98.62 462 ALA B CA 1
ATOM 7553 C C . ALA B 1 462 ? 1.361 9.711 12.797 1 98.62 462 ALA B C 1
ATOM 7555 O O . ALA B 1 462 ? 0.958 8.836 12.031 1 98.62 462 ALA B O 1
ATOM 7556 N N . THR B 1 463 ? 1.566 9.508 14.133 1 98.75 463 THR B N 1
ATOM 7557 C CA . THR B 1 463 ? 1.301 8.195 14.711 1 98.75 463 THR B CA 1
ATOM 7558 C C . THR B 1 463 ? -0.061 8.172 15.398 1 98.75 463 THR B C 1
ATOM 7560 O O . THR B 1 463 ? -0.47 7.141 15.945 1 98.75 463 THR B O 1
ATOM 7563 N N . HIS B 1 464 ? -0.75 9.312 15.461 1 98.81 464 HIS B N 1
ATOM 7564 C CA . HIS B 1 464 ? -2.066 9.328 16.094 1 98.81 464 HIS B CA 1
ATOM 7565 C C . HIS B 1 464 ? -3.135 8.789 15.148 1 98.81 464 HIS B C 1
ATOM 7567 O O . HIS B 1 464 ? -3.125 9.102 13.953 1 98.81 464 HIS B O 1
ATOM 7573 N N . PRO B 1 465 ? -4.102 8.078 15.617 1 98 465 PRO B N 1
ATOM 7574 C CA . PRO B 1 465 ? -5.062 7.41 14.734 1 98 465 PRO B CA 1
ATOM 7575 C C . PRO B 1 465 ? -6.074 8.375 14.117 1 98 465 PRO B C 1
ATOM 7577 O O . PRO B 1 465 ? -6.641 8.094 13.062 1 98 465 PRO B O 1
ATOM 7580 N N . CYS B 1 466 ? -6.34 9.531 14.812 1 97.88 466 CYS B N 1
ATOM 7581 C CA . CYS B 1 466 ? -7.41 10.344 14.25 1 97.88 466 CYS B CA 1
ATOM 7582 C C . CYS B 1 466 ? -7.121 11.828 14.438 1 97.88 466 CYS B C 1
ATOM 7584 O O . CYS B 1 466 ? -7.883 12.68 13.969 1 97.88 466 CYS B O 1
ATOM 7586 N N . TYR B 1 467 ? -6.082 12.211 15.18 1 98.25 467 TYR B N 1
ATOM 7587 C CA . TYR B 1 467 ? -5.738 13.609 15.367 1 98.25 467 TYR B CA 1
ATOM 7588 C C . TYR B 1 467 ? -4.379 13.93 14.75 1 98.25 467 TYR B C 1
ATOM 7590 O O . TYR B 1 467 ? -3.627 14.75 15.281 1 98.25 467 TYR B O 1
ATOM 7598 N N . TYR B 1 468 ? -4.051 13.141 13.742 1 98.25 468 TYR B N 1
ATOM 7599 C CA . TYR B 1 468 ? -2.871 13.539 12.992 1 98.25 468 TYR B CA 1
ATOM 7600 C C . TYR B 1 468 ? -3.014 14.969 12.469 1 98.25 468 TYR B C 1
ATOM 7602 O O . TYR B 1 468 ? -4.125 15.492 12.383 1 98.25 468 TYR B O 1
ATOM 7610 N N . SER B 1 469 ? -1.868 15.68 12.227 1 97.62 469 SER B N 1
ATOM 7611 C CA . SER B 1 469 ? -1.796 17.031 11.688 1 97.62 469 SER B CA 1
ATOM 7612 C C . SER B 1 469 ? -2.061 18.078 12.766 1 97.62 469 SER B C 1
ATOM 7614 O O . SER B 1 469 ? -2.107 19.266 12.484 1 97.62 469 SER B O 1
ATOM 7616 N N . THR B 1 470 ? -2.215 17.641 14.102 1 98.19 470 THR B N 1
ATOM 7617 C CA . THR B 1 470 ? -2.561 18.609 15.141 1 98.19 470 THR B CA 1
ATOM 7618 C C . THR B 1 470 ? -1.536 18.578 16.266 1 98.19 470 THR B C 1
ATOM 7620 O O . THR B 1 470 ? -0.835 17.578 16.453 1 98.19 470 THR B O 1
ATOM 7623 N N . VAL B 1 471 ? -1.496 19.656 17.016 1 98.69 471 VAL B N 1
ATOM 7624 C CA . VAL B 1 471 ? -0.617 19.75 18.172 1 98.69 471 VAL B CA 1
ATOM 7625 C C . VAL B 1 471 ? -1.129 18.812 19.281 1 98.69 471 VAL B C 1
ATOM 7627 O O . VAL B 1 471 ? -0.343 18.125 19.938 1 98.69 471 VAL B O 1
ATOM 7630 N N . HIS B 1 472 ? -2.473 18.812 19.5 1 98.75 472 HIS B N 1
ATOM 7631 C CA . HIS B 1 472 ? -2.994 17.922 20.547 1 98.75 472 HIS B CA 1
ATOM 7632 C C . HIS B 1 472 ? -2.781 16.453 20.172 1 98.75 472 HIS B C 1
ATOM 7634 O O . HIS B 1 472 ? -2.555 15.617 21.047 1 98.75 472 HIS B O 1
ATOM 7640 N N . GLY B 1 473 ? -2.865 16.125 18.875 1 98.75 473 GLY B N 1
ATOM 7641 C CA . GLY B 1 473 ? -2.492 14.781 18.469 1 98.75 473 GLY B CA 1
ATOM 7642 C C . GLY B 1 473 ? -1.062 14.422 18.828 1 98.75 473 GLY B C 1
ATOM 7643 O O . GLY B 1 473 ? -0.801 13.336 19.344 1 98.75 473 GLY B O 1
ATOM 7644 N N . ALA B 1 474 ? -0.163 15.336 18.531 1 98.88 474 ALA B N 1
ATOM 7645 C CA . ALA B 1 474 ? 1.243 15.125 18.859 1 98.88 474 ALA B CA 1
ATOM 7646 C C . ALA B 1 474 ? 1.427 14.93 20.359 1 98.88 474 ALA B C 1
ATOM 7648 O O . ALA B 1 474 ? 2.117 14.008 20.797 1 98.88 474 ALA B O 1
ATOM 7649 N N . LEU B 1 475 ? 0.805 15.797 21.141 1 98.88 475 LEU B N 1
ATOM 7650 C CA . LEU B 1 475 ? 0.896 15.719 22.594 1 98.88 475 LEU B CA 1
ATOM 7651 C C . LEU B 1 475 ? 0.393 14.375 23.094 1 98.88 475 LEU B C 1
ATOM 7653 O O . LEU B 1 475 ? 1.056 13.727 23.906 1 98.88 475 LEU B O 1
ATOM 7657 N N . LEU B 1 476 ? -0.712 13.953 22.578 1 98.88 476 LEU B N 1
ATOM 7658 C CA . LEU B 1 476 ? -1.349 12.711 23 1 98.88 476 LEU B CA 1
ATOM 7659 C C . LEU B 1 476 ? -0.46 11.508 22.688 1 98.88 476 LEU B C 1
ATOM 7661 O O . LEU B 1 476 ? -0.432 10.539 23.453 1 98.88 476 LEU B O 1
ATOM 7665 N N . THR B 1 477 ? 0.219 11.523 21.609 1 98.88 477 THR B N 1
ATOM 7666 C CA . THR B 1 477 ? 1.1 10.422 21.25 1 98.88 477 THR B CA 1
ATOM 7667 C C . THR B 1 477 ? 2.297 10.352 22.188 1 98.88 477 THR B C 1
ATOM 7669 O O . THR B 1 477 ? 2.789 9.258 22.5 1 98.88 477 THR B O 1
ATOM 7672 N N . GLY B 1 478 ? 2.83 11.539 22.625 1 98.94 478 GLY B N 1
ATOM 7673 C CA . GLY B 1 478 ? 3.852 11.547 23.672 1 98.94 478 GLY B CA 1
ATOM 7674 C C . GLY B 1 478 ? 3.4 10.875 24.953 1 98.94 478 GLY B C 1
ATOM 7675 O O . GLY B 1 478 ? 4.121 10.047 25.516 1 98.94 478 GLY B O 1
ATOM 7676 N N . TRP B 1 479 ? 2.205 11.227 25.375 1 98.88 479 TRP B N 1
ATOM 7677 C CA . TRP B 1 479 ? 1.623 10.602 26.562 1 98.88 479 TRP B CA 1
ATOM 7678 C C . TRP B 1 479 ? 1.446 9.102 26.359 1 98.88 479 TRP B C 1
ATOM 7680 O O . TRP B 1 479 ? 1.719 8.312 27.281 1 98.88 479 TRP B O 1
ATOM 7690 N N . ARG B 1 480 ? 0.993 8.695 25.188 1 98.81 480 ARG B N 1
ATOM 7691 C CA . ARG B 1 480 ? 0.743 7.293 24.875 1 98.81 480 ARG B CA 1
ATOM 7692 C C . ARG B 1 480 ? 2.004 6.457 25.078 1 98.81 480 ARG B C 1
ATOM 7694 O O . ARG B 1 480 ? 1.968 5.418 25.734 1 98.81 480 ARG B O 1
ATOM 7701 N N . GLU B 1 481 ? 3.125 6.91 24.516 1 98.81 481 GLU B N 1
ATOM 7702 C CA . GLU B 1 481 ? 4.355 6.129 24.594 1 98.81 481 GLU B CA 1
ATOM 7703 C C . GLU B 1 481 ? 4.922 6.133 26 1 98.81 481 GLU B C 1
ATOM 7705 O O . GLU B 1 481 ? 5.488 5.133 26.453 1 98.81 481 GLU B O 1
ATOM 7710 N N . ALA B 1 482 ? 4.809 7.293 26.719 1 98.81 482 ALA B N 1
ATOM 7711 C CA . ALA B 1 482 ? 5.199 7.32 28.125 1 98.81 482 ALA B CA 1
ATOM 7712 C C . ALA B 1 482 ? 4.375 6.332 28.953 1 98.81 482 ALA B C 1
ATOM 7714 O O . ALA B 1 482 ? 4.918 5.57 29.75 1 98.81 482 ALA B O 1
ATOM 7715 N N . ASP B 1 483 ? 3.08 6.344 28.734 1 98.69 483 ASP B N 1
ATOM 7716 C CA . ASP B 1 483 ? 2.186 5.449 29.469 1 98.69 483 ASP B CA 1
ATOM 7717 C C . ASP B 1 483 ? 2.51 3.988 29.172 1 98.69 483 ASP B C 1
ATOM 7719 O O . ASP B 1 483 ? 2.375 3.127 30.031 1 98.69 483 ASP B O 1
ATOM 7723 N N . ARG B 1 484 ? 2.869 3.697 27.922 1 97.75 484 ARG B N 1
ATOM 7724 C CA . ARG B 1 484 ? 3.283 2.346 27.562 1 97.75 484 ARG B CA 1
ATOM 7725 C C . ARG B 1 484 ? 4.453 1.882 28.422 1 97.75 484 ARG B C 1
ATOM 7727 O O . ARG B 1 484 ? 4.461 0.75 28.906 1 97.75 484 ARG B O 1
ATOM 7734 N N . LEU B 1 485 ? 5.457 2.713 28.609 1 97.81 485 LEU B N 1
ATOM 7735 C CA . LEU B 1 485 ? 6.625 2.385 29.422 1 97.81 485 LEU B CA 1
ATOM 7736 C C . LEU B 1 485 ? 6.258 2.287 30.891 1 97.81 485 LEU B C 1
ATOM 7738 O O . LEU B 1 485 ? 6.719 1.385 31.594 1 97.81 485 LEU B O 1
ATOM 7742 N N . ILE B 1 486 ? 5.441 3.197 31.375 1 97.75 486 ILE B N 1
ATOM 7743 C CA . ILE B 1 486 ? 5.008 3.191 32.781 1 97.75 486 ILE B CA 1
ATOM 7744 C C . ILE B 1 486 ? 4.297 1.876 33.094 1 97.75 486 ILE B C 1
ATOM 7746 O O . ILE B 1 486 ? 4.586 1.232 34.094 1 97.75 486 ILE B O 1
ATOM 7750 N N . SER B 1 487 ? 3.387 1.48 32.156 1 96.62 487 SER B N 1
ATOM 7751 C CA . SER B 1 487 ? 2.664 0.225 32.344 1 96.62 487 SER B CA 1
ATOM 7752 C C . SER B 1 487 ? 3.615 -0.967 32.312 1 96.62 487 SER B C 1
ATOM 7754 O O . SER B 1 487 ? 3.439 -1.913 33.094 1 96.62 487 SER B O 1
ATOM 7756 N N . HIS B 1 488 ? 4.562 -0.894 31.438 1 94.12 488 HIS B N 1
ATOM 7757 C CA . HIS B 1 488 ? 5.543 -1.966 31.312 1 94.12 488 HIS B CA 1
ATOM 7758 C C . HIS B 1 488 ? 6.312 -2.16 32.625 1 94.12 488 HIS B C 1
ATOM 7760 O O . HIS B 1 488 ? 6.504 -3.291 33.062 1 94.12 488 HIS B O 1
ATOM 7766 N N . TYR B 1 489 ? 6.715 -1.141 33.281 1 93.81 489 TYR B N 1
ATOM 7767 C CA . TYR B 1 489 ? 7.539 -1.232 34.5 1 93.81 489 TYR B CA 1
ATOM 7768 C C . TYR B 1 489 ? 6.672 -1.376 35.75 1 93.81 489 TYR B C 1
ATOM 7770 O O . TYR B 1 489 ? 7.156 -1.789 36.781 1 93.81 489 TYR B O 1
ATOM 7778 N N . SER B 1 490 ? 5.402 -1.022 35.656 1 89.44 490 SER B N 1
ATOM 7779 C CA . SER B 1 490 ? 4.48 -1.284 36.781 1 89.44 490 SER B CA 1
ATOM 7780 C C . SER B 1 490 ? 4.133 -2.766 36.844 1 89.44 490 SER B C 1
ATOM 7782 O O . SER B 1 490 ? 3.938 -3.299 37.938 1 89.44 490 SER B O 1
ATOM 7784 N N . ALA B 1 491 ? 3.996 -3.43 35.719 1 77 491 ALA B N 1
ATOM 7785 C CA . ALA B 1 491 ? 3.684 -4.855 35.656 1 77 491 ALA B CA 1
ATOM 7786 C C . ALA B 1 491 ? 4.852 -5.695 36.188 1 77 491 ALA B C 1
ATOM 7788 O O . ALA B 1 491 ? 4.648 -6.742 36.781 1 77 491 ALA B O 1
ATOM 7789 N N . ILE B 1 492 ? 6.031 -5.277 35.906 1 71.5 492 ILE B N 1
ATOM 7790 C CA . ILE B 1 492 ? 7.227 -5.988 36.312 1 71.5 492 ILE B CA 1
ATOM 7791 C C . ILE B 1 492 ? 7.379 -5.875 37.844 1 71.5 492 ILE B C 1
ATOM 7793 O O . ILE B 1 492 ? 7.754 -6.844 38.5 1 71.5 492 ILE B O 1
ATOM 7797 N N . SER B 1 493 ? 7.105 -4.688 38.406 1 65.88 493 SER B N 1
ATOM 7798 C CA . SER B 1 493 ? 7.234 -4.48 39.844 1 65.88 493 SER B CA 1
ATOM 7799 C C . SER B 1 493 ? 6.238 -5.332 40.594 1 65.88 493 SER B C 1
ATOM 7801 O O . SER B 1 493 ? 6.555 -5.844 41.688 1 65.88 493 SER B O 1
ATOM 7803 N N . THR B 1 494 ? 5.117 -5.574 40.062 1 60.22 494 THR B N 1
ATOM 7804 C CA . THR B 1 494 ? 4.125 -6.387 40.75 1 60.22 494 THR B CA 1
ATOM 7805 C C . THR B 1 494 ? 4.484 -7.867 40.656 1 60.22 494 THR B C 1
ATOM 7807 O O . THR B 1 494 ? 4.094 -8.656 41.531 1 60.22 494 THR B O 1
ATOM 7810 N N . SER B 1 495 ? 5.199 -8.281 39.688 1 54.69 495 SER B N 1
ATOM 7811 C CA . SER B 1 495 ? 5.539 -9.695 39.562 1 54.69 495 SER B CA 1
ATOM 7812 C C . SER B 1 495 ? 6.766 -10.047 40.406 1 54.69 495 SER B C 1
ATOM 7814 O O . SER B 1 495 ? 7.113 -11.219 40.531 1 54.69 495 SER B O 1
ATOM 7816 N N . GLU B 1 496 ? 7.551 -9.172 40.938 1 53.22 496 GLU B N 1
ATOM 7817 C CA . GLU B 1 496 ? 8.656 -9.539 41.812 1 53.22 496 GLU B CA 1
ATOM 7818 C C . GLU B 1 496 ? 8.148 -9.891 43.219 1 53.22 496 GLU B C 1
ATOM 7820 O O . GLU B 1 496 ? 7.41 -9.109 43.812 1 53.22 496 GLU B O 1
ATOM 7825 N N . PRO B 1 497 ? 8.211 -11.195 43.625 1 50.25 497 PRO B N 1
ATOM 7826 C CA . PRO B 1 497 ? 7.836 -11.609 44.969 1 50.25 497 PRO B CA 1
ATOM 7827 C C . PRO B 1 497 ? 8.516 -10.781 46.062 1 50.25 497 PRO B C 1
ATOM 7829 O O . PRO B 1 497 ? 9.609 -10.258 45.844 1 50.25 497 PRO B O 1
ATOM 7832 N N . PRO B 1 498 ? 7.75 -10.406 47.125 1 37.31 498 PRO B N 1
ATOM 7833 C CA . PRO B 1 498 ? 8.438 -9.766 48.25 1 37.31 498 PRO B CA 1
ATOM 7834 C C . PRO B 1 498 ? 9.625 -10.586 48.75 1 37.31 498 PRO B C 1
ATOM 7836 O O . PRO B 1 498 ? 9.523 -11.805 48.906 1 37.31 498 PRO B O 1
ATOM 7839 N N . LYS B 1 499 ? 10.711 -10.141 48.406 1 43.41 499 LYS B N 1
ATOM 7840 C CA . LYS B 1 499 ? 11.844 -10.773 49.062 1 43.41 499 LYS B CA 1
ATOM 7841 C C . LYS B 1 499 ? 11.586 -10.969 50.531 1 43.41 499 LYS B C 1
ATOM 7843 O O . LYS B 1 499 ? 11.211 -10.023 51.25 1 43.41 499 LYS B O 1
ATOM 7848 N N . SER B 1 500 ? 11.367 -12.211 51 1 33.94 500 SER B N 1
ATOM 7849 C CA . SER B 1 500 ? 11.281 -12.586 52.406 1 33.94 500 SER B CA 1
ATOM 7850 C C . SER B 1 500 ? 12.438 -11.992 53.188 1 33.94 500 SER B C 1
ATOM 7852 O O . SER B 1 500 ? 13.602 -12.109 52.812 1 33.94 500 SER B O 1
ATOM 7854 N N . LYS B 1 501 ? 12.148 -10.914 53.969 1 36.5 501 LYS B N 1
ATOM 7855 C CA . LYS B 1 501 ? 13.023 -10.641 55.094 1 36.5 501 LYS B CA 1
ATOM 7856 C C . LYS B 1 501 ? 13.305 -11.906 55.906 1 36.5 501 LYS B C 1
ATOM 7858 O O . LYS B 1 501 ? 12.477 -12.32 56.719 1 36.5 501 LYS B O 1
ATOM 7863 N N . LEU B 1 502 ? 13.906 -12.953 55.188 1 21.91 502 LEU B N 1
ATOM 7864 C CA . LEU B 1 502 ? 14.586 -13.875 56.094 1 21.91 502 LEU B CA 1
ATOM 7865 C C . LEU B 1 502 ? 15.906 -13.281 56.562 1 21.91 502 LEU B C 1
ATOM 7867 O O . LEU B 1 502 ? 16.672 -12.711 55.781 1 21.91 502 LEU B O 1
#

Secondary structure (DSSP, 8-state):
----EEEEEEEE--BHHHHHHHHHHHHTTEEEEEEE-SSSSSBTT--EEEETTEEEESS---BSS-STT-HHHHHHHHTT-S-GGGG-HHHHH---TT---PPEEEEETTS-EEPHHHHHHHHHHHHHHHHHHHTHHHH---SSSBHHHHHHHHHHHHHHHHSTTS-HHHHHHHHHHHHHHHHHHHHHHT-S-GGGBBSTTGGG----SS--B--TT-THHHHHHHHHTS-TTSEE-S--EEEEE---STTS-S-EEEEETTS-EEEESEEEE---HHHHHHHHHHHEESPPPHHHHHHHHHSEEE-EEEEEEEESS--S-TT--EEEEE-TT-TT-----S-HHHHGGGG--EEEEPS-HHHH-EEEEEEEEHHHHHHHTTS-HHHHHHHHHHHHHHHHT-TT---SEEEE---SS-TTTSSSEEE-BTT--HHHHHHHH--BSPTT-SSPS-SEEE-SGGG-SS-TTSHHHHHHHHHHHHHHHHHHHHHHHHHS------/----EEEEEEEE--BHHHHHHHHHHHHTTEEEEEEE-SSSSSBTT--EEEETTEEEESS---BSS-STT-HHHHHHHHTT-S-GGGG-HHHHH---TT---PPEEEEETTS-EEPHHHHHHHHHHHHHHHHHHHTHHHH---SSSBHHHHHHHHHHHHHHHHSTTS-HHHHHHHHHHHHHHHHHHHHHHT-S-GGGBBSTTGGG----SS--B--TT-THHHHHHHHHTS-TTSEE-S--EEEEE---STTS-S-EEEEETTS-EEEESEEEE---HHHHHHHHHHHEESPPPHHHHHHHHHSEEE-EEEEEEEESS--S-TT--EEEEE-TT-TT-----S-HHHHGGGG--EEEEPS-HHHH-EEEEEEEEHHHHHHHTTS-HHHHHHHHHHHHHHHHT-TT---SEEEE---SS-TTTSSSEEE-BTT--HHHHHHHH--BSPTT-SSPS-SEEE-SGGG-SS-TTSHHHHHHHHHHHHHHHHHHHHHHHHHS------